Protein AF-A0A6A6LLM8-F1 (afdb_monomer_lite)

Sequence (920 aa):
MDGNWLKEPNTDVILLFFRILAVCQSAVPELNEDTGIFTYEAESPDEGAFLVAAREFGFEFCKRTQSSVIIREKFARPGQLVEREFKILSLLEFTSKRKRMSVIVRDEDGQILLLCKGADSIIFDRLSKKGRMYEETTAKHLNEYGEAGLRTLALAYKKLDESEYNTWNNEFMKAKTSVVADRDGMLERVADMMERELILVGATAVEDKLQKGVPQCIDKLAQAGLKIWVLTGDKMETAINIGYACSLLRQGMKQICITVTNSDATSQDSKQAVKDNILHQITNASHMIKLEKDPLAAFALIIDGKTLTFALEDDMKHQFLALAVECASVICCRVSPKQKALVTRLVKEGTGRTTLAIGDGANDVGMIQEADIGVGISGVEGMQAVMASDFSISQFQFLERLLVVHGHWCYKRIAQMICYFFYKNIAFGLTLFYFEAFAAFSGQSVYDDWYMLLFNVVLTSLPVISLGVFEQDVSSEVCLQFPALYQQGPKNLFFDWYRILGWMGNGLYSSLVIFFLNLVILFDQPFRAEGQTADMSAVGTTIFSCIVCAVNCQIALTMSHFTWIQHVFVWGSIASWFLFLLLYGMVSPIYSGNAYQILVEALGPAPIYWCSIILETVKTKHPQLLYESKLYKILQGGTGIPNVRWFGVEGEYNILVMDLLGPSLEDLFNFCSRKLSLKTVLMLADQMINRVEFVHSKSFLHRDIKPDNFLMGLGRRANQKYRDTSTHQHIPYRLIFLNYKENKNLTGTARYASMNTHLGIEQSRRDDLESLGYVLSIFKRKSSMARTKSGDKKQKYEKISEKKVSTSIEQSQIANPPTRALGPGAGPSSGVPPTGANVDRQPGGEDGRPGWSSTDPSRRRHSGPITSSVNLSKQKGPIANDLPLSKDATLSISNFPPTSGSSRRPAISSSRDAALLGIV

Radius of gyration: 42.56 Å; chains: 1; bounding box: 108×123×104 Å

Secondary structure (DSSP, 8-state):
-TTGGGGSTTHHHHHHHHHHHHHS---EEEEETTTTEEEEE-SSHHHHHHHHHHHHTTEEEEEE-SSEEEEEEEEEETTEEEEEEEEEEEEE---TTT-EEEEEEE-TTS-EEEEEEE-HHHHHTTB-TTTTTTHHHHHHHHHHHHHTT-EEEEEEEEEE-HHHHHHHHHHHHHHHT--STTHHHHHHHHHHHHT-SBEEEEEEEE--PPPTTHHHHHHHHHHTT--EEEE-SS-HHHHHHHHHHTTSS-TTPEEEEE--------STHHHHHHHHHHHHHHHHHHHHHHH---TT--EEEEEEHHHHHHHTSTTTHHHHHHHHHHSSEEEEES--HHHHHHHHHHHHHHH-S--EEEESSGGGHHHHHHSSEEEEE--TT-SHHHHT-SEEESSGGGHHHIIIIIIHHHHHHHHHHHHHHHHHHHHHHHHHHHHHHHTTT----SS-HHHHHHIIIIITHHHHHHHHHT--SS-HHHHHH-GGGGGGTTTT-SS-HHHHHHHHHHHHHHHHHHHHHHHHHHTTS--STT-PPPPHHHHHHHHHHHHHHHHHHHHHTT-SS--HHHHHHHHHHHHHHHHHHHHHHTS-HHHHGGGTTIIIIIITT-HHHHHHHHHHHTTS---HHHHHHHHHHHHTTSTTPPPEEEEEEETTEEEEEE-----BHHHHHHHTTT---HHHHHHHHHHHHHHHHHHHHTT---S---GGG-BPPPGGGTT------S-----------PPP-------S-TTTS-HHHHTTPPP-HHHHHHHHHHHHHHHHS--GGG----SSHHHHHHHHHHHHHHHHHHHTTS--PPP-------------PPP-----------------------------------------PPPP----------------------------------------

InterPro domains:
  IPR000719 Protein kinase domain [PS50011] (584-920)
  IPR001757 P-type ATPase [TIGR01494] (327-440)
  IPR006539 P-type ATPase, subfamily IV [TIGR01652] (3-628)
  IPR008271 Serine/threonine-protein kinase, active site [PS00108] (700-712)
  IPR011009 Protein kinase-like domain superfamily [SSF56112] (619-810)
  IPR023214 HAD superfamily [G3DSA:3.40.50.1000] (200-398)
  IPR023298 P-type ATPase, transmembrane domain superfamily [SSF81665] (16-615)
  IPR023299 P-type ATPase, cytoplasmic domain N [G3DSA:3.40.1110.10] (65-199)
  IPR023299 P-type ATPase, cytoplasmic domain N [SSF81660] (2-165)
  IPR032630 P-type ATPase, C-terminal [PF16212] (386-627)
  IPR036412 HAD-like superfamily [SSF56784] (194-406)

Structure (mmCIF, N/CA/C/O backbone):
data_AF-A0A6A6LLM8-F1
#
_entry.id   AF-A0A6A6LLM8-F1
#
loop_
_atom_site.group_PDB
_atom_site.id
_atom_site.type_symbol
_atom_site.label_atom_id
_atom_site.label_alt_id
_atom_site.label_comp_id
_atom_site.label_asym_id
_atom_site.label_entity_id
_atom_site.label_seq_id
_atom_site.pdbx_PDB_ins_code
_atom_site.Cartn_x
_atom_site.Cartn_y
_atom_site.Cartn_z
_atom_site.occupancy
_atom_site.B_iso_or_equiv
_atom_site.auth_seq_id
_atom_site.auth_comp_id
_atom_site.auth_asym_id
_atom_site.auth_atom_id
_atom_site.pdbx_PDB_model_num
ATOM 1 N N . MET A 1 1 ? -40.153 -13.097 17.680 1.00 52.97 1 MET A N 1
ATOM 2 C CA . MET A 1 1 ? -40.676 -13.762 18.906 1.00 52.97 1 MET A CA 1
ATOM 3 C C . MET A 1 1 ? -42.201 -13.860 18.921 1.00 52.97 1 MET A C 1
ATOM 5 O O . MET A 1 1 ? -42.717 -14.563 19.781 1.00 52.97 1 MET A O 1
ATOM 9 N N . ASP A 1 2 ? -42.919 -13.175 18.025 1.00 63.34 2 ASP A N 1
ATOM 10 C CA . ASP A 1 2 ? -44.362 -13.348 17.785 1.00 63.34 2 ASP A CA 1
ATOM 11 C C . ASP A 1 2 ? -45.225 -13.186 19.050 1.00 63.34 2 ASP A C 1
ATOM 13 O O . ASP A 1 2 ? -46.158 -13.942 19.304 1.00 63.34 2 ASP A O 1
ATOM 17 N N . GLY A 1 3 ? -44.854 -12.220 19.898 1.00 66.12 3 GLY A N 1
ATOM 18 C CA . GLY A 1 3 ? -45.524 -11.949 21.173 1.00 66.12 3 GLY A CA 1
ATOM 19 C C . GLY A 1 3 ? -45.277 -12.976 22.287 1.00 66.12 3 GLY A C 1
ATOM 20 O O . GLY A 1 3 ? -45.822 -12.809 23.372 1.00 66.12 3 GLY A O 1
ATOM 21 N N . ASN A 1 4 ? -44.449 -14.014 22.093 1.00 70.25 4 ASN A N 1
ATOM 22 C CA . ASN A 1 4 ? -44.209 -15.034 23.131 1.00 70.25 4 ASN A CA 1
ATOM 23 C C . ASN A 1 4 ? -43.607 -14.478 24.434 1.00 70.25 4 ASN A C 1
ATOM 25 O O . ASN A 1 4 ? -43.806 -15.085 25.481 1.00 70.25 4 ASN A O 1
ATOM 29 N N . TRP A 1 5 ? -42.956 -13.311 24.397 1.00 77.12 5 TRP A N 1
ATOM 30 C CA . TRP A 1 5 ? -42.447 -12.622 25.588 1.00 77.12 5 TRP A CA 1
ATOM 31 C C . TRP A 1 5 ? -43.549 -12.220 26.590 1.00 77.12 5 TRP A C 1
ATOM 33 O O . TRP A 1 5 ? -43.259 -12.060 27.769 1.00 77.12 5 TRP A O 1
ATOM 43 N N . LEU A 1 6 ? -44.816 -12.138 26.157 1.00 73.00 6 LEU A N 1
ATOM 44 C CA . LEU A 1 6 ? -45.991 -11.929 27.022 1.00 73.00 6 LEU A CA 1
ATOM 45 C C . LEU A 1 6 ? -46.300 -13.120 27.951 1.00 73.00 6 LEU A C 1
ATOM 47 O O . LEU A 1 6 ? -47.190 -13.028 28.792 1.00 73.00 6 LEU A O 1
ATOM 51 N N . LYS A 1 7 ? -45.643 -14.270 27.753 1.00 76.56 7 LYS A N 1
ATOM 52 C CA . LYS A 1 7 ? -45.819 -15.482 28.574 1.00 76.56 7 LYS A CA 1
ATOM 53 C C . LYS A 1 7 ? -44.774 -15.592 29.688 1.00 76.56 7 LYS A C 1
ATOM 55 O O . LYS A 1 7 ? -44.857 -16.511 30.498 1.00 76.56 7 LYS A O 1
ATOM 60 N N . GLU A 1 8 ? -43.800 -14.685 29.717 1.00 81.69 8 GLU A N 1
ATOM 61 C CA . GLU A 1 8 ? -42.712 -14.684 30.693 1.00 81.69 8 GLU A CA 1
ATOM 62 C C . GLU A 1 8 ? -43.155 -14.058 32.029 1.00 81.69 8 GLU A C 1
ATOM 64 O O . GLU A 1 8 ? -43.898 -13.068 32.039 1.00 81.69 8 GLU A O 1
ATOM 69 N N . PRO A 1 9 ? -42.675 -14.570 33.180 1.00 74.50 9 PRO A N 1
ATOM 70 C CA . PRO A 1 9 ? -43.184 -14.187 34.500 1.00 74.50 9 PRO A CA 1
ATOM 71 C C . PRO A 1 9 ? -42.949 -12.712 34.870 1.00 74.50 9 PRO A C 1
ATOM 73 O O . PRO A 1 9 ? -43.661 -12.184 35.717 1.00 74.50 9 PRO A O 1
ATOM 76 N N . ASN A 1 10 ? -41.997 -12.033 34.219 1.00 82.19 10 ASN A N 1
ATOM 77 C CA . ASN A 1 10 ? -41.658 -10.622 34.446 1.00 82.19 10 ASN A CA 1
ATOM 78 C C . ASN A 1 10 ? -42.062 -9.728 33.256 1.00 82.19 10 ASN A C 1
ATOM 80 O O . ASN A 1 10 ? -41.287 -8.872 32.822 1.00 82.19 10 ASN A O 1
ATOM 84 N N . THR A 1 11 ? -43.268 -9.930 32.711 1.00 81.75 11 THR A N 1
ATOM 85 C CA . THR A 1 11 ? -43.762 -9.226 31.509 1.00 81.75 11 THR A CA 1
ATOM 86 C C . THR A 1 11 ? -43.632 -7.694 31.607 1.00 81.75 11 THR A C 1
ATOM 88 O O . THR A 1 11 ? -43.183 -7.073 30.646 1.00 81.75 11 THR A O 1
ATOM 91 N N . ASP A 1 12 ? -43.913 -7.077 32.763 1.00 83.44 12 ASP A N 1
ATOM 92 C CA . ASP A 1 12 ? -43.798 -5.617 32.950 1.00 83.44 12 ASP A CA 1
ATOM 93 C C . ASP A 1 12 ? -42.359 -5.093 32.781 1.00 83.44 12 ASP A C 1
ATOM 95 O O . ASP A 1 12 ? -42.134 -4.018 32.223 1.00 83.44 12 ASP A O 1
ATOM 99 N N . VAL A 1 13 ? -41.365 -5.868 33.231 1.00 86.75 13 VAL A N 1
ATOM 100 C CA . VAL A 1 13 ? -39.936 -5.519 33.121 1.00 86.75 13 VAL A CA 1
ATOM 101 C C . VAL A 1 13 ? -39.471 -5.640 31.669 1.00 86.75 13 VAL A C 1
ATOM 103 O O . VAL A 1 13 ? -38.717 -4.796 31.190 1.00 86.75 13 VAL A O 1
ATOM 106 N N . ILE A 1 14 ? -39.962 -6.649 30.944 1.00 88.19 14 ILE A N 1
ATOM 107 C CA . ILE A 1 14 ? -39.658 -6.873 29.523 1.00 88.19 14 ILE A CA 1
ATOM 108 C C . ILE A 1 14 ? -40.318 -5.797 28.644 1.00 88.19 14 ILE A C 1
ATOM 110 O O . ILE A 1 14 ? -39.693 -5.266 27.726 1.00 88.19 14 ILE A O 1
ATOM 114 N N . LEU A 1 15 ? -41.556 -5.414 28.956 1.00 87.69 15 LEU A N 1
ATOM 115 C CA . LEU A 1 15 ? -42.247 -4.304 28.301 1.00 87.69 15 LEU A CA 1
ATOM 116 C C . LEU A 1 15 ? -41.499 -2.980 28.525 1.00 87.69 15 LEU A C 1
ATOM 118 O O . LEU A 1 15 ? -41.291 -2.219 27.579 1.00 87.69 15 LEU A O 1
ATOM 122 N N . LEU A 1 16 ? -41.012 -2.732 29.746 1.00 89.25 16 LEU A N 1
ATOM 123 C CA . LEU A 1 16 ? -40.174 -1.570 30.044 1.00 89.25 16 LEU A CA 1
ATOM 124 C C . LEU A 1 16 ? -38.821 -1.614 29.309 1.00 89.25 16 LEU A C 1
ATOM 126 O O . LEU A 1 16 ? -38.369 -0.581 28.820 1.00 89.25 16 LEU A O 1
ATOM 130 N N . PHE A 1 17 ? -38.197 -2.788 29.176 1.00 92.81 17 PHE A N 1
ATOM 131 C CA . PHE A 1 17 ? -36.953 -2.980 28.420 1.00 92.81 17 PHE A CA 1
ATOM 132 C C . PHE A 1 17 ? -37.102 -2.536 26.956 1.00 92.81 17 PHE A C 1
ATOM 134 O O . PHE A 1 17 ? -36.322 -1.708 26.481 1.00 92.81 17 PHE A O 1
ATOM 141 N N . PHE A 1 18 ? -38.138 -3.007 26.253 1.00 90.69 18 PHE A N 1
ATOM 142 C CA . PHE A 1 18 ? -38.377 -2.600 24.864 1.00 90.69 18 PHE A CA 1
ATOM 143 C C . PHE A 1 18 ? -38.801 -1.130 24.735 1.00 90.69 18 PHE A C 1
ATOM 145 O O . PHE A 1 18 ? -38.384 -0.463 23.786 1.00 90.69 18 PHE A O 1
ATOM 152 N N . ARG A 1 19 ? -39.538 -0.579 25.711 1.00 90.12 19 ARG A N 1
ATOM 153 C CA . ARG A 1 19 ? -39.813 0.868 25.773 1.00 90.12 19 ARG A CA 1
ATOM 154 C C . ARG A 1 19 ? -38.541 1.698 25.927 1.00 90.12 19 ARG A C 1
ATOM 156 O O . ARG A 1 19 ? -38.414 2.708 25.244 1.00 90.12 19 ARG A O 1
ATOM 163 N N . ILE A 1 20 ? -37.577 1.280 26.753 1.00 92.81 20 ILE A N 1
ATOM 164 C CA . ILE A 1 20 ? -36.279 1.971 26.864 1.00 92.81 20 ILE A CA 1
ATOM 165 C C . ILE A 1 20 ? -35.561 1.975 25.509 1.00 92.81 20 ILE A C 1
ATOM 167 O O . ILE A 1 20 ? -35.080 3.028 25.098 1.00 92.81 20 ILE A O 1
ATOM 171 N N . LEU A 1 21 ? -35.541 0.850 24.786 1.00 91.94 21 LEU A N 1
ATOM 172 C CA . LEU A 1 21 ? -34.917 0.772 23.458 1.00 91.94 21 LEU A CA 1
ATOM 173 C C . LEU A 1 21 ? -35.584 1.686 22.419 1.00 91.94 21 LEU A C 1
ATOM 175 O O . LEU A 1 21 ? -34.885 2.306 21.622 1.00 91.94 21 LEU A O 1
ATOM 179 N N . ALA A 1 22 ? -36.914 1.797 22.443 1.00 91.81 22 ALA A N 1
ATOM 180 C CA . ALA A 1 22 ? -37.661 2.618 21.492 1.00 91.81 22 ALA A CA 1
ATOM 181 C C . ALA A 1 22 ? -37.677 4.124 21.838 1.00 91.81 22 ALA A C 1
ATOM 183 O O . ALA A 1 22 ? -37.660 4.956 20.932 1.00 91.81 22 ALA A O 1
ATOM 184 N N . VAL A 1 23 ? -37.705 4.491 23.127 1.00 91.81 23 VAL A N 1
ATOM 185 C CA . VAL A 1 23 ? -37.816 5.889 23.599 1.00 91.81 23 VAL A CA 1
ATOM 186 C C . VAL A 1 23 ? -36.452 6.552 23.811 1.00 91.81 23 VAL A C 1
ATOM 188 O O . VAL A 1 23 ? -36.274 7.723 23.480 1.00 91.81 23 VAL A O 1
ATOM 191 N N . CYS A 1 24 ? -35.482 5.843 24.397 1.00 92.19 24 CYS A N 1
ATOM 192 C CA . CYS A 1 24 ? -34.223 6.434 24.856 1.00 92.19 24 CYS A CA 1
ATOM 193 C C . CYS A 1 24 ? -33.195 6.522 23.715 1.00 92.19 24 CYS A C 1
ATOM 195 O O . CYS A 1 24 ? -32.230 5.763 23.699 1.00 92.19 24 CYS A O 1
ATOM 197 N N . GLN A 1 25 ? -33.407 7.413 22.744 1.00 89.56 25 GLN A N 1
ATOM 198 C CA . GLN A 1 25 ? -32.555 7.591 21.553 1.00 89.56 25 GLN A CA 1
ATOM 199 C C . GLN A 1 25 ? -32.644 9.019 20.977 1.00 89.56 25 GLN A C 1
ATOM 201 O O . GLN A 1 25 ? -33.529 9.794 21.369 1.00 89.56 25 GLN A O 1
ATOM 206 N N . SER A 1 26 ? -31.739 9.382 20.060 1.00 87.56 26 SER A N 1
ATOM 207 C CA . SER A 1 26 ? -31.754 10.664 19.318 1.00 87.56 26 SER A CA 1
ATOM 208 C C . SER A 1 26 ? -32.239 10.555 17.863 1.00 87.56 26 SER A C 1
ATOM 210 O O . SER A 1 26 ? -32.505 11.580 17.239 1.00 87.56 26 SER A O 1
ATOM 212 N N . ALA A 1 27 ? -32.420 9.337 17.352 1.00 88.44 27 ALA A N 1
ATOM 213 C CA . ALA A 1 27 ? -32.762 9.032 15.965 1.00 88.44 27 ALA A CA 1
ATOM 214 C C . ALA A 1 27 ? -34.077 9.651 15.440 1.00 88.44 27 ALA A C 1
ATOM 216 O O . ALA A 1 27 ? -35.033 9.917 16.183 1.00 88.44 27 ALA A O 1
ATOM 217 N N . VAL A 1 28 ? -34.139 9.798 14.114 1.00 88.81 28 VAL A N 1
ATOM 218 C CA . VAL A 1 28 ? -35.282 10.298 13.340 1.00 88.81 28 VAL A CA 1
ATOM 219 C C . VAL A 1 28 ? -35.878 9.153 12.502 1.00 88.81 28 VAL A C 1
ATOM 221 O O . VAL A 1 28 ? -35.134 8.451 11.816 1.00 88.81 28 VAL A O 1
ATOM 224 N N . PRO A 1 29 ? -37.205 8.924 12.550 1.00 89.94 29 PRO A N 1
ATOM 225 C CA . PRO A 1 29 ? -37.866 7.928 11.719 1.00 89.94 29 PRO A CA 1
ATOM 226 C C . PRO A 1 29 ? -38.269 8.524 10.365 1.00 89.94 29 PRO A C 1
ATOM 228 O O . PRO A 1 29 ? -39.009 9.507 10.307 1.00 89.94 29 PRO A O 1
ATOM 231 N N . GLU A 1 30 ? -37.838 7.886 9.284 1.00 85.88 30 GLU A N 1
ATOM 232 C CA . GLU A 1 30 ? -38.269 8.176 7.917 1.00 85.88 30 GLU A CA 1
ATOM 233 C C . GLU A 1 30 ? -39.222 7.083 7.431 1.00 85.88 30 GLU A C 1
ATOM 235 O O . GLU A 1 30 ? -38.956 5.894 7.603 1.00 85.88 30 GLU A O 1
ATOM 240 N N . LEU A 1 31 ? -40.346 7.463 6.821 1.00 84.31 31 LEU A N 1
ATOM 241 C CA . LEU A 1 31 ? -41.279 6.503 6.234 1.00 84.31 31 LEU A CA 1
ATOM 242 C C . LEU A 1 31 ? -40.898 6.242 4.776 1.00 84.31 31 LEU A C 1
ATOM 244 O O . LEU A 1 31 ? -40.967 7.144 3.945 1.00 84.31 31 LEU A O 1
ATOM 248 N N . ASN A 1 32 ? -40.558 4.998 4.447 1.00 83.25 32 ASN A N 1
ATOM 249 C CA . ASN A 1 32 ? -40.356 4.595 3.062 1.00 83.25 32 ASN A CA 1
ATOM 250 C C . ASN A 1 32 ? -41.725 4.363 2.390 1.00 83.25 32 ASN A C 1
ATOM 252 O O . ASN A 1 32 ? -42.406 3.380 2.691 1.00 83.25 32 ASN A O 1
ATOM 256 N N . GLU A 1 33 ? -42.133 5.270 1.495 1.00 81.06 33 GLU A N 1
ATOM 257 C CA . GLU A 1 33 ? -43.470 5.264 0.870 1.00 81.06 33 GLU A CA 1
ATOM 258 C C . GLU A 1 33 ? -43.758 3.997 0.039 1.00 81.06 33 GLU A C 1
ATOM 260 O O . GLU A 1 33 ? -44.896 3.529 0.027 1.00 81.06 33 GLU A O 1
ATOM 265 N N . ASP A 1 34 ? -42.739 3.395 -0.587 1.00 76.19 34 ASP A N 1
ATOM 266 C CA . ASP A 1 34 ? -42.884 2.189 -1.421 1.00 76.19 34 ASP A CA 1
ATOM 267 C C . ASP A 1 34 ? -43.129 0.907 -0.605 1.00 76.19 34 ASP A C 1
ATOM 269 O O . ASP A 1 34 ? -43.754 -0.040 -1.087 1.00 76.19 34 ASP A O 1
ATOM 273 N N . THR A 1 35 ? -42.604 0.842 0.624 1.00 76.50 35 THR A N 1
ATOM 274 C CA . THR A 1 35 ? -42.642 -0.371 1.466 1.00 76.50 35 THR A CA 1
ATOM 275 C C . THR A 1 35 ? -43.544 -0.245 2.691 1.00 76.50 35 THR A C 1
ATOM 277 O O . THR A 1 35 ? -43.888 -1.261 3.296 1.00 76.50 35 THR A O 1
ATOM 280 N N . GLY A 1 36 ? -43.920 0.977 3.082 1.00 76.88 36 GLY A N 1
ATOM 281 C CA . GLY A 1 36 ? -44.673 1.254 4.309 1.00 76.88 36 GLY A CA 1
ATOM 282 C C . GLY A 1 36 ? -43.892 0.978 5.601 1.00 76.88 36 GLY A C 1
ATOM 283 O O . GLY A 1 36 ? -44.494 0.923 6.673 1.00 76.88 36 GLY A O 1
ATOM 284 N N . ILE A 1 37 ? -42.572 0.778 5.513 1.00 80.38 37 ILE A N 1
ATOM 285 C CA . ILE A 1 37 ? -41.687 0.476 6.644 1.00 80.38 37 ILE A CA 1
ATOM 286 C C . ILE A 1 37 ? -40.918 1.740 7.043 1.00 80.38 37 ILE A C 1
ATOM 288 O O . ILE A 1 37 ? -40.433 2.480 6.188 1.00 80.38 37 ILE A O 1
ATOM 292 N N . PHE A 1 38 ? -40.757 1.964 8.350 1.00 83.38 38 PHE A N 1
ATOM 293 C CA . PHE A 1 38 ? -39.874 3.012 8.857 1.00 83.38 38 PHE A CA 1
ATOM 294 C C . PHE A 1 38 ? -38.397 2.600 8.778 1.00 83.38 38 PHE A C 1
ATOM 296 O O . PHE A 1 38 ? -37.999 1.561 9.323 1.00 83.38 38 PHE A O 1
ATOM 303 N N . THR A 1 39 ? -37.593 3.440 8.130 1.00 84.38 39 THR A N 1
ATOM 304 C CA . THR A 1 39 ? -36.132 3.501 8.258 1.00 84.38 39 THR A CA 1
ATOM 305 C C . THR A 1 39 ? -35.753 4.500 9.354 1.00 84.38 39 THR A C 1
ATOM 307 O O . THR A 1 39 ? -36.535 5.384 9.698 1.00 84.38 39 THR A O 1
ATOM 310 N N . TYR A 1 40 ? -34.572 4.339 9.952 1.00 86.81 40 TYR A N 1
ATOM 311 C CA . TYR A 1 40 ? -34.136 5.145 11.095 1.00 86.81 40 TYR A CA 1
ATOM 312 C C . TYR A 1 40 ? -32.780 5.785 10.801 1.00 86.81 40 TYR A C 1
ATOM 314 O O . TYR A 1 40 ? -31.784 5.071 10.683 1.00 86.81 40 TYR A O 1
ATOM 322 N N . GLU A 1 41 ? -32.739 7.114 10.715 1.00 83.44 41 GLU A N 1
ATOM 323 C CA . GLU A 1 41 ? -31.488 7.872 10.716 1.00 83.44 41 GLU A CA 1
ATOM 324 C C . GLU A 1 41 ? -31.053 8.108 12.165 1.00 83.44 41 GLU A C 1
ATOM 326 O O . GLU A 1 41 ? -31.809 8.664 12.963 1.00 83.44 41 GLU A O 1
ATOM 331 N N . ALA A 1 42 ? -29.849 7.670 12.530 1.00 83.50 42 ALA A N 1
ATOM 332 C CA . ALA A 1 42 ? -29.342 7.737 13.898 1.00 83.50 42 ALA A CA 1
ATOM 333 C C . ALA A 1 42 ? -27.884 8.212 13.931 1.00 83.50 42 ALA A C 1
ATOM 335 O O . ALA A 1 42 ? -27.099 7.887 13.045 1.00 83.50 42 ALA A O 1
ATOM 336 N N . GLU A 1 43 ? -27.504 8.922 14.997 1.00 74.81 43 GLU A N 1
ATOM 337 C CA . GLU A 1 43 ? -26.132 9.420 15.208 1.00 74.81 43 GLU A CA 1
ATOM 338 C C . GLU A 1 43 ? -25.111 8.298 15.480 1.00 74.81 43 GLU A C 1
ATOM 340 O O . GLU A 1 43 ? -23.904 8.525 15.427 1.00 74.81 43 GLU A O 1
ATOM 345 N N . SER A 1 44 ? -25.586 7.090 15.795 1.00 76.44 44 SER A N 1
ATOM 346 C CA . SER A 1 44 ? -24.775 5.894 16.022 1.00 76.44 44 SER A CA 1
ATOM 347 C C . SER A 1 44 ? -25.472 4.657 15.439 1.00 76.44 44 SER A C 1
ATOM 349 O O . SER A 1 44 ? -26.691 4.512 15.616 1.00 76.44 44 SER A O 1
ATOM 351 N N . PRO A 1 45 ? -24.731 3.730 14.797 1.00 77.12 45 PRO A N 1
ATOM 352 C CA . PRO A 1 45 ? -25.293 2.489 14.261 1.00 77.12 45 PRO A CA 1
ATOM 353 C C . PRO A 1 45 ? -25.911 1.607 15.355 1.00 77.12 45 PRO A C 1
ATOM 355 O O . PRO A 1 45 ? -26.907 0.928 15.101 1.00 77.12 45 PRO A O 1
ATOM 358 N N . ASP A 1 46 ? -25.373 1.658 16.580 1.00 84.12 46 ASP A N 1
ATOM 359 C CA . ASP A 1 46 ? -25.887 0.903 17.724 1.00 84.12 46 ASP A CA 1
ATOM 360 C C . ASP A 1 46 ? -27.337 1.334 18.045 1.00 84.12 46 ASP A C 1
ATOM 362 O O . ASP A 1 46 ? -28.191 0.492 18.322 1.00 84.12 46 ASP A O 1
ATOM 366 N N . GLU A 1 47 ? -27.661 2.634 17.942 1.00 86.06 47 GLU A N 1
ATOM 367 C CA . GLU A 1 47 ? -29.032 3.134 18.145 1.00 86.06 47 GLU A CA 1
ATOM 368 C C . GLU A 1 47 ? -29.991 2.688 17.039 1.00 86.06 47 GLU A C 1
ATOM 370 O O . GLU A 1 47 ? -31.114 2.266 17.333 1.00 86.06 47 GLU A O 1
ATOM 375 N N . GLY A 1 48 ? -29.539 2.715 15.782 1.00 87.56 48 GLY A N 1
ATOM 376 C CA . GLY A 1 48 ? -30.302 2.178 14.654 1.00 87.56 48 GLY A CA 1
ATOM 377 C C . GLY A 1 48 ? -30.609 0.687 14.834 1.00 87.56 48 GLY A C 1
ATOM 378 O O . GLY A 1 48 ? -31.748 0.258 14.637 1.00 87.56 48 GLY A O 1
ATOM 379 N N . ALA A 1 49 ? -29.629 -0.098 15.296 1.00 88.75 49 ALA A N 1
ATOM 380 C CA . ALA A 1 49 ? -29.805 -1.516 15.597 1.00 88.75 49 ALA A CA 1
ATOM 381 C C . ALA A 1 49 ? -30.829 -1.758 16.722 1.00 88.75 49 ALA A C 1
ATOM 383 O O . ALA A 1 49 ? -31.672 -2.651 16.595 1.00 88.75 49 ALA A O 1
ATOM 384 N N . PHE A 1 50 ? -30.819 -0.950 17.790 1.00 90.56 50 PHE A N 1
ATOM 385 C CA . PHE A 1 50 ? -31.816 -1.041 18.865 1.00 90.56 50 PHE A CA 1
ATOM 386 C C . PHE A 1 50 ? -33.237 -0.722 18.391 1.00 90.56 50 PHE A C 1
ATOM 388 O O . PHE A 1 50 ? -34.172 -1.415 18.792 1.00 90.56 50 PHE A O 1
ATOM 395 N N . LEU A 1 51 ? -33.408 0.277 17.521 1.00 90.31 51 LEU A N 1
ATOM 396 C CA . LEU A 1 51 ? -34.715 0.640 16.967 1.00 90.31 51 LEU A CA 1
ATOM 397 C C . LEU A 1 51 ? -35.265 -0.417 16.007 1.00 90.31 51 LEU A C 1
ATOM 399 O O . LEU A 1 51 ? -36.439 -0.778 16.101 1.00 90.31 51 LEU A O 1
ATOM 403 N N . VAL A 1 52 ? -34.416 -0.969 15.134 1.00 89.50 52 VAL A N 1
ATOM 404 C CA . VAL A 1 52 ? -34.794 -2.108 14.285 1.00 89.50 52 VAL A CA 1
ATOM 405 C C . VAL A 1 52 ? -35.192 -3.301 15.156 1.00 89.50 52 VAL A C 1
ATOM 407 O O . VAL A 1 52 ? -36.264 -3.861 14.949 1.00 89.50 52 VAL A O 1
ATOM 410 N N . ALA A 1 53 ? -34.402 -3.646 16.179 1.00 89.75 53 ALA A N 1
ATOM 411 C CA . ALA A 1 53 ? -34.752 -4.721 17.104 1.00 89.75 53 ALA A CA 1
ATOM 412 C C . ALA A 1 53 ? -36.101 -4.463 17.800 1.00 89.75 53 ALA A C 1
ATOM 414 O O . ALA A 1 53 ? -36.980 -5.322 17.754 1.00 89.75 53 ALA A O 1
ATOM 415 N N . ALA A 1 54 ? -36.310 -3.279 18.386 1.00 90.12 54 ALA A N 1
ATOM 416 C CA . ALA A 1 54 ? -37.566 -2.913 19.043 1.00 90.12 54 ALA A CA 1
ATOM 417 C C . ALA A 1 54 ? -38.779 -3.075 18.106 1.00 90.12 54 ALA A C 1
ATOM 419 O O . ALA A 1 54 ? -39.784 -3.673 18.503 1.00 90.12 54 ALA A O 1
ATOM 420 N N . ARG A 1 55 ? -38.655 -2.655 16.838 1.00 88.56 55 ARG A N 1
ATOM 421 C CA . ARG A 1 55 ? -39.683 -2.835 15.801 1.00 88.56 55 ARG A CA 1
ATOM 422 C C . ARG A 1 55 ? -40.003 -4.312 15.541 1.00 88.56 55 ARG A C 1
ATOM 424 O O . ARG A 1 55 ? -41.182 -4.667 15.526 1.00 88.56 55 ARG A O 1
ATOM 431 N N . GLU A 1 56 ? -38.996 -5.180 15.407 1.00 87.25 56 GLU A N 1
ATOM 432 C CA . GLU A 1 56 ? -39.194 -6.633 15.223 1.00 87.25 56 GLU A CA 1
ATOM 433 C C . GLU A 1 56 ? -39.828 -7.317 16.457 1.00 87.25 56 GLU A C 1
ATOM 435 O O . GLU A 1 56 ? -40.526 -8.327 16.333 1.00 87.25 56 GLU A O 1
ATOM 440 N N . PHE A 1 57 ? -39.648 -6.754 17.658 1.00 85.75 57 PHE A N 1
ATOM 441 C CA . PHE A 1 57 ? -40.357 -7.177 18.877 1.00 85.75 57 PHE A CA 1
ATOM 442 C C . PHE A 1 57 ? -41.738 -6.517 19.062 1.00 85.75 57 PHE A C 1
ATOM 444 O O . PHE A 1 57 ? -42.451 -6.853 20.010 1.00 85.75 57 PHE A O 1
ATOM 451 N N . GLY A 1 58 ? -42.160 -5.657 18.127 1.00 85.12 58 GLY A N 1
ATOM 452 C CA . GLY A 1 58 ? -43.491 -5.046 18.073 1.00 85.12 58 GLY A CA 1
ATOM 453 C C . GLY A 1 58 ? -43.620 -3.671 18.730 1.00 85.12 58 GLY A C 1
ATOM 454 O O . GLY A 1 58 ? -44.745 -3.258 19.003 1.00 85.12 58 GLY A O 1
ATOM 455 N N . PHE A 1 59 ? -42.507 -2.976 18.969 1.00 88.06 59 PHE A N 1
ATOM 456 C CA . PHE A 1 59 ? -42.440 -1.603 19.478 1.00 88.06 59 PHE A CA 1
ATOM 457 C C . PHE A 1 59 ? -41.892 -0.693 18.371 1.00 88.06 59 PHE A C 1
ATOM 459 O O . PHE A 1 59 ? -40.698 -0.414 18.292 1.00 88.06 59 PHE A O 1
ATOM 466 N N . GLU A 1 60 ? -42.768 -0.282 17.458 1.00 88.69 60 GLU A N 1
ATOM 467 C CA . GLU A 1 60 ? -42.396 0.472 16.258 1.00 88.69 60 GLU A CA 1
ATOM 468 C C . GLU A 1 60 ? -42.339 1.975 16.560 1.00 88.69 60 GLU A C 1
ATOM 470 O O . GLU A 1 60 ? -43.363 2.621 16.789 1.00 88.69 60 GLU A O 1
ATOM 475 N N . PHE A 1 61 ? -41.135 2.547 16.565 1.00 89.44 61 PHE A N 1
ATOM 476 C CA . PHE A 1 61 ? -40.941 3.995 16.648 1.00 89.44 61 PHE A CA 1
ATOM 477 C C . PHE A 1 61 ? -41.422 4.641 15.342 1.00 89.44 61 PHE A C 1
ATOM 479 O O . PHE A 1 61 ? -40.918 4.300 14.272 1.00 89.44 61 PHE A O 1
ATOM 486 N N . CYS A 1 62 ? -42.425 5.520 15.432 1.00 88.25 62 CYS A N 1
ATOM 487 C CA . CYS A 1 62 ? -43.148 6.050 14.269 1.00 88.25 62 CYS A CA 1
ATOM 488 C C . CYS A 1 62 ? -42.874 7.535 14.009 1.00 88.25 62 CYS A C 1
ATOM 490 O O . CYS A 1 62 ? -42.811 7.961 12.859 1.00 88.25 62 CYS A O 1
ATOM 492 N N . LYS A 1 63 ? -42.768 8.356 15.064 1.00 87.88 63 LYS A N 1
ATOM 493 C CA . LYS A 1 63 ? -42.613 9.811 14.918 1.00 87.88 63 LYS A CA 1
ATOM 494 C C . LYS A 1 63 ? -41.877 10.434 16.099 1.00 87.88 63 LYS A C 1
ATOM 496 O O . LYS A 1 63 ? -42.126 10.079 17.250 1.00 87.88 63 LYS A O 1
ATOM 501 N N . ARG A 1 64 ? -41.040 11.428 15.798 1.00 86.81 64 ARG A N 1
ATOM 502 C CA . ARG A 1 64 ? -40.397 12.323 16.767 1.00 86.81 64 ARG A CA 1
ATOM 503 C C . ARG A 1 64 ? -40.864 13.758 16.540 1.00 86.81 64 ARG A C 1
ATOM 505 O O . ARG A 1 64 ? -40.938 14.216 15.403 1.00 86.81 64 ARG A O 1
ATOM 512 N N . THR A 1 65 ? -41.148 14.474 17.617 1.00 86.19 65 THR A N 1
ATOM 513 C CA . THR A 1 65 ? -41.254 15.937 17.648 1.00 86.19 65 THR A CA 1
ATOM 514 C C . THR A 1 65 ? -40.263 16.479 18.685 1.00 86.19 65 THR A C 1
ATOM 516 O O . THR A 1 65 ? -39.595 15.708 19.373 1.00 86.19 65 THR A O 1
ATOM 519 N N . GLN A 1 66 ? -40.146 17.802 18.829 1.00 82.38 66 GLN A N 1
ATOM 520 C CA . GLN A 1 66 ? -39.290 18.391 19.871 1.00 82.38 66 GLN A CA 1
ATOM 521 C C . GLN A 1 66 ? -39.795 18.120 21.303 1.00 82.38 66 GLN A C 1
ATOM 523 O O . GLN A 1 66 ? -39.027 18.268 22.250 1.00 82.38 66 GLN A O 1
ATOM 528 N N . SER A 1 67 ? -41.065 17.736 21.470 1.00 85.81 67 SER A N 1
ATOM 529 C CA . SER A 1 67 ? -41.733 17.581 22.770 1.00 85.81 67 SER A CA 1
ATOM 530 C C . SER A 1 67 ? -42.405 16.220 22.983 1.00 85.81 67 SER A C 1
ATOM 532 O O . SER A 1 67 ? -42.848 15.935 24.095 1.00 85.81 67 SER A O 1
ATOM 534 N N . SER A 1 68 ? -42.475 15.354 21.967 1.00 89.44 68 SER A N 1
ATOM 535 C CA . SER A 1 68 ? -43.048 14.010 22.090 1.00 89.44 68 SER A CA 1
ATOM 536 C C . SER A 1 68 ? -42.471 12.978 21.118 1.00 89.44 68 SER A C 1
ATOM 538 O O . SER A 1 68 ? -41.967 13.297 20.039 1.00 89.44 68 SER A O 1
ATOM 540 N N . VAL A 1 69 ? -42.560 11.714 21.526 1.00 91.00 69 VAL A N 1
ATOM 541 C CA . VAL A 1 69 ? -42.199 10.511 20.772 1.00 91.00 69 VAL A CA 1
ATOM 542 C C . VAL A 1 69 ? -43.426 9.612 20.695 1.00 91.00 69 VAL A C 1
ATOM 544 O O . VAL A 1 69 ? -44.045 9.321 21.717 1.00 91.00 69 VAL A O 1
ATOM 547 N N . ILE A 1 70 ? -43.764 9.168 19.484 1.00 90.62 70 ILE A N 1
ATOM 548 C CA . ILE A 1 70 ? -44.904 8.284 19.228 1.00 90.62 70 ILE A CA 1
ATOM 549 C C . ILE A 1 70 ? -44.386 6.893 18.862 1.00 90.62 70 ILE A C 1
ATOM 551 O O . ILE A 1 70 ? -43.615 6.735 17.907 1.00 90.62 70 ILE A O 1
ATOM 555 N N . ILE A 1 71 ? -44.826 5.892 19.625 1.00 90.31 71 ILE A N 1
ATOM 556 C CA . ILE A 1 71 ? -44.480 4.478 19.442 1.00 90.31 71 ILE A CA 1
ATOM 557 C C . ILE A 1 71 ? -45.763 3.672 19.272 1.00 90.31 71 ILE A C 1
ATOM 559 O O . ILE A 1 71 ? -46.749 3.897 19.969 1.00 90.31 71 ILE A O 1
ATOM 563 N N . ARG A 1 72 ? -45.733 2.705 18.358 1.00 87.38 72 ARG A N 1
ATOM 564 C CA . ARG A 1 72 ? -46.835 1.792 18.072 1.00 87.38 72 ARG A CA 1
ATOM 565 C C . ARG A 1 72 ? -46.529 0.412 18.656 1.00 87.38 72 ARG A C 1
ATOM 567 O O . ARG A 1 72 ? -45.656 -0.303 18.167 1.00 87.38 72 ARG A O 1
ATOM 574 N N . GLU A 1 73 ? -47.254 0.047 19.709 1.00 86.38 73 GLU A N 1
ATOM 575 C CA . GLU A 1 73 ? -47.156 -1.233 20.413 1.00 86.38 73 GLU A CA 1
ATOM 576 C C . GLU A 1 73 ? -48.116 -2.259 19.773 1.00 86.38 73 GLU A C 1
ATOM 578 O O . GLU A 1 73 ? -49.337 -2.142 19.888 1.00 86.38 73 GLU A O 1
ATOM 583 N N . LYS A 1 74 ? -47.583 -3.292 19.103 1.00 69.56 74 LYS A N 1
ATOM 584 C CA . LYS A 1 74 ? -48.363 -4.367 18.441 1.00 69.56 74 LYS A CA 1
ATOM 585 C C . LYS A 1 74 ? -48.912 -5.440 19.394 1.00 69.56 74 LYS A C 1
ATOM 587 O O . LYS A 1 74 ? -49.736 -6.251 18.981 1.00 69.56 74 LYS A O 1
ATOM 592 N N . PHE A 1 75 ? -48.438 -5.473 20.641 1.00 64.62 75 PHE A N 1
ATOM 593 C CA . PHE A 1 75 ? -48.647 -6.591 21.573 1.00 64.62 75 PHE A CA 1
ATOM 594 C C . PHE A 1 75 ? -49.225 -6.190 22.942 1.00 64.62 75 PHE A C 1
ATOM 596 O O . PHE A 1 75 ? -49.332 -7.036 23.823 1.00 64.62 75 PHE A O 1
ATOM 603 N N . ALA A 1 76 ? -49.641 -4.931 23.134 1.00 57.81 76 ALA A N 1
ATOM 604 C CA . ALA A 1 76 ? -50.190 -4.465 24.415 1.00 57.81 76 ALA A CA 1
ATOM 605 C C . ALA A 1 76 ? -51.497 -5.186 24.818 1.00 57.81 76 ALA A C 1
ATOM 607 O O . ALA A 1 76 ? -51.793 -5.325 26.005 1.00 57.81 76 ALA A O 1
ATOM 608 N N . ARG A 1 77 ? -52.284 -5.646 23.832 1.00 57.56 77 ARG A N 1
ATOM 609 C CA . ARG A 1 77 ? -53.451 -6.537 23.978 1.00 57.56 77 ARG A CA 1
ATOM 610 C C . ARG A 1 77 ? -53.542 -7.448 22.742 1.00 57.56 77 ARG A C 1
ATOM 612 O O . ARG A 1 77 ? -53.096 -7.026 21.673 1.00 57.56 77 ARG A O 1
ATOM 619 N N . PRO A 1 78 ? -54.121 -8.663 22.827 1.00 48.88 78 PRO A N 1
ATOM 620 C CA . PRO A 1 78 ? -54.211 -9.560 21.674 1.00 48.88 78 PRO A CA 1
ATOM 621 C C . PRO A 1 78 ? -54.970 -8.921 20.499 1.00 48.88 78 PRO A C 1
ATOM 623 O O . PRO A 1 78 ? -56.172 -8.682 20.587 1.00 48.88 78 PRO A O 1
ATOM 626 N N . GLY A 1 79 ? -54.266 -8.658 19.395 1.00 55.62 79 GLY A N 1
ATOM 627 C CA . GLY A 1 79 ? -54.857 -8.200 18.132 1.00 55.62 79 GLY A CA 1
ATOM 628 C C . GLY A 1 79 ? -55.105 -6.693 17.982 1.00 55.62 79 GLY A C 1
ATOM 629 O O . GLY A 1 79 ? -55.690 -6.304 16.976 1.00 55.62 79 GLY A O 1
ATOM 630 N N . GLN A 1 80 ? -54.665 -5.839 18.916 1.00 62.06 80 GLN A N 1
ATOM 631 C CA . GLN A 1 80 ? -54.842 -4.383 18.805 1.00 62.06 80 GLN A CA 1
ATOM 632 C C . GLN A 1 80 ? -53.497 -3.648 18.809 1.00 62.06 80 GLN A C 1
ATOM 634 O O . GLN A 1 80 ? -52.743 -3.734 19.778 1.00 62.06 80 GLN A O 1
ATOM 639 N N . LEU A 1 81 ? -53.222 -2.889 17.741 1.00 69.81 81 LEU A N 1
ATOM 640 C CA . LEU A 1 81 ? -52.130 -1.916 17.734 1.00 69.81 81 LEU A CA 1
ATOM 641 C C . LEU A 1 81 ? -52.537 -0.713 18.589 1.00 69.81 81 LEU A C 1
ATOM 643 O O . LEU A 1 81 ? -53.601 -0.134 18.369 1.00 69.81 81 LEU A O 1
ATOM 647 N N . VAL A 1 82 ? -51.689 -0.344 19.544 1.00 81.00 82 VAL A N 1
ATOM 648 C CA . VAL A 1 82 ? -51.866 0.843 20.387 1.00 81.00 82 VAL A CA 1
ATOM 649 C C . VAL A 1 82 ? -50.757 1.828 20.045 1.00 81.00 82 VAL A C 1
ATOM 651 O O . VAL A 1 82 ? -49.582 1.518 20.219 1.00 81.00 82 VAL A O 1
ATOM 654 N N . GLU A 1 83 ? -51.115 3.005 19.541 1.00 84.25 83 GLU A N 1
ATOM 655 C CA . GLU A 1 83 ? -50.176 4.125 19.451 1.00 84.25 83 GLU A CA 1
ATOM 656 C C . GLU A 1 83 ? -50.155 4.850 20.794 1.00 84.25 83 GLU A C 1
ATOM 658 O O . GLU A 1 83 ? -51.217 5.162 21.330 1.00 84.25 83 GLU A O 1
ATOM 663 N N . ARG A 1 84 ? -48.954 5.084 21.332 1.00 86.38 84 ARG A N 1
ATOM 664 C CA . ARG A 1 84 ? -48.731 5.819 22.578 1.00 86.38 84 ARG A CA 1
ATOM 665 C C . ARG A 1 84 ? -47.886 7.054 22.352 1.00 86.38 84 ARG A C 1
ATOM 667 O O . ARG A 1 84 ? -46.874 6.982 21.649 1.00 86.38 84 ARG A O 1
ATOM 674 N N . GLU A 1 85 ? -48.260 8.155 22.997 1.00 89.88 85 GLU A N 1
ATOM 675 C CA . GLU A 1 85 ? -47.469 9.388 23.011 1.00 89.88 85 GLU A CA 1
ATOM 676 C C . GLU A 1 85 ? -46.699 9.553 24.333 1.00 89.88 85 GLU A C 1
ATOM 678 O O . GLU A 1 85 ? -47.272 9.860 25.376 1.00 89.88 85 GLU A O 1
ATOM 683 N N . PHE A 1 86 ? -45.370 9.446 24.270 1.00 90.81 86 PHE A N 1
ATOM 684 C CA . PHE A 1 86 ? -44.475 9.807 25.371 1.00 90.81 86 PHE A CA 1
ATOM 685 C C . PHE A 1 86 ? -44.037 11.262 25.221 1.00 90.81 86 PHE A C 1
ATOM 687 O O . PHE A 1 86 ? -43.389 11.621 24.235 1.00 90.81 86 PHE A O 1
ATOM 694 N N . LYS A 1 87 ? -44.335 12.118 26.201 1.00 92.62 87 LYS A N 1
ATOM 695 C CA . LYS A 1 87 ? -43.911 13.528 26.171 1.00 92.62 87 LYS A CA 1
ATOM 696 C C . LYS A 1 87 ? -42.494 13.658 26.712 1.00 92.62 87 LYS A C 1
ATOM 698 O O . LYS A 1 87 ? -42.259 13.344 27.877 1.00 92.62 87 LYS A O 1
ATOM 703 N N . ILE A 1 88 ? -41.555 14.121 25.888 1.00 92.31 88 ILE A N 1
ATOM 704 C CA . ILE A 1 88 ? -40.172 14.376 26.306 1.00 92.31 88 ILE A CA 1
ATOM 705 C C . ILE A 1 88 ? -40.162 15.641 27.163 1.00 92.31 88 ILE A C 1
ATOM 707 O O . ILE A 1 88 ? -40.498 16.726 26.692 1.00 92.31 88 ILE A O 1
ATOM 711 N N . LEU A 1 89 ? -39.753 15.495 28.421 1.00 91.75 89 LEU A N 1
ATOM 712 C CA . LEU A 1 89 ? -39.565 16.609 29.347 1.00 91.75 89 LEU A CA 1
ATOM 713 C C . LEU A 1 89 ? -38.123 17.127 29.313 1.00 91.75 89 LEU A C 1
ATOM 715 O O . LEU A 1 89 ? -37.896 18.331 29.404 1.00 91.75 89 LEU A O 1
ATOM 719 N N . SER A 1 90 ? -37.141 16.230 29.187 1.00 91.00 90 SER A N 1
ATOM 720 C CA . SER A 1 90 ? -35.719 16.577 29.072 1.00 91.00 90 SER A CA 1
ATOM 721 C C . SER A 1 90 ? -34.921 15.453 28.411 1.00 91.00 90 SER A C 1
ATOM 723 O O . SER A 1 90 ? -35.129 14.277 28.707 1.00 91.00 90 SER A O 1
ATOM 725 N N . LEU A 1 91 ? -33.973 15.827 27.550 1.00 90.25 91 LEU A N 1
ATOM 726 C CA . LEU A 1 91 ? -33.002 14.932 26.920 1.00 90.25 91 LEU A CA 1
ATOM 727 C C . LEU A 1 91 ? -31.611 15.221 27.502 1.00 90.25 91 LEU A C 1
ATOM 729 O O . LEU A 1 91 ? -31.146 16.359 27.459 1.00 90.25 91 LEU A O 1
ATOM 733 N N . LEU A 1 92 ? -30.961 14.193 28.045 1.00 91.69 92 LEU A N 1
ATOM 734 C CA . LEU A 1 92 ? -29.573 14.221 28.501 1.00 91.69 92 LEU A CA 1
ATOM 735 C C . LEU A 1 92 ? -28.732 13.437 27.487 1.00 91.69 92 LEU A C 1
ATOM 737 O O . LEU A 1 92 ? -28.590 12.214 27.575 1.00 91.69 92 LEU A O 1
ATOM 741 N N . GLU A 1 93 ? -28.237 14.172 26.493 1.00 88.62 93 GLU A N 1
ATOM 742 C CA . GLU A 1 93 ? -27.488 13.670 25.336 1.00 88.62 93 GLU A CA 1
ATOM 743 C C . GLU A 1 93 ? -26.267 12.827 25.727 1.00 88.62 93 GLU A C 1
ATOM 745 O O . GLU A 1 93 ? -25.675 12.991 26.799 1.00 88.62 93 GLU A O 1
ATOM 750 N N . PHE A 1 94 ? -25.864 11.923 24.833 1.00 86.69 94 PHE A N 1
ATOM 751 C CA . PHE A 1 94 ? -24.645 11.146 25.013 1.00 86.69 94 PHE A CA 1
ATOM 752 C C . PHE A 1 94 ? -23.403 12.039 24.893 1.00 86.69 94 PHE A C 1
ATOM 754 O O . PHE A 1 94 ? -23.273 12.831 23.966 1.00 86.69 94 PHE A O 1
ATOM 761 N N . THR A 1 95 ? -22.426 11.851 25.783 1.00 80.06 95 THR A N 1
ATOM 762 C CA . THR A 1 95 ? -21.078 12.410 25.598 1.00 80.06 95 THR A CA 1
ATOM 763 C C . THR A 1 95 ? -20.010 11.388 25.961 1.00 80.06 95 THR A C 1
ATOM 765 O O . THR A 1 95 ? -20.168 10.597 26.896 1.00 80.06 95 THR A O 1
ATOM 768 N N . SER A 1 96 ? -18.857 11.447 25.292 1.00 72.19 96 SER A N 1
ATOM 769 C CA . SER A 1 96 ? -17.722 10.543 25.545 1.00 72.19 96 SER A CA 1
ATOM 770 C C . SER A 1 96 ? -17.160 10.646 26.972 1.00 72.19 96 SER A C 1
ATOM 772 O O . SER A 1 96 ? -16.517 9.710 27.451 1.00 72.19 96 SER A O 1
ATOM 774 N N . LYS A 1 97 ? -17.416 11.768 27.665 1.00 74.88 97 LYS A N 1
ATOM 775 C CA . LYS A 1 97 ? -17.099 11.959 29.090 1.00 74.88 97 LYS A CA 1
ATOM 776 C C . LYS A 1 97 ? -18.067 11.185 29.991 1.00 74.88 97 LYS A C 1
ATOM 778 O O . LYS A 1 97 ? -17.616 10.525 30.923 1.00 74.88 97 LYS A O 1
ATOM 783 N N . ARG A 1 98 ? -19.376 11.254 29.712 1.00 85.69 98 ARG A N 1
ATOM 784 C CA . ARG A 1 98 ? -20.436 10.708 30.578 1.00 85.69 98 ARG A CA 1
ATOM 785 C C . ARG A 1 98 ? -20.784 9.239 30.295 1.00 85.69 98 ARG A C 1
ATOM 787 O O . ARG A 1 98 ? -21.240 8.549 31.204 1.00 85.69 98 ARG A O 1
ATOM 794 N N . LYS A 1 99 ? -20.545 8.768 29.060 1.00 87.31 99 LYS A N 1
ATOM 795 C CA . LYS A 1 99 ? -20.710 7.376 28.574 1.00 87.31 99 LYS A CA 1
ATOM 796 C C . LYS A 1 99 ? -22.096 6.749 28.817 1.00 87.31 99 LYS A C 1
ATOM 798 O O . LYS A 1 99 ? -22.225 5.533 28.970 1.00 87.31 99 LYS A O 1
ATOM 803 N N . ARG A 1 100 ? -23.124 7.594 28.854 1.00 92.44 100 ARG A N 1
ATOM 804 C CA . ARG A 1 100 ? -24.541 7.252 29.024 1.00 92.44 100 ARG A CA 1
ATOM 805 C C . ARG A 1 100 ? -25.408 8.304 28.332 1.00 92.44 100 ARG A C 1
ATOM 807 O O . ARG A 1 100 ? -24.958 9.437 28.160 1.00 92.44 100 ARG A O 1
ATOM 814 N N . MET A 1 101 ? -26.622 7.926 27.963 1.00 93.06 101 MET A N 1
ATOM 815 C CA . MET A 1 101 ? -27.694 8.810 27.504 1.00 93.06 101 MET A CA 1
ATOM 816 C C . MET A 1 101 ? -28.899 8.579 28.413 1.00 93.06 101 MET A C 1
ATOM 818 O O . MET A 1 101 ? -29.167 7.435 28.793 1.00 93.06 101 MET A O 1
ATOM 822 N N . SER A 1 102 ? -29.638 9.643 28.720 1.00 94.81 102 SER A N 1
ATOM 823 C CA . SER A 1 102 ? -30.883 9.529 29.478 1.00 94.81 102 SER A CA 1
ATOM 824 C C . SER A 1 102 ? -31.987 10.400 28.885 1.00 94.81 102 SER A C 1
ATOM 826 O O . SER A 1 102 ? -31.730 11.500 28.398 1.00 94.81 102 SER A O 1
ATOM 828 N N . VAL A 1 103 ? -33.231 9.934 28.961 1.00 94.19 103 VAL A N 1
ATOM 829 C CA . VAL A 1 103 ? -34.421 10.693 28.554 1.00 94.19 103 VAL A CA 1
ATOM 830 C C . VAL A 1 103 ? -35.413 10.700 29.707 1.00 94.19 103 VAL A C 1
ATOM 832 O O . VAL A 1 103 ? -35.739 9.649 30.256 1.00 94.19 103 VAL A O 1
ATOM 835 N N . ILE A 1 104 ? -35.898 11.885 30.069 1.00 94.81 104 ILE A N 1
ATOM 836 C CA . ILE A 1 104 ? -37.003 12.053 31.011 1.00 94.81 104 ILE A CA 1
ATOM 837 C C . ILE A 1 104 ? -38.278 12.228 30.193 1.00 94.81 104 ILE A C 1
ATOM 839 O O . ILE A 1 104 ? -38.406 13.197 29.437 1.00 94.81 104 ILE A O 1
ATOM 843 N N . VAL A 1 105 ? -39.217 11.298 30.352 1.00 94.00 105 VAL A N 1
ATOM 844 C CA . VAL A 1 105 ? -40.514 11.305 29.669 1.00 94.00 105 VAL A CA 1
ATOM 845 C C . VAL A 1 105 ? -41.674 11.296 30.654 1.00 94.00 105 VAL A C 1
ATOM 847 O O . VAL A 1 105 ? -41.555 10.781 31.764 1.00 94.00 105 VAL A O 1
ATOM 850 N N . ARG A 1 106 ? -42.815 11.834 30.225 1.00 93.38 106 ARG A N 1
ATOM 851 C CA . ARG A 1 106 ? -44.121 11.636 30.859 1.00 93.38 106 ARG A CA 1
ATOM 852 C C . ARG A 1 106 ? -44.944 10.675 29.999 1.00 93.38 106 ARG A C 1
ATOM 854 O O . ARG A 1 106 ? -45.137 10.947 28.813 1.00 93.38 106 ARG A O 1
ATOM 861 N N . ASP A 1 107 ? -45.378 9.569 30.599 1.00 87.12 107 ASP A N 1
ATOM 862 C CA . ASP A 1 107 ? -46.276 8.576 29.985 1.00 87.12 107 ASP A CA 1
ATOM 863 C C . ASP A 1 107 ? -47.728 9.108 29.946 1.00 87.12 107 ASP A C 1
ATOM 865 O O . ASP A 1 107 ? -48.050 10.126 30.569 1.00 87.12 107 ASP A O 1
ATOM 869 N N . GLU A 1 108 ? -48.616 8.414 29.239 1.00 82.19 108 GLU A N 1
ATOM 870 C CA . GLU A 1 108 ? -50.037 8.767 29.085 1.00 82.19 108 GLU A CA 1
ATOM 871 C C . GLU A 1 108 ? -50.780 8.789 30.430 1.00 82.19 108 GLU A C 1
ATOM 873 O O . GLU A 1 108 ? -51.623 9.655 30.664 1.00 82.19 108 GLU A O 1
ATOM 878 N N . ASP A 1 109 ? -50.383 7.906 31.353 1.00 82.06 109 ASP A N 1
ATOM 879 C CA . ASP A 1 109 ? -50.872 7.839 32.738 1.00 82.06 109 ASP A CA 1
ATOM 880 C C . ASP A 1 109 ? -50.347 8.994 33.629 1.00 82.06 109 ASP A C 1
ATOM 882 O O . ASP A 1 109 ? -50.580 9.023 34.838 1.00 82.06 109 ASP A O 1
ATOM 886 N N . GLY A 1 110 ? -49.590 9.944 33.066 1.00 84.06 110 GLY A N 1
ATOM 887 C CA . GLY A 1 110 ? -49.052 11.119 33.761 1.00 84.06 110 GLY A CA 1
ATOM 888 C C . GLY A 1 110 ? -47.784 10.870 34.589 1.00 84.06 110 GLY A C 1
ATOM 889 O O . GLY A 1 110 ? -47.184 11.829 35.076 1.00 84.06 110 GLY A O 1
ATOM 890 N N . GLN A 1 111 ? -47.337 9.618 34.723 1.00 90.44 111 GLN A N 1
ATOM 891 C CA . GLN A 1 111 ? -46.115 9.256 35.448 1.00 90.44 111 GLN A CA 1
ATOM 892 C C . GLN A 1 111 ? -44.852 9.760 34.729 1.00 90.44 111 GLN A C 1
ATOM 894 O O . GLN A 1 111 ? -44.699 9.564 33.522 1.00 90.44 111 GLN A O 1
ATOM 899 N N . ILE A 1 112 ? -43.923 10.363 35.484 1.00 94.06 112 ILE A N 1
ATOM 900 C CA . ILE A 1 112 ? -42.594 10.734 34.985 1.00 94.06 112 ILE A CA 1
ATOM 901 C C . ILE A 1 112 ? -41.622 9.558 35.155 1.00 94.06 112 ILE A C 1
ATOM 903 O O . ILE A 1 112 ? -41.478 8.985 36.239 1.00 94.06 112 ILE A O 1
ATOM 907 N N . LEU A 1 113 ? -40.924 9.226 34.070 1.00 93.94 113 LEU A N 1
ATOM 908 C CA . LEU A 1 113 ? -39.918 8.174 33.990 1.00 93.94 113 LEU A CA 1
ATOM 909 C C . LEU A 1 113 ? -38.602 8.752 33.459 1.00 93.94 113 LEU A C 1
ATOM 911 O O . LEU A 1 113 ? -38.561 9.328 32.374 1.00 93.94 113 LEU A O 1
ATOM 915 N N . LEU A 1 114 ? -37.516 8.547 34.202 1.00 94.88 114 LEU A N 1
ATOM 916 C CA . LEU A 1 114 ? -36.150 8.670 33.701 1.00 94.88 114 LEU A CA 1
ATOM 917 C C . LEU A 1 114 ? -35.741 7.314 33.124 1.00 94.88 114 LEU A C 1
ATOM 919 O O . LEU A 1 114 ? -35.653 6.330 33.861 1.00 94.88 114 LEU A O 1
ATOM 923 N N . LEU A 1 115 ? -35.481 7.264 31.822 1.00 95.44 115 LEU A N 1
ATOM 924 C CA . LEU A 1 115 ? -34.952 6.097 31.118 1.00 95.44 115 LEU A CA 1
ATOM 925 C C . LEU A 1 115 ? -33.469 6.348 30.825 1.00 95.44 115 LEU A C 1
ATOM 927 O O . LEU A 1 115 ? -33.123 7.429 30.354 1.00 95.44 115 LEU A O 1
ATOM 931 N N . CYS A 1 116 ? -32.595 5.384 31.112 1.00 94.88 116 CYS A N 1
ATOM 932 C CA . CYS A 1 116 ? -31.147 5.532 30.973 1.00 94.88 116 CYS A CA 1
ATOM 933 C C . CYS A 1 116 ? -30.521 4.316 30.280 1.00 94.88 116 CYS A C 1
ATOM 935 O O . CYS A 1 116 ? -30.814 3.168 30.627 1.00 94.88 116 CYS A O 1
ATOM 937 N N . LYS A 1 117 ? -29.612 4.570 29.336 1.00 94.31 117 LYS A N 1
ATOM 938 C CA . LYS A 1 117 ? -28.770 3.551 28.696 1.00 94.31 117 LYS A CA 1
ATOM 939 C C . LYS A 1 117 ? -27.305 3.977 28.726 1.00 94.31 117 LYS A C 1
ATOM 941 O O . LYS A 1 117 ? -26.987 5.147 28.508 1.00 94.31 117 LYS A O 1
ATOM 946 N N . GLY A 1 118 ? -26.388 3.048 28.972 1.00 91.94 118 GLY A N 1
ATOM 947 C CA . GLY A 1 118 ? -24.966 3.385 29.022 1.00 91.94 118 GLY A CA 1
ATOM 948 C C . GLY A 1 118 ? -24.045 2.198 29.252 1.00 91.94 118 GLY A C 1
ATOM 949 O O . GLY A 1 118 ? -24.475 1.046 29.269 1.00 91.94 118 GLY A O 1
ATOM 950 N N . ALA A 1 119 ? -22.759 2.498 29.423 1.00 88.31 119 ALA A N 1
ATOM 951 C CA . ALA A 1 119 ? -21.758 1.486 29.736 1.00 88.31 119 ALA A CA 1
ATOM 952 C C . ALA A 1 119 ? -22.060 0.789 31.075 1.00 88.31 119 ALA A C 1
ATOM 954 O O . ALA A 1 119 ? -22.407 1.444 32.060 1.00 88.31 119 ALA A O 1
ATOM 955 N N . ASP A 1 120 ? -21.861 -0.528 31.094 1.00 87.06 120 ASP A N 1
ATOM 956 C CA . ASP A 1 120 ? -21.950 -1.425 32.252 1.00 87.06 120 ASP A CA 1
ATOM 957 C C . ASP A 1 120 ? -21.453 -0.802 33.570 1.00 87.06 120 ASP A C 1
ATOM 959 O O . ASP A 1 120 ? -22.245 -0.597 34.492 1.00 87.06 120 ASP A O 1
ATOM 963 N N . SER A 1 121 ? -20.178 -0.410 33.641 1.00 85.19 121 SER A N 1
ATOM 964 C CA . SER A 1 121 ? -19.584 0.145 34.864 1.00 85.19 121 SER A CA 1
ATOM 965 C C . SER A 1 121 ? -20.246 1.450 35.322 1.00 85.19 121 SER A C 1
ATOM 967 O O . SER A 1 121 ? -20.418 1.685 36.513 1.00 85.19 121 SER A O 1
ATOM 969 N N . ILE A 1 122 ? -20.668 2.293 34.378 1.00 91.12 122 ILE A N 1
ATOM 970 C CA . ILE A 1 122 ? -21.245 3.616 34.647 1.00 91.12 122 ILE A CA 1
ATOM 971 C C . ILE A 1 122 ? -22.669 3.502 35.201 1.00 91.12 122 ILE A C 1
ATOM 973 O O . ILE A 1 122 ? -23.056 4.299 36.062 1.00 91.12 122 ILE A O 1
ATOM 977 N N . ILE A 1 123 ? -23.441 2.527 34.717 1.00 92.19 123 ILE A N 1
ATOM 978 C CA . ILE A 1 123 ? -24.793 2.248 35.208 1.00 92.19 123 ILE A CA 1
ATOM 979 C C . ILE A 1 123 ? -24.731 1.555 36.575 1.00 92.19 123 ILE A C 1
ATOM 981 O O . ILE A 1 123 ? -25.444 1.973 37.486 1.00 92.19 123 ILE A O 1
ATOM 985 N N . PHE A 1 124 ? -23.848 0.566 36.760 1.00 90.62 124 PHE A N 1
ATOM 986 C CA . PHE A 1 124 ? -23.705 -0.170 38.025 1.00 90.62 124 PHE A CA 1
ATOM 987 C C . PHE A 1 124 ? -23.287 0.720 39.208 1.00 90.62 124 PHE A C 1
ATOM 989 O O . PHE A 1 124 ? -23.839 0.575 40.303 1.00 90.62 124 PHE A O 1
ATOM 996 N N . ASP A 1 125 ? -22.430 1.722 38.986 1.00 90.31 125 ASP A N 1
ATOM 997 C CA . ASP A 1 125 ? -22.089 2.744 39.993 1.00 90.31 125 ASP A CA 1
ATOM 998 C C . ASP A 1 125 ? -23.306 3.574 40.463 1.00 90.31 125 ASP A C 1
ATOM 1000 O O . ASP A 1 125 ? -23.295 4.146 41.554 1.00 90.31 125 ASP A O 1
ATOM 1004 N N . ARG A 1 126 ? -24.365 3.659 39.645 1.00 92.00 126 ARG A N 1
ATOM 1005 C CA . ARG A 1 126 ? -25.547 4.518 39.857 1.00 92.00 126 ARG A CA 1
ATOM 1006 C C . ARG A 1 126 ? -26.799 3.766 40.321 1.00 92.00 126 ARG A C 1
ATOM 1008 O O . ARG A 1 126 ? -27.809 4.406 40.625 1.00 92.00 126 ARG A O 1
ATOM 1015 N N . LEU A 1 127 ? -26.743 2.435 40.432 1.00 92.19 127 LEU A N 1
ATOM 1016 C CA . LEU A 1 127 ? -27.865 1.617 40.905 1.00 92.19 127 LEU A CA 1
ATOM 1017 C C . LEU A 1 127 ? -28.152 1.819 42.400 1.00 92.19 127 LEU A C 1
ATOM 1019 O O . LEU A 1 127 ? -27.258 1.687 43.247 1.00 92.19 127 LEU A O 1
ATOM 1023 N N . SER A 1 128 ? -29.427 2.043 42.730 1.00 91.69 128 SER A N 1
ATOM 1024 C CA . SER A 1 128 ? -29.934 2.070 44.109 1.00 91.69 128 SER A CA 1
ATOM 1025 C C . SER A 1 128 ? -29.749 0.720 44.808 1.00 91.69 128 SER A C 1
ATOM 1027 O O . SER A 1 128 ? -29.753 -0.331 44.172 1.00 91.69 128 SER A O 1
ATOM 1029 N N . LYS A 1 129 ? -29.679 0.707 46.147 1.00 82.81 129 LYS A N 1
ATOM 1030 C CA . LYS A 1 129 ? -29.535 -0.545 46.925 1.00 82.81 129 LYS A CA 1
ATOM 1031 C C . LYS A 1 129 ? -30.663 -1.561 46.682 1.00 82.81 129 LYS A C 1
ATOM 1033 O O . LYS A 1 129 ? -30.434 -2.754 46.828 1.00 82.81 129 LYS A O 1
ATOM 1038 N N . LYS A 1 130 ? -31.867 -1.098 46.319 1.00 77.69 130 LYS A N 1
ATOM 1039 C CA . LYS A 1 130 ? -33.021 -1.953 45.976 1.00 77.69 130 LYS A CA 1
ATOM 1040 C C . LYS A 1 130 ? -33.087 -2.302 44.482 1.00 77.69 130 LYS A C 1
ATOM 1042 O O . LYS A 1 130 ? -33.678 -3.313 44.125 1.00 77.69 130 LYS A O 1
ATOM 1047 N N . GLY A 1 131 ? -32.466 -1.498 43.618 1.00 76.88 131 GLY A N 1
ATOM 1048 C CA . GLY A 1 131 ? -32.463 -1.654 42.160 1.00 76.88 131 GLY A CA 1
ATOM 1049 C C . GLY A 1 131 ? -31.437 -2.645 41.601 1.00 76.88 131 GLY A C 1
ATOM 1050 O O . GLY A 1 131 ? -31.266 -2.707 40.386 1.00 76.88 131 GLY A O 1
ATOM 1051 N N . ARG A 1 132 ? -30.755 -3.400 42.472 1.00 84.06 132 ARG A N 1
ATOM 1052 C CA . ARG A 1 132 ? -29.665 -4.344 42.152 1.00 84.06 132 ARG A CA 1
ATOM 1053 C C . ARG A 1 132 ? -30.110 -5.807 42.016 1.00 84.06 132 ARG A C 1
ATOM 1055 O O . ARG A 1 132 ? -29.272 -6.689 41.894 1.00 84.06 132 ARG A O 1
ATOM 1062 N N . MET A 1 133 ? -31.420 -6.074 42.003 1.00 84.00 133 MET A N 1
ATOM 1063 C CA . MET A 1 133 ? -32.000 -7.430 41.973 1.00 84.00 133 MET A CA 1
ATOM 1064 C C . MET A 1 133 ? -31.424 -8.338 40.871 1.00 84.00 133 MET A C 1
ATOM 1066 O O . MET A 1 133 ? -31.235 -9.525 41.104 1.00 84.00 133 MET A O 1
ATOM 1070 N N . TYR A 1 134 ? -31.127 -7.777 39.696 1.00 86.00 134 TYR A N 1
ATOM 1071 C CA . TYR A 1 134 ? -30.583 -8.509 38.546 1.00 86.00 134 TYR A CA 1
ATOM 1072 C C . TYR A 1 134 ? -29.086 -8.250 38.303 1.00 86.00 134 TYR A C 1
ATOM 1074 O O . TYR A 1 134 ? -28.570 -8.653 37.261 1.00 86.00 134 TYR A O 1
ATOM 1082 N N . GLU A 1 135 ? -28.384 -7.554 39.208 1.00 88.69 135 GLU A N 1
ATOM 1083 C CA . GLU A 1 135 ? -27.015 -7.063 38.977 1.00 88.69 135 GLU A CA 1
ATOM 1084 C C . GLU A 1 135 ? -26.023 -8.203 38.717 1.00 88.69 135 GLU A C 1
ATOM 1086 O O . GLU A 1 135 ? -25.381 -8.209 37.673 1.00 88.69 135 GLU A O 1
ATOM 1091 N N . GLU A 1 136 ? -25.945 -9.197 39.606 1.00 88.00 136 GLU A N 1
ATOM 1092 C CA . GLU A 1 136 ? -24.973 -10.298 39.512 1.00 88.00 136 GLU A CA 1
ATOM 1093 C C . GLU A 1 136 ? -25.141 -11.120 38.221 1.00 88.00 136 GLU A C 1
ATOM 1095 O O . GLU A 1 136 ? -24.181 -11.350 37.483 1.00 88.00 136 GLU A O 1
ATOM 1100 N N . THR A 1 137 ? -26.378 -11.503 37.892 1.00 90.44 137 THR A N 1
ATOM 1101 C CA . THR A 1 137 ? -26.682 -12.267 36.672 1.00 90.44 137 THR A CA 1
ATOM 1102 C C . THR A 1 137 ? -26.439 -11.439 35.409 1.00 90.44 137 THR A C 1
ATOM 1104 O O . THR A 1 137 ? -25.885 -11.946 34.435 1.00 90.44 137 THR A O 1
ATOM 1107 N N . THR A 1 138 ? -26.803 -10.153 35.419 1.00 91.81 138 THR A N 1
ATOM 1108 C CA . THR A 1 138 ? -26.588 -9.262 34.267 1.00 91.81 138 THR A CA 1
ATOM 1109 C C . THR A 1 138 ? -25.103 -8.976 34.062 1.00 91.81 138 THR A C 1
ATOM 1111 O O . THR A 1 138 ? -24.646 -8.985 32.925 1.00 91.81 138 THR A O 1
ATOM 1114 N N . ALA A 1 139 ? -24.328 -8.790 35.135 1.00 88.69 139 ALA A N 1
ATOM 1115 C CA . ALA A 1 139 ? -22.877 -8.627 35.073 1.00 88.69 139 ALA A CA 1
ATOM 1116 C C . ALA A 1 139 ? -22.189 -9.867 34.479 1.00 88.69 139 ALA A C 1
ATOM 1118 O O . ALA A 1 139 ? -21.296 -9.728 33.643 1.00 88.69 139 ALA A O 1
ATOM 1119 N N . LYS A 1 140 ? -22.647 -11.077 34.837 1.00 89.25 140 LYS A N 1
ATOM 1120 C CA . LYS A 1 140 ? -22.169 -12.325 34.225 1.00 89.25 140 LYS A CA 1
ATOM 1121 C C . LYS A 1 140 ? -22.449 -12.365 32.720 1.00 89.25 140 LYS A C 1
ATOM 1123 O O . LYS A 1 140 ? -21.514 -12.556 31.949 1.00 89.25 140 LYS A O 1
ATOM 1128 N N . HIS A 1 141 ? -23.689 -12.113 32.294 1.00 90.94 141 HIS A N 1
ATOM 1129 C CA . HIS A 1 141 ? -24.037 -12.093 30.867 1.00 90.94 141 HIS A CA 1
ATOM 1130 C C . HIS A 1 141 ? -23.299 -10.989 30.091 1.00 90.94 141 HIS A C 1
ATOM 1132 O O . HIS A 1 141 ? -22.864 -11.221 28.972 1.00 90.94 141 HIS A O 1
ATOM 1138 N N . LEU A 1 142 ? -23.108 -9.799 30.672 1.00 86.56 142 LEU A N 1
ATOM 1139 C CA . LEU A 1 142 ? -22.329 -8.713 30.061 1.00 86.56 142 LEU A CA 1
ATOM 1140 C C . LEU A 1 142 ? -20.864 -9.110 29.828 1.00 86.56 142 LEU A C 1
ATOM 1142 O O . LEU A 1 142 ? -20.307 -8.777 28.782 1.00 86.56 142 LEU A O 1
ATOM 1146 N N . ASN A 1 143 ? -20.257 -9.845 30.765 1.00 81.81 143 ASN A N 1
ATOM 1147 C CA . ASN A 1 143 ? -18.918 -10.400 30.581 1.00 81.81 143 ASN A CA 1
ATOM 1148 C C . ASN A 1 143 ? -18.908 -11.477 29.486 1.00 81.81 143 ASN A C 1
ATOM 1150 O O . ASN A 1 143 ? -18.091 -11.382 28.579 1.00 81.81 143 ASN A O 1
ATOM 1154 N N . GLU A 1 144 ? -19.850 -12.426 29.498 1.00 82.94 144 GLU A N 1
ATOM 1155 C CA . GLU A 1 144 ? -19.983 -13.462 28.455 1.00 82.94 144 GLU A CA 1
ATOM 1156 C C . GLU A 1 144 ? -20.200 -12.852 27.053 1.00 82.94 144 GLU A C 1
ATOM 1158 O O . GLU A 1 144 ? -19.617 -13.306 26.070 1.00 82.94 144 GLU A O 1
ATOM 1163 N N . TYR A 1 145 ? -20.981 -11.772 26.941 1.00 83.88 145 TYR A N 1
ATOM 1164 C CA . TYR A 1 145 ? -21.168 -11.031 25.690 1.00 83.88 145 TYR A CA 1
ATOM 1165 C C . TYR A 1 145 ? -19.906 -10.265 25.264 1.00 83.88 145 TYR A C 1
ATOM 1167 O O . TYR A 1 145 ? -19.589 -10.231 24.074 1.00 83.88 145 TYR A O 1
ATOM 1175 N N . GLY A 1 146 ? -19.151 -9.698 26.210 1.00 75.62 146 GLY A N 1
ATOM 1176 C CA . GLY A 1 146 ? -17.841 -9.098 25.944 1.00 75.62 146 GLY A CA 1
ATOM 1177 C C . GLY A 1 146 ? -16.808 -10.129 25.467 1.00 75.62 146 GLY A C 1
ATOM 1178 O O . GLY A 1 146 ? -16.103 -9.883 24.487 1.00 75.62 146 GLY A O 1
ATOM 1179 N N . GLU A 1 147 ? -16.784 -11.309 26.093 1.00 70.12 147 GLU A N 1
ATOM 1180 C CA . GLU A 1 147 ? -15.989 -12.480 25.694 1.00 70.12 147 GLU A CA 1
ATOM 1181 C C . GLU A 1 147 ? -16.423 -13.064 24.342 1.00 70.12 147 GLU A C 1
ATOM 1183 O O . GLU A 1 147 ? -15.595 -13.639 23.641 1.00 70.12 147 GLU A O 1
ATOM 1188 N N . ALA A 1 148 ? -17.676 -12.862 23.924 1.00 72.44 148 ALA A N 1
ATOM 1189 C CA . ALA A 1 148 ? -18.153 -13.159 22.571 1.00 72.44 148 ALA A CA 1
ATOM 1190 C C . ALA A 1 148 ? -17.848 -12.042 21.546 1.00 72.44 148 ALA A C 1
ATOM 1192 O O . ALA A 1 148 ? -18.097 -12.216 20.355 1.00 72.44 148 ALA A O 1
ATOM 1193 N N . GLY A 1 149 ? -17.299 -10.899 21.979 1.00 69.88 149 GLY A N 1
ATOM 1194 C CA . GLY A 1 149 ? -16.962 -9.764 21.111 1.00 69.88 149 GLY A CA 1
ATOM 1195 C C . GLY A 1 149 ? -18.137 -8.843 20.761 1.00 69.88 149 GLY A C 1
ATOM 1196 O O . GLY A 1 149 ? -18.025 -8.050 19.831 1.00 69.88 149 GLY A O 1
ATOM 1197 N N . LEU A 1 150 ? -19.248 -8.918 21.495 1.00 82.75 150 LEU A N 1
ATOM 1198 C CA . LEU A 1 150 ? -20.426 -8.077 21.280 1.00 82.75 150 LEU A CA 1
ATOM 1199 C C . LEU A 1 150 ? -20.273 -6.725 22.002 1.00 82.75 150 LEU A C 1
ATOM 1201 O O . LEU A 1 150 ? -19.753 -6.657 23.118 1.00 82.75 150 LEU A O 1
ATOM 1205 N N . ARG A 1 151 ? -20.772 -5.634 21.405 1.00 83.69 151 ARG A N 1
ATOM 1206 C CA . ARG A 1 151 ? -20.892 -4.331 22.080 1.00 83.69 151 ARG A CA 1
ATOM 1207 C C . ARG A 1 151 ? -22.045 -4.367 23.071 1.00 83.69 151 ARG A C 1
ATOM 1209 O O . ARG A 1 151 ? -23.187 -4.604 22.689 1.00 83.69 151 ARG A O 1
ATOM 1216 N N . THR A 1 152 ? -21.754 -4.107 24.341 1.00 87.62 152 THR A N 1
ATOM 1217 C CA . THR A 1 152 ? -22.722 -4.246 25.434 1.00 87.62 152 THR A CA 1
ATOM 1218 C C . THR A 1 152 ? -23.136 -2.911 26.047 1.00 87.62 152 THR A C 1
ATOM 1220 O O . THR A 1 152 ? -22.263 -2.119 26.414 1.00 87.62 152 THR A O 1
ATOM 1223 N N . LEU A 1 153 ? -24.435 -2.707 26.286 1.00 91.31 153 LEU A N 1
ATOM 1224 C CA . LEU A 1 153 ? -24.950 -1.607 27.116 1.00 91.31 153 LEU A CA 1
ATOM 1225 C C . LEU A 1 153 ? -25.871 -2.139 28.218 1.00 91.31 153 LEU A C 1
ATOM 1227 O O . LEU A 1 153 ? -26.613 -3.097 28.015 1.00 91.31 153 LEU A O 1
ATOM 1231 N N . ALA A 1 154 ? -25.854 -1.481 29.374 1.00 93.50 154 ALA A N 1
ATOM 1232 C CA . ALA A 1 154 ? -26.815 -1.701 30.448 1.00 93.50 154 ALA A CA 1
ATOM 1233 C C . ALA A 1 154 ? -27.971 -0.692 30.342 1.00 93.50 154 ALA A C 1
ATOM 1235 O O . ALA A 1 154 ? -27.757 0.484 30.024 1.00 93.50 154 ALA A O 1
ATOM 1236 N N . LEU A 1 155 ? -29.191 -1.157 30.623 1.00 94.81 155 LEU A N 1
ATOM 1237 C CA . LEU A 1 155 ? -30.418 -0.362 30.626 1.00 94.81 155 LEU A CA 1
ATOM 1238 C C . LEU A 1 155 ? -30.971 -0.257 32.047 1.00 94.81 155 LEU A C 1
ATOM 1240 O O . LEU A 1 155 ? -31.153 -1.268 32.733 1.00 94.81 155 LEU A O 1
ATOM 1244 N N . ALA A 1 156 ? -31.285 0.961 32.473 1.00 95.12 156 ALA A N 1
ATOM 1245 C CA . ALA A 1 156 ? -31.832 1.239 33.791 1.00 95.12 156 ALA A CA 1
ATOM 1246 C C . ALA A 1 156 ? -32.904 2.336 33.735 1.00 95.12 156 ALA A C 1
ATOM 1248 O O . ALA A 1 156 ? -32.993 3.097 32.772 1.00 95.12 156 ALA A O 1
ATOM 1249 N N . TYR A 1 157 ? -33.725 2.428 34.779 1.00 94.81 157 TYR A N 1
ATOM 1250 C CA . TYR A 1 157 ? -34.762 3.453 34.892 1.00 94.81 157 TYR A CA 1
ATOM 1251 C C . TYR A 1 157 ? -34.920 3.965 36.324 1.00 94.81 157 TYR A C 1
ATOM 1253 O O . TYR A 1 157 ? -34.477 3.327 37.279 1.00 94.81 157 TYR A O 1
ATOM 1261 N N . LYS A 1 158 ? -35.594 5.103 36.476 1.00 93.81 158 LYS A N 1
ATOM 1262 C CA . LYS A 1 158 ? -36.062 5.636 37.759 1.00 93.81 158 LYS A CA 1
ATOM 1263 C C . LYS A 1 158 ? -37.443 6.263 37.567 1.00 93.81 158 LYS A C 1
ATOM 1265 O O . LYS A 1 158 ? -37.683 6.951 36.576 1.00 93.81 158 LYS A O 1
ATOM 1270 N N . LYS A 1 159 ? -38.359 6.013 38.505 1.00 92.69 159 LYS A N 1
ATOM 1271 C CA . LYS A 1 159 ? -39.635 6.740 38.596 1.00 92.69 159 LYS A CA 1
ATOM 1272 C C . LYS A 1 159 ? -39.384 8.035 39.364 1.00 92.69 159 LYS A C 1
ATOM 1274 O O . LYS A 1 159 ? -38.689 7.986 40.376 1.00 92.69 159 LYS A O 1
ATOM 1279 N N . LEU A 1 160 ? -39.905 9.153 38.867 1.00 92.81 160 LEU A N 1
ATOM 1280 C CA . LEU A 1 160 ? -39.710 10.478 39.460 1.00 92.81 160 LEU A CA 1
ATOM 1281 C C . LEU A 1 160 ? -41.044 11.061 39.915 1.00 92.81 160 LEU A C 1
ATOM 1283 O O . LEU A 1 160 ? -42.051 10.934 39.214 1.00 92.81 160 LEU A O 1
ATOM 1287 N N . ASP A 1 161 ? -41.018 11.758 41.047 1.00 92.81 161 ASP A N 1
ATOM 1288 C CA . ASP A 1 161 ? -42.146 12.571 41.489 1.00 92.81 161 ASP A CA 1
ATOM 1289 C C . ASP A 1 161 ? -42.147 13.934 40.780 1.00 92.81 161 ASP A C 1
ATOM 1291 O O . ASP A 1 161 ? -41.103 14.510 40.460 1.00 92.81 161 ASP A O 1
ATOM 1295 N N . GLU A 1 162 ? -43.339 14.498 40.572 1.00 90.25 162 GLU A N 1
ATOM 1296 C CA . GLU A 1 162 ? -43.527 15.799 39.912 1.00 90.25 162 GLU A CA 1
ATOM 1297 C C . GLU A 1 162 ? -42.758 16.930 40.631 1.00 90.25 162 GLU A C 1
ATOM 1299 O O . GLU A 1 162 ? -42.221 17.836 39.994 1.00 90.25 162 GLU A O 1
ATOM 1304 N N . SER A 1 163 ? -42.651 16.873 41.961 1.00 90.62 163 SER A N 1
ATOM 1305 C CA . SER A 1 163 ? -41.892 17.831 42.779 1.00 90.62 163 SER A CA 1
ATOM 1306 C C . SER A 1 163 ? -40.373 17.666 42.651 1.00 90.62 163 SER A C 1
ATOM 1308 O O . SER A 1 163 ? -39.658 18.672 42.602 1.00 90.62 163 SER A O 1
ATOM 1310 N N . GLU A 1 164 ? -39.878 16.428 42.545 1.00 90.88 164 GLU A N 1
ATOM 1311 C CA . GLU A 1 164 ? -38.462 16.115 42.315 1.00 90.88 164 GLU A CA 1
ATOM 1312 C C . GLU A 1 164 ? -38.036 16.631 40.935 1.00 90.88 164 GLU A C 1
ATOM 1314 O O . GLU A 1 164 ? -37.077 17.401 40.826 1.00 90.88 164 GLU A O 1
ATOM 1319 N N . TYR A 1 165 ? -38.809 16.298 39.893 1.00 91.75 165 TYR A N 1
ATOM 1320 C CA . TYR A 1 165 ? -38.534 16.749 38.531 1.00 91.75 165 TYR A CA 1
ATOM 1321 C C . TYR A 1 165 ? -38.561 18.278 38.410 1.00 91.75 165 TYR A C 1
ATOM 1323 O O . TYR A 1 165 ? -37.631 18.858 37.852 1.00 91.75 165 TYR A O 1
ATOM 1331 N N . ASN A 1 166 ? -39.578 18.957 38.952 1.00 92.50 166 ASN A N 1
ATOM 1332 C CA . ASN A 1 166 ? -39.665 20.417 38.851 1.00 92.50 166 ASN A CA 1
ATOM 1333 C C . ASN A 1 166 ? -38.550 21.129 39.638 1.00 92.50 166 ASN A C 1
ATOM 1335 O O . ASN A 1 166 ? -38.030 22.146 39.176 1.00 92.50 166 ASN A O 1
ATOM 1339 N N . THR A 1 167 ? -38.127 20.592 40.787 1.00 92.50 167 THR A N 1
ATOM 1340 C CA . THR A 1 167 ? -36.959 21.112 41.525 1.00 92.50 167 THR A CA 1
ATOM 1341 C C . THR A 1 167 ? -35.688 20.989 40.688 1.00 92.50 167 THR A C 1
ATOM 1343 O O . THR A 1 167 ? -34.999 21.985 40.466 1.00 92.50 167 THR A O 1
ATOM 1346 N N . TRP A 1 168 ? -35.424 19.796 40.149 1.00 94.06 168 TRP A N 1
ATOM 1347 C CA . TRP A 1 168 ? -34.259 19.539 39.306 1.00 94.06 168 TRP A CA 1
ATOM 1348 C C . TRP A 1 168 ? -34.263 20.371 38.018 1.00 94.06 168 TRP A C 1
ATOM 1350 O O . TRP A 1 168 ? -33.252 20.979 37.679 1.00 94.06 168 TRP A O 1
ATOM 1360 N N . ASN A 1 169 ? -35.399 20.466 37.323 1.00 92.12 169 ASN A N 1
ATOM 1361 C CA . ASN A 1 169 ? -35.521 21.219 36.075 1.00 92.12 169 ASN A CA 1
ATOM 1362 C C . ASN A 1 169 ? -35.232 22.715 36.289 1.00 92.12 169 ASN A C 1
ATOM 1364 O O . ASN A 1 169 ? -34.583 23.349 35.461 1.00 92.12 169 ASN A O 1
ATOM 1368 N N . ASN A 1 170 ? -35.623 23.279 37.438 1.00 91.25 170 ASN A N 1
ATOM 1369 C CA . ASN A 1 170 ? -35.257 24.649 37.802 1.00 91.25 170 ASN A CA 1
ATOM 1370 C C . ASN A 1 170 ? -33.737 24.831 37.979 1.00 91.25 170 ASN A C 1
ATOM 1372 O O . ASN A 1 170 ? -33.202 25.873 37.599 1.00 91.25 170 ASN A O 1
ATOM 1376 N N . GLU A 1 171 ? -33.021 23.852 38.537 1.00 89.50 171 GLU A N 1
ATOM 1377 C CA . GLU A 1 171 ? -31.553 23.889 38.639 1.00 89.50 171 GLU A CA 1
ATOM 1378 C C . GLU A 1 171 ? -30.867 23.644 37.290 1.00 89.50 171 GLU A C 1
ATOM 1380 O O . GLU A 1 171 ? -29.926 24.357 36.936 1.00 89.50 171 GLU A O 1
ATOM 1385 N N . PHE A 1 172 ? -31.378 22.701 36.499 1.00 89.00 172 PHE A N 1
ATOM 1386 C CA . PHE A 1 172 ? -30.873 22.381 35.168 1.00 89.00 172 PHE A CA 1
ATOM 1387 C C . PHE A 1 172 ? -31.031 23.561 34.203 1.00 89.00 172 PHE A C 1
ATOM 1389 O O . PHE A 1 172 ? -30.083 23.919 33.504 1.00 89.00 172 PHE A O 1
ATOM 1396 N N . MET A 1 173 ? -32.179 24.244 34.225 1.00 87.38 173 MET A N 1
ATOM 1397 C CA . MET A 1 173 ? -32.404 25.457 33.436 1.00 87.38 173 MET A CA 1
ATOM 1398 C C . MET A 1 173 ? -31.491 26.603 33.885 1.00 87.38 173 MET A C 1
ATOM 1400 O O . MET A 1 173 ? -30.876 27.230 33.026 1.00 87.38 173 MET A O 1
ATOM 1404 N N . LYS A 1 174 ? -31.299 26.822 35.199 1.00 87.69 174 LYS A N 1
ATOM 1405 C CA . LYS A 1 174 ? -30.314 27.800 35.712 1.00 87.69 174 LYS A CA 1
ATOM 1406 C C . LYS A 1 174 ? -28.903 27.505 35.197 1.00 87.69 174 LYS A C 1
ATOM 1408 O O . LYS A 1 174 ? -28.240 28.416 34.700 1.00 87.69 174 LYS A O 1
ATOM 1413 N N . ALA A 1 175 ? -28.462 26.245 35.265 1.00 85.88 175 ALA A N 1
ATOM 1414 C CA . ALA A 1 175 ? -27.165 25.814 34.743 1.00 85.88 175 ALA A CA 1
ATOM 1415 C C . ALA A 1 175 ? -27.060 26.023 33.220 1.00 85.88 175 ALA A C 1
ATOM 1417 O O . ALA A 1 175 ? -26.051 26.537 32.742 1.00 85.88 175 ALA A O 1
ATOM 1418 N N . LYS A 1 176 ? -28.123 25.717 32.464 1.00 84.00 176 LYS A N 1
ATOM 1419 C CA . LYS A 1 176 ? -28.191 25.896 31.003 1.00 84.00 176 LYS A CA 1
ATOM 1420 C C . LYS A 1 176 ? -28.147 27.368 30.575 1.00 84.00 176 LYS A C 1
ATOM 1422 O O . LYS A 1 176 ? -27.547 27.674 29.548 1.00 84.00 176 LYS A O 1
ATOM 1427 N N . THR A 1 177 ? -28.729 28.274 31.365 1.00 85.00 177 THR A N 1
ATOM 1428 C CA . THR A 1 177 ? -28.684 29.734 31.138 1.00 85.00 177 THR A CA 1
ATOM 1429 C C . THR A 1 177 ? -27.420 30.421 31.670 1.00 85.00 177 THR A C 1
ATOM 1431 O O . THR A 1 177 ? -27.251 31.622 31.468 1.00 85.00 177 THR A O 1
ATOM 1434 N N . SER A 1 178 ? -26.532 29.699 32.360 1.00 81.44 178 SER A N 1
ATOM 1435 C CA . SER A 1 178 ? -25.302 30.268 32.917 1.00 81.44 178 SER A CA 1
ATOM 1436 C C . SER A 1 178 ? -24.278 30.589 31.822 1.00 81.44 178 SER A C 1
ATOM 1438 O O . SER A 1 178 ? -23.962 29.744 30.985 1.00 81.44 178 SER A O 1
ATOM 1440 N N . VAL A 1 179 ? -23.718 31.802 31.861 1.00 74.12 179 VAL A N 1
ATOM 1441 C CA . VAL A 1 179 ? -22.702 32.308 30.908 1.00 74.12 179 VAL A CA 1
ATOM 1442 C C . VAL A 1 179 ? -21.267 32.110 31.448 1.00 74.12 179 VAL A C 1
ATOM 1444 O O . VAL A 1 179 ? -20.293 32.613 30.897 1.00 74.12 179 VAL A O 1
ATOM 1447 N N . VAL A 1 180 ? -21.108 31.383 32.560 1.00 73.56 180 VAL A N 1
ATOM 1448 C CA . VAL A 1 180 ? -19.802 31.123 33.191 1.00 73.56 180 VAL A CA 1
ATOM 1449 C C . VAL A 1 180 ? -19.005 30.088 32.384 1.00 73.56 180 VAL A C 1
ATOM 1451 O O . VAL A 1 180 ? -19.569 29.131 31.860 1.00 73.56 180 VAL A O 1
ATOM 1454 N N . ALA A 1 181 ? -17.676 30.230 32.341 1.00 68.56 181 ALA A N 1
ATOM 1455 C CA . ALA A 1 181 ? -16.774 29.362 31.572 1.00 68.56 181 ALA A CA 1
ATOM 1456 C C . ALA A 1 181 ? -16.837 27.853 31.920 1.00 68.56 181 ALA A C 1
ATOM 1458 O O . ALA A 1 181 ? -16.417 27.034 31.109 1.00 68.56 181 ALA A O 1
ATOM 1459 N N . ASP A 1 182 ? -17.376 27.475 33.087 1.00 76.06 182 ASP A N 1
ATOM 1460 C CA . ASP A 1 182 ? -17.582 26.078 33.525 1.00 76.06 182 ASP A CA 1
ATOM 1461 C C . ASP A 1 182 ? -19.050 25.606 33.381 1.00 76.06 182 ASP A C 1
ATOM 1463 O O . ASP A 1 182 ? -19.536 24.760 34.133 1.00 76.06 182 ASP A O 1
ATOM 1467 N N . ARG A 1 183 ? -19.803 26.164 32.422 1.00 81.12 183 ARG A N 1
ATOM 1468 C CA . ARG A 1 183 ? -21.207 25.785 32.166 1.00 81.12 183 ARG A CA 1
ATOM 1469 C C . ARG A 1 183 ? -21.381 24.273 31.983 1.00 81.12 183 ARG A C 1
ATOM 1471 O O . ARG A 1 183 ? -22.272 23.673 32.581 1.00 81.12 183 ARG A O 1
ATOM 1478 N N . ASP A 1 184 ? -20.517 23.652 31.185 1.00 79.44 184 ASP A N 1
ATOM 1479 C CA . ASP A 1 184 ? -20.628 22.231 30.846 1.00 79.44 184 ASP A CA 1
ATOM 1480 C C . ASP A 1 184 ? -20.305 21.321 32.053 1.00 79.44 184 ASP A C 1
ATOM 1482 O O . ASP A 1 184 ? -20.887 20.244 32.190 1.00 79.44 184 ASP A O 1
ATOM 1486 N N . GLY A 1 185 ? -19.435 21.768 32.971 1.00 83.44 185 GLY A N 1
ATOM 1487 C CA . GLY A 1 185 ? -19.161 21.085 34.239 1.00 83.44 185 GLY A CA 1
ATOM 1488 C C . GLY A 1 185 ? -20.326 21.173 35.229 1.00 83.44 185 GLY A C 1
ATOM 1489 O O . GLY A 1 185 ? -20.648 20.186 35.897 1.00 83.44 185 GLY A O 1
ATOM 1490 N N . MET A 1 186 ? -21.015 22.320 35.285 1.00 84.62 186 MET A N 1
ATOM 1491 C CA . MET A 1 186 ? -22.248 22.471 36.069 1.00 84.62 186 MET A CA 1
ATOM 1492 C C . MET A 1 186 ? -23.380 21.589 35.525 1.00 84.62 186 MET A C 1
ATOM 1494 O O . MET A 1 186 ? -24.045 20.909 36.306 1.00 84.62 186 MET A O 1
ATOM 1498 N N . LEU A 1 187 ? -23.571 21.558 34.200 1.00 86.19 187 LEU A N 1
ATOM 1499 C CA . LEU A 1 187 ? -24.592 20.729 33.549 1.00 86.19 187 LEU A CA 1
ATOM 1500 C C . LEU A 1 187 ? -24.382 19.232 33.817 1.00 86.19 187 LEU A C 1
ATOM 1502 O O . LEU A 1 187 ? -25.335 18.556 34.200 1.00 86.19 187 LEU A O 1
ATOM 1506 N N . GLU A 1 188 ? -23.152 18.717 33.698 1.00 86.81 188 GLU A N 1
ATOM 1507 C CA . GLU A 1 188 ? -22.871 17.305 34.005 1.00 86.81 188 GLU A CA 1
ATOM 1508 C C . GLU A 1 188 ? -23.103 16.978 35.488 1.00 86.81 188 GLU A C 1
ATOM 1510 O O . GLU A 1 188 ? -23.613 15.903 35.794 1.00 86.81 188 GLU A O 1
ATOM 1515 N N . ARG A 1 189 ? -22.797 17.899 36.416 1.00 87.69 189 ARG A N 1
ATOM 1516 C CA . ARG A 1 189 ? -23.065 17.700 37.853 1.00 87.69 189 ARG A CA 1
ATOM 1517 C C . ARG A 1 189 ? -24.563 17.601 38.148 1.00 87.69 189 ARG A C 1
ATOM 1519 O O . ARG A 1 189 ? -24.977 16.697 38.868 1.00 87.69 189 ARG A O 1
ATOM 1526 N N . VAL A 1 190 ? -25.365 18.507 37.586 1.00 90.69 190 VAL A N 1
ATOM 1527 C CA . VAL A 1 190 ? -26.827 18.502 37.761 1.00 90.69 190 VAL A CA 1
ATOM 1528 C C . VAL A 1 190 ? -27.449 17.274 37.085 1.00 90.69 190 VAL A C 1
ATOM 1530 O O . VAL A 1 190 ? -28.368 16.672 37.635 1.00 90.69 190 VAL A O 1
ATOM 1533 N N . ALA A 1 191 ? -26.924 16.835 35.940 1.00 90.38 191 ALA A N 1
ATOM 1534 C CA . ALA A 1 191 ? -27.359 15.598 35.296 1.00 90.38 191 ALA A CA 1
ATOM 1535 C C . ALA A 1 191 ? -27.006 14.341 36.124 1.00 90.38 191 ALA A C 1
ATOM 1537 O O . ALA A 1 191 ? -27.878 13.506 36.353 1.00 90.38 191 ALA A O 1
ATOM 1538 N N . ASP A 1 192 ? -25.781 14.233 36.659 1.00 90.25 192 ASP A N 1
ATOM 1539 C CA . ASP A 1 192 ? -25.367 13.105 37.515 1.00 90.25 192 ASP A CA 1
ATOM 1540 C C . ASP A 1 192 ? -26.188 13.000 38.811 1.00 90.25 192 ASP A C 1
ATOM 1542 O O . ASP A 1 192 ? -26.410 11.896 39.301 1.00 90.25 192 ASP A O 1
ATOM 1546 N N . MET A 1 193 ? -26.682 14.120 39.353 1.00 90.12 193 MET A N 1
ATOM 1547 C CA . MET A 1 193 ? -27.607 14.116 40.497 1.00 90.12 193 MET A CA 1
ATOM 1548 C C . MET A 1 193 ? -28.928 13.399 40.181 1.00 90.12 193 MET A C 1
ATOM 1550 O O . MET A 1 193 ? -29.417 12.634 41.009 1.00 90.12 193 MET A O 1
ATOM 1554 N N . MET A 1 194 ? -29.493 13.621 38.990 1.00 92.50 194 MET A N 1
ATOM 1555 C CA . MET A 1 194 ? -30.744 12.987 38.550 1.00 92.50 194 MET A CA 1
ATOM 1556 C C . MET A 1 194 ? -30.547 11.515 38.171 1.00 92.50 194 MET A C 1
ATOM 1558 O O . MET A 1 194 ? -31.404 10.676 38.438 1.00 92.50 194 MET A O 1
ATOM 1562 N N . GLU A 1 195 ? -29.390 11.186 37.599 1.00 93.31 195 GLU A N 1
ATOM 1563 C CA . GLU A 1 195 ? -29.034 9.848 37.111 1.00 93.31 195 GLU A CA 1
ATOM 1564 C C . GLU A 1 195 ? -28.542 8.893 38.221 1.00 93.31 195 GLU A C 1
ATOM 1566 O O . GLU A 1 195 ? -27.916 7.875 37.928 1.00 93.31 195 GLU A O 1
ATOM 1571 N N . ARG A 1 196 ? -28.822 9.193 39.497 1.00 91.56 196 ARG A N 1
ATOM 1572 C CA . ARG A 1 196 ? -28.538 8.333 40.661 1.00 91.56 196 ARG A CA 1
ATOM 1573 C C . ARG A 1 196 ? -29.784 7.602 41.154 1.00 91.56 196 ARG A C 1
ATOM 1575 O O . ARG A 1 196 ? -30.913 8.028 40.934 1.00 91.56 196 ARG A O 1
ATOM 1582 N N . GLU A 1 197 ? -29.541 6.512 41.878 1.00 92.12 197 GLU A N 1
ATOM 1583 C CA . GLU A 1 197 ? -30.560 5.619 42.444 1.00 92.12 197 GLU A CA 1
ATOM 1584 C C . GLU A 1 197 ? -31.416 4.893 41.392 1.00 92.12 197 GLU A C 1
ATOM 1586 O O . GLU A 1 197 ? -32.584 4.574 41.613 1.00 92.12 197 GLU A O 1
ATOM 1591 N N . LEU A 1 198 ? -30.800 4.560 40.258 1.00 93.56 198 LEU A N 1
ATOM 1592 C CA . LEU A 1 198 ? -31.441 3.826 39.170 1.00 93.56 198 LEU A CA 1
ATOM 1593 C C . LEU A 1 198 ? -31.809 2.381 39.575 1.00 93.56 198 LEU A C 1
ATOM 1595 O O . LEU A 1 198 ? -31.267 1.808 40.528 1.00 93.56 198 LEU A O 1
ATOM 1599 N N . ILE A 1 199 ? -32.726 1.778 38.821 1.00 94.19 199 ILE A N 1
ATOM 1600 C CA . ILE A 1 199 ? -33.136 0.372 38.901 1.00 94.19 199 ILE A CA 1
ATOM 1601 C C . ILE A 1 199 ? -32.725 -0.315 37.598 1.00 94.19 199 ILE A C 1
ATOM 1603 O O . ILE A 1 199 ? -33.090 0.148 36.516 1.00 94.19 199 ILE A O 1
ATOM 1607 N N . LEU A 1 200 ? -31.971 -1.412 37.693 1.00 94.12 200 LEU A N 1
ATOM 1608 C CA . LEU A 1 200 ? -31.509 -2.170 36.531 1.00 94.12 200 LEU A CA 1
ATOM 1609 C C . LEU A 1 200 ? -32.678 -2.921 35.878 1.00 94.12 200 LEU A C 1
ATOM 1611 O O . LEU A 1 200 ? -33.407 -3.639 36.561 1.00 94.12 200 LEU A O 1
ATOM 1615 N N . VAL A 1 201 ? -32.833 -2.777 34.559 1.00 92.88 201 VAL A N 1
ATOM 1616 C CA . VAL A 1 201 ? -33.844 -3.500 33.765 1.00 92.88 201 VAL A CA 1
ATOM 1617 C C . VAL A 1 201 ? -33.218 -4.685 33.035 1.00 92.88 201 VAL A C 1
ATOM 1619 O O . VAL A 1 201 ? -33.800 -5.763 33.001 1.00 92.88 201 VAL A O 1
ATOM 1622 N N . GLY A 1 202 ? -32.025 -4.500 32.465 1.00 92.75 202 GLY A N 1
ATOM 1623 C CA . GLY A 1 202 ? -31.319 -5.552 31.739 1.00 92.75 202 GLY A CA 1
ATOM 1624 C C . GLY A 1 202 ? -30.124 -5.024 30.952 1.00 92.75 202 GLY A C 1
ATOM 1625 O O . GLY A 1 202 ? -29.615 -3.935 31.224 1.00 92.75 202 GLY A O 1
ATOM 1626 N N . ALA A 1 203 ? -29.695 -5.796 29.958 1.00 93.38 203 ALA A N 1
ATOM 1627 C CA . ALA A 1 203 ? -28.578 -5.470 29.080 1.00 93.38 203 ALA A CA 1
ATOM 1628 C C . ALA A 1 203 ? -28.905 -5.760 27.610 1.00 93.38 203 ALA A C 1
ATOM 1630 O O . ALA A 1 203 ? -29.729 -6.622 27.306 1.00 93.38 203 ALA A O 1
ATOM 1631 N N . THR A 1 204 ? -28.215 -5.069 26.708 1.00 92.62 204 THR A N 1
ATOM 1632 C CA . THR A 1 204 ? -28.162 -5.380 25.277 1.00 92.62 204 THR A CA 1
ATOM 1633 C C . THR A 1 204 ? -26.772 -5.846 24.871 1.00 92.62 204 THR A C 1
ATOM 1635 O O . THR A 1 204 ? -25.776 -5.519 25.519 1.00 92.62 204 THR A O 1
ATOM 1638 N N . ALA A 1 205 ? -26.714 -6.586 23.766 1.00 89.81 205 ALA A N 1
ATOM 1639 C CA . ALA A 1 205 ? -25.487 -6.975 23.092 1.00 89.81 205 ALA A CA 1
ATOM 1640 C C . ALA A 1 205 ? -25.689 -6.842 21.574 1.00 89.81 205 ALA A C 1
ATOM 1642 O O . ALA A 1 205 ? -26.646 -7.394 21.032 1.00 89.81 205 ALA A O 1
ATOM 1643 N N . VAL A 1 206 ? -24.819 -6.086 20.904 1.00 86.50 206 VAL A N 1
ATOM 1644 C CA . VAL A 1 206 ? -24.847 -5.841 19.454 1.00 86.50 206 VAL A CA 1
ATOM 1645 C C . VAL A 1 206 ? -23.613 -6.477 18.823 1.00 86.50 206 VAL A C 1
ATOM 1647 O O . VAL A 1 206 ? -22.493 -6.259 19.278 1.00 86.50 206 VAL A O 1
ATOM 1650 N N . GLU A 1 207 ? -23.812 -7.278 17.780 1.00 81.81 207 GLU A N 1
ATOM 1651 C CA . GLU A 1 207 ? -22.721 -7.864 16.998 1.00 81.81 207 GLU A CA 1
ATOM 1652 C C . GLU A 1 207 ? -22.223 -6.845 15.964 1.00 81.81 207 GLU A C 1
ATOM 1654 O O . GLU A 1 207 ? -22.951 -6.521 15.024 1.00 81.81 207 GLU A O 1
ATOM 1659 N N . ASP A 1 208 ? -20.985 -6.366 16.112 1.00 75.56 208 ASP A N 1
ATOM 1660 C CA . ASP A 1 208 ? -20.325 -5.589 15.060 1.00 75.56 208 ASP A CA 1
ATOM 1661 C C . ASP A 1 208 ? -19.744 -6.550 14.010 1.00 75.56 208 ASP A C 1
ATOM 1663 O O . ASP A 1 208 ? -18.767 -7.269 14.246 1.00 75.56 208 ASP A O 1
ATOM 1667 N N . LYS A 1 209 ? -20.409 -6.629 12.854 1.00 78.19 209 LYS A N 1
ATOM 1668 C CA . LYS A 1 209 ? -20.079 -7.598 11.806 1.00 78.19 209 LYS A CA 1
ATOM 1669 C C . LYS A 1 209 ? -18.961 -7.087 10.916 1.00 78.19 209 LYS A C 1
ATOM 1671 O O . LYS A 1 209 ? -19.122 -6.105 10.195 1.00 78.19 209 LYS A O 1
ATOM 1676 N N . LEU A 1 210 ? -17.878 -7.864 10.849 1.00 83.38 210 LEU A N 1
ATOM 1677 C CA . LEU A 1 210 ? -16.808 -7.652 9.876 1.00 83.38 210 LEU A CA 1
ATOM 1678 C C . LEU A 1 210 ? -17.361 -7.508 8.450 1.00 83.38 210 LEU A C 1
ATOM 1680 O O . LEU A 1 210 ? -18.195 -8.298 7.994 1.00 83.38 210 LEU A O 1
ATOM 1684 N N . GLN A 1 211 ? -16.830 -6.528 7.716 1.00 86.00 211 GLN A N 1
ATOM 1685 C CA . GLN A 1 211 ? -17.153 -6.347 6.304 1.00 86.00 211 GLN A CA 1
ATOM 1686 C C . GLN A 1 211 ? -16.801 -7.606 5.489 1.00 86.00 211 GLN A C 1
ATOM 1688 O O . GLN A 1 211 ? -15.858 -8.349 5.787 1.00 86.00 211 GLN A O 1
ATOM 1693 N N . LYS A 1 212 ? -17.550 -7.832 4.404 1.00 87.44 212 LYS A N 1
ATOM 1694 C CA . LYS A 1 212 ? -17.324 -8.958 3.486 1.00 87.44 212 LYS A CA 1
ATOM 1695 C C . LYS A 1 212 ? -15.887 -8.925 2.946 1.00 87.44 212 LYS A C 1
ATOM 1697 O O . LYS A 1 212 ? -15.427 -7.890 2.475 1.00 87.44 212 LYS A O 1
ATOM 1702 N N . GLY A 1 213 ? -15.198 -10.065 3.001 1.00 88.19 213 GLY A N 1
ATOM 1703 C CA . GLY A 1 213 ? -13.844 -10.228 2.457 1.00 88.19 213 GLY A CA 1
ATOM 1704 C C . GLY A 1 213 ? -12.690 -9.790 3.372 1.00 88.19 213 GLY A C 1
ATOM 1705 O O . GLY A 1 213 ? -11.536 -9.980 2.992 1.00 88.19 213 GLY A O 1
ATOM 1706 N N . VAL A 1 214 ? -12.953 -9.237 4.567 1.00 93.62 214 VAL A N 1
ATOM 1707 C CA . VAL A 1 214 ? -11.892 -8.749 5.478 1.00 93.62 214 VAL A CA 1
ATOM 1708 C C . VAL A 1 214 ? -10.856 -9.827 5.845 1.00 93.62 214 VAL A C 1
ATOM 1710 O O . VAL A 1 214 ? -9.669 -9.549 5.661 1.00 93.62 214 VAL A O 1
ATOM 1713 N N . PRO A 1 215 ? -11.225 -11.050 6.288 1.00 90.50 215 PRO A N 1
ATOM 1714 C CA . PRO A 1 215 ? -10.231 -12.060 6.667 1.00 90.50 215 PRO A CA 1
ATOM 1715 C C . PRO A 1 215 ? -9.340 -12.492 5.494 1.00 90.50 215 PRO A C 1
ATOM 1717 O O . PRO A 1 215 ? -8.129 -12.646 5.645 1.00 90.50 215 PRO A O 1
ATOM 1720 N N . GLN A 1 216 ? -9.923 -12.633 4.297 1.00 92.38 216 GLN A N 1
ATOM 1721 C CA . GLN A 1 216 ? -9.191 -12.990 3.078 1.00 92.38 216 GLN A CA 1
ATOM 1722 C C . GLN A 1 216 ? -8.235 -11.869 2.643 1.00 92.38 216 GLN A C 1
ATOM 1724 O O . GLN A 1 216 ? -7.101 -12.144 2.251 1.00 92.38 216 GLN A O 1
ATOM 1729 N N . CYS A 1 217 ? -8.675 -10.611 2.743 1.00 94.69 217 CYS A N 1
ATOM 1730 C CA . CYS A 1 217 ? -7.855 -9.438 2.452 1.00 94.69 217 CYS A CA 1
ATOM 1731 C C . CYS A 1 217 ? -6.654 -9.352 3.409 1.00 94.69 217 CYS A C 1
ATOM 1733 O O . CYS A 1 217 ? -5.520 -9.197 2.958 1.00 94.69 217 CYS A O 1
ATOM 1735 N N . ILE A 1 218 ? -6.875 -9.502 4.721 1.00 93.94 218 ILE A N 1
ATOM 1736 C CA . ILE A 1 218 ? -5.809 -9.468 5.737 1.00 93.94 218 ILE A CA 1
ATOM 1737 C C . ILE A 1 218 ? -4.784 -10.585 5.509 1.00 93.94 218 ILE A C 1
ATOM 1739 O O . ILE A 1 218 ? -3.584 -10.311 5.548 1.00 93.94 218 ILE A O 1
ATOM 1743 N N . ASP A 1 219 ? -5.216 -11.812 5.200 1.00 90.81 219 ASP A N 1
ATOM 1744 C CA . ASP A 1 219 ? -4.282 -12.906 4.907 1.00 90.81 219 ASP A CA 1
ATOM 1745 C C . ASP A 1 219 ? -3.443 -12.634 3.644 1.00 90.81 219 ASP A C 1
ATOM 1747 O O . ASP A 1 219 ? -2.221 -12.775 3.689 1.00 90.81 219 ASP A O 1
ATOM 1751 N N . LYS A 1 220 ? -4.036 -12.140 2.544 1.00 92.12 220 LYS A N 1
ATOM 1752 C CA . LYS A 1 220 ? -3.263 -11.754 1.343 1.00 92.12 220 LYS A CA 1
ATOM 1753 C C . LYS A 1 220 ? -2.267 -10.625 1.617 1.00 92.12 220 LYS A C 1
ATOM 1755 O O . LYS A 1 220 ? -1.139 -10.686 1.129 1.00 92.12 220 LYS A O 1
ATOM 1760 N N . LEU A 1 221 ? -2.648 -9.612 2.398 1.00 94.25 221 LEU A N 1
ATOM 1761 C CA . LEU A 1 221 ? -1.751 -8.513 2.776 1.00 94.25 221 LEU A CA 1
ATOM 1762 C C . LEU A 1 221 ? -0.598 -9.014 3.671 1.00 94.25 221 LEU A C 1
ATOM 1764 O O . LEU A 1 221 ? 0.554 -8.624 3.469 1.00 94.25 221 LEU A O 1
ATOM 1768 N N . ALA A 1 222 ? -0.863 -9.952 4.585 1.00 90.44 222 ALA A N 1
ATOM 1769 C CA . ALA A 1 222 ? 0.177 -10.617 5.370 1.00 90.44 222 ALA A CA 1
ATOM 1770 C C . ALA A 1 222 ? 1.121 -11.465 4.487 1.00 90.44 222 ALA A C 1
ATOM 1772 O O . ALA A 1 222 ? 2.342 -11.391 4.641 1.00 90.44 222 ALA A O 1
ATOM 1773 N N . GLN A 1 223 ? 0.595 -12.209 3.504 1.00 90.12 223 GLN A N 1
ATOM 1774 C CA . GLN A 1 223 ? 1.398 -12.945 2.510 1.00 90.12 223 GLN A CA 1
ATOM 1775 C C . GLN A 1 223 ? 2.251 -12.008 1.627 1.00 90.12 223 GLN A C 1
ATOM 1777 O O . GLN A 1 223 ? 3.400 -12.322 1.293 1.00 90.12 223 GLN A O 1
ATOM 1782 N N . ALA A 1 224 ? 1.737 -10.814 1.313 1.00 91.81 224 ALA A N 1
ATOM 1783 C CA . ALA A 1 224 ? 2.478 -9.726 0.669 1.00 91.81 224 ALA A CA 1
ATOM 1784 C C . ALA A 1 224 ? 3.603 -9.132 1.548 1.00 91.81 224 ALA A C 1
ATOM 1786 O O . ALA A 1 224 ? 4.363 -8.281 1.084 1.00 91.81 224 ALA A O 1
ATOM 1787 N N . GLY A 1 225 ? 3.763 -9.604 2.790 1.00 89.50 225 GLY A N 1
ATOM 1788 C CA . GLY A 1 225 ? 4.816 -9.192 3.718 1.00 89.50 225 GLY A CA 1
ATOM 1789 C C . GLY A 1 225 ? 4.525 -7.885 4.458 1.00 89.50 225 GLY A C 1
ATOM 1790 O O . GLY A 1 225 ? 5.444 -7.307 5.041 1.00 89.50 225 GLY A O 1
ATOM 1791 N N . LEU A 1 226 ? 3.276 -7.409 4.433 1.00 92.06 226 LEU A N 1
ATOM 1792 C CA . LEU A 1 226 ? 2.846 -6.230 5.179 1.00 92.06 226 LEU A CA 1
ATOM 1793 C C . LEU A 1 226 ? 2.586 -6.599 6.645 1.00 92.06 226 LEU A C 1
ATOM 1795 O O . LEU A 1 226 ? 1.960 -7.616 6.940 1.00 92.06 226 LEU A O 1
ATOM 1799 N N . LYS A 1 227 ? 3.051 -5.752 7.570 1.00 91.62 227 LYS A N 1
ATOM 1800 C CA . LYS A 1 227 ? 2.708 -5.856 8.994 1.00 91.62 227 LYS A CA 1
ATOM 1801 C C . LYS A 1 227 ? 1.462 -5.024 9.263 1.00 91.62 227 LYS A C 1
ATOM 1803 O O . LYS A 1 227 ? 1.434 -3.847 8.918 1.00 91.62 227 LYS A O 1
ATOM 1808 N N . ILE A 1 228 ? 0.452 -5.637 9.873 1.00 94.25 228 ILE A N 1
ATOM 1809 C CA . ILE A 1 228 ? -0.861 -5.026 10.103 1.00 94.25 228 ILE A CA 1
ATOM 1810 C C . ILE A 1 228 ? -1.005 -4.736 11.596 1.00 94.25 228 ILE A C 1
ATOM 1812 O O . ILE A 1 228 ? -0.803 -5.617 12.436 1.00 94.25 228 ILE A O 1
ATOM 1816 N N . TRP A 1 229 ? -1.286 -3.475 11.916 1.00 95.44 229 TRP A N 1
ATOM 1817 C CA . TRP A 1 229 ? -1.460 -2.973 13.276 1.00 95.44 229 TRP A CA 1
ATOM 1818 C C . TRP A 1 229 ? -2.894 -2.448 13.402 1.00 95.44 229 TRP A C 1
ATOM 1820 O O . TRP A 1 229 ? -3.335 -1.672 12.558 1.00 95.44 229 TRP A O 1
ATOM 1830 N N . VAL A 1 230 ? -3.625 -2.875 14.431 1.00 95.50 230 VAL A N 1
ATOM 1831 C CA . VAL A 1 230 ? -5.017 -2.467 14.680 1.00 95.50 230 VAL A CA 1
ATOM 1832 C C . VAL A 1 230 ? -5.044 -1.509 15.861 1.00 95.50 230 VAL A C 1
ATOM 1834 O O . VAL A 1 230 ? -4.627 -1.868 16.960 1.00 95.50 230 VAL A O 1
ATOM 1837 N N . LEU A 1 231 ? -5.537 -0.290 15.642 1.00 94.94 231 LEU A N 1
ATOM 1838 C CA . LEU A 1 231 ? -5.672 0.739 16.674 1.00 94.94 231 LEU A CA 1
ATOM 1839 C C . LEU A 1 231 ? -7.170 0.999 16.908 1.00 94.94 231 LEU A C 1
ATOM 1841 O O . LEU A 1 231 ? -7.792 1.740 16.150 1.00 94.94 231 LEU A O 1
ATOM 1845 N N . THR A 1 232 ? -7.761 0.384 17.936 1.00 91.38 232 THR A N 1
ATOM 1846 C CA . THR A 1 232 ? -9.203 0.500 18.237 1.00 91.38 232 THR A CA 1
ATOM 1847 C C . THR A 1 232 ? -9.483 1.252 19.544 1.00 91.38 232 THR A C 1
ATOM 1849 O O . THR A 1 232 ? -8.664 1.275 20.465 1.00 91.38 232 THR A O 1
ATOM 1852 N N . GLY A 1 233 ? -10.665 1.870 19.627 1.00 85.75 233 GLY A N 1
ATOM 1853 C CA . GLY A 1 233 ? -11.239 2.409 20.861 1.00 85.75 233 GLY A CA 1
ATOM 1854 C C . GLY A 1 233 ? -11.917 1.354 21.753 1.00 85.75 233 GLY A C 1
ATOM 1855 O O . GLY A 1 233 ? -12.249 1.666 22.898 1.00 85.75 233 GLY A O 1
ATOM 1856 N N . ASP A 1 234 ? -12.101 0.124 21.264 1.00 83.19 234 ASP A N 1
ATOM 1857 C CA . ASP A 1 234 ? -12.846 -0.941 21.949 1.00 83.19 234 ASP A CA 1
ATOM 1858 C C . ASP A 1 234 ? -12.128 -1.526 23.180 1.00 83.19 234 ASP A C 1
ATOM 1860 O O . ASP A 1 234 ? -10.944 -1.273 23.440 1.00 83.19 234 ASP A O 1
ATOM 1864 N N . LYS A 1 235 ? -12.870 -2.335 23.956 1.00 78.75 235 LYS A N 1
ATOM 1865 C CA . LYS A 1 235 ? -12.327 -3.163 25.045 1.00 78.75 235 LYS A CA 1
ATOM 1866 C C . LYS A 1 235 ? -11.324 -4.200 24.492 1.00 78.75 235 LYS A C 1
ATOM 1868 O O . LYS A 1 235 ? -11.366 -4.556 23.315 1.00 78.75 235 LYS A O 1
ATOM 1873 N N . MET A 1 236 ? -10.409 -4.670 25.342 1.00 82.75 236 MET A N 1
ATOM 1874 C CA . MET A 1 236 ? -9.299 -5.541 24.926 1.00 82.75 236 MET A CA 1
ATOM 1875 C C . MET A 1 236 ? -9.794 -6.901 24.426 1.00 82.75 236 MET A C 1
ATOM 1877 O O . MET A 1 236 ? -9.309 -7.411 23.422 1.00 82.75 236 MET A O 1
ATOM 1881 N N . GLU A 1 237 ? -10.801 -7.443 25.097 1.00 81.06 237 GLU A N 1
ATOM 1882 C CA . GLU A 1 237 ? -11.440 -8.725 24.819 1.00 81.06 237 GLU A CA 1
ATOM 1883 C C . GLU A 1 237 ? -12.086 -8.697 23.422 1.00 81.06 237 GLU A C 1
ATOM 1885 O O . GLU A 1 237 ? -11.781 -9.523 22.562 1.00 81.06 237 GLU A O 1
ATOM 1890 N N . THR A 1 238 ? -12.872 -7.650 23.146 1.00 80.06 238 THR A N 1
ATOM 1891 C CA . THR A 1 238 ? -13.474 -7.373 21.834 1.00 80.06 238 THR A CA 1
ATOM 1892 C C . THR A 1 238 ? -12.417 -7.242 20.734 1.00 80.06 238 THR A C 1
ATOM 1894 O O . THR A 1 238 ? -12.556 -7.848 19.674 1.00 80.06 238 THR A O 1
ATOM 1897 N N . ALA A 1 239 ? -11.328 -6.509 20.987 1.00 86.50 239 ALA A N 1
ATOM 1898 C CA . ALA A 1 239 ? -10.249 -6.319 20.017 1.00 86.50 239 ALA A CA 1
ATOM 1899 C C . ALA A 1 239 ? -9.492 -7.624 19.696 1.00 86.50 239 ALA A C 1
ATOM 1901 O O . ALA A 1 239 ? -9.127 -7.859 18.542 1.00 86.50 239 ALA A O 1
ATOM 1902 N N . ILE A 1 240 ? -9.291 -8.497 20.690 1.00 86.31 240 ILE A N 1
ATOM 1903 C CA . ILE A 1 240 ? -8.708 -9.836 20.508 1.00 86.31 240 ILE A CA 1
ATOM 1904 C C . ILE A 1 240 ? -9.651 -10.724 19.685 1.00 86.31 240 ILE A C 1
ATOM 1906 O O . ILE A 1 240 ? -9.204 -11.375 18.739 1.00 86.31 240 ILE A O 1
ATOM 1910 N N . ASN A 1 241 ? -10.953 -10.706 19.981 1.00 83.62 241 ASN A N 1
ATOM 1911 C CA . ASN A 1 241 ? -11.960 -11.470 19.239 1.00 83.62 241 ASN A CA 1
ATOM 1912 C C . ASN A 1 241 ? -12.068 -11.030 17.777 1.00 83.62 241 ASN A C 1
ATOM 1914 O O . ASN A 1 241 ? -12.029 -11.873 16.881 1.00 83.62 241 ASN A O 1
ATOM 1918 N N . ILE A 1 242 ? -12.102 -9.718 17.522 1.00 86.62 242 ILE A N 1
ATOM 1919 C CA . ILE A 1 242 ? -12.008 -9.145 16.173 1.00 86.62 242 ILE A CA 1
ATOM 1920 C C . ILE A 1 242 ? -10.705 -9.595 15.499 1.00 86.62 242 ILE A C 1
ATOM 1922 O O . ILE A 1 242 ? -10.736 -10.026 14.349 1.00 86.62 242 ILE A O 1
ATOM 1926 N N . GLY A 1 243 ? -9.578 -9.574 16.222 1.00 88.56 243 GLY A N 1
ATOM 1927 C CA . GLY A 1 243 ? -8.278 -10.053 15.748 1.00 88.56 243 GLY A CA 1
ATOM 1928 C C . GLY A 1 243 ? -8.275 -11.523 15.308 1.00 88.56 243 GLY A C 1
ATOM 1929 O O . GLY A 1 243 ? -7.661 -11.856 14.293 1.00 88.56 243 GLY A O 1
ATOM 1930 N N . TYR A 1 244 ? -8.982 -12.402 16.022 1.00 85.69 244 TYR A N 1
ATOM 1931 C CA . TYR A 1 244 ? -9.173 -13.798 15.616 1.00 85.69 244 TYR A CA 1
ATOM 1932 C C . TYR A 1 244 ? -10.149 -13.934 14.440 1.00 85.69 244 TYR A C 1
ATOM 1934 O O . TYR A 1 244 ? -9.835 -14.615 13.463 1.00 85.69 244 TYR A O 1
ATOM 1942 N N . ALA A 1 245 ? -11.297 -13.253 14.484 1.00 85.06 245 ALA A N 1
ATOM 1943 C CA . ALA A 1 245 ? -12.307 -13.292 13.425 1.00 85.06 245 ALA A CA 1
ATOM 1944 C C . ALA A 1 245 ? -11.764 -12.782 12.076 1.00 85.06 245 ALA A C 1
ATOM 1946 O O . ALA A 1 245 ? -12.087 -13.326 11.020 1.00 85.06 245 ALA A O 1
ATOM 1947 N N . CYS A 1 246 ? -10.879 -11.781 12.102 1.00 87.62 246 CYS A N 1
ATOM 1948 C CA . CYS A 1 246 ? -10.231 -11.221 10.919 1.00 87.62 246 CYS A CA 1
ATOM 1949 C C . CYS A 1 246 ? -8.938 -11.959 10.503 1.00 87.62 246 CYS A C 1
ATOM 1951 O O . CYS A 1 246 ? -8.276 -11.545 9.555 1.00 87.62 246 CYS A O 1
ATOM 1953 N N . SER A 1 247 ? -8.589 -13.071 11.170 1.00 84.81 247 SER A N 1
ATOM 1954 C CA . SER A 1 247 ? -7.381 -13.886 10.920 1.00 84.81 247 SER A CA 1
ATOM 1955 C C . SER A 1 247 ? -6.033 -13.160 11.098 1.00 84.81 247 SER A C 1
ATOM 1957 O O . SER A 1 247 ? -4.989 -13.662 10.664 1.00 84.81 247 SER A O 1
ATOM 1959 N N . LEU A 1 248 ? -6.032 -12.010 11.782 1.00 89.44 248 LEU A N 1
ATOM 1960 C CA . LEU A 1 248 ? -4.823 -11.309 12.223 1.00 89.44 248 LEU A CA 1
ATOM 1961 C C . LEU A 1 248 ? -4.114 -12.085 13.345 1.00 89.44 248 LEU A C 1
ATOM 1963 O O . LEU A 1 248 ? -2.890 -12.201 13.341 1.00 89.44 248 LEU A O 1
ATOM 1967 N N . LEU A 1 249 ? -4.892 -12.651 14.272 1.00 88.56 249 LEU A N 1
ATOM 1968 C CA . LEU A 1 249 ? -4.439 -13.595 15.290 1.00 88.56 249 LEU A CA 1
ATOM 1969 C C . LEU A 1 249 ? -4.742 -15.028 14.832 1.00 88.56 249 LEU A C 1
ATOM 1971 O O . LEU A 1 249 ? -5.863 -15.350 14.443 1.00 88.56 249 LEU A O 1
ATOM 1975 N N . ARG A 1 250 ? -3.741 -15.911 14.893 1.00 84.00 250 ARG A N 1
ATOM 1976 C CA . ARG A 1 250 ? -3.850 -17.332 14.509 1.00 84.00 250 ARG A CA 1
ATOM 1977 C C . ARG A 1 250 ? -3.709 -18.228 15.738 1.00 84.00 250 ARG A C 1
ATOM 1979 O O . ARG A 1 250 ? -3.021 -17.867 16.689 1.00 84.00 250 ARG A O 1
ATOM 1986 N N . GLN A 1 251 ? -4.290 -19.429 15.705 1.00 73.38 251 GLN A N 1
ATOM 1987 C CA . GLN A 1 251 ? -4.353 -20.371 16.845 1.00 73.38 251 GLN A CA 1
ATOM 1988 C C . GLN A 1 251 ? -3.001 -20.969 17.318 1.00 73.38 251 GLN A C 1
ATOM 1990 O O . GLN A 1 251 ? -2.988 -21.871 18.147 1.00 73.38 251 GLN A O 1
ATOM 1995 N N . GLY A 1 252 ? -1.863 -20.465 16.831 1.00 73.94 252 GLY A N 1
ATOM 1996 C CA . GLY A 1 252 ? -0.521 -20.776 17.346 1.00 73.94 252 GLY A CA 1
ATOM 1997 C C . GLY A 1 252 ? 0.325 -19.542 17.685 1.00 73.94 252 GLY A C 1
ATOM 1998 O O . GLY A 1 252 ? 1.504 -19.685 17.995 1.00 73.94 252 GLY A O 1
ATOM 1999 N N . MET A 1 253 ? -0.238 -18.330 17.595 1.00 86.69 253 MET A N 1
ATOM 2000 C CA . MET A 1 253 ? 0.492 -17.090 17.875 1.00 86.69 253 MET A CA 1
ATOM 2001 C C . MET A 1 253 ? 0.596 -16.844 19.379 1.00 86.69 253 MET A C 1
ATOM 2003 O O . MET A 1 253 ? -0.404 -16.894 20.095 1.00 86.69 253 MET A O 1
ATOM 2007 N N . LYS A 1 254 ? 1.805 -16.538 19.858 1.00 88.50 254 LYS A N 1
ATOM 2008 C CA . LYS A 1 254 ? 2.040 -16.211 21.269 1.00 88.50 254 LYS A CA 1
ATOM 2009 C C . LYS A 1 254 ? 1.637 -14.759 21.524 1.00 88.50 254 LYS A C 1
ATOM 2011 O O . LYS A 1 254 ? 2.189 -13.844 20.913 1.00 88.50 254 LYS A O 1
ATOM 2016 N N . GLN A 1 255 ? 0.666 -14.556 22.409 1.00 90.38 255 GLN A N 1
ATOM 2017 C CA . GLN A 1 255 ? 0.199 -13.226 22.796 1.00 90.38 255 GLN A CA 1
ATOM 2018 C C . GLN A 1 255 ? 1.108 -12.625 23.876 1.00 90.38 255 GLN A C 1
ATOM 2020 O O . GLN A 1 255 ? 1.464 -13.292 24.846 1.00 90.38 255 GLN A O 1
ATOM 2025 N N . ILE A 1 256 ? 1.467 -11.356 23.705 1.00 91.94 256 ILE A N 1
ATOM 2026 C CA . ILE A 1 256 ? 2.219 -10.536 24.652 1.00 91.94 256 ILE A CA 1
ATOM 2027 C C . ILE A 1 256 ? 1.294 -9.389 25.060 1.00 91.94 256 ILE A C 1
ATOM 2029 O O . ILE A 1 256 ? 1.150 -8.418 24.319 1.00 91.94 256 ILE A O 1
ATOM 2033 N N . CYS A 1 257 ? 0.657 -9.502 26.222 1.00 90.25 257 CYS A N 1
ATOM 2034 C CA . CYS A 1 257 ? -0.208 -8.453 26.762 1.00 90.25 257 CYS A CA 1
ATOM 2035 C C . CYS A 1 257 ? 0.596 -7.536 27.690 1.00 90.25 257 CYS A C 1
ATOM 2037 O O . CYS A 1 257 ? 1.209 -8.022 28.639 1.00 90.25 257 CYS A O 1
ATOM 2039 N N . ILE A 1 258 ? 0.579 -6.224 27.432 1.00 88.31 258 ILE A N 1
ATOM 2040 C CA . ILE A 1 258 ? 1.216 -5.214 28.288 1.00 88.31 258 ILE A CA 1
ATOM 2041 C C . ILE A 1 258 ? 0.137 -4.347 28.940 1.00 88.31 258 ILE A C 1
ATOM 2043 O O . ILE A 1 258 ? -0.499 -3.492 28.311 1.00 88.31 258 ILE A O 1
ATOM 2047 N N . THR A 1 259 ? -0.062 -4.568 30.234 1.00 84.94 259 THR A N 1
ATOM 2048 C CA . THR A 1 259 ? -1.104 -3.921 31.038 1.00 84.94 259 THR A CA 1
ATOM 2049 C C . THR A 1 259 ? -0.526 -3.365 32.327 1.00 84.94 259 THR A C 1
ATOM 2051 O O . THR A 1 259 ? 0.292 -4.013 32.983 1.00 84.94 259 THR A O 1
ATOM 2054 N N . VAL A 1 260 ? -1.010 -2.192 32.735 1.00 80.62 260 VAL A N 1
ATOM 2055 C CA . VAL A 1 260 ? -0.798 -1.692 34.096 1.00 80.62 260 VAL A CA 1
ATOM 2056 C C . VAL A 1 260 ? -1.533 -2.615 35.069 1.00 80.62 260 VAL A C 1
ATOM 2058 O O . VAL A 1 260 ? -2.761 -2.635 35.106 1.00 80.62 260 VAL A O 1
ATOM 2061 N N . THR A 1 261 ? -0.787 -3.383 35.861 1.00 63.91 261 THR A N 1
ATOM 2062 C CA . THR A 1 261 ? -1.335 -4.089 37.024 1.00 63.91 261 THR A CA 1
ATOM 2063 C C . THR A 1 261 ? -1.742 -3.065 38.080 1.00 63.91 261 THR A C 1
ATOM 2065 O O . THR A 1 261 ? -0.907 -2.257 38.487 1.00 63.91 261 THR A O 1
ATOM 2068 N N . ASN A 1 262 ? -2.995 -3.107 38.541 1.00 52.41 262 ASN A N 1
ATOM 2069 C CA . ASN A 1 262 ? -3.471 -2.268 39.643 1.00 52.41 262 ASN A CA 1
ATOM 2070 C C . ASN A 1 262 ? -2.749 -2.642 40.951 1.00 52.41 262 ASN A C 1
ATOM 2072 O O . ASN A 1 262 ? -3.180 -3.541 41.667 1.00 52.41 262 ASN A O 1
ATOM 2076 N N . SER A 1 263 ? -1.662 -1.942 41.265 1.00 44.12 263 SER A N 1
ATOM 2077 C CA . SER A 1 263 ? -1.181 -1.761 42.637 1.00 44.12 263 SER A CA 1
ATOM 2078 C C . SER A 1 263 ? -1.838 -0.505 43.211 1.00 44.12 263 SER A C 1
ATOM 2080 O O . SER A 1 263 ? -1.805 0.535 42.547 1.00 44.12 263 SER A O 1
ATOM 2082 N N . ASP A 1 264 ? -2.426 -0.596 44.405 1.00 41.75 264 ASP A N 1
ATOM 2083 C CA . ASP A 1 264 ? -3.256 0.465 44.991 1.00 41.75 264 ASP A CA 1
ATOM 2084 C C . ASP A 1 264 ? -2.575 1.846 44.994 1.00 41.75 264 ASP A C 1
ATOM 2086 O O . ASP A 1 264 ? -1.446 2.032 45.453 1.00 41.75 264 ASP A O 1
ATOM 2090 N N . ALA A 1 265 ? -3.268 2.831 44.419 1.00 44.06 265 ALA A N 1
ATOM 2091 C CA . ALA A 1 265 ? -2.662 4.080 43.975 1.00 44.06 265 ALA A CA 1
ATOM 2092 C C . ALA A 1 265 ? -2.730 5.197 45.032 1.00 44.06 265 ALA A C 1
ATOM 2094 O O . ALA A 1 265 ? -3.623 6.044 44.989 1.00 44.06 265 ALA A O 1
ATOM 2095 N N . THR A 1 266 ? -1.743 5.258 45.934 1.00 43.31 266 THR A N 1
ATOM 2096 C CA . THR A 1 266 ? -1.588 6.368 46.904 1.00 43.31 266 THR A CA 1
ATOM 2097 C C . THR A 1 266 ? -0.129 6.792 47.162 1.00 43.31 266 THR A C 1
ATOM 2099 O O . THR A 1 266 ? 0.346 6.688 48.288 1.00 43.31 266 THR A O 1
ATOM 2102 N N . SER A 1 267 ? 0.577 7.313 46.146 1.00 45.03 267 SER A N 1
ATOM 2103 C CA . SER A 1 267 ? 1.732 8.245 46.273 1.00 45.03 267 SER A CA 1
ATOM 2104 C C . SER A 1 267 ? 2.308 8.624 44.894 1.00 45.03 267 SER A C 1
ATOM 2106 O O . SER A 1 267 ? 2.025 7.956 43.898 1.00 45.03 267 SER A O 1
ATOM 2108 N N . GLN A 1 268 ? 3.123 9.686 44.795 1.00 49.69 268 GLN A N 1
ATOM 2109 C CA . GLN A 1 268 ? 3.765 10.086 43.524 1.00 49.69 268 GLN A CA 1
ATOM 2110 C C . GLN A 1 268 ? 4.817 9.083 43.014 1.00 49.69 268 GLN A C 1
ATOM 2112 O O . GLN A 1 268 ? 4.997 8.985 41.798 1.00 49.69 268 GLN A O 1
ATOM 2117 N N . ASP A 1 269 ? 5.419 8.278 43.897 1.00 53.84 269 ASP A N 1
ATOM 2118 C CA . ASP A 1 269 ? 6.351 7.195 43.531 1.00 53.84 269 ASP A CA 1
ATOM 2119 C C . ASP A 1 269 ? 5.698 6.117 42.645 1.00 53.84 269 ASP A C 1
ATOM 2121 O O . ASP A 1 269 ? 6.373 5.441 41.866 1.00 53.84 269 ASP A O 1
ATOM 2125 N N . SER A 1 270 ? 4.363 6.001 42.687 1.00 65.38 270 SER A N 1
ATOM 2126 C CA . SER A 1 270 ? 3.602 5.055 41.860 1.00 65.38 270 SER A CA 1
ATOM 2127 C C . SER A 1 270 ? 3.813 5.243 40.353 1.00 65.38 270 SER A C 1
ATOM 2129 O O . SER A 1 270 ? 3.812 4.257 39.620 1.00 65.38 270 SER A O 1
ATOM 2131 N N . LYS A 1 271 ? 4.041 6.471 39.858 1.00 71.38 271 LYS A N 1
ATOM 2132 C CA . LYS A 1 271 ? 4.252 6.698 38.415 1.00 71.38 271 LYS A CA 1
ATOM 2133 C C . LYS A 1 271 ? 5.557 6.084 37.919 1.00 71.38 271 LYS A C 1
ATOM 2135 O O . LYS A 1 271 ? 5.557 5.482 36.848 1.00 71.38 271 LYS A O 1
ATOM 2140 N N . GLN A 1 272 ? 6.639 6.209 38.688 1.00 77.31 272 GLN A N 1
ATOM 2141 C CA . GLN A 1 272 ? 7.919 5.611 38.316 1.00 77.31 272 GLN A CA 1
ATOM 2142 C C . GLN A 1 272 ? 7.850 4.086 38.438 1.00 77.31 272 GLN A C 1
ATOM 2144 O O . GLN A 1 272 ? 8.214 3.394 37.496 1.00 77.31 272 GLN A O 1
ATOM 2149 N N . ALA A 1 273 ? 7.243 3.561 39.508 1.00 76.88 273 ALA A N 1
ATOM 2150 C CA . ALA A 1 273 ? 7.024 2.121 39.661 1.00 76.88 273 ALA A CA 1
ATOM 2151 C C . ALA A 1 273 ? 6.177 1.510 38.520 1.00 76.88 273 ALA A C 1
ATOM 2153 O O . ALA A 1 273 ? 6.461 0.404 38.060 1.00 76.88 273 ALA A O 1
ATOM 2154 N N . VAL A 1 274 ? 5.163 2.230 38.018 1.00 80.75 274 VAL A N 1
ATOM 2155 C CA . VAL A 1 274 ? 4.382 1.811 36.840 1.00 80.75 274 VAL A CA 1
ATOM 2156 C C . VAL A 1 274 ? 5.230 1.838 35.566 1.00 80.75 274 VAL A C 1
ATOM 2158 O O . VAL A 1 274 ? 5.167 0.879 34.797 1.00 80.75 274 VAL A O 1
ATOM 2161 N N . LYS A 1 275 ? 6.054 2.874 35.345 1.00 82.56 275 LYS A N 1
ATOM 2162 C CA . LYS A 1 275 ? 6.996 2.917 34.212 1.00 82.56 275 LYS A CA 1
ATOM 2163 C C . LYS A 1 275 ? 7.995 1.763 34.257 1.00 82.56 275 LYS A C 1
ATOM 2165 O O . LYS A 1 275 ? 8.133 1.053 33.267 1.00 82.56 275 LYS A O 1
ATOM 2170 N N . ASP A 1 276 ? 8.626 1.526 35.403 1.00 84.19 276 ASP A N 1
ATOM 2171 C CA . ASP A 1 276 ? 9.627 0.471 35.578 1.00 84.19 276 ASP A CA 1
ATOM 2172 C C . ASP A 1 276 ? 9.008 -0.928 35.380 1.00 84.19 276 ASP A C 1
ATOM 2174 O O . ASP A 1 276 ? 9.619 -1.801 34.763 1.00 84.19 276 ASP A O 1
ATOM 2178 N N . ASN A 1 277 ? 7.755 -1.133 35.811 1.00 86.69 277 ASN A N 1
ATOM 2179 C CA . ASN A 1 277 ? 6.983 -2.351 35.540 1.00 86.69 277 ASN A CA 1
ATOM 2180 C C . ASN A 1 277 ? 6.700 -2.525 34.033 1.00 86.69 277 ASN A C 1
ATOM 2182 O O . ASN A 1 277 ? 6.986 -3.587 33.478 1.00 86.69 277 ASN A O 1
ATOM 2186 N N . ILE A 1 278 ? 6.224 -1.482 33.340 1.00 86.88 278 ILE A N 1
ATOM 2187 C CA . ILE A 1 278 ? 6.010 -1.508 31.879 1.00 86.88 278 ILE A CA 1
ATOM 2188 C C . ILE A 1 278 ? 7.326 -1.797 31.141 1.00 86.88 278 ILE A C 1
ATOM 2190 O O . ILE A 1 278 ? 7.361 -2.652 30.257 1.00 86.88 278 ILE A O 1
ATOM 2194 N N . LEU A 1 279 ? 8.423 -1.146 31.530 1.00 87.50 279 LEU A N 1
ATOM 2195 C CA . LEU A 1 279 ? 9.750 -1.356 30.957 1.00 87.50 279 LEU A CA 1
ATOM 2196 C C . LEU A 1 279 ? 10.247 -2.792 31.174 1.00 87.50 279 LEU A C 1
ATOM 2198 O O . LEU A 1 279 ? 10.792 -3.410 30.255 1.00 87.50 279 LEU A O 1
ATOM 2202 N N . HIS A 1 280 ? 10.019 -3.357 32.361 1.00 87.44 280 HIS A N 1
ATOM 2203 C CA . HIS A 1 280 ? 10.328 -4.751 32.667 1.00 87.44 280 HIS A CA 1
ATOM 2204 C C . HIS A 1 280 ? 9.473 -5.718 31.829 1.00 87.44 280 HIS A C 1
ATOM 2206 O O . HIS A 1 280 ? 10.016 -6.670 31.268 1.00 87.44 280 HIS A O 1
ATOM 2212 N N . GLN A 1 281 ? 8.173 -5.448 31.641 1.00 88.50 281 GLN A N 1
ATOM 2213 C CA . GLN A 1 281 ? 7.310 -6.214 30.729 1.00 88.50 281 GLN A CA 1
ATOM 2214 C C . GLN A 1 281 ? 7.820 -6.153 29.276 1.00 88.50 281 GLN A C 1
ATOM 2216 O O . GLN A 1 281 ? 7.987 -7.202 28.654 1.00 88.50 281 GLN A O 1
ATOM 2221 N N . ILE A 1 282 ? 8.150 -4.964 28.752 1.00 89.69 282 ILE A N 1
ATOM 2222 C CA . ILE A 1 282 ? 8.704 -4.770 27.394 1.00 89.69 282 ILE A CA 1
ATOM 2223 C C . ILE A 1 282 ? 10.043 -5.505 27.225 1.00 89.69 282 ILE A C 1
ATOM 2225 O O . ILE A 1 282 ? 10.285 -6.153 26.201 1.00 89.69 282 ILE A O 1
ATOM 2229 N N . THR A 1 283 ? 10.918 -5.435 28.230 1.00 90.00 283 THR A N 1
ATOM 2230 C CA . THR A 1 283 ? 12.242 -6.074 28.203 1.00 90.00 283 THR A CA 1
ATOM 2231 C C . THR A 1 283 ? 12.118 -7.596 28.239 1.00 90.00 283 THR A C 1
ATOM 2233 O O . THR A 1 283 ? 12.740 -8.283 27.427 1.00 90.00 283 THR A O 1
ATOM 2236 N N . ASN A 1 284 ? 11.256 -8.131 29.107 1.00 90.25 284 ASN A N 1
ATOM 2237 C CA . ASN A 1 284 ? 10.988 -9.566 29.192 1.00 90.25 284 ASN A CA 1
ATOM 2238 C C . ASN A 1 284 ? 10.321 -10.092 27.917 1.00 90.25 284 ASN A C 1
ATOM 2240 O O . ASN A 1 284 ? 10.738 -11.125 27.401 1.00 90.25 284 ASN A O 1
ATOM 2244 N N . ALA A 1 285 ? 9.362 -9.355 27.352 1.00 88.50 285 ALA A N 1
ATOM 2245 C CA . ALA A 1 285 ? 8.764 -9.651 26.052 1.00 88.50 285 ALA A CA 1
ATOM 2246 C C . ALA A 1 285 ? 9.815 -9.721 24.932 1.00 88.50 285 ALA A C 1
ATOM 2248 O O . ALA A 1 285 ? 9.888 -10.713 24.208 1.00 88.50 285 ALA A O 1
ATOM 2249 N N . SER A 1 286 ? 10.697 -8.722 24.854 1.00 88.38 286 SER A N 1
ATOM 2250 C CA . SER A 1 286 ? 11.802 -8.687 23.886 1.00 88.38 286 SER A CA 1
ATOM 2251 C C . SER A 1 286 ? 12.776 -9.858 24.072 1.00 88.38 286 SER A C 1
ATOM 2253 O O . SER A 1 286 ? 13.322 -10.383 23.102 1.00 88.38 286 SER A O 1
ATOM 2255 N N . HIS A 1 287 ? 13.005 -10.292 25.314 1.00 88.12 287 HIS A N 1
ATOM 2256 C CA . HIS A 1 287 ? 13.846 -11.448 25.614 1.00 88.12 287 HIS A CA 1
ATOM 2257 C C . HIS A 1 287 ? 13.160 -12.776 25.254 1.00 88.12 287 HIS A C 1
ATOM 2259 O O . HIS A 1 287 ? 13.815 -13.660 24.708 1.00 88.12 287 HIS A O 1
ATOM 2265 N N . MET A 1 288 ? 11.845 -12.905 25.473 1.00 86.00 288 MET A N 1
ATOM 2266 C CA . MET A 1 288 ? 11.065 -14.077 25.052 1.00 86.00 288 MET A CA 1
ATOM 2267 C C . MET A 1 288 ? 11.118 -14.282 23.534 1.00 86.00 288 MET A C 1
ATOM 2269 O O . MET A 1 288 ? 11.388 -15.397 23.096 1.00 86.00 288 MET A O 1
ATOM 2273 N N . ILE A 1 289 ? 10.961 -13.216 22.738 1.00 86.69 289 ILE A N 1
ATOM 2274 C CA . ILE A 1 289 ? 11.084 -13.294 21.271 1.00 86.69 289 ILE A CA 1
ATOM 2275 C C . ILE A 1 289 ? 12.495 -13.753 20.863 1.00 86.69 289 ILE A C 1
ATOM 2277 O O . ILE A 1 289 ? 12.643 -14.627 20.015 1.00 86.69 289 ILE A O 1
ATOM 2281 N N . LYS A 1 290 ? 13.547 -13.220 21.501 1.00 85.56 290 LYS A N 1
ATOM 2282 C CA . LYS A 1 290 ? 14.954 -13.540 21.175 1.00 85.56 290 LYS A CA 1
ATOM 2283 C C . LYS A 1 290 ? 15.410 -14.927 21.629 1.00 85.56 290 LYS A C 1
ATOM 2285 O O . LYS A 1 290 ? 16.358 -15.467 21.059 1.00 85.56 290 LYS A O 1
ATOM 2290 N N . LEU A 1 291 ? 14.772 -15.494 22.652 1.00 86.31 291 LEU A N 1
ATOM 2291 C CA . LEU A 1 291 ? 15.005 -16.868 23.104 1.00 86.31 291 LEU A CA 1
ATOM 2292 C C . LEU A 1 291 ? 14.272 -17.912 22.253 1.00 86.31 291 LEU A C 1
ATOM 2294 O O . LEU A 1 291 ? 14.634 -19.092 22.307 1.00 86.31 291 LEU A O 1
ATOM 2298 N N . GLU A 1 292 ? 13.258 -17.503 21.491 1.00 84.75 292 GLU A N 1
ATOM 2299 C CA . GLU A 1 292 ? 12.471 -18.402 20.661 1.00 84.75 292 GLU A CA 1
ATOM 2300 C C . GLU A 1 292 ? 13.324 -18.989 19.529 1.00 84.75 292 GLU A C 1
ATOM 2302 O O . GLU A 1 292 ? 13.927 -18.276 18.726 1.00 84.75 292 GLU A O 1
ATOM 2307 N N . LYS A 1 293 ? 13.406 -20.322 19.477 1.00 75.31 293 LYS A N 1
ATOM 2308 C CA . LYS A 1 293 ? 14.251 -21.036 18.503 1.00 75.31 293 LYS A CA 1
ATOM 2309 C C . LYS A 1 293 ? 13.503 -21.455 17.244 1.00 75.31 293 LYS A C 1
ATOM 2311 O O . LYS A 1 293 ? 14.148 -21.885 16.289 1.00 75.31 293 LYS A O 1
ATOM 2316 N N . ASP A 1 294 ? 12.176 -21.376 17.256 1.00 77.62 294 ASP A N 1
ATOM 2317 C CA . ASP A 1 294 ? 11.343 -21.713 16.109 1.00 77.62 294 ASP A CA 1
ATOM 2318 C C . ASP A 1 294 ? 11.194 -20.491 15.181 1.00 77.62 294 ASP A C 1
ATOM 2320 O O . ASP A 1 294 ? 10.572 -19.504 15.576 1.00 77.62 294 ASP A O 1
ATOM 2324 N N . PRO A 1 295 ? 11.724 -20.526 13.941 1.00 69.50 295 PRO A N 1
ATOM 2325 C CA . PRO A 1 295 ? 11.567 -19.433 12.982 1.00 69.50 295 PRO A CA 1
ATOM 2326 C C . PRO A 1 295 ? 10.125 -19.252 12.472 1.00 69.50 295 PRO A C 1
ATOM 2328 O O . PRO A 1 295 ? 9.871 -18.290 11.749 1.00 69.50 295 PRO A O 1
ATOM 2331 N N . LEU A 1 296 ? 9.196 -20.158 12.802 1.00 71.81 296 LEU A N 1
ATOM 2332 C CA . LEU A 1 296 ? 7.767 -20.045 12.491 1.00 71.81 296 LEU A CA 1
ATOM 2333 C C . LEU A 1 296 ? 6.934 -19.470 13.651 1.00 71.81 296 LEU A C 1
ATOM 2335 O O . LEU A 1 296 ? 5.751 -19.182 13.459 1.00 71.81 296 LEU A O 1
ATOM 2339 N N . ALA A 1 297 ? 7.521 -19.274 14.836 1.00 78.12 297 ALA A N 1
ATOM 2340 C CA . ALA A 1 297 ? 6.814 -18.719 15.984 1.00 78.12 297 ALA A CA 1
ATOM 2341 C C . ALA A 1 297 ? 6.512 -17.224 15.780 1.00 78.12 297 ALA A C 1
ATOM 2343 O O . ALA A 1 297 ? 7.397 -16.369 15.818 1.00 78.12 297 ALA A O 1
ATOM 2344 N N . ALA A 1 298 ? 5.233 -16.907 15.580 1.00 85.81 298 ALA A N 1
ATOM 2345 C CA . ALA A 1 298 ? 4.747 -15.543 15.430 1.00 85.81 298 ALA A CA 1
ATOM 2346 C C . ALA A 1 298 ? 4.178 -15.004 16.754 1.00 85.81 298 ALA A C 1
ATOM 2348 O O . ALA A 1 298 ? 3.402 -15.674 17.439 1.00 85.81 298 ALA A O 1
ATOM 2349 N N . PHE A 1 299 ? 4.545 -13.766 17.086 1.00 92.31 299 PHE A N 1
ATOM 2350 C CA . PHE A 1 299 ? 4.113 -13.067 18.297 1.00 92.31 299 PHE A CA 1
ATOM 2351 C C . PHE A 1 299 ? 3.114 -11.952 17.970 1.00 92.31 299 PHE A C 1
ATOM 2353 O O . PHE A 1 299 ? 3.271 -11.254 16.964 1.00 92.31 299 PHE A O 1
ATOM 2360 N N . ALA A 1 300 ? 2.118 -11.772 18.836 1.00 93.75 300 ALA A N 1
ATOM 2361 C CA . ALA A 1 300 ? 1.159 -10.672 18.792 1.00 93.75 300 ALA A CA 1
ATOM 2362 C C . ALA A 1 300 ? 1.333 -9.776 20.021 1.00 93.75 300 ALA A C 1
ATOM 2364 O O . ALA A 1 300 ? 1.282 -10.276 21.143 1.00 93.75 300 ALA A O 1
ATOM 2365 N N . LEU A 1 301 ? 1.496 -8.469 19.824 1.00 95.25 301 LEU A N 1
ATOM 2366 C CA . LEU A 1 301 ? 1.551 -7.493 20.916 1.00 95.25 301 LEU A CA 1
ATOM 2367 C C . LEU A 1 301 ? 0.162 -6.895 21.159 1.00 95.25 301 LEU A C 1
ATOM 2369 O O . LEU A 1 301 ? -0.463 -6.412 20.218 1.00 95.25 301 LEU A O 1
ATOM 2373 N N . ILE A 1 302 ? -0.298 -6.897 22.407 1.00 94.88 302 ILE A N 1
ATOM 2374 C CA . ILE A 1 302 ? -1.580 -6.325 22.831 1.00 94.88 302 ILE A CA 1
ATOM 2375 C C . ILE A 1 302 ? -1.306 -5.298 23.935 1.00 94.88 302 ILE A C 1
ATOM 2377 O O . ILE A 1 302 ? -0.668 -5.619 24.938 1.00 94.88 302 ILE A O 1
ATOM 2381 N N . ILE A 1 303 ? -1.765 -4.056 23.765 1.00 93.62 303 ILE A N 1
ATOM 2382 C CA . ILE A 1 303 ? -1.515 -2.961 24.719 1.00 93.62 303 ILE A CA 1
ATOM 2383 C C . ILE A 1 303 ? -2.763 -2.090 24.927 1.00 93.62 303 ILE A C 1
ATOM 2385 O O . ILE A 1 303 ? -3.450 -1.729 23.973 1.00 93.62 303 ILE A O 1
ATOM 2389 N N . ASP A 1 304 ? -3.066 -1.747 26.183 1.00 89.75 304 ASP A N 1
ATOM 2390 C CA . ASP A 1 304 ? -4.163 -0.830 26.536 1.00 89.75 304 ASP A CA 1
ATOM 2391 C C . ASP A 1 304 ? -3.753 0.645 26.391 1.00 89.75 304 ASP A C 1
ATOM 2393 O O . ASP A 1 304 ? -2.614 1.019 26.675 1.00 89.75 304 ASP A O 1
ATOM 2397 N N . GLY A 1 305 ? -4.700 1.510 26.020 1.00 86.50 305 GLY A N 1
ATOM 2398 C CA . GLY A 1 305 ? -4.495 2.945 25.814 1.00 86.50 305 GLY A CA 1
ATOM 2399 C C . GLY A 1 305 ? -3.945 3.693 27.037 1.00 86.50 305 GLY A C 1
ATOM 2400 O O . GLY A 1 305 ? -3.239 4.693 26.874 1.00 86.50 305 GLY A O 1
ATOM 2401 N N . LYS A 1 306 ? -4.187 3.207 28.265 1.00 86.62 306 LYS A N 1
ATOM 2402 C CA . LYS A 1 306 ? -3.541 3.762 29.468 1.00 86.62 306 LYS A CA 1
ATOM 2403 C C . LYS A 1 306 ? -2.048 3.440 29.487 1.00 86.62 306 LYS A C 1
ATOM 2405 O O . LYS A 1 306 ? -1.238 4.355 29.606 1.00 86.62 306 LYS A O 1
ATOM 2410 N N . THR A 1 307 ? -1.686 2.169 29.302 1.00 89.12 307 THR A N 1
ATOM 2411 C CA . THR A 1 307 ? -0.293 1.703 29.201 1.00 89.12 307 THR A CA 1
ATOM 2412 C C . THR A 1 307 ? 0.447 2.403 28.059 1.00 89.12 307 THR A C 1
ATOM 2414 O O . THR A 1 307 ? 1.566 2.883 28.237 1.00 89.12 307 THR A O 1
ATOM 2417 N N . LEU A 1 308 ? -0.208 2.517 26.900 1.00 90.75 308 LEU A N 1
ATOM 2418 C CA . LEU A 1 308 ? 0.325 3.141 25.690 1.00 90.75 308 LEU A CA 1
ATOM 2419 C C . LEU A 1 308 ? 0.705 4.611 25.907 1.00 90.75 308 LEU A C 1
ATOM 2421 O O . LEU A 1 308 ? 1.652 5.084 25.292 1.00 90.75 308 LEU A O 1
ATOM 2425 N N . THR A 1 309 ? 0.015 5.330 26.800 1.00 89.31 309 THR A N 1
ATOM 2426 C CA . THR A 1 309 ? 0.371 6.721 27.135 1.00 89.31 309 THR A CA 1
ATOM 2427 C C . THR A 1 309 ? 1.793 6.812 27.682 1.00 89.31 309 THR A C 1
ATOM 2429 O O . THR A 1 309 ? 2.564 7.629 27.194 1.00 89.31 309 THR A O 1
ATOM 2432 N N . PHE A 1 310 ? 2.155 5.935 28.624 1.00 89.12 310 PHE A N 1
ATOM 2433 C CA . PHE A 1 310 ? 3.511 5.873 29.173 1.00 89.12 310 PHE A CA 1
ATOM 2434 C C . PHE A 1 310 ? 4.505 5.313 28.149 1.00 89.12 310 PHE A C 1
ATOM 2436 O O . PHE A 1 310 ? 5.603 5.836 28.007 1.00 89.12 310 PHE A O 1
ATOM 2443 N N . ALA A 1 311 ? 4.120 4.281 27.390 1.00 89.50 311 ALA A N 1
ATOM 2444 C CA . ALA A 1 311 ? 4.991 3.659 26.388 1.00 89.50 311 ALA A CA 1
ATOM 2445 C C . ALA A 1 311 ? 5.345 4.578 25.196 1.00 89.50 311 ALA A C 1
ATOM 2447 O O . ALA A 1 311 ? 6.300 4.290 24.479 1.00 89.50 311 ALA A O 1
ATOM 2448 N N . LEU A 1 312 ? 4.591 5.663 24.980 1.00 90.19 312 LEU A N 1
ATOM 2449 C CA . LEU A 1 312 ? 4.861 6.696 23.971 1.00 90.19 312 LEU A CA 1
ATOM 2450 C C . LEU A 1 312 ? 5.715 7.869 24.495 1.00 90.19 312 LEU A C 1
ATOM 2452 O O . LEU A 1 312 ? 6.048 8.756 23.708 1.00 90.19 312 LEU A O 1
ATOM 2456 N N . GLU A 1 313 ? 6.074 7.900 25.783 1.00 88.81 313 GLU A N 1
ATOM 2457 C CA . GLU A 1 313 ? 6.990 8.909 26.331 1.00 88.81 313 GLU A CA 1
ATOM 2458 C C . GLU A 1 313 ? 8.435 8.697 25.826 1.00 88.81 313 GLU A C 1
ATOM 2460 O O . GLU A 1 313 ? 8.829 7.596 25.426 1.00 88.81 313 GLU A O 1
ATOM 2465 N N . ASP A 1 314 ? 9.234 9.771 25.796 1.00 83.00 314 ASP A N 1
ATOM 2466 C CA . ASP A 1 314 ? 10.555 9.792 25.144 1.00 83.00 314 ASP A CA 1
ATOM 2467 C C . ASP A 1 314 ? 11.575 8.801 25.731 1.00 83.00 314 ASP A C 1
ATOM 2469 O O . ASP A 1 314 ? 12.504 8.394 25.031 1.00 83.00 314 ASP A O 1
ATOM 2473 N N . ASP A 1 315 ? 11.386 8.393 26.986 1.00 85.69 315 ASP A N 1
ATOM 2474 C CA . ASP A 1 315 ? 12.203 7.411 27.698 1.00 85.69 315 ASP A CA 1
ATOM 2475 C C . ASP A 1 315 ? 11.963 5.966 27.228 1.00 85.69 315 ASP A C 1
ATOM 2477 O O . ASP A 1 315 ? 12.919 5.192 27.149 1.00 85.69 315 ASP A O 1
ATOM 2481 N N . MET A 1 316 ? 10.724 5.608 26.869 1.00 86.88 316 MET A N 1
ATOM 2482 C CA . MET A 1 316 ? 10.340 4.230 26.519 1.00 86.88 316 MET A CA 1
ATOM 2483 C C . MET A 1 316 ? 9.955 4.007 25.048 1.00 86.88 316 MET A C 1
ATOM 2485 O O . MET A 1 316 ? 10.025 2.867 24.571 1.00 86.88 316 MET A O 1
ATOM 2489 N N . LYS A 1 317 ? 9.620 5.058 24.284 1.00 91.25 317 LYS A N 1
ATOM 2490 C CA . LYS A 1 317 ? 9.102 4.946 22.901 1.00 91.25 317 LYS A CA 1
ATOM 2491 C C . LYS A 1 317 ? 9.954 4.085 21.964 1.00 91.25 317 LYS A C 1
ATOM 2493 O O . LYS A 1 317 ? 9.419 3.340 21.144 1.00 91.25 317 LYS A O 1
ATOM 2498 N N . HIS A 1 318 ? 11.281 4.138 22.096 1.00 91.12 318 HIS A N 1
ATOM 2499 C CA . HIS A 1 318 ? 12.198 3.367 21.252 1.00 91.12 318 HIS A CA 1
ATOM 2500 C C . HIS A 1 318 ? 12.226 1.874 21.611 1.00 91.12 318 HIS A C 1
ATOM 2502 O O . HIS A 1 318 ? 12.365 1.035 20.722 1.00 91.12 318 HIS A O 1
ATOM 2508 N N . GLN A 1 319 ? 12.061 1.528 22.890 1.00 91.56 319 GLN A N 1
ATOM 2509 C CA . GLN A 1 319 ? 12.007 0.138 23.359 1.00 91.56 319 GLN A CA 1
ATOM 2510 C C . GLN A 1 319 ? 10.657 -0.494 22.999 1.00 91.56 319 GLN A C 1
ATOM 2512 O O . GLN A 1 319 ? 10.618 -1.617 22.495 1.00 91.56 319 GLN A O 1
ATOM 2517 N N . PHE A 1 320 ? 9.564 0.260 23.171 1.00 93.69 320 PHE A N 1
ATOM 2518 C CA . PHE A 1 320 ? 8.234 -0.124 22.699 1.00 93.69 320 PHE A CA 1
ATOM 2519 C C . PHE A 1 320 ? 8.225 -0.371 21.183 1.00 93.69 320 PHE A C 1
ATOM 2521 O O . PHE A 1 320 ? 7.793 -1.436 20.741 1.00 93.69 320 PHE A O 1
ATOM 2528 N N . LEU A 1 321 ? 8.766 0.560 20.385 1.00 94.19 321 LEU A N 1
ATOM 2529 C CA . LEU A 1 321 ? 8.837 0.400 18.932 1.00 94.19 321 LEU A CA 1
ATOM 2530 C C . LEU A 1 321 ? 9.682 -0.816 18.523 1.00 94.19 321 LEU A C 1
ATOM 2532 O O . LEU A 1 321 ? 9.273 -1.554 17.631 1.00 94.19 321 LEU A O 1
ATOM 2536 N N . ALA A 1 322 ? 10.824 -1.060 19.175 1.00 92.19 322 ALA A N 1
ATOM 2537 C CA . ALA A 1 322 ? 11.658 -2.227 18.885 1.00 92.19 322 ALA A CA 1
ATOM 2538 C C . ALA A 1 322 ? 10.892 -3.548 19.094 1.00 92.19 322 ALA A C 1
ATOM 2540 O O . ALA A 1 322 ? 10.887 -4.398 18.204 1.00 92.19 322 ALA A O 1
ATOM 2541 N N . LEU A 1 323 ? 10.179 -3.685 20.218 1.00 93.00 323 LEU A N 1
ATOM 2542 C CA . LEU A 1 323 ? 9.330 -4.846 20.500 1.00 93.00 323 LEU A CA 1
ATOM 2543 C C . LEU A 1 323 ? 8.186 -4.989 19.479 1.00 93.00 323 LEU A C 1
ATOM 2545 O O . LEU A 1 323 ? 7.959 -6.071 18.931 1.00 93.00 323 LEU A O 1
ATOM 2549 N N . ALA A 1 324 ? 7.480 -3.895 19.194 1.00 93.38 324 ALA A N 1
ATOM 2550 C CA . ALA A 1 324 ? 6.344 -3.884 18.276 1.00 93.38 324 ALA A CA 1
ATOM 2551 C C . ALA A 1 324 ? 6.753 -4.209 16.823 1.00 93.38 324 ALA A C 1
ATOM 2553 O O . ALA A 1 324 ? 6.012 -4.873 16.097 1.00 93.38 324 ALA A O 1
ATOM 2554 N N . VAL A 1 325 ? 7.957 -3.804 16.402 1.00 91.19 325 VAL A N 1
ATOM 2555 C CA . VAL A 1 325 ? 8.525 -4.117 15.079 1.00 91.19 325 VAL A CA 1
ATOM 2556 C C . VAL A 1 325 ? 9.042 -5.558 14.987 1.00 91.19 325 VAL A C 1
ATOM 2558 O O . VAL A 1 325 ? 9.048 -6.108 13.882 1.00 91.19 325 VAL A O 1
ATOM 2561 N N . GLU A 1 326 ? 9.422 -6.208 16.092 1.00 89.62 326 GLU A N 1
ATOM 2562 C CA . GLU A 1 326 ? 9.718 -7.651 16.106 1.00 89.62 326 GLU A CA 1
ATOM 2563 C C . GLU A 1 326 ? 8.426 -8.496 15.982 1.00 89.62 326 GLU A C 1
ATOM 2565 O O . GLU A 1 326 ? 8.413 -9.481 15.239 1.00 89.62 326 GLU A O 1
ATOM 2570 N N . CYS A 1 327 ? 7.307 -8.064 16.578 1.00 91.12 327 CYS A N 1
ATOM 2571 C CA . CYS A 1 327 ? 6.009 -8.759 16.518 1.00 91.12 327 CYS A CA 1
ATOM 2572 C C . CYS A 1 327 ? 5.416 -8.866 15.095 1.00 91.12 327 CYS A C 1
ATOM 2574 O O . CYS A 1 327 ? 5.686 -8.047 14.212 1.00 91.12 327 CYS A O 1
ATOM 2576 N N . ALA A 1 328 ? 4.593 -9.890 14.848 1.00 88.44 328 ALA A N 1
ATOM 2577 C CA . ALA A 1 328 ? 3.920 -10.110 13.563 1.00 88.44 328 ALA A CA 1
ATOM 2578 C C . ALA A 1 328 ? 2.672 -9.223 13.404 1.00 88.44 328 ALA A C 1
ATOM 2580 O O . ALA A 1 328 ? 2.451 -8.656 12.334 1.00 88.44 328 ALA A O 1
ATOM 2581 N N . SER A 1 329 ? 1.910 -9.067 14.487 1.00 92.12 329 SER A N 1
ATOM 2582 C CA . SER A 1 329 ? 0.732 -8.204 14.594 1.00 92.12 329 SER A CA 1
ATOM 2583 C C . SER A 1 329 ? 0.784 -7.386 15.885 1.00 92.12 329 SER A C 1
ATOM 2585 O O . SER A 1 329 ? 1.348 -7.829 16.890 1.00 92.12 329 SER A O 1
ATOM 2587 N N . VAL A 1 330 ? 0.168 -6.205 15.872 1.00 95.62 330 VAL A N 1
ATOM 2588 C CA . VAL A 1 330 ? 0.031 -5.338 17.052 1.00 95.62 330 VAL A CA 1
ATOM 2589 C C . VAL A 1 330 ? -1.421 -4.888 17.165 1.00 95.62 330 VAL A C 1
ATOM 2591 O O . VAL A 1 330 ? -2.018 -4.488 16.168 1.00 95.62 330 VAL A O 1
ATOM 2594 N N . ILE A 1 331 ? -1.992 -4.963 18.365 1.00 95.88 331 ILE A N 1
ATOM 2595 C CA . ILE A 1 331 ? -3.352 -4.519 18.674 1.00 95.88 331 ILE A CA 1
ATOM 2596 C C . ILE A 1 331 ? -3.274 -3.540 19.847 1.00 95.88 331 ILE A C 1
ATOM 2598 O O . ILE A 1 331 ? -2.928 -3.907 20.971 1.00 95.88 331 ILE A O 1
ATOM 2602 N N . CYS A 1 332 ? -3.610 -2.283 19.588 1.00 95.06 332 CYS A N 1
ATOM 2603 C CA . CYS A 1 332 ? -3.735 -1.257 20.613 1.00 95.06 332 CYS A CA 1
ATOM 2604 C C . CYS A 1 332 ? -5.227 -1.048 20.905 1.00 95.06 332 CYS A C 1
ATOM 2606 O O . CYS A 1 332 ? -6.001 -0.743 19.996 1.00 95.06 332 CYS A O 1
ATOM 2608 N N . CYS A 1 333 ? -5.621 -1.217 22.166 1.00 92.12 333 CYS A N 1
ATOM 2609 C CA . CYS A 1 333 ? -7.012 -1.182 22.627 1.00 92.12 333 CYS A CA 1
ATOM 2610 C C . CYS A 1 333 ? -7.305 0.129 23.371 1.00 92.12 333 CYS A C 1
ATOM 2612 O O . CYS A 1 333 ? -6.390 0.726 23.939 1.00 92.12 333 CYS A O 1
ATOM 2614 N N . ARG A 1 334 ? -8.569 0.576 23.416 1.00 88.44 334 ARG A N 1
ATOM 2615 C CA . ARG A 1 334 ? -8.995 1.825 24.089 1.00 88.44 334 ARG A CA 1
ATOM 2616 C C . ARG A 1 334 ? -8.161 3.067 23.721 1.00 88.44 334 ARG A C 1
ATOM 2618 O O . ARG A 1 334 ? -7.896 3.926 24.564 1.00 88.44 334 ARG A O 1
ATOM 2625 N N . VAL A 1 335 ? -7.733 3.158 22.463 1.00 91.12 335 VAL A N 1
ATOM 2626 C CA . VAL A 1 335 ? -6.846 4.211 21.947 1.00 91.12 335 VAL A CA 1
ATOM 2627 C C . VAL A 1 335 ? -7.646 5.460 21.572 1.00 91.12 335 VAL A C 1
ATOM 2629 O O . VAL A 1 335 ? -8.614 5.388 20.820 1.00 91.12 335 VAL A O 1
ATOM 2632 N N . SER A 1 336 ? -7.222 6.628 22.056 1.00 90.06 336 SER A N 1
ATOM 2633 C CA . SER A 1 336 ? -7.799 7.918 21.646 1.00 90.06 336 SER A CA 1
ATOM 2634 C C . SER A 1 336 ? -7.309 8.362 20.252 1.00 90.06 336 SER A C 1
ATOM 2636 O O . SER A 1 336 ? -6.189 8.014 19.872 1.00 90.06 336 SER A O 1
ATOM 2638 N N . PRO A 1 337 ? -8.059 9.204 19.509 1.00 89.88 337 PRO A N 1
ATOM 2639 C CA . PRO A 1 337 ? -7.646 9.711 18.189 1.00 89.88 337 PRO A CA 1
ATOM 2640 C C . PRO A 1 337 ? -6.225 10.299 18.164 1.00 89.88 337 PRO A C 1
ATOM 2642 O O . PRO A 1 337 ? -5.420 9.988 17.288 1.00 89.88 337 PRO A O 1
ATOM 2645 N N . LYS A 1 338 ? -5.865 11.074 19.198 1.00 90.31 338 LYS A N 1
ATOM 2646 C CA . LYS A 1 338 ? -4.518 11.644 19.357 1.00 90.31 338 LYS A CA 1
ATOM 2647 C C . LYS A 1 338 ? -3.436 10.566 19.508 1.00 90.31 338 LYS A C 1
ATOM 2649 O O . LYS A 1 338 ? -2.333 10.735 19.002 1.00 90.31 338 LYS A O 1
ATOM 2654 N N . GLN A 1 339 ? -3.725 9.463 20.196 1.00 93.12 339 GLN A N 1
ATOM 2655 C CA . GLN A 1 339 ? -2.778 8.355 20.330 1.00 93.12 339 GLN A CA 1
ATOM 2656 C C . GLN A 1 339 ? -2.642 7.554 19.027 1.00 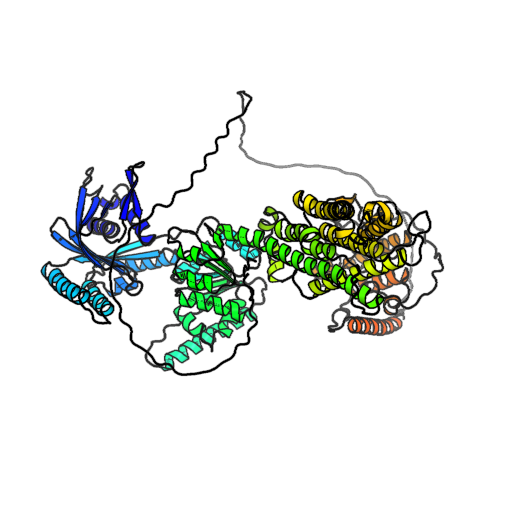93.12 339 GLN A C 1
ATOM 2658 O O . GLN A 1 339 ? -1.530 7.132 18.724 1.00 93.12 339 GLN A O 1
ATOM 2663 N N . LYS A 1 340 ? -3.711 7.396 18.226 1.00 94.81 340 LYS A N 1
ATOM 2664 C CA . LYS A 1 340 ? -3.622 6.760 16.894 1.00 94.81 340 LYS A CA 1
ATOM 2665 C C . LYS A 1 340 ? -2.621 7.497 15.987 1.00 94.81 340 LYS A C 1
ATOM 2667 O O . LYS A 1 340 ? -1.735 6.875 15.398 1.00 94.81 340 LYS A O 1
ATOM 2672 N N . ALA A 1 341 ? -2.716 8.828 15.961 1.00 94.75 341 ALA A N 1
ATOM 2673 C CA . ALA A 1 341 ? -1.773 9.718 15.281 1.00 94.75 341 ALA A CA 1
ATOM 2674 C C . ALA A 1 341 ? -0.327 9.538 15.795 1.00 94.75 341 ALA A C 1
ATOM 2676 O O . ALA A 1 341 ? 0.587 9.271 15.017 1.00 94.75 341 ALA A O 1
ATOM 2677 N N . LEU A 1 342 ? -0.123 9.587 17.119 1.00 94.75 342 LEU A N 1
ATOM 2678 C CA . LEU A 1 342 ? 1.203 9.443 17.741 1.00 94.75 342 LEU A CA 1
ATOM 2679 C C . LEU A 1 342 ? 1.862 8.075 17.486 1.00 94.75 342 LEU A C 1
ATOM 2681 O O . LEU A 1 342 ? 3.066 8.026 17.247 1.00 94.75 342 LEU A O 1
ATOM 2685 N N . VAL A 1 343 ? 1.101 6.972 17.503 1.00 95.25 343 VAL A N 1
ATOM 2686 C CA . VAL A 1 343 ? 1.622 5.634 17.155 1.00 95.25 343 VAL A CA 1
ATOM 2687 C C . VAL A 1 343 ? 2.064 5.591 15.693 1.00 95.25 343 VAL A C 1
ATOM 2689 O O . VAL A 1 343 ? 3.164 5.125 15.402 1.00 95.25 343 VAL A O 1
ATOM 2692 N N . THR A 1 344 ? 1.240 6.114 14.783 1.00 95.19 344 THR A N 1
ATOM 2693 C CA . THR A 1 344 ? 1.541 6.153 13.341 1.00 95.19 344 THR A CA 1
ATOM 2694 C C . THR A 1 344 ? 2.820 6.940 13.074 1.00 95.19 344 THR A C 1
ATOM 2696 O O . THR A 1 344 ? 3.740 6.439 12.425 1.00 95.19 344 THR A O 1
ATOM 2699 N N . ARG A 1 345 ? 2.933 8.124 13.686 1.00 95.06 345 ARG A N 1
ATOM 2700 C CA . ARG A 1 345 ? 4.127 8.964 13.625 1.00 95.06 345 ARG A CA 1
ATOM 2701 C C . ARG A 1 345 ? 5.370 8.275 14.199 1.00 95.06 345 ARG A C 1
ATOM 2703 O O . ARG A 1 345 ? 6.423 8.320 13.567 1.00 95.06 345 ARG A O 1
ATOM 2710 N N . LEU A 1 346 ? 5.260 7.590 15.343 1.00 95.00 346 LEU A N 1
ATOM 2711 C CA . LEU A 1 346 ? 6.373 6.837 15.941 1.00 95.00 346 LEU A CA 1
ATOM 2712 C C . LEU A 1 346 ? 6.879 5.721 15.014 1.00 95.00 346 LEU A C 1
ATOM 2714 O O . LEU A 1 346 ? 8.089 5.527 14.897 1.00 95.00 346 LEU A O 1
ATOM 2718 N N . VAL A 1 347 ? 5.982 5.000 14.334 1.00 94.69 347 VAL A N 1
ATOM 2719 C CA . VAL A 1 347 ? 6.366 3.957 13.367 1.00 94.69 347 VAL A CA 1
ATOM 2720 C C . VAL A 1 347 ? 7.035 4.568 12.135 1.00 94.69 347 VAL A C 1
ATOM 2722 O O . VAL A 1 347 ? 8.082 4.076 11.708 1.00 94.69 347 VAL A O 1
ATOM 2725 N N . LYS A 1 348 ? 6.476 5.655 11.595 1.00 94.31 348 LYS A N 1
ATOM 2726 C CA . LYS A 1 348 ? 7.001 6.389 10.435 1.00 94.31 348 LYS A CA 1
ATOM 2727 C C . LYS A 1 348 ? 8.401 6.951 10.695 1.00 94.31 348 LYS A C 1
ATOM 2729 O O . LYS A 1 348 ? 9.357 6.547 10.034 1.00 94.31 348 LYS A O 1
ATOM 2734 N N . GLU A 1 349 ? 8.549 7.807 11.707 1.00 93.44 349 GLU A N 1
ATOM 2735 C CA . GLU A 1 349 ? 9.834 8.423 12.071 1.00 93.44 349 GLU A CA 1
ATOM 2736 C C . GLU A 1 349 ? 10.850 7.387 12.582 1.00 93.44 349 GLU A C 1
ATOM 2738 O O . GLU A 1 349 ? 12.031 7.457 12.249 1.00 93.44 349 GLU A O 1
ATOM 2743 N N . GLY A 1 350 ? 10.405 6.410 13.380 1.00 91.19 350 GLY A N 1
ATOM 2744 C CA . GLY A 1 350 ? 11.294 5.466 14.056 1.00 91.19 350 GLY A CA 1
ATOM 2745 C C . GLY A 1 350 ? 11.742 4.267 13.215 1.00 91.19 350 GLY A C 1
ATOM 2746 O O . GLY A 1 350 ? 12.781 3.681 13.519 1.00 91.19 350 GLY A O 1
ATOM 2747 N N . THR A 1 351 ? 11.002 3.888 12.164 1.00 90.19 351 THR A N 1
ATOM 2748 C CA . THR A 1 351 ? 11.422 2.813 11.239 1.00 90.19 351 THR A CA 1
ATOM 2749 C C . THR A 1 351 ? 11.927 3.318 9.891 1.00 90.19 351 THR A C 1
ATOM 2751 O O . THR A 1 351 ? 12.625 2.569 9.204 1.00 90.19 351 THR A O 1
ATOM 2754 N N . GLY A 1 352 ? 11.571 4.545 9.489 1.00 88.62 352 GLY A N 1
ATOM 2755 C CA . GLY A 1 352 ? 11.885 5.093 8.165 1.00 88.62 352 GLY A CA 1
ATOM 2756 C C . GLY A 1 352 ? 11.244 4.323 7.002 1.00 88.62 352 GLY A C 1
ATOM 2757 O O . GLY A 1 352 ? 11.726 4.406 5.874 1.00 88.62 352 GLY A O 1
ATOM 2758 N N . ARG A 1 353 ? 10.204 3.521 7.270 1.00 88.25 353 ARG A N 1
ATOM 2759 C CA . ARG A 1 353 ? 9.462 2.744 6.267 1.00 88.25 353 ARG A CA 1
ATOM 2760 C C . ARG A 1 353 ? 8.145 3.430 5.937 1.00 88.25 353 ARG A C 1
ATOM 2762 O O . ARG A 1 353 ? 7.532 4.021 6.816 1.00 88.25 353 ARG A O 1
ATOM 2769 N N . THR A 1 354 ? 7.686 3.256 4.699 1.00 92.06 354 THR A N 1
ATOM 2770 C CA . THR A 1 354 ? 6.373 3.729 4.251 1.00 92.06 354 THR A CA 1
ATOM 2771 C C . THR A 1 354 ? 5.257 3.146 5.116 1.00 92.06 354 THR A C 1
ATOM 2773 O O . THR A 1 354 ? 5.131 1.926 5.250 1.00 92.06 354 THR A O 1
ATOM 2776 N N . THR A 1 355 ? 4.446 4.032 5.678 1.00 95.19 355 THR A N 1
ATOM 2777 C CA . THR A 1 355 ? 3.283 3.736 6.513 1.00 95.19 355 THR A CA 1
ATOM 2778 C C . THR A 1 355 ? 1.988 3.977 5.745 1.00 95.19 355 THR A C 1
ATOM 2780 O O . THR A 1 355 ? 1.881 4.928 4.974 1.00 95.19 355 THR A O 1
ATOM 2783 N N . LEU A 1 356 ? 0.989 3.123 5.972 1.00 96.69 356 LEU A N 1
ATOM 2784 C CA . LEU A 1 356 ? -0.366 3.303 5.457 1.00 96.69 356 LEU A CA 1
ATOM 2785 C C . LEU A 1 356 ? -1.345 3.276 6.626 1.00 96.69 356 LEU A C 1
ATOM 2787 O O . LEU A 1 356 ? -1.287 2.365 7.452 1.00 96.69 356 LEU A O 1
ATOM 2791 N N . ALA A 1 357 ? -2.246 4.252 6.667 1.00 96.88 357 ALA A N 1
ATOM 2792 C CA . ALA A 1 357 ? -3.349 4.311 7.616 1.00 96.88 357 ALA A CA 1
ATOM 2793 C C . ALA A 1 357 ? -4.680 4.177 6.872 1.00 96.88 357 ALA A C 1
ATOM 2795 O O . ALA A 1 357 ? -4.856 4.743 5.794 1.00 96.88 357 ALA A O 1
ATOM 2796 N N . ILE A 1 358 ? -5.616 3.429 7.455 1.00 95.62 358 ILE A N 1
ATOM 2797 C CA . ILE A 1 358 ? -6.966 3.241 6.924 1.00 95.62 358 ILE A CA 1
ATOM 2798 C C . ILE A 1 358 ? -8.003 3.460 8.026 1.00 95.62 358 ILE A C 1
ATOM 2800 O O . ILE A 1 358 ? -7.809 2.987 9.144 1.00 95.62 358 ILE A O 1
ATOM 2804 N N . GLY A 1 359 ? -9.090 4.165 7.709 1.00 92.12 359 GLY A N 1
ATOM 2805 C CA . GLY A 1 359 ? -10.199 4.414 8.632 1.00 92.12 359 GLY A CA 1
ATOM 2806 C C . GLY A 1 359 ? -11.443 4.972 7.937 1.00 92.12 359 GLY A C 1
ATOM 2807 O O . GLY A 1 359 ? -11.384 5.408 6.790 1.00 92.12 359 GLY A O 1
ATOM 2808 N N . ASP A 1 360 ? -12.570 4.934 8.636 1.00 88.62 360 ASP A N 1
ATOM 2809 C CA . ASP A 1 360 ? -13.905 5.386 8.214 1.00 88.62 360 ASP A CA 1
ATOM 2810 C C . ASP A 1 360 ? -14.349 6.665 8.945 1.00 88.62 360 ASP A C 1
ATOM 2812 O O . ASP A 1 360 ? -14.883 7.588 8.329 1.00 88.62 360 ASP A O 1
ATOM 2816 N N . GLY A 1 361 ? -14.106 6.742 10.254 1.00 83.62 361 GLY A N 1
ATOM 2817 C CA . GLY A 1 361 ? -14.618 7.808 11.111 1.00 83.62 361 GLY A CA 1
ATOM 2818 C C . GLY A 1 361 ? -13.711 9.032 11.291 1.00 83.62 361 GLY A C 1
ATOM 2819 O O . GLY A 1 361 ? -12.498 9.019 11.069 1.00 83.62 361 GLY A O 1
ATOM 2820 N N . ALA A 1 362 ? -14.302 10.099 11.838 1.00 82.31 362 ALA A N 1
ATOM 2821 C CA . ALA A 1 362 ? -13.605 11.318 12.276 1.00 82.31 362 ALA A CA 1
ATOM 2822 C C . ALA A 1 362 ? -12.427 11.044 13.239 1.00 82.31 362 ALA A C 1
ATOM 2824 O O . ALA A 1 362 ? -11.426 11.761 13.245 1.00 82.31 362 ALA A O 1
ATOM 2825 N N . ASN A 1 363 ? -12.536 9.972 14.032 1.00 85.31 363 ASN A N 1
ATOM 2826 C CA . ASN A 1 363 ? -11.524 9.517 14.989 1.00 85.31 363 ASN A CA 1
ATOM 2827 C C . ASN A 1 363 ? -10.200 9.084 14.336 1.00 85.31 363 ASN A C 1
ATOM 2829 O O . ASN A 1 363 ? -9.178 9.019 15.021 1.00 85.31 363 ASN A O 1
ATOM 2833 N N . ASP A 1 364 ? -10.217 8.796 13.035 1.00 91.25 364 ASP A N 1
ATOM 2834 C CA . ASP A 1 364 ? -9.082 8.269 12.282 1.00 91.25 364 ASP A CA 1
ATOM 2835 C C . ASP A 1 364 ? -8.444 9.310 11.356 1.00 91.25 364 ASP A C 1
ATOM 2837 O O . ASP A 1 364 ? -7.334 9.095 10.880 1.00 91.25 364 ASP A O 1
ATOM 2841 N N . VAL A 1 365 ? -9.051 10.492 11.189 1.00 91.62 365 VAL A N 1
ATOM 2842 C CA . VAL A 1 365 ? -8.507 11.603 10.378 1.00 91.62 365 VAL A CA 1
ATOM 2843 C C . VAL A 1 365 ? -7.066 11.951 10.775 1.00 91.62 365 VAL A C 1
ATOM 2845 O O . VAL A 1 365 ? -6.191 12.031 9.917 1.00 91.62 365 VAL A O 1
ATOM 2848 N N . GLY A 1 366 ? -6.785 12.077 12.076 1.00 92.44 366 GLY A N 1
ATOM 2849 C CA . GLY A 1 366 ? -5.428 12.359 12.566 1.00 92.44 366 GLY A CA 1
ATOM 2850 C C . GLY A 1 366 ? -4.437 11.200 12.387 1.00 92.44 366 GLY A C 1
ATOM 2851 O O . GLY A 1 366 ? -3.234 11.423 12.377 1.00 92.44 366 GLY A O 1
ATOM 2852 N N . MET A 1 367 ? -4.918 9.964 12.235 1.00 95.88 367 MET A N 1
ATOM 2853 C CA . MET A 1 367 ? -4.086 8.799 11.907 1.00 95.88 367 MET A CA 1
ATOM 2854 C C . MET A 1 367 ? -3.768 8.766 10.406 1.00 95.88 367 MET A C 1
ATOM 2856 O O . MET A 1 367 ? -2.622 8.556 10.017 1.00 95.88 367 MET A O 1
ATOM 2860 N N . ILE A 1 368 ? -4.786 9.025 9.579 1.00 95.50 368 ILE A N 1
ATOM 2861 C CA . ILE A 1 368 ? -4.725 9.094 8.114 1.00 95.50 368 ILE A CA 1
ATOM 2862 C C . ILE A 1 368 ? -3.746 10.187 7.661 1.00 95.50 368 ILE A C 1
ATOM 2864 O O . ILE A 1 368 ? -2.903 9.919 6.812 1.00 95.50 368 ILE A O 1
ATOM 2868 N N . GLN A 1 369 ? -3.795 11.376 8.273 1.00 94.94 369 GLN A N 1
ATOM 2869 C CA . GLN A 1 369 ? -2.940 12.519 7.913 1.00 94.94 369 GLN A CA 1
ATOM 2870 C C . GLN A 1 369 ? -1.466 12.392 8.343 1.00 94.94 369 GLN A C 1
ATOM 2872 O O . GLN A 1 369 ? -0.608 13.050 7.759 1.00 94.94 369 GLN A O 1
ATOM 2877 N N . GLU A 1 370 ? -1.147 11.580 9.358 1.00 95.38 370 GLU A N 1
ATOM 2878 C CA . GLU A 1 370 ? 0.241 11.368 9.810 1.00 95.38 370 GLU A CA 1
ATOM 2879 C C . GLU A 1 370 ? 0.969 10.281 8.996 1.00 95.38 370 GLU A C 1
ATOM 2881 O O . GLU A 1 370 ? 2.201 10.292 8.906 1.00 95.38 370 GLU A O 1
ATOM 2886 N N . ALA A 1 371 ? 0.234 9.345 8.385 1.00 96.56 371 ALA A N 1
ATOM 2887 C CA . ALA A 1 371 ? 0.795 8.282 7.548 1.00 96.56 371 ALA A CA 1
ATOM 2888 C C . ALA A 1 371 ? 1.460 8.818 6.263 1.00 96.56 371 ALA A C 1
ATOM 2890 O O . ALA A 1 371 ? 1.428 10.009 5.960 1.00 96.56 371 ALA A O 1
ATOM 2891 N N . ASP A 1 372 ? 2.132 7.946 5.508 1.00 95.94 372 ASP A N 1
ATOM 2892 C CA . ASP A 1 372 ? 2.647 8.284 4.168 1.00 95.94 372 ASP A CA 1
ATOM 2893 C C . ASP A 1 372 ? 1.610 8.053 3.065 1.00 95.94 372 ASP A C 1
ATOM 2895 O O . ASP A 1 372 ? 1.750 8.598 1.973 1.00 95.94 372 ASP A O 1
ATOM 2899 N N . ILE A 1 373 ? 0.604 7.218 3.347 1.00 96.81 373 ILE A N 1
ATOM 2900 C CA . ILE A 1 373 ? -0.555 6.958 2.495 1.00 96.81 373 ILE A CA 1
ATOM 2901 C C . ILE A 1 373 ? -1.795 6.866 3.392 1.00 96.81 373 ILE A C 1
ATOM 2903 O O . ILE A 1 373 ? -1.891 5.974 4.241 1.00 96.81 373 ILE A O 1
ATOM 2907 N N . GLY A 1 374 ? -2.750 7.765 3.193 1.00 96.62 374 GLY A N 1
ATOM 2908 C CA . GLY A 1 374 ? -4.043 7.774 3.865 1.00 96.62 374 GLY A CA 1
ATOM 2909 C C . GLY A 1 374 ? -5.146 7.139 3.014 1.00 96.62 374 GLY A C 1
ATOM 2910 O O . GLY A 1 374 ? -5.357 7.536 1.869 1.00 96.62 374 GLY A O 1
ATOM 2911 N N . VAL A 1 375 ? -5.893 6.183 3.574 1.00 96.75 375 VAL A N 1
ATOM 2912 C CA . VAL A 1 375 ? -7.032 5.527 2.908 1.00 96.75 375 VAL A CA 1
ATOM 2913 C C . VAL A 1 375 ? -8.322 5.739 3.704 1.00 96.75 375 VAL A C 1
ATOM 2915 O O . VAL A 1 375 ? -8.448 5.278 4.836 1.00 96.75 375 VAL A O 1
ATOM 2918 N N . GLY A 1 376 ? -9.303 6.414 3.109 1.00 94.69 376 GLY A N 1
ATOM 2919 C CA . GLY A 1 376 ? -10.618 6.645 3.702 1.00 94.69 376 GLY A CA 1
ATOM 2920 C C . GLY A 1 376 ? -11.639 5.611 3.230 1.00 94.69 376 GLY A C 1
ATOM 2921 O O . GLY A 1 376 ? -11.828 5.427 2.024 1.00 94.69 376 GLY A O 1
ATOM 2922 N N . ILE A 1 377 ? -12.338 4.962 4.159 1.00 91.69 377 ILE A N 1
ATOM 2923 C CA . ILE A 1 377 ? -13.481 4.102 3.835 1.00 91.69 377 ILE A CA 1
ATOM 2924 C C . ILE A 1 377 ? -14.742 4.973 3.732 1.00 91.69 377 ILE A C 1
ATOM 2926 O O . ILE A 1 377 ? -15.107 5.671 4.673 1.00 91.69 377 ILE A O 1
ATOM 2930 N N . SER A 1 378 ? -15.425 4.928 2.586 1.00 82.19 378 SER A N 1
ATOM 2931 C CA . SER A 1 378 ? -16.720 5.589 2.375 1.00 82.19 378 SER A CA 1
ATOM 2932 C C . SER A 1 378 ? -17.848 4.754 2.983 1.00 82.19 378 SER A C 1
ATOM 2934 O O . SER A 1 378 ? -18.414 3.876 2.334 1.00 82.19 378 SER A O 1
ATOM 2936 N N . GLY A 1 379 ? -18.140 5.026 4.257 1.00 69.25 379 GLY A N 1
ATOM 2937 C CA . GLY A 1 379 ? -19.234 4.428 5.023 1.00 69.25 379 GLY A CA 1
ATOM 2938 C C . GLY A 1 379 ? -20.403 5.387 5.280 1.00 69.25 379 GLY A C 1
ATOM 2939 O O . GLY A 1 379 ? -20.419 6.525 4.814 1.00 69.25 379 GLY A O 1
ATOM 2940 N N . VAL A 1 380 ? -21.383 4.910 6.052 1.00 59.22 380 VAL A N 1
ATOM 2941 C CA . VAL A 1 380 ? -22.582 5.678 6.451 1.00 59.22 380 VAL A CA 1
ATOM 2942 C C . VAL A 1 380 ? -22.273 6.671 7.586 1.00 59.22 380 VAL A C 1
ATOM 2944 O O . VAL A 1 380 ? -22.947 7.683 7.721 1.00 59.22 380 VAL A O 1
ATOM 2947 N N . GLU A 1 381 ? -21.207 6.436 8.357 1.00 59.72 381 GLU A N 1
ATOM 2948 C CA . GLU A 1 381 ? -20.833 7.215 9.555 1.00 59.72 381 GLU A CA 1
ATOM 2949 C C . GLU A 1 381 ? -20.178 8.585 9.262 1.00 59.72 381 GLU A C 1
ATOM 2951 O O . GLU A 1 381 ? -19.745 9.290 10.175 1.00 59.72 381 GLU A O 1
ATOM 2956 N N . GLY A 1 382 ? -20.122 8.991 7.989 1.00 63.03 382 GLY A N 1
ATOM 2957 C CA . GLY A 1 382 ? -19.723 10.332 7.558 1.00 63.03 382 GLY A CA 1
ATOM 2958 C C . GLY A 1 382 ? -18.530 10.368 6.598 1.00 63.03 382 GLY A C 1
ATOM 2959 O O . GLY A 1 382 ? -17.725 9.449 6.504 1.00 63.03 382 GLY A O 1
ATOM 2960 N N . MET A 1 383 ? -18.391 11.480 5.870 1.00 78.25 383 MET A N 1
ATOM 2961 C CA . MET A 1 383 ? -17.373 11.637 4.817 1.00 78.25 383 MET A CA 1
ATOM 2962 C C . MET A 1 383 ? -16.017 12.177 5.313 1.00 78.25 383 MET A C 1
ATOM 2964 O O . MET A 1 383 ? -15.127 12.426 4.503 1.00 78.25 383 MET A O 1
ATOM 2968 N N . GLN A 1 384 ? -15.827 12.388 6.621 1.00 83.88 384 GLN A N 1
ATOM 2969 C CA . GLN A 1 384 ? -14.662 13.126 7.136 1.00 83.88 384 GLN A CA 1
ATOM 2970 C C . GLN A 1 384 ? -13.324 12.407 6.898 1.00 83.88 384 GLN A C 1
ATOM 2972 O O . GLN A 1 384 ? -12.376 13.049 6.447 1.00 83.88 384 GLN A O 1
ATOM 2977 N N . ALA A 1 385 ? -13.244 11.089 7.126 1.00 86.88 385 ALA A N 1
ATOM 2978 C CA . ALA A 1 385 ? -12.036 10.317 6.818 1.00 86.88 385 ALA A CA 1
ATOM 2979 C C . ALA A 1 385 ? -11.733 10.313 5.312 1.00 86.88 385 ALA A C 1
ATOM 2981 O O . ALA A 1 385 ? -10.586 10.481 4.909 1.00 86.88 385 ALA A O 1
ATOM 2982 N N . VAL A 1 386 ? -12.774 10.195 4.480 1.00 89.19 386 VAL A N 1
ATOM 2983 C CA . VAL A 1 386 ? -12.673 10.233 3.014 1.00 89.19 386 VAL A CA 1
ATOM 2984 C C . VAL A 1 386 ? -12.102 11.564 2.524 1.00 89.19 386 VAL A C 1
ATOM 2986 O O . VAL A 1 386 ? -11.145 11.563 1.753 1.00 89.19 386 VAL A O 1
ATOM 2989 N N . MET A 1 387 ? -12.627 12.693 3.008 1.00 88.50 387 MET A N 1
ATOM 2990 C CA . MET A 1 387 ? -12.156 14.034 2.629 1.00 88.50 387 MET A CA 1
ATOM 2991 C C . MET A 1 387 ? -10.724 14.343 3.095 1.00 88.50 387 MET A C 1
ATOM 2993 O O . MET A 1 387 ? -10.103 15.259 2.562 1.00 88.50 387 MET A O 1
ATOM 2997 N N . ALA A 1 388 ? -10.206 13.601 4.076 1.00 89.00 388 ALA A N 1
ATOM 2998 C CA . ALA A 1 388 ? -8.856 13.751 4.614 1.00 89.00 388 ALA A CA 1
ATOM 2999 C C . ALA A 1 388 ? -7.854 12.693 4.104 1.00 89.00 388 ALA A C 1
ATOM 3001 O O . ALA A 1 388 ? -6.729 12.651 4.600 1.00 89.00 388 ALA A O 1
ATOM 3002 N N . SER A 1 389 ? -8.256 11.836 3.158 1.00 94.56 389 SER A N 1
ATOM 3003 C CA . SER A 1 389 ? -7.465 10.699 2.658 1.00 94.56 389 SER A CA 1
ATOM 3004 C C . SER A 1 389 ? -6.958 10.892 1.225 1.00 94.56 389 SER A C 1
ATOM 3006 O O . SER A 1 389 ? -7.601 11.571 0.426 1.00 94.56 389 SER A O 1
ATOM 3008 N N . ASP A 1 390 ? -5.842 10.242 0.879 1.00 95.94 390 ASP A N 1
ATOM 3009 C CA . ASP A 1 390 ? -5.303 10.220 -0.490 1.00 95.94 390 ASP A CA 1
ATOM 3010 C C . ASP A 1 390 ? -6.143 9.330 -1.419 1.00 95.94 390 ASP A C 1
ATOM 3012 O O . ASP A 1 390 ? -6.314 9.623 -2.603 1.00 95.94 390 ASP A O 1
ATOM 3016 N N . PHE A 1 391 ? -6.674 8.226 -0.879 1.00 96.06 391 PHE A N 1
ATOM 3017 C CA . PHE A 1 391 ? -7.512 7.272 -1.603 1.00 96.06 391 PHE A CA 1
ATOM 3018 C C . PHE A 1 391 ? -8.809 6.995 -0.850 1.00 96.06 391 PHE A C 1
ATOM 3020 O O . PHE A 1 391 ? -8.783 6.577 0.305 1.00 96.06 391 PHE A O 1
ATOM 3027 N N . SER A 1 392 ? -9.944 7.100 -1.544 1.00 94.25 392 SER A N 1
ATOM 3028 C CA . SER A 1 392 ? -11.223 6.607 -1.033 1.00 94.25 392 SER A CA 1
ATOM 3029 C C . SER A 1 392 ? -11.558 5.229 -1.600 1.00 94.25 392 SER A C 1
ATOM 3031 O O . SER A 1 392 ? -11.492 5.016 -2.812 1.00 94.25 392 SER A O 1
ATOM 3033 N N . ILE A 1 393 ? -11.959 4.300 -0.731 1.00 93.94 393 ILE A N 1
ATOM 3034 C CA . ILE A 1 393 ? -12.535 2.998 -1.101 1.00 93.94 393 ILE A CA 1
ATOM 3035 C C . ILE A 1 393 ? -13.860 2.798 -0.361 1.00 93.94 393 ILE A C 1
ATOM 3037 O O . ILE A 1 393 ? -14.057 3.369 0.702 1.00 93.94 393 ILE A O 1
ATOM 3041 N N . SER A 1 394 ? -14.785 1.994 -0.883 1.00 90.31 394 SER A N 1
ATOM 3042 C CA . SER A 1 394 ? -16.086 1.764 -0.224 1.00 90.31 394 SER A CA 1
ATOM 3043 C C . SER A 1 394 ? -16.087 0.621 0.790 1.00 90.31 394 SER A C 1
ATOM 3045 O O . SER A 1 394 ? -16.947 0.568 1.661 1.00 90.31 394 SER A O 1
ATOM 3047 N N . GLN A 1 395 ? -15.144 -0.317 0.680 1.00 91.19 395 GLN A N 1
ATOM 3048 C CA . GLN A 1 395 ? -15.042 -1.487 1.555 1.00 91.19 395 GLN A CA 1
ATOM 3049 C C . GLN A 1 395 ? -13.583 -1.905 1.713 1.00 91.19 395 GLN A C 1
ATOM 3051 O O . GLN A 1 395 ? -12.810 -1.844 0.752 1.00 91.19 395 GLN A O 1
ATOM 3056 N N . PHE A 1 396 ? -13.232 -2.413 2.894 1.00 92.44 396 PHE A N 1
ATOM 3057 C CA . PHE A 1 396 ? -11.869 -2.823 3.237 1.00 92.44 396 PHE A CA 1
ATOM 3058 C C . PHE A 1 396 ? -11.283 -3.848 2.251 1.00 92.44 396 PHE A C 1
ATOM 3060 O O . PHE A 1 396 ? -10.106 -3.765 1.911 1.00 92.44 396 PHE A O 1
ATOM 3067 N N . GLN A 1 397 ? -12.097 -4.771 1.720 1.00 93.31 397 GLN A N 1
ATOM 3068 C CA . GLN A 1 397 ? -11.631 -5.788 0.765 1.00 93.31 397 GLN A CA 1
ATOM 3069 C C . GLN A 1 397 ? -10.975 -5.211 -0.502 1.00 93.31 397 GLN A C 1
ATOM 3071 O O . GLN A 1 397 ? -10.126 -5.869 -1.094 1.00 93.31 397 GLN A O 1
ATOM 3076 N N . PHE A 1 398 ? -11.297 -3.979 -0.916 1.00 95.12 398 PHE A N 1
ATOM 3077 C CA . PHE A 1 398 ? -10.667 -3.369 -2.093 1.00 95.12 398 PHE A CA 1
ATOM 3078 C C . PHE A 1 398 ? -9.216 -2.928 -1.851 1.00 95.12 398 PHE A C 1
ATOM 3080 O O . PHE A 1 398 ? -8.472 -2.735 -2.817 1.00 95.12 398 PHE A O 1
ATOM 3087 N N . LEU A 1 399 ? -8.778 -2.858 -0.587 1.00 95.38 399 LEU A N 1
ATOM 3088 C CA . LEU A 1 399 ? -7.388 -2.593 -0.220 1.00 95.38 399 LEU A CA 1
ATOM 3089 C C . LEU A 1 399 ? -6.435 -3.668 -0.773 1.00 95.38 399 LEU A C 1
ATOM 3091 O O . LEU A 1 399 ? -5.318 -3.333 -1.170 1.00 95.38 399 LEU A O 1
ATOM 3095 N N . GLU A 1 400 ? -6.879 -4.931 -0.895 1.00 94.62 400 GLU A N 1
ATOM 3096 C CA . GLU A 1 400 ? -6.064 -5.994 -1.505 1.00 94.62 400 GLU A CA 1
ATOM 3097 C C . GLU A 1 400 ? -5.682 -5.640 -2.948 1.00 94.62 400 GLU A C 1
ATOM 3099 O O . GLU A 1 400 ? -4.528 -5.791 -3.342 1.00 94.62 400 GLU A O 1
ATOM 3104 N N . ARG A 1 401 ? -6.631 -5.116 -3.734 1.00 95.50 401 ARG A N 1
ATOM 3105 C CA . ARG A 1 401 ? -6.415 -4.792 -5.148 1.00 95.50 401 ARG A CA 1
ATOM 3106 C C . ARG A 1 401 ? -5.658 -3.478 -5.296 1.00 95.50 401 ARG A C 1
ATOM 3108 O O . ARG A 1 401 ? -4.755 -3.396 -6.128 1.00 95.50 401 ARG A O 1
ATOM 3115 N N . LEU A 1 402 ? -5.980 -2.481 -4.469 1.00 96.06 402 LEU A N 1
ATOM 3116 C CA . LEU A 1 402 ? -5.278 -1.198 -4.436 1.00 96.06 402 LEU A CA 1
ATOM 3117 C C . LEU A 1 402 ? -3.776 -1.390 -4.173 1.00 96.06 402 LEU A C 1
ATOM 3119 O O . LEU A 1 402 ? -2.952 -0.851 -4.907 1.00 96.06 402 LEU A O 1
ATOM 3123 N N . LEU A 1 403 ? -3.405 -2.211 -3.188 1.00 94.94 403 LEU A N 1
ATOM 3124 C CA . LEU A 1 403 ? -1.999 -2.440 -2.856 1.00 94.94 403 LEU A CA 1
ATOM 3125 C C . LEU A 1 403 ? -1.351 -3.496 -3.756 1.00 94.94 403 LEU A C 1
ATOM 3127 O O . LEU A 1 403 ? -0.415 -3.183 -4.491 1.00 94.94 403 LEU A O 1
ATOM 3131 N N . VAL A 1 404 ? -1.849 -4.736 -3.746 1.00 95.19 404 VAL A N 1
ATOM 3132 C CA . VAL A 1 404 ? -1.154 -5.874 -4.375 1.00 95.19 404 VAL A CA 1
ATOM 3133 C C . VAL A 1 404 ? -1.104 -5.753 -5.902 1.00 95.19 404 VAL A C 1
ATOM 3135 O O . VAL A 1 404 ? -0.132 -6.196 -6.508 1.00 95.19 404 VAL A O 1
ATOM 3138 N N . VAL A 1 405 ? -2.105 -5.123 -6.533 1.00 95.12 405 VAL A N 1
ATOM 3139 C CA . VAL A 1 405 ? -2.121 -4.897 -7.988 1.00 95.12 405 VAL A CA 1
ATOM 3140 C C . VAL A 1 405 ? -1.601 -3.503 -8.332 1.00 95.12 405 VAL A C 1
ATOM 3142 O O . VAL A 1 405 ? -0.553 -3.378 -8.965 1.00 95.12 405 VAL A O 1
ATOM 3145 N N . HIS A 1 406 ? -2.312 -2.445 -7.923 1.00 95.31 406 HIS A N 1
ATOM 3146 C CA . HIS A 1 406 ? -1.981 -1.091 -8.375 1.00 95.31 406 HIS A CA 1
ATOM 3147 C C . HIS A 1 406 ? -0.682 -0.572 -7.744 1.00 95.31 406 HIS A C 1
ATOM 3149 O O . HIS A 1 406 ? 0.136 -0.001 -8.461 1.00 95.31 406 HIS A O 1
ATOM 3155 N N . GLY A 1 407 ? -0.427 -0.835 -6.459 1.00 94.00 407 GLY A N 1
ATOM 3156 C CA . GLY A 1 407 ? 0.841 -0.495 -5.805 1.00 94.00 407 GLY A CA 1
ATOM 3157 C C . GLY A 1 407 ? 2.057 -1.186 -6.439 1.00 94.00 407 GLY A C 1
ATOM 3158 O O . GLY A 1 407 ? 3.053 -0.519 -6.725 1.00 94.00 407 GLY A O 1
ATOM 3159 N N . HIS A 1 408 ? 1.961 -2.491 -6.735 1.00 92.25 408 HIS A N 1
ATOM 3160 C CA . HIS A 1 408 ? 3.015 -3.246 -7.440 1.00 92.25 408 HIS A CA 1
ATOM 3161 C C . HIS A 1 408 ? 3.318 -2.647 -8.821 1.00 92.25 408 HIS A C 1
ATOM 3163 O O . HIS A 1 408 ? 4.467 -2.298 -9.111 1.00 92.25 408 HIS A O 1
ATOM 3169 N N . TRP A 1 409 ? 2.285 -2.460 -9.650 1.00 93.88 409 TRP A N 1
ATOM 3170 C CA . TRP A 1 409 ? 2.440 -1.881 -10.985 1.00 93.88 409 TRP A CA 1
ATOM 3171 C C . TRP A 1 409 ? 2.987 -0.451 -10.942 1.00 93.88 409 TRP A C 1
ATOM 3173 O O . TRP A 1 409 ? 3.936 -0.148 -11.661 1.00 93.88 409 TRP A O 1
ATOM 3183 N N . CYS A 1 410 ? 2.436 0.431 -10.102 1.00 94.06 410 CYS A N 1
ATOM 3184 C CA . CYS A 1 410 ? 2.865 1.829 -10.020 1.00 94.06 410 CYS A CA 1
ATOM 3185 C C . CYS A 1 410 ? 4.322 1.965 -9.560 1.00 94.06 410 CYS A C 1
ATOM 3187 O O . CYS A 1 410 ? 5.069 2.730 -10.171 1.00 94.06 410 CYS A O 1
ATOM 3189 N N . TYR A 1 411 ? 4.763 1.191 -8.559 1.00 93.19 411 TYR A N 1
ATOM 3190 C CA . TYR A 1 411 ? 6.170 1.188 -8.138 1.00 93.19 411 TYR A CA 1
ATOM 3191 C C . TYR A 1 411 ? 7.102 0.813 -9.299 1.00 93.19 411 TYR A C 1
ATOM 3193 O O . TYR A 1 411 ? 8.072 1.520 -9.577 1.00 93.19 411 TYR A O 1
ATOM 3201 N N . LYS A 1 412 ? 6.785 -0.273 -10.014 1.00 90.44 412 LYS A N 1
ATOM 3202 C CA . LYS A 1 412 ? 7.615 -0.777 -11.111 1.00 90.44 412 LYS A CA 1
ATOM 3203 C C . LYS A 1 412 ? 7.631 0.167 -12.321 1.00 90.44 412 LYS A C 1
ATOM 3205 O O . LYS A 1 412 ? 8.718 0.509 -12.792 1.00 90.44 412 LYS A O 1
ATOM 3210 N N . ARG A 1 413 ? 6.461 0.669 -12.736 1.00 93.38 413 ARG A N 1
ATOM 3211 C CA . ARG A 1 413 ? 6.288 1.698 -13.780 1.00 93.38 413 ARG A CA 1
ATOM 3212 C C . ARG A 1 413 ? 7.146 2.926 -13.513 1.00 93.38 413 ARG A C 1
ATOM 3214 O O . ARG A 1 413 ? 7.962 3.299 -14.350 1.00 93.38 413 ARG A O 1
ATOM 3221 N N . ILE A 1 414 ? 6.995 3.533 -12.334 1.00 93.75 414 ILE A N 1
ATOM 3222 C CA . ILE A 1 414 ? 7.702 4.767 -11.970 1.00 93.75 414 ILE A CA 1
ATOM 3223 C C . ILE A 1 414 ? 9.213 4.510 -11.883 1.00 93.75 414 ILE A C 1
ATOM 3225 O O . ILE A 1 414 ? 9.995 5.296 -12.421 1.00 93.75 414 ILE A O 1
ATOM 3229 N N . ALA A 1 415 ? 9.642 3.387 -11.296 1.00 92.69 415 ALA A N 1
ATOM 3230 C CA . ALA A 1 415 ? 11.057 3.028 -11.214 1.00 92.69 415 ALA A CA 1
ATOM 3231 C C . ALA A 1 415 ? 11.706 2.849 -12.601 1.00 92.69 415 ALA A C 1
ATOM 3233 O O . ALA A 1 415 ? 12.784 3.399 -12.846 1.00 92.69 415 ALA A O 1
ATOM 3234 N N . GLN A 1 416 ? 11.054 2.123 -13.519 1.00 91.44 416 GLN A N 1
ATOM 3235 C CA . GLN A 1 416 ? 11.528 1.942 -14.898 1.00 91.44 416 GLN A CA 1
ATOM 3236 C C . GLN A 1 416 ? 11.518 3.265 -15.675 1.00 91.44 416 GLN A C 1
ATOM 3238 O O . GLN A 1 416 ? 12.515 3.596 -16.317 1.00 91.44 416 GLN A O 1
ATOM 3243 N N . MET A 1 417 ? 10.439 4.047 -15.565 1.00 93.69 417 MET A N 1
ATOM 3244 C CA . MET A 1 417 ? 10.289 5.350 -16.215 1.00 93.69 417 MET A CA 1
ATOM 3245 C C . MET A 1 417 ? 11.407 6.321 -15.811 1.00 93.69 417 MET A C 1
ATOM 3247 O O . MET A 1 417 ? 12.043 6.902 -16.687 1.00 93.69 417 MET A O 1
ATOM 3251 N N . ILE A 1 418 ? 11.703 6.464 -14.512 1.00 93.62 418 ILE A N 1
ATOM 3252 C CA . ILE A 1 418 ? 12.775 7.351 -14.024 1.00 93.62 418 ILE A CA 1
ATOM 3253 C C . ILE A 1 418 ? 14.152 6.857 -14.489 1.00 93.62 418 ILE A C 1
ATOM 3255 O O . ILE A 1 418 ? 14.951 7.645 -14.995 1.00 93.62 418 ILE A O 1
ATOM 3259 N N . CYS A 1 419 ? 14.433 5.555 -14.366 1.00 91.75 419 CYS A N 1
ATOM 3260 C CA . CYS A 1 419 ? 15.701 4.976 -14.815 1.00 91.75 419 CYS A CA 1
ATOM 3261 C C . CYS A 1 419 ? 15.951 5.216 -16.313 1.00 91.75 419 CYS A C 1
ATOM 3263 O O . CYS A 1 419 ? 17.035 5.644 -16.714 1.00 91.75 419 CYS A O 1
ATOM 3265 N N . TYR A 1 420 ? 14.927 4.993 -17.137 1.00 92.94 420 TYR A N 1
ATOM 3266 C CA . TYR A 1 420 ? 14.988 5.249 -18.569 1.00 92.94 420 TYR A CA 1
ATOM 3267 C C . TYR A 1 420 ? 15.068 6.757 -18.892 1.00 92.94 420 TYR A C 1
ATOM 3269 O O . TYR A 1 420 ? 15.765 7.162 -19.824 1.00 92.94 420 TYR A O 1
ATOM 3277 N N . PHE A 1 421 ? 14.421 7.620 -18.102 1.00 93.12 421 PHE A N 1
ATOM 3278 C CA . PHE A 1 421 ? 14.521 9.072 -18.259 1.00 93.12 421 PHE A CA 1
ATOM 3279 C C . PHE A 1 421 ? 15.951 9.583 -18.016 1.00 93.12 421 PHE A C 1
ATOM 3281 O O . PHE A 1 421 ? 16.421 10.443 -18.762 1.00 93.12 421 PHE A O 1
ATOM 3288 N N . PHE A 1 422 ? 16.685 9.025 -17.047 1.00 93.44 422 PHE A N 1
ATOM 3289 C CA . PHE A 1 422 ? 18.121 9.299 -16.912 1.00 93.44 422 PHE A CA 1
ATOM 3290 C C . PHE A 1 422 ? 18.909 8.807 -18.129 1.00 93.44 422 PHE A C 1
ATOM 3292 O O . PHE A 1 422 ? 19.690 9.574 -18.691 1.00 93.44 422 PHE A O 1
ATOM 3299 N N . TYR A 1 423 ? 18.666 7.570 -18.575 1.00 94.12 423 TYR A N 1
ATOM 3300 C CA . TYR A 1 423 ? 19.315 6.998 -19.758 1.00 94.12 423 TYR A CA 1
ATOM 3301 C C . TYR A 1 423 ? 19.181 7.900 -20.996 1.00 94.12 423 TYR A C 1
ATOM 3303 O O . TYR A 1 423 ? 20.198 8.280 -21.574 1.00 94.12 423 TYR A O 1
ATOM 3311 N N . LYS A 1 424 ? 17.955 8.298 -21.373 1.00 93.31 424 LYS A N 1
ATOM 3312 C CA . LYS A 1 424 ? 17.716 9.054 -22.615 1.00 93.31 424 LYS A CA 1
ATOM 3313 C C . LYS A 1 424 ? 18.341 10.452 -22.595 1.00 93.31 424 LYS A C 1
ATOM 3315 O O . LYS A 1 424 ? 18.876 10.898 -23.604 1.00 93.31 424 LYS A O 1
ATOM 3320 N N . ASN A 1 425 ? 18.283 11.143 -21.452 1.00 93.31 425 ASN A N 1
ATOM 3321 C CA . ASN A 1 425 ? 18.809 12.505 -21.334 1.00 93.31 425 ASN A CA 1
ATOM 3322 C C . ASN A 1 425 ? 20.341 12.516 -21.294 1.00 93.31 425 ASN A C 1
ATOM 3324 O O . ASN A 1 425 ? 20.950 13.416 -21.863 1.00 93.31 425 ASN A O 1
ATOM 3328 N N . ILE A 1 426 ? 20.963 11.503 -20.682 1.00 95.12 426 ILE A N 1
ATOM 3329 C CA . ILE A 1 426 ? 22.420 11.328 -20.700 1.00 95.12 426 ILE A CA 1
ATOM 3330 C C . ILE A 1 426 ? 22.892 10.926 -22.099 1.00 95.12 426 ILE A C 1
ATOM 3332 O O . ILE A 1 426 ? 23.840 11.522 -22.603 1.00 95.12 426 ILE A O 1
ATOM 3336 N N . ALA A 1 427 ? 22.199 9.985 -22.751 1.00 92.31 427 ALA A N 1
ATOM 3337 C CA . ALA A 1 427 ? 22.505 9.567 -24.117 1.00 92.31 427 ALA A CA 1
ATOM 3338 C C . ALA A 1 427 ? 22.453 10.745 -25.108 1.00 92.31 427 ALA A C 1
ATOM 3340 O O . ALA A 1 427 ? 23.328 10.867 -25.956 1.00 92.31 427 ALA A O 1
ATOM 3341 N N . PHE A 1 428 ? 21.473 11.644 -24.971 1.00 93.94 428 PHE A N 1
ATOM 3342 C CA . PHE A 1 428 ? 21.398 12.869 -25.768 1.00 93.94 428 PHE A CA 1
ATOM 3343 C C . PHE A 1 428 ? 22.463 13.901 -25.362 1.00 93.94 428 PHE A C 1
ATOM 3345 O O . PHE A 1 428 ? 23.325 14.249 -26.169 1.00 93.94 428 PHE A O 1
ATOM 3352 N N . GLY A 1 429 ? 22.455 14.359 -24.106 1.00 93.38 429 GLY A N 1
ATOM 3353 C CA . GLY A 1 429 ? 23.280 15.484 -23.650 1.00 93.38 429 GLY A CA 1
ATOM 3354 C C . GLY A 1 429 ? 24.790 15.249 -23.751 1.00 93.38 429 GLY A C 1
ATOM 3355 O O . GLY A 1 429 ? 25.540 16.190 -24.006 1.00 93.38 429 GLY A O 1
ATOM 3356 N N . LEU A 1 430 ? 25.256 14.003 -23.624 1.00 94.75 430 LEU A N 1
ATOM 3357 C CA . LEU A 1 430 ? 26.678 13.698 -23.789 1.00 94.75 430 LEU A CA 1
ATOM 3358 C C . LEU A 1 430 ? 27.159 13.801 -25.242 1.00 94.75 430 LEU A C 1
ATOM 3360 O O . LEU A 1 430 ? 28.327 14.109 -25.448 1.00 94.75 430 LEU A O 1
ATOM 3364 N N . THR A 1 431 ? 26.296 13.615 -26.248 1.00 93.19 431 THR A N 1
ATOM 3365 C CA . THR A 1 431 ? 26.714 13.811 -27.652 1.00 93.19 431 THR A CA 1
ATOM 3366 C C . THR A 1 431 ? 27.011 15.275 -27.975 1.00 93.19 431 THR A C 1
ATOM 3368 O O . THR A 1 431 ? 27.987 15.542 -28.671 1.00 93.19 431 THR A O 1
ATOM 3371 N N . LEU A 1 432 ? 26.257 16.218 -27.393 1.00 92.12 432 LEU A N 1
ATOM 3372 C CA . LEU A 1 432 ? 26.585 17.649 -27.431 1.00 92.12 432 LEU A CA 1
ATOM 3373 C C . LEU A 1 432 ? 27.940 17.914 -26.762 1.00 92.12 432 LEU A C 1
ATOM 3375 O O . LEU A 1 432 ? 28.801 18.559 -27.349 1.00 92.12 432 LEU A O 1
ATOM 3379 N N . PHE A 1 433 ? 28.173 17.351 -25.572 1.00 93.19 433 PHE A N 1
ATOM 3380 C CA . PHE A 1 433 ? 29.444 17.509 -24.856 1.00 93.19 433 PHE A CA 1
ATOM 3381 C C . PHE A 1 433 ? 30.656 16.955 -25.632 1.00 93.19 433 PHE A C 1
ATOM 3383 O O . PHE A 1 433 ? 31.727 17.563 -25.620 1.00 93.19 433 PHE A O 1
ATOM 3390 N N . TYR A 1 434 ? 30.510 15.823 -26.329 1.00 93.69 434 TYR A N 1
ATOM 3391 C CA . TYR A 1 434 ? 31.580 15.284 -27.176 1.00 93.69 434 TYR A CA 1
ATOM 3392 C C . TYR A 1 434 ? 31.813 16.118 -28.432 1.00 93.69 434 TYR A C 1
ATOM 3394 O O . TYR A 1 434 ? 32.964 16.262 -28.846 1.00 93.69 434 TYR A O 1
ATOM 3402 N N . PHE A 1 435 ? 30.758 16.694 -29.013 1.00 91.81 435 PHE A N 1
ATOM 3403 C CA . PHE A 1 435 ? 30.919 17.618 -30.127 1.00 91.81 435 PHE A CA 1
ATOM 3404 C C . PHE A 1 435 ? 31.626 18.903 -29.702 1.00 91.81 435 PHE A C 1
ATOM 3406 O O . PHE A 1 435 ? 32.556 19.312 -30.383 1.00 91.81 435 PHE A O 1
ATOM 3413 N N . GLU A 1 436 ? 31.273 19.488 -28.556 1.00 92.44 436 GLU A N 1
ATOM 3414 C CA . GLU A 1 436 ? 31.994 20.640 -28.003 1.00 92.44 436 GLU A CA 1
ATOM 3415 C C . GLU A 1 436 ? 33.484 20.330 -27.825 1.00 92.44 436 GLU A C 1
ATOM 3417 O O . GLU A 1 436 ? 34.332 21.094 -28.276 1.00 92.44 436 GLU A O 1
ATOM 3422 N N . ALA A 1 437 ? 33.830 19.165 -27.268 1.00 91.75 437 ALA A N 1
ATOM 3423 C CA . ALA A 1 437 ? 35.227 18.742 -27.155 1.00 91.75 437 ALA A CA 1
ATOM 3424 C C . ALA A 1 437 ? 35.925 18.582 -28.525 1.00 91.75 437 ALA A C 1
ATOM 3426 O O . ALA A 1 437 ? 37.102 18.918 -28.655 1.00 91.75 437 ALA A O 1
ATOM 3427 N N . PHE A 1 438 ? 35.210 18.104 -29.550 1.00 89.19 438 PHE A N 1
ATOM 3428 C CA . PHE A 1 438 ? 35.706 18.011 -30.930 1.00 89.19 438 PHE A CA 1
ATOM 3429 C C . PHE A 1 438 ? 35.862 19.393 -31.594 1.00 89.19 438 PHE A C 1
ATOM 3431 O O . PHE A 1 438 ? 36.830 19.628 -32.313 1.00 89.19 438 PHE A O 1
ATOM 3438 N N . ALA A 1 439 ? 34.970 20.334 -31.284 1.00 90.12 439 ALA A N 1
ATOM 3439 C CA . ALA A 1 439 ? 34.972 21.726 -31.733 1.00 90.12 439 ALA A CA 1
ATOM 3440 C C . ALA A 1 439 ? 35.842 22.653 -30.852 1.00 90.12 439 ALA A C 1
ATOM 3442 O O . ALA A 1 439 ? 35.632 23.869 -30.839 1.00 90.12 439 ALA A O 1
ATOM 3443 N N . ALA A 1 440 ? 36.799 22.087 -30.102 1.00 93.25 440 ALA A N 1
ATOM 3444 C CA . ALA A 1 440 ? 37.721 22.786 -29.198 1.00 93.25 440 ALA A CA 1
ATOM 3445 C C . ALA A 1 440 ? 37.044 23.699 -28.145 1.00 93.25 440 ALA A C 1
ATOM 3447 O O . ALA A 1 440 ? 37.614 24.708 -27.735 1.00 93.25 440 ALA A O 1
ATOM 3448 N N . PHE A 1 441 ? 35.847 23.316 -27.689 1.00 92.19 441 PHE A N 1
ATOM 3449 C CA . PHE A 1 441 ? 34.978 24.036 -26.747 1.00 92.19 441 PHE A CA 1
ATOM 3450 C C . PHE A 1 441 ? 34.602 25.454 -27.210 1.00 92.19 441 PHE A C 1
ATOM 3452 O O . PHE A 1 441 ? 34.587 26.400 -26.422 1.00 92.19 441 PHE A O 1
ATOM 3459 N N . SER A 1 442 ? 34.308 25.601 -28.504 1.00 92.19 442 SER A N 1
ATOM 3460 C CA . SER A 1 442 ? 33.909 26.874 -29.118 1.00 92.19 442 SER A CA 1
ATOM 3461 C C . SER A 1 442 ? 32.475 27.325 -28.803 1.00 92.19 442 SER A C 1
ATOM 3463 O O . SER A 1 442 ? 32.154 28.481 -29.074 1.00 92.19 442 SER A O 1
ATOM 3465 N N . GLY A 1 443 ? 31.618 26.469 -28.231 1.00 85.19 443 GLY A N 1
ATOM 3466 C CA . GLY A 1 443 ? 30.193 26.763 -28.031 1.00 85.19 443 GLY A CA 1
ATOM 3467 C C . GLY A 1 443 ? 29.332 26.515 -29.277 1.00 85.19 443 GLY A C 1
ATOM 3468 O O . GLY A 1 443 ? 28.230 27.058 -29.383 1.00 85.19 443 GLY A O 1
ATOM 3469 N N . GLN A 1 444 ? 29.848 25.763 -30.253 1.00 88.56 444 GLN A N 1
ATOM 3470 C CA . GLN A 1 444 ? 29.162 25.462 -31.506 1.00 88.56 444 GLN A CA 1
ATOM 3471 C C . GLN A 1 444 ? 28.248 24.241 -31.334 1.00 88.56 444 GLN A C 1
ATOM 3473 O O . GLN A 1 444 ? 28.722 23.113 -31.215 1.00 88.56 444 GLN A O 1
ATOM 3478 N N . SER A 1 445 ? 26.928 24.439 -31.419 1.00 87.62 445 SER A N 1
ATOM 3479 C CA . SER A 1 445 ? 25.983 23.315 -31.451 1.00 87.62 445 SER A CA 1
ATOM 3480 C C . SER A 1 445 ? 26.106 22.512 -32.752 1.00 87.62 445 SER A C 1
ATOM 3482 O O . SER A 1 445 ? 26.217 23.080 -33.843 1.00 87.62 445 SER A O 1
ATOM 3484 N N . VAL A 1 446 ? 26.021 21.185 -32.621 1.00 90.06 446 VAL A N 1
ATOM 3485 C CA . VAL A 1 446 ? 25.887 20.223 -33.731 1.00 90.06 446 VAL A CA 1
ATOM 3486 C C . VAL A 1 446 ? 24.430 19.974 -34.131 1.00 90.06 446 VAL A C 1
ATOM 3488 O O . VAL A 1 446 ? 24.166 19.462 -35.216 1.00 90.06 446 VAL A O 1
ATOM 3491 N N . TYR A 1 447 ? 23.476 20.319 -33.264 1.00 91.38 447 TYR A N 1
ATOM 3492 C CA . TYR A 1 447 ? 22.045 20.156 -33.519 1.00 91.38 447 TYR A CA 1
ATOM 3493 C C . TYR A 1 447 ? 21.375 21.508 -33.740 1.00 91.38 447 TYR A C 1
ATOM 3495 O O . TYR A 1 447 ? 21.697 22.485 -33.063 1.00 91.38 447 TYR A O 1
ATOM 3503 N N . ASP A 1 448 ? 20.405 21.523 -34.650 1.00 89.50 448 ASP A N 1
ATOM 3504 C CA . ASP A 1 448 ? 19.476 22.633 -34.828 1.00 89.50 448 ASP A CA 1
ATOM 3505 C C . ASP A 1 448 ? 18.627 22.846 -33.557 1.00 89.50 448 ASP A C 1
ATOM 3507 O O . ASP A 1 448 ? 18.258 21.885 -32.866 1.00 89.50 448 ASP A O 1
ATOM 3511 N N . ASP A 1 449 ? 18.305 24.102 -33.246 1.00 88.56 449 ASP A N 1
ATOM 3512 C CA . ASP A 1 449 ? 17.549 24.478 -32.047 1.00 88.56 449 ASP A CA 1
ATOM 3513 C C . ASP A 1 449 ? 16.168 23.804 -31.982 1.00 88.56 449 ASP A C 1
ATOM 3515 O O . ASP A 1 449 ? 15.730 23.370 -30.908 1.00 88.56 449 ASP A O 1
ATOM 3519 N N . TRP A 1 450 ? 15.498 23.622 -33.127 1.00 89.56 450 TRP A N 1
ATOM 3520 C CA . TRP A 1 450 ? 14.226 22.904 -33.191 1.00 89.56 450 TRP A CA 1
ATOM 3521 C C . TRP A 1 450 ? 14.389 21.419 -32.886 1.00 89.56 450 TRP A C 1
ATOM 3523 O O . TRP A 1 450 ? 13.504 20.833 -32.260 1.00 89.56 450 TRP A O 1
ATOM 3533 N N . TYR A 1 451 ? 15.511 20.799 -33.262 1.00 90.19 451 TYR A N 1
ATOM 3534 C CA . TYR A 1 451 ? 15.767 19.388 -32.954 1.00 90.19 451 TYR A CA 1
ATOM 3535 C C . TYR A 1 451 ? 15.910 19.207 -31.437 1.00 90.19 451 TYR A C 1
ATOM 3537 O O . TYR A 1 451 ? 15.278 18.328 -30.842 1.00 90.19 451 TYR A O 1
ATOM 3545 N N . MET A 1 452 ? 16.683 20.088 -30.791 1.00 89.50 452 MET A N 1
ATOM 3546 C CA . MET A 1 452 ? 16.886 20.077 -29.339 1.00 89.50 452 MET A CA 1
ATOM 3547 C C . MET A 1 452 ? 15.571 20.287 -28.571 1.00 89.50 452 MET A C 1
ATOM 3549 O O . MET A 1 452 ? 15.303 19.571 -27.601 1.00 89.50 452 MET A O 1
ATOM 3553 N N . LEU A 1 453 ? 14.717 21.205 -29.039 1.00 90.56 453 LEU A N 1
ATOM 3554 C CA . LEU A 1 453 ? 13.374 21.432 -28.495 1.00 90.56 453 LEU A CA 1
ATOM 3555 C C . LEU A 1 453 ? 12.479 20.185 -28.642 1.00 90.56 453 LEU A C 1
ATOM 3557 O O . LEU A 1 453 ? 11.850 19.732 -27.680 1.00 90.56 453 LEU A O 1
ATOM 3561 N N . LEU A 1 454 ? 12.423 19.610 -29.847 1.00 90.12 454 LEU A N 1
ATOM 3562 C CA . LEU A 1 454 ? 11.493 18.535 -30.195 1.00 90.12 454 LEU A CA 1
ATOM 3563 C C . LEU A 1 454 ? 11.848 17.201 -29.512 1.00 90.12 454 LEU A C 1
ATOM 3565 O O . LEU A 1 454 ? 10.943 16.426 -29.180 1.00 90.12 454 LEU A O 1
ATOM 3569 N N . PHE A 1 455 ? 13.139 16.954 -29.241 1.00 91.06 455 PHE A N 1
ATOM 3570 C CA . PHE A 1 455 ? 13.641 15.719 -28.624 1.00 91.06 455 PHE A CA 1
ATOM 3571 C C . PHE A 1 455 ? 12.896 15.350 -27.336 1.00 91.06 455 PHE A C 1
ATOM 3573 O O . PHE A 1 455 ? 12.391 14.232 -27.190 1.00 91.06 455 PHE A O 1
ATOM 3580 N N . ASN A 1 456 ? 12.814 16.296 -26.397 1.00 85.62 456 ASN A N 1
ATOM 3581 C CA . ASN A 1 456 ? 12.220 16.068 -25.082 1.00 85.62 456 ASN A CA 1
ATOM 3582 C C . ASN A 1 456 ? 10.698 16.242 -25.060 1.00 85.62 456 ASN A C 1
ATOM 3584 O O . ASN A 1 456 ? 10.048 15.603 -24.235 1.00 85.62 456 ASN A O 1
ATOM 3588 N N . VAL A 1 457 ? 10.133 17.068 -25.946 1.00 85.94 457 VAL A N 1
ATOM 3589 C CA . VAL A 1 457 ? 8.701 17.412 -25.927 1.00 85.94 457 VAL A CA 1
ATOM 3590 C C . VAL A 1 457 ? 7.849 16.431 -26.735 1.00 85.94 457 VAL A C 1
ATOM 3592 O O . VAL A 1 457 ? 6.756 16.090 -26.286 1.00 85.94 457 VAL A O 1
ATOM 3595 N N . VAL A 1 458 ? 8.332 15.939 -27.884 1.00 85.25 458 VAL A N 1
ATOM 3596 C CA . VAL A 1 458 ? 7.530 15.128 -28.828 1.00 85.25 458 VAL A CA 1
ATOM 3597 C C . VAL A 1 458 ? 8.180 13.781 -29.158 1.00 85.25 458 VAL A C 1
ATOM 3599 O O . VAL A 1 458 ? 7.508 12.750 -29.123 1.00 85.25 458 VAL A O 1
ATOM 3602 N N . LEU A 1 459 ? 9.485 13.748 -29.452 1.00 90.62 459 LEU A N 1
ATOM 3603 C CA . LEU A 1 459 ? 10.130 12.540 -30.003 1.00 90.62 459 LEU A CA 1
ATOM 3604 C C . LEU A 1 459 ? 10.417 11.446 -28.966 1.00 90.62 459 LEU A C 1
ATOM 3606 O O . LEU A 1 459 ? 10.663 10.302 -29.339 1.00 90.62 459 LEU A O 1
ATOM 3610 N N . THR A 1 460 ? 10.426 11.784 -27.672 1.00 91.56 460 THR A N 1
ATOM 3611 C CA . THR A 1 460 ? 10.743 10.825 -26.596 1.00 91.56 460 THR A CA 1
ATOM 3612 C C . THR A 1 460 ? 9.833 10.918 -25.366 1.00 91.56 460 THR A C 1
ATOM 3614 O O . THR A 1 460 ? 10.002 10.136 -24.433 1.00 91.56 460 THR A O 1
ATOM 3617 N N . SER A 1 461 ? 8.862 11.836 -25.331 1.00 91.25 461 SER A N 1
ATOM 3618 C CA . SER A 1 461 ? 7.939 12.016 -24.197 1.00 91.25 461 SER A CA 1
ATOM 3619 C C . SER A 1 461 ? 6.833 10.957 -24.166 1.00 91.25 461 SER A C 1
ATOM 3621 O O . SER A 1 461 ? 6.687 10.250 -23.169 1.00 91.25 461 SER A O 1
ATOM 3623 N N . LEU A 1 462 ? 6.084 10.805 -25.263 1.00 91.69 462 LEU A N 1
ATOM 3624 C CA . LEU A 1 462 ? 4.954 9.876 -25.368 1.00 91.69 462 LEU A CA 1
ATOM 3625 C C . LEU A 1 462 ? 5.363 8.413 -25.111 1.00 91.69 462 LEU A C 1
ATOM 3627 O O . LEU A 1 462 ? 4.674 7.753 -24.331 1.00 91.69 462 LEU A O 1
ATOM 3631 N N . PRO A 1 463 ? 6.502 7.905 -25.628 1.00 91.81 463 PRO A N 1
ATOM 3632 C CA . PRO A 1 463 ? 6.995 6.575 -25.274 1.00 91.81 463 PRO A CA 1
ATOM 3633 C C . PRO A 1 463 ? 7.268 6.423 -23.769 1.00 91.81 463 PRO A C 1
ATOM 3635 O O . PRO A 1 463 ? 6.847 5.432 -23.171 1.00 91.81 463 PRO A O 1
ATOM 3638 N N . VAL A 1 464 ? 7.890 7.417 -23.123 1.00 92.75 464 VAL A N 1
ATOM 3639 C CA . VAL A 1 464 ? 8.179 7.400 -21.673 1.00 92.75 464 VAL A CA 1
ATOM 3640 C C . VAL A 1 464 ? 6.904 7.402 -20.838 1.00 92.75 464 VAL A C 1
ATOM 3642 O O . VAL A 1 464 ? 6.784 6.609 -19.906 1.00 92.75 464 VAL A O 1
ATOM 3645 N N . ILE A 1 465 ? 5.931 8.241 -21.197 1.00 91.44 465 ILE A N 1
ATOM 3646 C CA . ILE A 1 465 ? 4.611 8.269 -20.555 1.00 91.44 465 ILE A CA 1
ATOM 3647 C C . ILE A 1 465 ? 3.912 6.915 -20.740 1.00 91.44 465 ILE A C 1
ATOM 3649 O O . ILE A 1 465 ? 3.319 6.394 -19.799 1.00 91.44 465 ILE A O 1
ATOM 3653 N N . SER A 1 466 ? 4.035 6.297 -21.918 1.00 91.88 466 SER A N 1
ATOM 3654 C CA . SER A 1 466 ? 3.422 4.996 -22.191 1.00 91.88 466 SER A CA 1
ATOM 3655 C C . SER A 1 466 ? 3.985 3.871 -21.312 1.00 91.88 466 SER A C 1
ATOM 3657 O O . SER A 1 466 ? 3.210 3.070 -20.790 1.00 91.88 466 SER A O 1
ATOM 3659 N N . LEU A 1 467 ? 5.300 3.877 -21.055 1.00 91.38 467 LEU A N 1
ATOM 3660 C CA . LEU A 1 467 ? 5.959 2.990 -20.090 1.00 91.38 467 LEU A CA 1
ATOM 3661 C C . LEU A 1 467 ? 5.515 3.298 -18.647 1.00 91.38 467 LEU A C 1
ATOM 3663 O O . LEU A 1 467 ? 5.275 2.386 -17.864 1.00 91.38 467 LEU A O 1
ATOM 3667 N N . GLY A 1 468 ? 5.358 4.576 -18.293 1.00 91.00 468 GLY A N 1
ATOM 3668 C CA . GLY A 1 468 ? 4.900 4.996 -16.964 1.00 91.00 468 GLY A CA 1
ATOM 3669 C C . GLY A 1 468 ? 3.432 4.667 -16.647 1.00 91.00 468 GLY A C 1
ATOM 3670 O O . GLY A 1 468 ? 3.072 4.599 -15.473 1.00 91.00 468 GLY A O 1
ATOM 3671 N N . VAL A 1 469 ? 2.584 4.453 -17.661 1.00 91.38 469 VAL A N 1
ATOM 3672 C CA . VAL A 1 469 ? 1.124 4.290 -17.493 1.00 91.38 469 VAL A CA 1
ATOM 3673 C C . VAL A 1 469 ? 0.620 2.892 -17.861 1.00 91.38 469 VAL A C 1
ATOM 3675 O O . VAL A 1 469 ? -0.143 2.307 -17.091 1.00 91.38 469 VAL A O 1
ATOM 3678 N N . PHE A 1 470 ? 1.012 2.348 -19.018 1.00 90.88 470 PHE A N 1
ATOM 3679 C CA . PHE A 1 470 ? 0.396 1.138 -19.588 1.00 90.88 470 PHE A CA 1
ATOM 3680 C C . PHE A 1 470 ? 1.170 -0.155 -19.319 1.00 90.88 470 PHE A C 1
ATOM 3682 O O . PHE A 1 470 ? 0.585 -1.234 -19.424 1.00 90.88 470 PHE A O 1
ATOM 3689 N N . GLU A 1 471 ? 2.445 -0.054 -18.937 1.00 89.06 471 GLU A N 1
ATOM 3690 C CA . GLU A 1 471 ? 3.320 -1.199 -18.669 1.00 89.06 471 GLU A CA 1
ATOM 3691 C C . GLU A 1 471 ? 2.726 -2.135 -17.606 1.00 89.06 471 GLU A C 1
ATOM 3693 O O . GLU A 1 471 ? 2.258 -1.699 -16.549 1.00 89.06 471 GLU A O 1
ATOM 3698 N N . GLN A 1 472 ? 2.736 -3.435 -17.879 1.00 89.00 472 GLN A N 1
ATOM 3699 C CA . GLN A 1 472 ? 2.282 -4.479 -16.962 1.00 89.00 472 GLN A CA 1
ATOM 3700 C C . GLN A 1 472 ? 3.251 -5.646 -17.078 1.00 89.00 472 GLN A C 1
ATOM 3702 O O . GLN A 1 472 ? 3.443 -6.186 -18.159 1.00 89.00 472 GLN A O 1
ATOM 3707 N N . ASP A 1 473 ? 3.865 -6.037 -15.968 1.00 85.00 473 ASP A N 1
ATOM 3708 C CA . ASP A 1 473 ? 4.778 -7.178 -15.931 1.00 85.00 473 ASP A CA 1
ATOM 3709 C C . ASP A 1 473 ? 4.061 -8.505 -15.670 1.00 85.00 473 ASP A C 1
ATOM 3711 O O . ASP A 1 473 ? 4.512 -9.561 -16.104 1.00 85.00 473 ASP A O 1
ATOM 3715 N N . VAL A 1 474 ? 2.942 -8.440 -14.951 1.00 88.94 474 VAL A N 1
ATOM 3716 C CA . VAL A 1 474 ? 2.023 -9.543 -14.672 1.00 88.94 474 VAL A CA 1
ATOM 3717 C C . VAL A 1 474 ? 0.586 -9.015 -14.641 1.00 88.94 474 VAL A C 1
ATOM 3719 O O . VAL A 1 474 ? 0.333 -7.899 -14.188 1.00 88.94 474 VAL A O 1
ATOM 3722 N N . SER A 1 475 ? -0.363 -9.827 -15.108 1.00 91.56 475 SER A N 1
ATOM 3723 C CA . SER A 1 475 ? -1.808 -9.547 -15.071 1.00 91.56 475 SER A CA 1
ATOM 3724 C C . SER A 1 475 ? -2.347 -9.425 -13.639 1.00 91.56 475 SER A C 1
ATOM 3726 O O . SER A 1 475 ? -1.838 -10.090 -12.730 1.00 91.56 475 SER A O 1
ATOM 3728 N N . SER A 1 476 ? -3.435 -8.671 -13.440 1.00 93.00 476 SER A N 1
ATOM 3729 C CA . SER A 1 476 ? -4.029 -8.420 -12.116 1.00 93.00 476 SER A CA 1
ATOM 3730 C C . SER A 1 476 ? -4.409 -9.689 -11.351 1.00 93.00 476 SER A C 1
ATOM 3732 O O . SER A 1 476 ? -4.300 -9.739 -10.127 1.00 93.00 476 SER A O 1
ATOM 3734 N N . GLU A 1 477 ? -4.810 -10.733 -12.066 1.00 93.06 477 GLU A N 1
ATOM 3735 C CA . GLU A 1 477 ? -5.252 -12.010 -11.512 1.00 93.06 477 GLU A CA 1
ATOM 3736 C C . GLU A 1 477 ? -4.066 -12.761 -10.895 1.00 93.06 477 GLU A C 1
ATOM 3738 O O . GLU A 1 477 ? -4.182 -13.318 -9.807 1.00 93.06 477 GLU A O 1
ATOM 3743 N N . VAL A 1 478 ? -2.901 -12.706 -11.548 1.00 90.88 478 VAL A N 1
ATOM 3744 C CA . VAL A 1 478 ? -1.647 -13.312 -11.072 1.00 90.88 478 VAL A CA 1
ATOM 3745 C C . VAL A 1 478 ? -1.108 -12.560 -9.854 1.00 90.88 478 VAL A C 1
ATOM 3747 O O . VAL A 1 478 ? -0.690 -13.204 -8.894 1.00 90.88 478 VAL A O 1
ATOM 3750 N N . CYS A 1 479 ? -1.190 -11.224 -9.826 1.00 91.19 479 CYS A N 1
ATOM 3751 C CA . CYS A 1 479 ? -0.858 -10.438 -8.630 1.00 91.19 479 CYS A CA 1
ATOM 3752 C C . CYS A 1 479 ? -1.698 -10.863 -7.413 1.00 91.19 479 CYS A C 1
ATOM 3754 O O . CYS A 1 479 ? -1.157 -11.067 -6.328 1.00 91.19 479 CYS A O 1
ATOM 3756 N N . LEU A 1 480 ? -3.012 -11.043 -7.594 1.00 91.06 480 LEU A N 1
ATOM 3757 C CA . LEU A 1 480 ? -3.927 -11.454 -6.521 1.00 91.06 480 LEU A CA 1
ATOM 3758 C C . LEU A 1 480 ? -3.777 -12.932 -6.116 1.00 91.06 480 LEU A C 1
ATOM 3760 O O . LEU A 1 480 ? -4.048 -13.267 -4.963 1.00 91.06 480 LEU A O 1
ATOM 3764 N N . GLN A 1 481 ? -3.342 -13.805 -7.032 1.00 92.06 481 GLN A N 1
ATOM 3765 C CA . GLN A 1 481 ? -3.011 -15.209 -6.742 1.00 92.06 481 GLN A CA 1
ATOM 3766 C C . GLN A 1 481 ? -1.666 -15.368 -6.020 1.00 92.06 481 GLN A C 1
ATOM 3768 O O . GLN A 1 481 ? -1.521 -16.277 -5.205 1.00 92.06 481 GLN A O 1
ATOM 3773 N N . PHE A 1 482 ? -0.697 -14.484 -6.282 1.00 92.56 482 PHE A N 1
ATOM 3774 C CA . PHE A 1 482 ? 0.642 -14.529 -5.689 1.00 92.56 482 PHE A CA 1
ATOM 3775 C C . PHE A 1 482 ? 1.023 -13.199 -5.004 1.00 92.56 482 PHE A C 1
ATOM 3777 O O . PHE A 1 482 ? 1.961 -12.527 -5.451 1.00 92.56 482 PHE A O 1
ATOM 3784 N N . PRO A 1 483 ? 0.386 -12.829 -3.867 1.00 92.88 483 PRO A N 1
ATOM 3785 C CA . PRO A 1 483 ? 0.641 -11.553 -3.188 1.00 92.88 483 PRO A CA 1
ATOM 3786 C C . PRO A 1 483 ? 2.105 -11.322 -2.790 1.00 92.88 483 PRO A C 1
ATOM 3788 O O . PRO A 1 483 ? 2.548 -10.181 -2.673 1.00 92.88 483 PRO A O 1
ATOM 3791 N N . ALA A 1 484 ? 2.892 -12.393 -2.638 1.00 90.88 484 ALA A N 1
ATOM 3792 C CA . ALA A 1 484 ? 4.320 -12.325 -2.329 1.00 90.88 484 ALA A CA 1
ATOM 3793 C C . ALA A 1 484 ? 5.149 -11.529 -3.365 1.00 90.88 484 ALA A C 1
ATOM 3795 O O . ALA A 1 484 ? 6.238 -11.058 -3.030 1.00 90.88 484 ALA A O 1
ATOM 3796 N N . LEU A 1 485 ? 4.643 -11.334 -4.594 1.00 90.00 485 LEU A N 1
ATOM 3797 C CA . LEU A 1 485 ? 5.250 -10.453 -5.603 1.00 90.00 485 LEU A CA 1
ATOM 3798 C C . LEU A 1 485 ? 5.390 -9.006 -5.103 1.00 90.00 485 LEU A C 1
ATOM 3800 O O . LEU A 1 485 ? 6.417 -8.374 -5.351 1.00 90.00 485 LEU A O 1
ATOM 3804 N N . TYR A 1 486 ? 4.433 -8.523 -4.305 1.00 93.88 486 TYR A N 1
ATOM 3805 C CA . TYR A 1 486 ? 4.447 -7.171 -3.742 1.00 93.88 486 TYR A CA 1
ATOM 3806 C C . TYR A 1 486 ? 5.689 -6.892 -2.877 1.00 93.88 486 TYR A C 1
ATOM 3808 O O . TYR A 1 486 ? 6.162 -5.758 -2.814 1.00 93.88 486 TYR A O 1
ATOM 3816 N N . GLN A 1 487 ? 6.303 -7.925 -2.277 1.00 91.62 487 GLN A N 1
ATOM 3817 C CA . GLN A 1 487 ? 7.520 -7.788 -1.462 1.00 91.62 487 GLN A CA 1
ATOM 3818 C C . GLN A 1 487 ? 8.715 -7.181 -2.223 1.00 91.62 487 GLN A C 1
ATOM 3820 O O . GLN A 1 487 ? 9.692 -6.776 -1.591 1.00 91.62 487 GLN A O 1
ATOM 3825 N N . GLN A 1 488 ? 8.672 -7.125 -3.559 1.00 88.69 488 GLN A N 1
ATOM 3826 C CA . GLN A 1 488 ? 9.692 -6.474 -4.384 1.00 88.69 488 GLN A CA 1
ATOM 3827 C C . GLN A 1 488 ? 9.751 -4.950 -4.148 1.00 88.69 488 GLN A C 1
ATOM 3829 O O . GLN A 1 488 ? 10.843 -4.378 -4.202 1.00 88.69 488 GLN A O 1
ATOM 3834 N N . GLY A 1 489 ? 8.613 -4.321 -3.823 1.00 88.31 489 GLY A N 1
ATOM 3835 C CA . GLY A 1 489 ? 8.498 -2.893 -3.501 1.00 88.31 489 GLY A CA 1
ATOM 3836 C C . GLY A 1 489 ? 9.164 -2.516 -2.172 1.00 88.31 489 GLY A C 1
ATOM 3837 O O . GLY A 1 489 ? 10.143 -1.774 -2.189 1.00 88.31 489 GLY A O 1
ATOM 3838 N N . PRO A 1 490 ? 8.737 -3.074 -1.020 1.00 86.44 490 PRO A N 1
ATOM 3839 C CA . PRO A 1 490 ? 9.342 -2.793 0.288 1.00 86.44 490 PRO A CA 1
ATOM 3840 C C . PRO A 1 490 ? 10.826 -3.180 0.417 1.00 86.44 490 PRO A C 1
ATOM 3842 O O . PRO A 1 490 ? 11.525 -2.657 1.280 1.00 86.44 490 PRO A O 1
ATOM 3845 N N . LYS A 1 491 ? 11.328 -4.087 -0.434 1.00 86.56 491 LYS A N 1
ATOM 3846 C CA . LYS A 1 491 ? 12.763 -4.430 -0.548 1.00 86.56 491 LYS A CA 1
ATOM 3847 C C . LYS A 1 491 ? 13.539 -3.494 -1.491 1.00 86.56 491 LYS A C 1
ATOM 3849 O O . LYS A 1 491 ? 14.721 -3.725 -1.729 1.00 86.56 491 LYS A O 1
ATOM 3854 N N . ASN A 1 492 ? 12.866 -2.483 -2.041 1.00 85.75 492 ASN A N 1
ATOM 3855 C CA . ASN A 1 492 ? 13.335 -1.514 -3.027 1.00 85.75 492 ASN A CA 1
ATOM 3856 C C . ASN A 1 492 ? 14.118 -2.128 -4.207 1.00 85.75 492 ASN A C 1
ATOM 3858 O O . ASN A 1 492 ? 15.179 -1.644 -4.600 1.00 85.75 492 ASN A O 1
ATOM 3862 N N . LEU A 1 493 ? 13.616 -3.232 -4.774 1.00 85.31 493 LEU A N 1
ATOM 3863 C CA . LEU A 1 493 ? 14.397 -4.025 -5.728 1.00 85.31 493 LEU A CA 1
ATOM 3864 C C . LEU A 1 493 ? 14.591 -3.377 -7.101 1.00 85.31 493 LEU A C 1
ATOM 3866 O O . LEU A 1 493 ? 15.498 -3.820 -7.806 1.00 85.31 493 LEU A O 1
ATOM 3870 N N . PHE A 1 494 ? 13.780 -2.392 -7.504 1.00 84.19 494 PHE A N 1
ATOM 3871 C CA . PHE A 1 494 ? 13.860 -1.757 -8.830 1.00 84.19 494 PHE A CA 1
ATOM 3872 C C . PHE A 1 494 ? 14.404 -0.323 -8.807 1.00 84.19 494 PHE A C 1
ATOM 3874 O O . PHE A 1 494 ? 14.997 0.091 -9.802 1.00 84.19 494 PHE A O 1
ATOM 3881 N N . PHE A 1 495 ? 14.271 0.406 -7.695 1.00 87.44 495 PHE A N 1
ATOM 3882 C CA . PHE A 1 495 ? 14.674 1.813 -7.578 1.00 87.44 495 PHE A CA 1
ATOM 3883 C C . PHE A 1 495 ? 15.863 2.006 -6.622 1.00 87.44 495 PHE A C 1
ATOM 3885 O O . PHE A 1 495 ? 15.791 2.692 -5.604 1.00 87.44 495 PHE A O 1
ATOM 3892 N N . ASP A 1 496 ? 16.974 1.358 -6.963 1.00 90.19 496 ASP A N 1
ATOM 3893 C CA . ASP A 1 496 ? 18.226 1.374 -6.202 1.00 90.19 496 ASP A CA 1
ATOM 3894 C C . ASP A 1 496 ? 19.333 2.132 -6.957 1.00 90.19 496 ASP A C 1
ATOM 3896 O O . ASP A 1 496 ? 19.391 2.121 -8.192 1.00 90.19 496 ASP A O 1
ATOM 3900 N N . TRP A 1 497 ? 20.246 2.766 -6.220 1.00 89.94 497 TRP A N 1
ATOM 3901 C CA . TRP A 1 497 ? 21.286 3.643 -6.762 1.00 89.94 497 TRP A CA 1
ATOM 3902 C C . TRP A 1 497 ? 22.220 2.910 -7.732 1.00 89.94 497 TRP A C 1
ATOM 3904 O O . TRP A 1 497 ? 22.601 3.461 -8.763 1.00 89.94 497 TRP A O 1
ATOM 3914 N N . TYR A 1 498 ? 22.515 1.631 -7.473 1.00 90.44 498 TYR A N 1
ATOM 3915 C CA . TYR A 1 498 ? 23.290 0.790 -8.392 1.00 90.44 498 TYR A CA 1
ATOM 3916 C C . TYR A 1 498 ? 22.595 0.581 -9.745 1.00 90.44 498 TYR A C 1
ATOM 3918 O O . TYR A 1 498 ? 23.268 0.487 -10.772 1.00 90.44 498 TYR A O 1
ATOM 3926 N N . ARG A 1 499 ? 21.255 0.530 -9.777 1.00 88.19 499 ARG A N 1
ATOM 3927 C CA . ARG A 1 499 ? 20.492 0.422 -11.030 1.00 88.19 499 ARG A CA 1
ATOM 3928 C C . ARG A 1 499 ? 20.431 1.751 -11.759 1.00 88.19 499 ARG A C 1
ATOM 3930 O O . ARG A 1 499 ? 20.651 1.760 -12.964 1.00 88.19 499 ARG A O 1
ATOM 3937 N N . ILE A 1 500 ? 20.188 2.847 -11.039 1.00 90.56 500 ILE A N 1
ATOM 3938 C CA . ILE A 1 500 ? 20.185 4.202 -11.607 1.00 90.56 500 ILE A CA 1
ATOM 3939 C C . ILE A 1 500 ? 21.544 4.477 -12.265 1.00 90.56 500 ILE A C 1
ATOM 3941 O O . ILE A 1 500 ? 21.593 4.754 -13.461 1.00 90.56 500 ILE A O 1
ATOM 3945 N N . LEU A 1 501 ? 22.653 4.260 -11.548 1.00 92.00 501 LEU A N 1
ATOM 3946 C CA . LEU A 1 501 ? 24.009 4.371 -12.100 1.00 92.00 501 LEU A CA 1
ATOM 3947 C C . LEU A 1 501 ? 24.260 3.405 -13.271 1.00 92.00 501 LEU A C 1
ATOM 3949 O O . LEU A 1 501 ? 24.944 3.772 -14.223 1.00 92.00 501 LEU A O 1
ATOM 3953 N N . GLY A 1 502 ? 23.686 2.199 -13.248 1.00 91.12 502 GLY A N 1
ATOM 3954 C CA . GLY A 1 502 ? 23.736 1.261 -14.374 1.00 91.12 502 GLY A CA 1
ATOM 3955 C C . GLY A 1 502 ? 23.043 1.789 -15.637 1.00 91.12 502 GLY A C 1
ATOM 3956 O O . GLY A 1 502 ? 23.589 1.664 -16.732 1.00 91.12 502 GLY A O 1
ATOM 3957 N N . TRP A 1 503 ? 21.880 2.431 -15.500 1.00 91.69 503 TRP A N 1
ATOM 3958 C CA . TRP A 1 503 ? 21.173 3.084 -16.608 1.00 91.69 503 TRP A CA 1
ATOM 3959 C C . TRP A 1 503 ? 21.883 4.351 -17.096 1.00 91.69 503 TRP A C 1
ATOM 3961 O O . TRP A 1 503 ? 21.985 4.556 -18.305 1.00 91.69 503 TRP A O 1
ATOM 3971 N N . MET A 1 504 ? 22.449 5.153 -16.189 1.00 92.06 504 MET A N 1
ATOM 3972 C CA . MET A 1 504 ? 23.311 6.290 -16.541 1.00 92.06 504 MET A CA 1
ATOM 3973 C C . MET A 1 504 ? 24.557 5.827 -17.313 1.00 92.06 504 MET A C 1
ATOM 3975 O O . MET A 1 504 ? 24.898 6.405 -18.341 1.00 92.06 504 MET A O 1
ATOM 3979 N N . GLY A 1 505 ? 25.195 4.738 -16.870 1.00 91.31 505 GLY A N 1
ATOM 3980 C CA . GLY A 1 505 ? 26.331 4.108 -17.546 1.00 91.31 505 GLY A CA 1
ATOM 3981 C C . GLY A 1 505 ? 25.970 3.508 -18.909 1.00 91.31 505 GLY A C 1
ATOM 3982 O O . GLY A 1 505 ? 26.762 3.600 -19.843 1.00 91.31 505 GLY A O 1
ATOM 3983 N N . ASN A 1 506 ? 24.759 2.960 -19.062 1.00 89.19 506 ASN A N 1
ATOM 3984 C CA . ASN A 1 506 ? 24.236 2.553 -20.368 1.00 89.19 506 ASN A CA 1
ATOM 3985 C C . ASN A 1 506 ? 24.023 3.768 -21.287 1.00 89.19 506 ASN A C 1
ATOM 3987 O O . ASN A 1 506 ? 24.321 3.681 -22.471 1.00 89.19 506 ASN A O 1
ATOM 3991 N N . GLY A 1 507 ? 23.569 4.904 -20.744 1.00 91.88 507 GLY A N 1
ATOM 3992 C CA . GLY A 1 507 ? 23.405 6.161 -21.484 1.00 91.88 507 GLY A CA 1
ATOM 3993 C C . GLY A 1 507 ? 24.741 6.698 -21.989 1.00 91.88 507 GLY A C 1
ATOM 3994 O O . GLY A 1 507 ? 24.867 6.983 -23.174 1.00 91.88 507 GLY A O 1
ATOM 3995 N N . LEU A 1 508 ? 25.749 6.723 -21.110 1.00 93.44 508 LEU A N 1
ATOM 3996 C CA . LEU A 1 508 ? 27.146 7.044 -21.423 1.00 93.44 508 LEU A CA 1
ATOM 3997 C C . LEU A 1 508 ? 27.728 6.124 -22.510 1.00 93.44 508 LEU A C 1
ATOM 3999 O O . LEU A 1 508 ? 28.355 6.596 -23.457 1.00 93.44 508 LEU A O 1
ATOM 4003 N N . TYR A 1 509 ? 27.517 4.809 -22.394 1.00 90.75 509 TYR A N 1
ATOM 4004 C CA . TYR A 1 509 ? 27.963 3.855 -23.409 1.00 90.75 509 TYR A CA 1
ATOM 4005 C C . TYR A 1 509 ? 27.270 4.093 -24.753 1.00 90.75 509 TYR A C 1
ATOM 4007 O O . TYR A 1 509 ? 27.950 4.141 -25.777 1.00 90.75 509 TYR A O 1
ATOM 4015 N N . SER A 1 510 ? 25.946 4.290 -24.750 1.00 89.62 510 SER A N 1
ATOM 4016 C CA . SER A 1 510 ? 25.196 4.649 -25.951 1.00 89.62 510 SER A CA 1
ATOM 4017 C C . SER A 1 510 ? 25.773 5.917 -26.574 1.00 89.62 510 SER A C 1
ATOM 4019 O O . SER A 1 510 ? 26.294 5.822 -27.676 1.00 89.62 510 SER A O 1
ATOM 4021 N N . SER A 1 511 ? 25.800 7.060 -25.877 1.00 93.06 511 SER A N 1
ATOM 4022 C CA . SER A 1 511 ? 26.287 8.334 -26.436 1.00 93.06 511 SER A CA 1
ATOM 4023 C C . SER A 1 511 ? 27.689 8.249 -27.038 1.00 93.06 511 SER A C 1
ATOM 4025 O O . SER A 1 511 ? 27.931 8.841 -28.087 1.00 93.06 511 SER A O 1
ATOM 4027 N N . LEU A 1 512 ? 28.606 7.502 -26.406 1.00 91.38 512 LEU A N 1
ATOM 4028 C CA . LEU A 1 512 ? 29.948 7.266 -26.947 1.00 91.38 512 LEU A CA 1
ATOM 4029 C C . LEU A 1 512 ? 29.885 6.503 -28.275 1.00 91.38 512 LEU A C 1
ATOM 4031 O O . LEU A 1 512 ? 30.525 6.908 -29.242 1.00 91.38 512 LEU A O 1
ATOM 4035 N N . VAL A 1 513 ? 29.111 5.415 -28.333 1.00 87.69 513 VAL A N 1
ATOM 4036 C CA . VAL A 1 513 ? 28.942 4.634 -29.564 1.00 87.69 513 VAL A CA 1
ATOM 4037 C C . VAL A 1 513 ? 28.284 5.478 -30.651 1.00 87.69 513 VAL A C 1
ATOM 4039 O O . VAL A 1 513 ? 28.845 5.530 -31.738 1.00 87.69 513 VAL A O 1
ATOM 4042 N N . ILE A 1 514 ? 27.172 6.167 -30.371 1.00 89.25 514 ILE A N 1
ATOM 4043 C CA . ILE A 1 514 ? 26.466 6.981 -31.376 1.00 89.25 514 ILE A CA 1
ATOM 4044 C C . ILE A 1 514 ? 27.400 8.058 -31.939 1.00 89.25 514 ILE A C 1
ATOM 4046 O O . ILE A 1 514 ? 27.592 8.141 -33.151 1.00 89.25 514 ILE A O 1
ATOM 4050 N N . PHE A 1 515 ? 28.032 8.855 -31.073 1.00 91.06 515 PHE A N 1
ATOM 4051 C CA . PHE A 1 515 ? 28.870 9.969 -31.512 1.00 91.06 515 PHE A CA 1
ATOM 4052 C C . PHE A 1 515 ? 30.095 9.499 -32.309 1.00 91.06 515 PHE A C 1
ATOM 4054 O O . PHE A 1 515 ? 30.268 9.886 -33.464 1.00 91.06 515 PHE A O 1
ATOM 4061 N N . PHE A 1 516 ? 30.928 8.625 -31.730 1.00 89.62 516 PHE A N 1
ATOM 4062 C CA . PHE A 1 516 ? 32.180 8.224 -32.375 1.00 89.62 516 PHE A CA 1
ATOM 4063 C C . PHE A 1 516 ? 31.967 7.316 -33.592 1.00 89.62 516 PHE A C 1
ATOM 4065 O O . PHE A 1 516 ? 32.759 7.388 -34.528 1.00 89.62 516 PHE A O 1
ATOM 4072 N N . LEU A 1 517 ? 30.912 6.490 -33.627 1.00 85.81 517 LEU A N 1
ATOM 4073 C CA . LEU A 1 517 ? 30.619 5.657 -34.798 1.00 85.81 517 LEU A CA 1
ATOM 4074 C C . LEU A 1 517 ? 30.185 6.512 -35.990 1.00 85.81 517 LEU A C 1
ATOM 4076 O O . LEU A 1 517 ? 30.733 6.342 -37.074 1.00 85.81 517 LEU A O 1
ATOM 4080 N N . ASN A 1 518 ? 29.244 7.440 -35.796 1.00 86.38 518 ASN A N 1
ATOM 4081 C CA . ASN A 1 518 ? 28.788 8.315 -36.878 1.00 86.38 518 ASN A CA 1
ATOM 4082 C C . ASN A 1 518 ? 29.902 9.276 -37.325 1.00 86.38 518 ASN A C 1
ATOM 4084 O O . ASN A 1 518 ? 30.039 9.510 -38.522 1.00 86.38 518 ASN A O 1
ATOM 4088 N N . LEU A 1 519 ? 30.762 9.744 -36.409 1.00 86.25 519 LEU A N 1
ATOM 4089 C CA . LEU A 1 519 ? 31.956 10.511 -36.775 1.00 86.25 519 LEU A CA 1
ATOM 4090 C C . LEU A 1 519 ? 32.905 9.676 -37.650 1.00 86.25 519 LEU A C 1
ATOM 4092 O O . LEU A 1 519 ? 33.237 10.109 -38.743 1.00 86.25 519 LEU A O 1
ATOM 4096 N N . VAL A 1 520 ? 33.275 8.452 -37.256 1.00 85.19 520 VAL A N 1
ATOM 4097 C CA . VAL A 1 520 ? 34.153 7.581 -38.073 1.00 85.19 520 VAL A CA 1
ATOM 4098 C C . VAL A 1 520 ? 33.534 7.197 -39.427 1.00 85.19 520 VAL A C 1
ATOM 4100 O O . VAL A 1 520 ? 34.265 7.012 -40.393 1.00 85.19 520 VAL A O 1
ATOM 4103 N N . ILE A 1 521 ? 32.207 7.068 -39.514 1.00 82.62 521 ILE A N 1
ATOM 4104 C CA . ILE A 1 521 ? 31.500 6.733 -40.763 1.00 82.62 521 ILE A CA 1
ATOM 4105 C C . ILE A 1 521 ? 31.459 7.918 -41.743 1.00 82.62 521 ILE A C 1
ATOM 4107 O O . ILE A 1 521 ? 31.536 7.703 -42.951 1.00 82.62 521 ILE A O 1
ATOM 4111 N N . LEU A 1 522 ? 31.302 9.148 -41.242 1.00 80.88 522 LEU A N 1
ATOM 4112 C CA . LEU A 1 522 ? 31.053 10.340 -42.067 1.00 80.88 522 LEU A CA 1
ATOM 4113 C C . LEU A 1 522 ? 32.292 11.227 -42.273 1.00 80.88 522 LEU A C 1
ATOM 4115 O O . LEU A 1 522 ? 32.300 12.059 -43.180 1.00 80.88 522 LEU A O 1
ATOM 4119 N N . PHE A 1 523 ? 33.329 11.078 -41.446 1.00 76.81 523 PHE A N 1
ATOM 4120 C CA . PHE A 1 523 ? 34.535 11.900 -41.512 1.00 76.81 523 PHE A CA 1
ATOM 4121 C C . PHE A 1 523 ? 35.437 11.479 -42.680 1.00 76.81 523 PHE A C 1
ATOM 4123 O O . PHE A 1 523 ? 35.883 10.337 -42.757 1.00 76.81 523 PHE A O 1
ATOM 4130 N N . ASP A 1 524 ? 35.721 12.434 -43.568 1.00 68.38 524 ASP A N 1
ATOM 4131 C CA . ASP A 1 524 ? 36.639 12.300 -44.710 1.00 68.38 524 ASP A CA 1
ATOM 4132 C C . ASP A 1 524 ? 36.296 11.149 -45.684 1.00 68.38 524 ASP A C 1
ATOM 4134 O O . ASP A 1 524 ? 37.172 10.502 -46.258 1.00 68.38 524 ASP A O 1
ATOM 4138 N N . GLN A 1 525 ? 35.000 10.862 -45.869 1.00 72.19 525 GLN A N 1
ATOM 4139 C CA . GLN A 1 525 ? 34.489 9.884 -46.840 1.00 72.19 525 GLN A CA 1
ATOM 4140 C C . GLN A 1 525 ? 33.545 10.542 -47.864 1.00 72.19 525 GLN A C 1
ATOM 4142 O O . GLN A 1 525 ? 32.803 11.464 -47.510 1.00 72.19 525 GLN A O 1
ATOM 4147 N N . PRO A 1 526 ? 33.514 10.065 -49.128 1.00 72.12 526 PRO A N 1
ATOM 4148 C CA . PRO A 1 526 ? 32.537 10.516 -50.115 1.00 72.12 526 PRO A CA 1
ATOM 4149 C C . PRO A 1 526 ? 31.134 10.058 -49.693 1.00 72.12 526 PRO A C 1
ATOM 4151 O O . PRO A 1 526 ? 30.802 8.874 -49.738 1.00 72.12 526 PRO A O 1
ATOM 4154 N N . PHE A 1 527 ? 30.311 11.010 -49.260 1.00 72.81 527 PHE A N 1
ATOM 4155 C CA . PHE A 1 527 ? 28.985 10.766 -48.690 1.00 72.81 527 PHE A CA 1
ATOM 4156 C C . PHE A 1 527 ? 27.917 10.529 -49.772 1.00 72.81 527 PHE A C 1
ATOM 4158 O O . PHE A 1 527 ? 26.995 9.734 -49.581 1.00 72.81 527 PHE A O 1
ATOM 4165 N N . ARG A 1 528 ? 28.064 11.180 -50.935 1.00 71.88 528 ARG A N 1
ATOM 4166 C CA . ARG A 1 528 ? 27.207 11.008 -52.123 1.00 71.88 528 ARG A CA 1
ATOM 4167 C C . ARG A 1 528 ? 27.970 10.366 -53.287 1.00 71.88 528 ARG A C 1
ATOM 4169 O O . ARG A 1 528 ? 29.193 10.448 -53.366 1.00 71.88 528 ARG A O 1
ATOM 4176 N N . ALA A 1 529 ? 27.229 9.812 -54.251 1.00 66.25 529 ALA A N 1
ATOM 4177 C CA . ALA A 1 529 ? 27.774 9.207 -55.475 1.00 66.25 529 ALA A CA 1
ATOM 4178 C C . ALA A 1 529 ? 28.631 10.166 -56.335 1.00 66.25 529 ALA A C 1
ATOM 4180 O O . ALA A 1 529 ? 29.485 9.711 -57.088 1.00 66.25 529 ALA A O 1
ATOM 4181 N N . GLU A 1 530 ? 28.436 11.481 -56.195 1.00 70.06 530 GLU A N 1
ATOM 4182 C CA . GLU A 1 530 ? 29.220 12.530 -56.867 1.00 70.06 530 GLU A CA 1
ATOM 4183 C C . GLU A 1 530 ? 30.520 12.910 -56.122 1.00 70.06 530 GLU A C 1
ATOM 4185 O O . GLU A 1 530 ? 31.210 13.844 -56.518 1.00 70.06 530 GLU A O 1
ATOM 4190 N N . GLY A 1 531 ? 30.862 12.223 -55.025 1.00 73.31 531 GLY A N 1
ATOM 4191 C CA . GLY A 1 531 ? 32.085 12.473 -54.250 1.00 73.31 531 GLY A CA 1
ATOM 4192 C C . GLY A 1 531 ? 32.001 13.617 -53.231 1.00 73.31 531 GLY A C 1
ATOM 4193 O O . GLY A 1 531 ? 32.987 13.904 -52.559 1.00 73.31 531 GLY A O 1
ATOM 4194 N N . GLN A 1 532 ? 30.838 14.255 -53.083 1.00 78.88 532 GLN A N 1
ATOM 4195 C CA . GLN A 1 532 ? 30.596 15.292 -52.072 1.00 78.88 532 GLN A CA 1
ATOM 4196 C C . GLN A 1 532 ? 30.688 14.705 -50.651 1.00 78.88 532 GLN A C 1
ATOM 4198 O O . GLN A 1 532 ? 30.160 13.619 -50.391 1.00 78.88 532 GLN A O 1
ATOM 4203 N N . THR A 1 533 ? 31.347 15.419 -49.737 1.00 81.31 533 THR A N 1
ATOM 4204 C CA . THR A 1 533 ? 31.489 15.064 -48.314 1.00 81.31 533 THR A CA 1
ATOM 4205 C C . THR A 1 533 ? 30.300 15.566 -47.484 1.00 81.31 533 THR A C 1
ATOM 4207 O O . THR A 1 533 ? 29.546 16.435 -47.922 1.00 81.31 533 THR A O 1
ATOM 4210 N N . ALA A 1 534 ? 30.103 15.001 -46.289 1.00 81.69 534 ALA A N 1
ATOM 4211 C CA . ALA A 1 534 ? 29.054 15.443 -45.370 1.00 81.69 534 ALA A CA 1
ATOM 4212 C C . ALA A 1 534 ? 29.446 16.759 -44.673 1.00 81.69 534 ALA A C 1
ATOM 4214 O O . ALA A 1 534 ? 30.551 16.881 -44.144 1.00 81.69 534 ALA A O 1
ATOM 4215 N N . ASP A 1 535 ? 28.531 17.729 -44.642 1.00 84.00 535 ASP A N 1
ATOM 4216 C CA . ASP A 1 535 ? 28.694 18.965 -43.879 1.00 84.00 535 ASP A CA 1
ATOM 4217 C C . ASP A 1 535 ? 28.288 18.773 -42.401 1.00 84.00 535 ASP A C 1
ATOM 4219 O O . ASP A 1 535 ? 27.753 17.732 -42.006 1.00 84.00 535 ASP A O 1
ATOM 4223 N N . MET A 1 536 ? 28.510 19.794 -41.567 1.00 86.19 536 MET A N 1
ATOM 4224 C CA . MET A 1 536 ? 28.143 19.744 -40.144 1.00 86.19 536 MET A CA 1
ATOM 4225 C C . MET A 1 536 ? 26.644 19.466 -39.941 1.00 86.19 536 MET A C 1
ATOM 4227 O O . MET A 1 536 ? 26.280 18.719 -39.032 1.00 86.19 536 MET A O 1
ATOM 4231 N N . SER A 1 537 ? 25.782 20.013 -40.802 1.00 87.44 537 SER A N 1
ATOM 4232 C CA . SER A 1 537 ? 24.324 19.865 -40.718 1.00 87.44 537 SER A CA 1
ATOM 4233 C C . SER A 1 537 ? 23.897 18.428 -41.027 1.00 87.44 537 SER A C 1
ATOM 4235 O O . SER A 1 537 ? 23.075 17.858 -40.302 1.00 87.44 537 SER A O 1
ATOM 4237 N N . ALA A 1 538 ? 24.488 17.800 -42.052 1.00 87.94 538 ALA A N 1
ATOM 4238 C CA . ALA A 1 538 ? 24.270 16.392 -42.376 1.00 87.94 538 ALA A CA 1
ATOM 4239 C C . ALA A 1 538 ? 24.784 15.461 -41.267 1.00 87.94 538 ALA A C 1
ATOM 4241 O O . ALA A 1 538 ? 24.068 14.538 -40.865 1.00 87.94 538 ALA A O 1
ATOM 4242 N N . VAL A 1 539 ? 25.978 15.719 -40.720 1.00 88.25 539 VAL A N 1
ATOM 4243 C CA . VAL A 1 539 ? 26.535 14.946 -39.595 1.00 88.25 539 VAL A CA 1
ATOM 4244 C C . VAL A 1 539 ? 25.633 15.055 -38.364 1.00 88.25 539 VAL A C 1
ATOM 4246 O O . VAL A 1 539 ? 25.219 14.031 -37.819 1.00 88.25 539 VAL A O 1
ATOM 4249 N N . GLY A 1 540 ? 25.251 16.268 -37.961 1.00 90.50 540 GLY A N 1
ATOM 4250 C CA . GLY A 1 540 ? 24.389 16.495 -36.801 1.00 90.50 540 GLY A CA 1
ATOM 4251 C C . GLY A 1 540 ? 22.994 15.897 -36.945 1.00 90.50 540 GLY A C 1
ATOM 4252 O O . GLY A 1 540 ? 22.515 15.217 -36.038 1.00 90.50 540 GLY A O 1
ATOM 4253 N N . THR A 1 541 ? 22.371 16.049 -38.115 1.00 91.75 541 THR A N 1
ATOM 4254 C CA . THR A 1 541 ? 21.064 15.436 -38.405 1.00 91.75 541 THR A CA 1
ATOM 4255 C C . THR A 1 541 ? 21.149 13.905 -38.423 1.00 91.75 541 THR A C 1
ATOM 4257 O O . THR A 1 541 ? 20.210 13.232 -37.987 1.00 91.75 541 THR A O 1
ATOM 4260 N N . THR A 1 542 ? 22.280 13.332 -38.854 1.00 90.50 542 THR A N 1
ATOM 4261 C CA . THR A 1 542 ? 22.522 11.881 -38.798 1.00 90.50 542 THR A CA 1
ATOM 4262 C C . THR A 1 542 ? 22.666 11.390 -37.363 1.00 90.50 542 THR A C 1
ATOM 4264 O O . THR A 1 542 ? 21.908 10.513 -36.955 1.00 90.50 542 THR A O 1
ATOM 4267 N N . ILE A 1 543 ? 23.553 11.999 -36.566 1.00 91.81 543 ILE A N 1
ATOM 4268 C CA . ILE A 1 543 ? 23.740 11.643 -35.150 1.00 91.81 543 ILE A CA 1
ATOM 4269 C C . ILE A 1 543 ? 22.406 11.759 -34.398 1.00 91.81 543 ILE A C 1
ATOM 4271 O O . ILE A 1 543 ? 22.023 10.832 -33.690 1.00 91.81 543 ILE A O 1
ATOM 4275 N N . PHE A 1 544 ? 21.645 12.839 -34.601 1.00 93.31 544 PHE A N 1
ATOM 4276 C CA . PHE A 1 544 ? 20.344 13.015 -33.954 1.00 93.31 544 PHE A CA 1
ATOM 4277 C C . PHE A 1 544 ? 19.321 11.948 -34.382 1.00 93.31 544 PHE A C 1
ATOM 4279 O O . PHE A 1 544 ? 18.624 11.391 -33.530 1.00 93.31 544 PHE A O 1
ATOM 4286 N N . SER A 1 545 ? 19.262 11.602 -35.676 1.00 92.56 545 SER A N 1
ATOM 4287 C CA . SER A 1 545 ? 18.402 10.518 -36.183 1.00 92.56 545 SER A CA 1
ATOM 4288 C C . SER A 1 545 ? 18.733 9.178 -35.520 1.00 92.56 545 SER A C 1
ATOM 4290 O O . SER A 1 545 ? 17.826 8.450 -35.108 1.00 92.56 545 SER A O 1
ATOM 4292 N N . CYS A 1 546 ? 20.025 8.887 -35.356 1.00 90.94 546 CYS A N 1
ATOM 4293 C CA . CYS A 1 546 ? 20.520 7.715 -34.646 1.00 90.94 546 CYS A CA 1
ATOM 4294 C C . CYS A 1 546 ? 20.103 7.729 -33.162 1.00 90.94 546 CYS A C 1
ATOM 4296 O O . CYS A 1 546 ? 19.505 6.755 -32.710 1.00 90.94 546 CYS A O 1
ATOM 4298 N N . ILE A 1 547 ? 20.260 8.848 -32.433 1.00 92.62 547 ILE A N 1
ATOM 4299 C CA . ILE A 1 547 ? 19.787 8.978 -31.034 1.00 92.62 547 ILE A CA 1
ATOM 4300 C C . ILE A 1 547 ? 18.282 8.712 -30.930 1.00 92.62 547 ILE A C 1
ATOM 4302 O O . ILE A 1 547 ? 17.868 7.913 -30.091 1.00 92.62 547 ILE A O 1
ATOM 4306 N N . VAL A 1 548 ? 17.452 9.349 -31.764 1.00 93.06 548 VAL A N 1
ATOM 4307 C CA . VAL A 1 548 ? 15.986 9.183 -31.720 1.00 93.06 548 VAL A CA 1
ATOM 4308 C C . VAL A 1 548 ? 15.585 7.729 -31.970 1.00 93.06 548 VAL A C 1
ATOM 4310 O O . VAL A 1 548 ? 14.725 7.205 -31.258 1.00 93.06 548 VAL A O 1
ATOM 4313 N N . CYS A 1 549 ? 16.222 7.057 -32.932 1.00 91.19 549 CYS A N 1
ATOM 4314 C CA . CYS A 1 549 ? 15.963 5.646 -33.213 1.00 91.19 549 CYS A CA 1
ATOM 4315 C C . CYS A 1 549 ? 16.469 4.738 -32.081 1.00 91.19 549 CYS A C 1
ATOM 4317 O O . CYS A 1 549 ? 15.718 3.898 -31.596 1.00 91.19 549 CYS A O 1
ATOM 4319 N N . ALA A 1 550 ? 17.705 4.920 -31.610 1.00 90.06 550 ALA A N 1
ATOM 4320 C CA . ALA A 1 550 ? 18.312 4.102 -30.561 1.00 90.06 550 ALA A CA 1
ATOM 4321 C C . ALA A 1 550 ? 17.549 4.202 -29.232 1.00 90.06 550 ALA A C 1
ATOM 4323 O O . ALA A 1 550 ? 17.258 3.182 -28.608 1.00 90.06 550 ALA A O 1
ATOM 4324 N N . VAL A 1 551 ? 17.165 5.416 -28.827 1.00 92.25 551 VAL A N 1
ATOM 4325 C CA . VAL A 1 551 ? 16.385 5.683 -27.611 1.00 92.25 551 VAL A CA 1
ATOM 4326 C C . VAL A 1 551 ? 15.002 5.022 -27.713 1.00 92.25 551 VAL A C 1
ATOM 4328 O O . VAL A 1 551 ? 14.642 4.225 -26.846 1.00 92.25 551 VAL A O 1
ATOM 4331 N N . ASN A 1 552 ? 14.262 5.229 -28.808 1.00 92.12 552 ASN A N 1
ATOM 4332 C CA . ASN A 1 552 ? 12.938 4.617 -28.985 1.00 92.12 552 ASN A CA 1
ATOM 4333 C C . ASN A 1 552 ? 12.975 3.086 -29.185 1.00 92.12 552 ASN A C 1
ATOM 4335 O O . ASN A 1 552 ? 12.090 2.383 -28.700 1.00 92.12 552 ASN A O 1
ATOM 4339 N N . CYS A 1 553 ? 14.020 2.524 -29.792 1.00 90.00 553 CYS A N 1
ATOM 4340 C CA . CYS A 1 553 ? 14.222 1.073 -29.800 1.00 90.00 553 CYS A CA 1
ATOM 4341 C C . CYS A 1 553 ? 14.572 0.543 -28.398 1.00 90.00 553 CYS A C 1
ATOM 4343 O O . CYS A 1 553 ? 14.067 -0.500 -27.987 1.00 90.00 553 CYS A O 1
ATOM 4345 N N . GLN A 1 554 ? 15.383 1.267 -27.619 1.00 88.50 554 GLN A N 1
ATOM 4346 C CA . GLN A 1 554 ? 15.746 0.867 -26.258 1.00 88.50 554 GLN A CA 1
ATOM 4347 C C . GLN A 1 554 ? 14.537 0.853 -25.312 1.00 88.50 554 GLN A C 1
ATOM 4349 O O . GLN A 1 554 ? 14.487 -0.022 -24.445 1.00 88.50 554 GLN A O 1
ATOM 4354 N N . ILE A 1 555 ? 13.555 1.756 -25.457 1.00 89.12 555 ILE A N 1
ATOM 4355 C CA . ILE A 1 555 ? 12.328 1.681 -24.642 1.00 89.12 555 ILE A CA 1
ATOM 4356 C C . ILE A 1 555 ? 11.433 0.514 -25.054 1.00 89.12 555 ILE A C 1
ATOM 4358 O O . ILE A 1 555 ? 10.931 -0.171 -24.169 1.00 89.12 555 ILE A O 1
ATOM 4362 N N . ALA A 1 556 ? 11.307 0.227 -26.356 1.00 90.00 556 ALA A N 1
ATOM 4363 C CA . ALA A 1 556 ? 10.580 -0.948 -26.840 1.00 90.00 556 ALA A CA 1
ATOM 4364 C C . ALA A 1 556 ? 11.168 -2.243 -26.257 1.00 90.00 556 ALA A C 1
ATOM 4366 O O . ALA A 1 556 ? 10.441 -3.062 -25.719 1.00 90.00 556 ALA A O 1
ATOM 4367 N N . LEU A 1 557 ? 12.501 -2.369 -26.242 1.00 86.12 557 LEU A N 1
ATOM 4368 C CA . LEU A 1 557 ? 13.222 -3.491 -25.619 1.00 86.12 557 LEU A CA 1
ATOM 4369 C C . LEU A 1 557 ? 13.157 -3.524 -24.074 1.00 86.12 557 LEU A C 1
ATOM 4371 O O . LEU A 1 557 ? 13.744 -4.418 -23.462 1.00 86.12 557 LEU A O 1
ATOM 4375 N N . THR A 1 558 ? 12.536 -2.528 -23.435 1.00 84.38 558 THR A N 1
ATOM 4376 C CA . THR A 1 558 ? 12.408 -2.411 -21.967 1.00 84.38 558 THR A CA 1
ATOM 4377 C C . THR A 1 558 ? 10.970 -2.621 -21.481 1.00 84.38 558 THR A C 1
ATOM 4379 O O . THR A 1 558 ? 10.772 -2.854 -20.286 1.00 84.38 558 THR A O 1
ATOM 4382 N N . MET A 1 559 ? 9.984 -2.538 -22.378 1.00 85.25 559 MET A N 1
ATOM 4383 C CA . MET A 1 559 ? 8.601 -2.927 -22.099 1.00 85.25 559 MET A CA 1
ATOM 4384 C C . MET A 1 559 ? 8.510 -4.453 -21.915 1.00 85.25 559 MET A C 1
ATOM 4386 O O . MET A 1 559 ? 9.369 -5.195 -22.392 1.00 85.25 559 MET A O 1
ATOM 4390 N N . SER A 1 560 ? 7.506 -4.892 -21.153 1.00 83.62 560 SER A N 1
ATOM 4391 C CA . SER A 1 560 ? 7.176 -6.313 -20.907 1.00 83.62 560 SER A CA 1
ATOM 4392 C C . SER A 1 560 ? 5.798 -6.699 -21.464 1.00 83.62 560 SER A C 1
ATOM 4394 O O . SER A 1 560 ? 5.388 -7.860 -21.400 1.00 83.62 560 SER A O 1
ATOM 4396 N N . HIS A 1 561 ? 5.032 -5.701 -21.913 1.00 83.75 561 HIS A N 1
ATOM 4397 C CA . HIS A 1 561 ? 3.683 -5.850 -22.441 1.00 83.75 561 HIS A CA 1
ATOM 4398 C C . HIS A 1 561 ? 3.417 -4.747 -23.473 1.00 83.75 561 HIS A C 1
ATOM 4400 O O . HIS A 1 561 ? 2.939 -3.657 -23.144 1.00 83.75 561 HIS A O 1
ATOM 4406 N N . PHE A 1 562 ? 3.756 -5.024 -24.734 1.00 86.88 562 PHE A N 1
ATOM 4407 C CA . PHE A 1 562 ? 3.693 -4.053 -25.828 1.00 86.88 562 PHE A CA 1
ATOM 4408 C C . PHE A 1 562 ? 2.262 -3.904 -26.385 1.00 86.88 562 PHE A C 1
ATOM 4410 O O . PHE A 1 562 ? 1.828 -4.631 -27.278 1.00 86.88 562 PHE A O 1
ATOM 4417 N N . THR A 1 563 ? 1.484 -2.956 -25.850 1.00 89.75 563 THR A N 1
ATOM 4418 C CA . THR A 1 563 ? 0.130 -2.658 -26.362 1.00 89.75 563 THR A CA 1
ATOM 4419 C C . THR A 1 563 ? 0.155 -1.916 -27.698 1.00 89.75 563 THR A C 1
ATOM 4421 O O . THR A 1 563 ? 1.122 -1.235 -28.037 1.00 89.75 563 THR A O 1
ATOM 4424 N N . TRP A 1 564 ? -0.969 -1.937 -28.426 1.00 92.50 564 TRP A N 1
ATOM 4425 C CA . TRP A 1 564 ? -1.140 -1.135 -29.644 1.00 92.50 564 TRP A CA 1
ATOM 4426 C C . TRP A 1 564 ? -0.904 0.372 -29.410 1.00 92.50 564 TRP A C 1
ATOM 4428 O O . TRP A 1 564 ? -0.375 1.045 -30.290 1.00 92.50 564 TRP A O 1
ATOM 4438 N N . ILE A 1 565 ? -1.230 0.893 -28.219 1.00 92.25 565 ILE A N 1
ATOM 4439 C CA . ILE A 1 565 ? -0.988 2.295 -27.838 1.00 92.25 565 ILE A CA 1
ATOM 4440 C C . ILE A 1 565 ? 0.518 2.561 -27.736 1.00 92.25 565 ILE A C 1
ATOM 4442 O O . ILE A 1 565 ? 1.017 3.528 -28.308 1.00 92.25 565 ILE A O 1
ATOM 4446 N N . GLN A 1 566 ? 1.257 1.682 -27.052 1.00 92.19 566 GLN A N 1
ATOM 4447 C CA . GLN A 1 566 ? 2.718 1.768 -26.968 1.00 92.19 566 GLN A CA 1
ATOM 4448 C C . GLN A 1 566 ? 3.366 1.619 -28.353 1.00 92.19 566 GLN A C 1
ATOM 4450 O O . GLN A 1 566 ? 4.286 2.372 -28.657 1.00 92.19 566 GLN A O 1
ATOM 4455 N N . HIS A 1 567 ? 2.867 0.733 -29.226 1.00 91.88 567 HIS A N 1
ATOM 4456 C CA . HIS A 1 567 ? 3.317 0.653 -30.622 1.00 91.88 567 HIS A CA 1
ATOM 4457 C C . HIS A 1 567 ? 3.122 1.990 -31.355 1.00 91.88 567 HIS A C 1
ATOM 4459 O O . HIS A 1 567 ? 4.062 2.487 -31.973 1.00 91.88 567 HIS A O 1
ATOM 4465 N N . VAL A 1 568 ? 1.930 2.592 -31.270 1.00 94.25 568 VAL A N 1
ATOM 4466 C CA . VAL A 1 568 ? 1.640 3.892 -31.896 1.00 94.25 568 VAL A CA 1
ATOM 4467 C C . VAL A 1 568 ? 2.553 4.988 -31.347 1.00 94.25 568 VAL A C 1
ATOM 4469 O O . VAL A 1 568 ? 3.053 5.787 -32.130 1.00 94.25 568 VAL A O 1
ATOM 4472 N N . PHE A 1 569 ? 2.833 5.021 -30.043 1.00 94.81 569 PHE A N 1
ATOM 4473 C CA . PHE A 1 569 ? 3.724 6.035 -29.477 1.00 94.81 569 PHE A CA 1
ATOM 4474 C C . PHE A 1 569 ? 5.202 5.804 -29.816 1.00 94.81 569 PHE A C 1
ATOM 4476 O O . PHE A 1 569 ? 5.858 6.744 -30.243 1.00 94.81 569 PHE A O 1
ATOM 4483 N N . VAL A 1 570 ? 5.733 4.583 -29.707 1.00 93.25 570 VAL A N 1
ATOM 4484 C CA . VAL A 1 570 ? 7.141 4.283 -30.037 1.00 93.25 570 VAL A CA 1
ATOM 4485 C C . VAL A 1 570 ? 7.418 4.482 -31.529 1.00 93.25 570 VAL A C 1
ATOM 4487 O O . VAL A 1 570 ? 8.284 5.273 -31.907 1.00 93.25 570 VAL A O 1
ATOM 4490 N N . TRP A 1 571 ? 6.675 3.787 -32.393 1.00 94.06 571 TRP A N 1
ATOM 4491 C CA . TRP A 1 571 ? 6.914 3.825 -33.838 1.00 94.06 571 TRP A CA 1
ATOM 4492 C C . TRP A 1 571 ? 6.422 5.137 -34.454 1.00 94.06 571 TRP A C 1
ATOM 4494 O O . TRP A 1 571 ? 7.049 5.646 -35.379 1.00 94.06 571 TRP A O 1
ATOM 4504 N N . GLY A 1 572 ? 5.364 5.735 -33.897 1.00 94.12 572 GLY A N 1
ATOM 4505 C CA . GLY A 1 572 ? 4.904 7.072 -34.269 1.00 94.12 572 GLY A CA 1
ATOM 4506 C C . GLY A 1 572 ? 5.881 8.179 -33.879 1.00 94.12 572 GLY A C 1
ATOM 4507 O O . GLY A 1 572 ? 6.029 9.117 -34.652 1.00 94.12 572 GLY A O 1
ATOM 4508 N N . SER A 1 573 ? 6.607 8.072 -32.758 1.00 94.69 573 SER A N 1
ATOM 4509 C CA . SER A 1 573 ? 7.693 9.011 -32.425 1.00 94.69 573 SER A CA 1
ATOM 4510 C C . SER A 1 573 ? 8.879 8.912 -33.393 1.00 94.69 573 SER A C 1
ATOM 4512 O O . SER A 1 573 ? 9.463 9.933 -33.745 1.00 94.69 573 SER A O 1
ATOM 4514 N N . ILE A 1 574 ? 9.220 7.710 -33.874 1.00 93.12 574 ILE A N 1
ATOM 4515 C CA . ILE A 1 574 ? 10.244 7.547 -34.922 1.00 93.12 574 ILE A CA 1
ATOM 4516 C C . ILE A 1 574 ? 9.732 8.104 -36.261 1.00 93.12 574 ILE A C 1
ATOM 4518 O O . ILE A 1 574 ? 10.425 8.880 -36.914 1.00 93.12 574 ILE A O 1
ATOM 4522 N N . ALA A 1 575 ? 8.502 7.770 -36.663 1.00 94.25 575 ALA A N 1
ATOM 4523 C CA . ALA A 1 575 ? 7.909 8.271 -37.903 1.00 94.25 575 ALA A CA 1
ATOM 4524 C C . ALA A 1 575 ? 7.722 9.800 -37.897 1.00 94.25 575 ALA A C 1
ATOM 4526 O O . ALA A 1 575 ? 7.933 10.446 -38.923 1.00 94.25 575 ALA A O 1
ATOM 4527 N N . SER A 1 576 ? 7.373 10.395 -36.749 1.00 93.38 576 SER A N 1
ATOM 4528 C CA . SER A 1 576 ? 7.206 11.845 -36.613 1.00 93.38 576 SER A CA 1
ATOM 4529 C C . SER A 1 576 ? 8.523 12.605 -36.735 1.00 93.38 576 SER A C 1
ATOM 4531 O O . SER A 1 576 ? 8.505 13.722 -37.241 1.00 93.38 576 SER A O 1
ATOM 4533 N N . TRP A 1 577 ? 9.662 11.999 -36.376 1.00 94.25 577 TRP A N 1
ATOM 4534 C CA . TRP A 1 577 ? 10.981 12.578 -36.640 1.00 94.25 577 TRP A CA 1
ATOM 4535 C C . TRP A 1 577 ? 11.264 12.708 -38.142 1.00 94.25 577 TRP A C 1
ATOM 4537 O O . TRP A 1 577 ? 11.582 13.797 -38.615 1.00 94.25 577 TRP A O 1
ATOM 4547 N N . PHE A 1 578 ? 11.082 11.634 -38.917 1.00 92.94 578 PHE A N 1
ATOM 4548 C CA . PHE A 1 578 ? 11.290 11.682 -40.370 1.00 92.94 578 PHE A CA 1
ATOM 4549 C C . PHE A 1 578 ? 10.263 12.575 -41.081 1.00 92.94 578 PHE A C 1
ATOM 4551 O O . PHE A 1 578 ? 10.618 13.291 -42.016 1.00 92.94 578 PHE A O 1
ATOM 4558 N N . LEU A 1 579 ? 9.009 12.592 -40.613 1.00 93.38 579 LEU A N 1
ATOM 4559 C CA . LEU A 1 579 ? 7.989 13.517 -41.108 1.00 93.38 579 LEU A CA 1
ATOM 4560 C C . LEU A 1 579 ? 8.351 14.977 -40.797 1.00 93.38 579 LEU A C 1
ATOM 4562 O O . LEU A 1 579 ? 8.197 15.834 -41.662 1.00 93.38 579 LEU A O 1
ATOM 4566 N N . PHE A 1 580 ? 8.861 15.261 -39.595 1.00 92.81 580 PHE A N 1
ATOM 4567 C CA . PHE A 1 580 ? 9.340 16.591 -39.223 1.00 92.81 580 PHE A CA 1
ATOM 4568 C C . PHE A 1 580 ? 10.522 17.022 -40.095 1.00 92.81 580 PHE A C 1
ATOM 4570 O O . PHE A 1 580 ? 10.473 18.113 -40.649 1.00 92.81 580 PHE A O 1
ATOM 4577 N N . LEU A 1 581 ? 11.531 16.166 -40.296 1.00 91.50 581 LEU 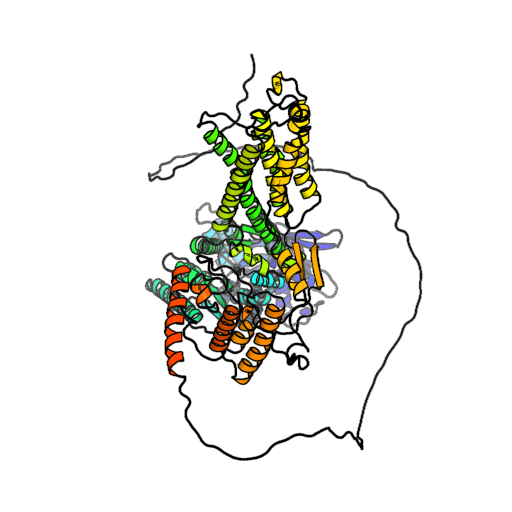A N 1
ATOM 4578 C CA . LEU A 1 581 ? 12.657 16.454 -41.193 1.00 91.50 581 LEU A CA 1
ATOM 4579 C C . LEU A 1 581 ? 12.207 16.753 -42.631 1.00 91.50 581 LEU A C 1
ATOM 4581 O O . LEU A 1 581 ? 12.731 17.673 -43.257 1.00 91.50 581 LEU A O 1
ATOM 4585 N N . LEU A 1 582 ? 11.228 16.005 -43.148 1.00 91.94 582 LEU A N 1
ATOM 4586 C CA . LEU A 1 582 ? 10.664 16.242 -44.477 1.00 91.94 582 LEU A CA 1
ATOM 4587 C C . LEU A 1 582 ? 9.935 17.590 -44.545 1.00 91.94 582 LEU A C 1
ATOM 4589 O O . LEU A 1 582 ? 10.197 18.382 -45.444 1.00 91.94 582 LEU A O 1
ATOM 4593 N N . LEU A 1 583 ? 9.044 17.870 -43.589 1.00 91.25 583 LEU A N 1
ATOM 4594 C CA . LEU A 1 583 ? 8.251 19.100 -43.573 1.00 91.25 583 LEU A CA 1
ATOM 4595 C C . LEU A 1 583 ? 9.109 20.343 -43.308 1.00 91.25 583 LEU A C 1
ATOM 4597 O O . LEU A 1 583 ? 8.943 21.343 -43.998 1.00 91.25 583 LEU A O 1
ATOM 4601 N N . TYR A 1 584 ? 10.044 20.278 -42.356 1.00 90.62 584 TYR A N 1
ATOM 4602 C CA . TYR A 1 584 ? 10.965 21.369 -42.029 1.00 90.62 584 TYR A CA 1
ATOM 4603 C C . TYR A 1 584 ? 11.918 21.662 -43.195 1.00 90.62 584 TYR A C 1
ATOM 4605 O O . TYR A 1 584 ? 12.095 22.822 -43.564 1.00 90.62 584 TYR A O 1
ATOM 4613 N N . GLY A 1 585 ? 12.428 20.619 -43.861 1.00 88.31 585 GLY A N 1
ATOM 4614 C CA . GLY A 1 585 ? 13.242 20.754 -45.070 1.00 88.31 585 GLY A CA 1
ATOM 4615 C C . GLY A 1 585 ? 12.490 21.289 -46.298 1.00 88.31 585 GLY A C 1
ATOM 4616 O O . GLY A 1 585 ? 13.138 21.731 -47.242 1.00 88.31 585 GLY A O 1
ATOM 4617 N N . MET A 1 586 ? 11.151 21.282 -46.303 1.00 88.38 586 MET A N 1
ATOM 4618 C CA . MET A 1 586 ? 10.323 21.909 -47.347 1.00 88.38 586 MET A CA 1
ATOM 4619 C C . MET A 1 586 ? 10.008 23.392 -47.084 1.00 88.38 586 MET A C 1
ATOM 4621 O O . MET A 1 586 ? 9.478 24.063 -47.972 1.00 88.38 586 MET A O 1
ATOM 4625 N N . VAL A 1 587 ? 10.290 23.920 -45.887 1.00 89.31 587 VAL A N 1
ATOM 4626 C CA . VAL A 1 587 ? 10.086 25.345 -45.580 1.00 89.31 587 VAL A CA 1
ATOM 4627 C C . VAL A 1 587 ? 11.120 26.189 -46.339 1.00 89.31 587 VAL A C 1
ATOM 4629 O O . VAL A 1 587 ? 12.196 25.712 -46.677 1.00 89.31 587 VAL A O 1
ATOM 4632 N N . SER A 1 588 ? 10.803 27.455 -46.631 1.00 85.88 588 SER A N 1
ATOM 4633 C CA . SER A 1 588 ? 11.748 28.391 -47.259 1.00 85.88 588 SER A CA 1
ATOM 4634 C C . SER A 1 588 ? 13.095 28.450 -46.504 1.00 85.88 588 SER A C 1
ATOM 4636 O O . SER A 1 588 ? 13.066 28.535 -45.269 1.00 85.88 588 SER A O 1
ATOM 4638 N N . PRO A 1 589 ? 14.251 28.524 -47.208 1.00 82.69 589 PRO A N 1
ATOM 4639 C CA . PRO A 1 589 ? 15.590 28.605 -46.604 1.00 82.69 589 PRO A CA 1
ATOM 4640 C C . PRO A 1 589 ? 15.761 29.700 -45.542 1.00 82.69 589 PRO A C 1
ATOM 4642 O O . PRO A 1 589 ? 16.605 29.580 -44.661 1.00 82.69 589 PRO A O 1
ATOM 4645 N N . ILE A 1 590 ? 14.939 30.753 -45.597 1.00 80.56 590 ILE A N 1
ATOM 4646 C CA . ILE A 1 590 ? 14.909 31.851 -44.616 1.00 80.56 590 ILE A CA 1
ATOM 4647 C C . ILE A 1 590 ? 14.567 31.347 -43.198 1.00 80.56 590 ILE A C 1
ATOM 4649 O O . ILE A 1 590 ? 15.032 31.925 -42.221 1.00 80.56 590 ILE A O 1
ATOM 4653 N N . TYR A 1 591 ? 13.773 30.277 -43.080 1.00 79.69 591 TYR A N 1
ATOM 4654 C CA . TYR A 1 591 ? 13.338 29.705 -41.799 1.00 79.69 591 TYR A CA 1
ATOM 4655 C C . TYR A 1 591 ? 13.990 28.354 -41.476 1.00 79.69 591 TYR A C 1
ATOM 4657 O O . TYR A 1 591 ? 14.158 28.031 -40.301 1.00 79.69 591 TYR A O 1
ATOM 4665 N N . SER A 1 592 ? 14.325 27.552 -42.492 1.00 78.25 592 SER A N 1
ATOM 4666 C CA . SER A 1 592 ? 14.974 26.246 -42.304 1.00 78.25 592 SER A CA 1
ATOM 4667 C C . SER A 1 592 ? 16.502 26.327 -42.240 1.00 78.25 592 SER A C 1
ATOM 4669 O O . SER A 1 592 ? 17.142 25.345 -41.875 1.00 78.25 592 SER A O 1
ATOM 4671 N N . GLY A 1 593 ? 17.107 27.448 -42.653 1.00 83.81 593 GLY A N 1
ATOM 4672 C CA . GLY A 1 593 ? 18.560 27.607 -42.715 1.00 83.81 593 GLY A CA 1
ATOM 4673 C C . GLY A 1 593 ? 19.236 26.436 -43.436 1.00 83.81 593 GLY A C 1
ATOM 4674 O O . GLY A 1 593 ? 18.813 26.025 -44.520 1.00 83.81 593 GLY A O 1
ATOM 4675 N N . ASN A 1 594 ? 20.244 25.850 -42.788 1.00 79.94 594 ASN A N 1
ATOM 4676 C CA . ASN A 1 594 ? 21.008 24.716 -43.316 1.00 79.94 594 ASN A CA 1
ATOM 4677 C C . ASN A 1 594 ? 20.233 23.380 -43.333 1.00 79.94 594 ASN A C 1
ATOM 4679 O O . ASN A 1 594 ? 20.729 22.402 -43.887 1.00 79.94 594 ASN A O 1
ATOM 4683 N N . ALA A 1 595 ? 19.028 23.308 -42.756 1.00 80.69 595 ALA A N 1
ATOM 4684 C CA . ALA A 1 595 ? 18.162 22.130 -42.846 1.00 80.69 595 ALA A CA 1
ATOM 4685 C C . ALA A 1 595 ? 17.311 22.098 -44.135 1.00 80.69 595 ALA A C 1
ATOM 4687 O O . ALA A 1 595 ? 16.566 21.138 -44.353 1.00 80.69 595 ALA A O 1
ATOM 4688 N N . TYR A 1 596 ? 17.409 23.116 -45.004 1.00 85.88 596 TYR A N 1
ATOM 4689 C CA . TYR A 1 596 ? 16.687 23.151 -46.281 1.00 85.88 596 TYR A CA 1
ATOM 4690 C C . TYR A 1 596 ? 16.977 21.904 -47.131 1.00 85.88 596 TYR A C 1
ATOM 4692 O O . TYR A 1 596 ? 18.129 21.585 -47.409 1.00 85.88 596 TYR A O 1
ATOM 4700 N N . GLN A 1 597 ? 15.917 21.181 -47.502 1.00 85.19 597 GLN A N 1
ATOM 4701 C CA . GLN A 1 597 ? 15.917 19.907 -48.237 1.00 85.19 597 GLN A CA 1
ATOM 4702 C C . GLN A 1 597 ? 16.906 18.824 -47.755 1.00 85.19 597 GLN A C 1
ATOM 4704 O O . GLN A 1 597 ? 17.142 17.843 -48.464 1.00 85.19 597 GLN A O 1
ATOM 4709 N N . ILE A 1 598 ? 17.416 18.916 -46.521 1.00 86.31 598 ILE A N 1
ATOM 4710 C CA . ILE A 1 598 ? 18.498 18.054 -46.021 1.00 86.31 598 ILE A CA 1
ATOM 4711 C C . ILE A 1 598 ? 18.163 16.555 -46.089 1.00 86.31 598 ILE A C 1
ATOM 4713 O O . ILE A 1 598 ? 19.007 15.738 -46.456 1.00 86.31 598 ILE A O 1
ATOM 4717 N N . LEU A 1 599 ? 16.910 16.175 -45.819 1.00 87.56 599 LEU A N 1
ATOM 4718 C CA . LEU A 1 599 ? 16.470 14.783 -45.926 1.00 87.56 599 LEU A CA 1
ATOM 4719 C C . LEU A 1 599 ? 16.332 14.312 -47.383 1.00 87.56 599 LEU A C 1
ATOM 4721 O O . LEU A 1 599 ? 16.635 13.159 -47.669 1.00 87.56 599 LEU A O 1
ATOM 4725 N N . VAL A 1 600 ? 15.871 15.172 -48.294 1.00 86.75 600 VAL A N 1
ATOM 4726 C CA . VAL A 1 600 ? 15.540 14.791 -49.679 1.00 86.75 600 VAL A CA 1
ATOM 4727 C C . VAL A 1 600 ? 16.779 14.793 -50.572 1.00 86.75 600 VAL A C 1
ATOM 4729 O O . VAL A 1 600 ? 16.972 13.856 -51.341 1.00 86.75 600 VAL A O 1
ATOM 4732 N N . GLU A 1 601 ? 17.637 15.805 -50.447 1.00 83.50 601 GLU A N 1
ATOM 4733 C CA . GLU A 1 601 ? 18.836 15.941 -51.274 1.00 83.50 601 GLU A CA 1
ATOM 4734 C C . GLU A 1 601 ? 20.071 15.293 -50.635 1.00 83.50 601 GLU A C 1
ATOM 4736 O O . GLU A 1 601 ? 20.881 14.685 -51.333 1.00 83.50 601 GLU A O 1
ATOM 4741 N N . ALA A 1 602 ? 20.293 15.448 -49.322 1.00 81.62 602 ALA A N 1
ATOM 4742 C CA . ALA A 1 602 ? 21.529 14.991 -48.673 1.00 81.62 602 ALA A CA 1
ATOM 4743 C C . ALA A 1 602 ? 21.430 13.577 -48.101 1.00 81.62 602 ALA A C 1
ATOM 4745 O O . ALA A 1 602 ? 22.173 12.699 -48.534 1.00 81.62 602 ALA A O 1
ATOM 4746 N N . LEU A 1 603 ? 20.539 13.357 -47.138 1.00 85.62 603 LEU A N 1
ATOM 4747 C CA . LEU A 1 603 ? 20.561 12.152 -46.305 1.00 85.62 603 LEU A CA 1
ATOM 4748 C C . LEU A 1 603 ? 19.835 10.967 -46.953 1.00 85.62 603 LEU A C 1
ATOM 4750 O O . LEU A 1 603 ? 20.369 9.863 -47.005 1.00 85.62 603 LEU A O 1
ATOM 4754 N N . GLY A 1 604 ? 18.633 11.191 -47.486 1.00 85.12 604 GLY A N 1
ATOM 4755 C CA . GLY A 1 604 ? 17.769 10.153 -48.051 1.00 85.12 604 GLY A CA 1
ATOM 4756 C C . GLY A 1 604 ? 18.389 9.361 -49.211 1.00 85.12 604 GLY A C 1
ATOM 4757 O O . GLY A 1 604 ? 18.290 8.132 -49.186 1.00 85.12 604 GLY A O 1
ATOM 4758 N N . PRO A 1 605 ? 19.056 10.002 -50.193 1.00 85.62 605 PRO A N 1
ATOM 4759 C CA . PRO A 1 605 ? 19.724 9.299 -51.291 1.00 85.62 605 PRO A CA 1
ATOM 4760 C C . PRO A 1 605 ? 21.004 8.557 -50.881 1.00 85.62 605 PRO A C 1
ATOM 4762 O O . PRO A 1 605 ? 21.472 7.706 -51.635 1.00 85.62 605 PRO A O 1
ATOM 4765 N N . ALA A 1 606 ? 21.594 8.878 -49.725 1.00 85.25 606 ALA A N 1
ATOM 4766 C CA . ALA A 1 606 ? 22.876 8.338 -49.287 1.00 85.25 606 ALA A CA 1
ATOM 4767 C C . ALA A 1 606 ? 22.684 7.002 -48.535 1.00 85.25 606 ALA A C 1
ATOM 4769 O O . ALA A 1 606 ? 22.174 6.994 -47.412 1.00 85.25 606 ALA A O 1
ATOM 4770 N N . PRO A 1 607 ? 23.134 5.843 -49.066 1.00 85.25 607 PRO A N 1
ATOM 4771 C CA . PRO A 1 607 ? 22.939 4.558 -48.385 1.00 85.25 607 PRO A CA 1
ATOM 4772 C C . PRO A 1 607 ? 23.640 4.499 -47.022 1.00 85.25 607 PRO A C 1
ATOM 4774 O O . PRO A 1 607 ? 23.182 3.810 -46.115 1.00 85.25 607 PRO A O 1
ATOM 4777 N N . ILE A 1 608 ? 24.735 5.250 -46.866 1.00 84.00 608 ILE A N 1
ATOM 4778 C CA . ILE A 1 608 ? 25.535 5.314 -45.641 1.00 84.00 608 ILE A CA 1
ATOM 4779 C C . ILE A 1 608 ? 24.757 5.906 -44.448 1.00 84.00 608 ILE A C 1
ATOM 4781 O O . ILE A 1 608 ? 24.970 5.458 -43.323 1.00 84.00 608 ILE A O 1
ATOM 4785 N N . TYR A 1 609 ? 23.799 6.812 -44.693 1.00 86.44 609 TYR A N 1
ATOM 4786 C CA . TYR A 1 609 ? 22.892 7.372 -43.679 1.00 86.44 609 TYR A CA 1
ATOM 4787 C C . TYR A 1 609 ? 21.925 6.312 -43.129 1.00 86.44 609 TYR A C 1
ATOM 4789 O O . TYR A 1 609 ? 21.822 6.106 -41.921 1.00 86.44 609 TYR A O 1
ATOM 4797 N N . TRP A 1 610 ? 21.261 5.560 -44.010 1.00 86.62 610 TRP A N 1
ATOM 4798 C CA . TRP A 1 610 ? 20.381 4.467 -43.584 1.00 86.62 610 TRP A CA 1
ATOM 4799 C C . TRP A 1 610 ? 21.169 3.326 -42.931 1.00 86.62 610 TRP A C 1
ATOM 4801 O O . TRP A 1 610 ? 20.728 2.745 -41.938 1.00 86.62 610 TRP A O 1
ATOM 4811 N N . CYS A 1 611 ? 22.367 3.035 -43.443 1.00 81.69 611 CYS A N 1
ATOM 4812 C CA . CYS A 1 611 ? 23.268 2.059 -42.847 1.00 81.69 611 CYS A CA 1
ATOM 4813 C C . CYS A 1 611 ? 23.738 2.464 -41.446 1.00 81.69 611 CYS A C 1
ATOM 4815 O O . CYS A 1 611 ? 23.822 1.574 -40.607 1.00 81.69 611 CYS A O 1
ATOM 4817 N N . SER A 1 612 ? 24.018 3.740 -41.145 1.00 78.31 612 SER A N 1
ATOM 4818 C CA . SER A 1 612 ? 24.433 4.126 -39.787 1.00 78.31 612 SER A CA 1
ATOM 4819 C C . SER A 1 612 ? 23.305 3.906 -38.770 1.00 78.31 612 SER A C 1
ATOM 4821 O O . SER A 1 612 ? 23.530 3.239 -37.759 1.00 78.31 612 SER A O 1
ATOM 4823 N N . ILE A 1 613 ? 22.071 4.305 -39.101 1.00 79.25 613 ILE A N 1
ATOM 4824 C CA . ILE A 1 613 ? 20.868 4.076 -38.277 1.00 79.25 613 ILE A CA 1
ATOM 4825 C C . ILE A 1 613 ? 20.628 2.569 -38.021 1.00 79.25 613 ILE A C 1
ATOM 4827 O O . ILE A 1 613 ? 20.308 2.148 -36.901 1.00 79.25 613 ILE A O 1
ATOM 4831 N N . ILE A 1 614 ? 20.809 1.720 -39.041 1.00 71.75 614 ILE A N 1
ATOM 4832 C CA . ILE A 1 614 ? 20.596 0.264 -38.933 1.00 71.75 614 ILE A CA 1
ATOM 4833 C C . ILE A 1 614 ? 21.761 -0.437 -38.205 1.00 71.75 614 ILE A C 1
ATOM 4835 O O . ILE A 1 614 ? 21.536 -1.295 -37.352 1.00 71.75 614 ILE A O 1
ATOM 4839 N N . LEU A 1 615 ? 23.017 -0.083 -38.492 1.00 57.91 615 LEU A N 1
ATOM 4840 C CA . LEU A 1 615 ? 24.199 -0.690 -37.857 1.00 57.91 615 LEU A CA 1
ATOM 4841 C C . LEU A 1 615 ? 24.254 -0.424 -36.348 1.00 57.91 615 LEU A C 1
ATOM 4843 O O . LEU A 1 615 ? 24.800 -1.234 -35.592 1.00 57.91 615 LEU A O 1
ATOM 4847 N N . GLU A 1 616 ? 23.705 0.706 -35.915 1.00 52.47 616 GLU A N 1
ATOM 4848 C CA . GLU A 1 616 ? 23.672 1.114 -34.518 1.00 52.47 616 GLU A CA 1
ATOM 4849 C C . GLU A 1 616 ? 22.575 0.384 -33.725 1.00 52.47 616 GLU A C 1
ATOM 4851 O O . GLU A 1 616 ? 22.854 -0.184 -32.666 1.00 52.47 616 GLU A O 1
ATOM 4856 N N . THR A 1 617 ? 21.358 0.282 -34.278 1.00 50.09 617 THR A N 1
ATOM 4857 C CA . THR A 1 617 ? 20.236 -0.451 -33.652 1.00 50.09 617 THR A CA 1
ATOM 4858 C C . THR A 1 617 ? 20.537 -1.947 -33.450 1.00 50.09 617 THR A C 1
ATOM 4860 O O . THR A 1 617 ? 20.129 -2.534 -32.443 1.00 50.09 617 THR A O 1
ATOM 4863 N N . VAL A 1 618 ? 21.334 -2.556 -34.338 1.00 40.69 618 VAL A N 1
ATOM 4864 C CA . VAL A 1 618 ? 21.724 -3.982 -34.289 1.00 40.69 618 VAL A CA 1
ATOM 4865 C C . VAL A 1 618 ? 22.736 -4.322 -33.173 1.00 40.69 618 VAL A C 1
ATOM 4867 O O . VAL A 1 618 ? 22.887 -5.492 -32.818 1.00 40.69 618 VAL A O 1
ATOM 4870 N N . LYS A 1 619 ? 23.409 -3.345 -32.541 1.00 41.31 619 LYS A N 1
ATOM 4871 C CA . LYS A 1 619 ? 24.398 -3.606 -31.465 1.00 41.31 619 LYS A CA 1
ATOM 4872 C C . LYS A 1 619 ? 23.798 -3.842 -30.065 1.00 41.31 619 LYS A C 1
ATOM 4874 O O . LYS A 1 619 ? 24.518 -3.834 -29.064 1.00 41.31 619 LYS A O 1
ATOM 4879 N N . THR A 1 620 ? 22.505 -4.142 -29.964 1.00 38.62 620 THR A N 1
ATOM 4880 C CA . THR A 1 620 ? 21.838 -4.479 -28.696 1.00 38.62 620 THR A CA 1
ATOM 4881 C C . THR A 1 620 ? 21.993 -5.966 -28.313 1.00 38.62 620 THR A C 1
ATOM 4883 O O . THR A 1 620 ? 21.144 -6.800 -28.589 1.00 38.62 620 THR A O 1
ATOM 4886 N N . LYS A 1 621 ? 23.084 -6.264 -27.583 1.00 48.34 621 LYS A N 1
ATOM 4887 C CA . LYS A 1 621 ? 23.368 -7.475 -26.761 1.00 48.34 621 LYS A CA 1
ATOM 4888 C C . LYS A 1 621 ? 23.310 -8.867 -27.428 1.00 48.34 621 LYS A C 1
ATOM 4890 O O . LYS A 1 621 ? 22.283 -9.359 -27.873 1.00 48.34 621 LYS A O 1
ATOM 4895 N N . HIS A 1 622 ? 24.418 -9.606 -27.300 1.00 42.41 622 HIS A N 1
ATOM 4896 C CA . HIS A 1 622 ? 24.489 -11.038 -27.612 1.00 42.41 622 HIS A CA 1
ATOM 4897 C C . HIS A 1 622 ? 23.442 -11.869 -26.831 1.00 42.41 622 HIS A C 1
ATOM 4899 O O . HIS A 1 622 ? 23.496 -11.893 -25.597 1.00 42.41 622 HIS A O 1
ATOM 4905 N N . PRO A 1 623 ? 22.551 -12.630 -27.499 1.00 53.62 623 PRO A N 1
ATOM 4906 C CA . PRO A 1 623 ? 21.630 -13.533 -26.819 1.00 53.62 623 PRO A CA 1
ATOM 4907 C C . PRO A 1 623 ? 22.370 -14.799 -26.367 1.00 53.62 623 PRO A C 1
ATOM 4909 O O . PRO A 1 623 ? 22.572 -15.737 -27.141 1.00 53.62 623 PRO A O 1
ATOM 4912 N N . GLN A 1 624 ? 22.759 -14.842 -25.091 1.00 57.78 624 GLN A N 1
ATOM 4913 C CA . GLN A 1 624 ? 23.402 -16.007 -24.467 1.00 57.78 624 GLN A CA 1
ATOM 4914 C C . GLN A 1 624 ? 22.583 -17.298 -24.684 1.00 57.78 624 GLN A C 1
ATOM 4916 O O . GLN A 1 624 ? 23.136 -18.331 -25.067 1.00 57.78 624 GLN A O 1
ATOM 4921 N N . LEU A 1 625 ? 21.252 -17.201 -24.580 1.00 63.34 625 LEU A N 1
ATOM 4922 C CA . LEU A 1 625 ? 20.320 -18.319 -24.757 1.00 63.34 625 LEU A CA 1
ATOM 4923 C C . LEU A 1 625 ? 20.337 -18.935 -26.174 1.00 63.34 625 LEU A C 1
ATOM 4925 O O . LEU A 1 625 ? 20.059 -20.121 -26.334 1.00 63.34 625 LEU A O 1
ATOM 4929 N N . LEU A 1 626 ? 20.702 -18.168 -27.212 1.00 69.94 626 LEU A N 1
ATOM 4930 C CA . LEU A 1 626 ? 20.847 -18.688 -28.581 1.00 69.94 626 LEU A CA 1
ATOM 4931 C C . LEU A 1 626 ? 22.068 -19.610 -28.709 1.00 69.94 626 LEU A C 1
ATOM 4933 O O . LEU A 1 626 ? 22.032 -20.596 -29.446 1.00 69.94 626 LEU A O 1
ATOM 4937 N N . TYR A 1 627 ? 23.160 -19.291 -28.012 1.00 70.94 627 TYR A N 1
ATOM 4938 C CA . TYR A 1 627 ? 24.343 -20.149 -27.972 1.00 70.94 627 TYR A CA 1
ATOM 4939 C C . TYR A 1 627 ? 24.097 -21.385 -27.106 1.00 70.94 627 TYR A C 1
ATOM 4941 O O . TYR A 1 627 ? 24.454 -22.489 -27.515 1.00 70.94 627 TYR A O 1
ATOM 4949 N N . GLU A 1 628 ? 23.419 -21.226 -25.967 1.00 73.69 628 GLU A N 1
ATOM 4950 C CA . GLU A 1 628 ? 23.015 -22.344 -25.110 1.00 73.69 628 GLU A CA 1
ATOM 4951 C C . GLU A 1 628 ? 22.073 -23.310 -25.846 1.00 73.69 628 GLU A C 1
ATOM 4953 O O . GLU A 1 628 ? 22.314 -24.516 -25.837 1.00 73.69 628 GLU A O 1
ATOM 4958 N N . SER A 1 629 ? 21.066 -22.814 -26.577 1.00 80.75 629 SER A N 1
ATOM 4959 C CA . SER A 1 629 ? 20.149 -23.673 -27.342 1.00 80.75 629 SER A CA 1
ATOM 4960 C C . SER A 1 629 ? 20.852 -24.453 -28.459 1.00 80.75 629 SER A C 1
ATOM 4962 O O . SER A 1 629 ? 20.545 -25.628 -28.679 1.00 80.75 629 SER A O 1
ATOM 4964 N N . LYS A 1 630 ? 21.837 -23.844 -29.135 1.00 80.56 630 LYS A N 1
ATOM 4965 C CA . LYS A 1 630 ? 22.697 -24.525 -30.118 1.00 80.56 630 LYS A CA 1
ATOM 4966 C C . LYS A 1 630 ? 23.575 -25.589 -29.456 1.00 80.56 630 LYS A C 1
ATOM 4968 O O . LYS A 1 630 ? 23.651 -26.702 -29.972 1.00 80.56 630 LYS A O 1
ATOM 4973 N N . LEU A 1 631 ? 24.190 -25.284 -28.312 1.00 81.06 631 LEU A N 1
ATOM 4974 C CA . LEU A 1 631 ? 25.020 -26.230 -27.564 1.00 81.06 631 LEU A CA 1
ATOM 4975 C C . LEU A 1 631 ? 24.204 -27.441 -27.092 1.00 81.06 631 LEU A C 1
ATOM 4977 O O . LEU A 1 631 ? 24.591 -28.577 -27.359 1.00 81.06 631 LEU A O 1
ATOM 4981 N N . TYR A 1 632 ? 23.043 -27.218 -26.471 1.00 81.75 632 TYR A N 1
ATOM 4982 C CA . TYR A 1 632 ? 22.163 -28.307 -26.046 1.00 81.75 632 TYR A CA 1
ATOM 4983 C C . TYR A 1 632 ? 21.680 -29.164 -27.222 1.00 81.75 632 TYR A C 1
ATOM 4985 O O . TYR A 1 632 ? 21.662 -30.382 -27.086 1.00 81.75 632 TYR A O 1
ATOM 4993 N N . LYS A 1 633 ? 21.375 -28.578 -28.392 1.00 82.38 633 LYS A N 1
ATOM 4994 C CA . LYS A 1 633 ? 21.045 -29.346 -29.611 1.00 82.38 633 LYS A CA 1
ATOM 4995 C C . LYS A 1 633 ? 22.201 -30.234 -30.096 1.00 82.38 633 LYS A C 1
ATOM 4997 O O . LYS A 1 633 ? 21.947 -31.328 -30.584 1.00 82.38 633 LYS A O 1
ATOM 5002 N N . ILE A 1 634 ? 23.459 -29.812 -29.936 1.00 83.00 634 ILE A N 1
ATOM 5003 C CA . ILE A 1 634 ? 24.646 -30.623 -30.288 1.00 83.00 634 ILE A CA 1
ATOM 5004 C C . ILE A 1 634 ? 24.890 -31.752 -29.266 1.00 83.00 634 ILE A C 1
ATOM 5006 O O . ILE A 1 634 ? 25.367 -32.832 -29.626 1.00 83.00 634 ILE A O 1
ATOM 5010 N N . LEU A 1 635 ? 24.555 -31.517 -27.994 1.00 78.62 635 LEU A N 1
ATOM 5011 C CA . LEU A 1 635 ? 24.658 -32.498 -26.905 1.00 78.62 635 LEU A CA 1
ATOM 5012 C C . LEU A 1 635 ? 23.415 -33.411 -26.780 1.00 78.62 635 LEU A C 1
ATOM 5014 O O . LEU A 1 635 ? 23.428 -34.366 -26.000 1.00 78.62 635 LEU A O 1
ATOM 5018 N N . GLN A 1 636 ? 22.349 -33.141 -27.539 1.00 80.69 636 GLN A N 1
ATOM 5019 C CA . GLN A 1 636 ? 21.080 -33.869 -27.489 1.00 80.69 636 GLN A CA 1
ATOM 5020 C C . GLN A 1 636 ? 21.240 -35.336 -27.922 1.00 80.69 636 GLN A C 1
ATOM 5022 O O . GLN A 1 636 ? 22.093 -35.682 -28.739 1.00 80.69 636 GLN A O 1
ATOM 5027 N N . GLY A 1 637 ? 20.440 -36.224 -27.324 1.00 70.94 637 GLY A N 1
ATOM 5028 C CA . GLY A 1 637 ? 20.624 -37.678 -27.433 1.00 70.94 637 GLY A CA 1
ATOM 5029 C C . GLY A 1 637 ? 21.736 -38.234 -26.532 1.00 70.94 637 GLY A C 1
ATOM 5030 O O . GLY A 1 637 ? 21.869 -39.448 -26.411 1.00 70.94 637 GLY A O 1
ATOM 5031 N N . GLY A 1 638 ? 22.502 -37.369 -25.859 1.00 69.50 638 GLY A N 1
ATOM 5032 C CA . GLY A 1 638 ? 23.451 -37.762 -24.827 1.00 69.50 638 GLY A CA 1
ATOM 5033 C C . GLY A 1 638 ? 22.786 -38.310 -23.574 1.00 69.50 638 GLY A C 1
ATOM 5034 O O . GLY A 1 638 ? 21.791 -37.770 -23.085 1.00 69.50 638 GLY A O 1
ATOM 5035 N N . THR A 1 639 ? 23.372 -39.364 -23.013 1.00 65.81 639 THR A N 1
ATOM 5036 C CA . THR A 1 639 ? 22.904 -39.990 -21.778 1.00 65.81 639 THR A CA 1
ATOM 5037 C C . THR A 1 639 ? 22.830 -38.949 -20.659 1.00 65.81 639 THR A C 1
ATOM 5039 O O . THR A 1 639 ? 23.854 -38.439 -20.217 1.00 65.81 639 THR A O 1
ATOM 5042 N N . GLY A 1 640 ? 21.615 -38.631 -20.202 1.00 67.94 640 GLY A N 1
ATOM 5043 C CA . GLY A 1 640 ? 21.346 -37.652 -19.141 1.00 67.94 640 GLY A CA 1
ATOM 5044 C C . GLY A 1 640 ? 21.695 -36.193 -19.458 1.00 67.94 640 GLY A C 1
ATOM 5045 O O . GLY A 1 640 ? 21.900 -35.424 -18.522 1.00 67.94 640 GLY A O 1
ATOM 5046 N N . ILE A 1 641 ? 21.735 -35.811 -20.736 1.00 81.56 641 ILE A N 1
ATOM 5047 C CA . ILE A 1 641 ? 21.599 -34.411 -21.163 1.00 81.56 641 ILE A CA 1
ATOM 5048 C C . ILE A 1 641 ? 20.095 -34.107 -21.343 1.00 81.56 641 ILE A C 1
ATOM 5050 O O . ILE A 1 641 ? 19.389 -34.935 -21.926 1.00 81.56 641 ILE A O 1
ATOM 5054 N N . PRO A 1 642 ? 19.567 -32.963 -20.863 1.00 81.38 642 PRO A N 1
ATOM 5055 C CA . PRO A 1 642 ? 18.178 -32.571 -21.115 1.00 81.38 642 PRO A CA 1
ATOM 5056 C C . PRO A 1 642 ? 17.892 -32.410 -22.613 1.00 81.38 642 PRO A C 1
ATOM 5058 O O . PRO A 1 642 ? 18.696 -31.826 -23.341 1.00 81.38 642 PRO A O 1
ATOM 5061 N N . ASN A 1 643 ? 16.722 -32.848 -23.082 1.00 81.38 643 ASN A N 1
ATOM 5062 C CA . ASN A 1 643 ? 16.308 -32.546 -24.451 1.00 81.38 643 ASN A CA 1
ATOM 5063 C C . ASN A 1 643 ? 15.775 -31.119 -24.540 1.00 81.38 643 ASN A C 1
ATOM 5065 O O . ASN A 1 643 ? 14.864 -30.757 -23.795 1.00 81.38 643 ASN A O 1
ATOM 5069 N N . VAL A 1 644 ? 16.263 -30.349 -25.512 1.00 85.06 644 VAL A N 1
ATOM 5070 C CA . VAL A 1 644 ? 15.579 -29.132 -25.957 1.00 85.06 644 VAL A CA 1
ATOM 5071 C C . VAL A 1 644 ? 14.392 -29.550 -26.818 1.00 85.06 644 VAL A C 1
ATOM 5073 O O . VAL A 1 644 ? 14.535 -30.302 -27.784 1.00 85.06 644 VAL A O 1
ATOM 5076 N N . ARG A 1 645 ? 13.208 -29.081 -26.429 1.00 82.06 645 ARG A N 1
ATOM 5077 C CA . ARG A 1 645 ? 11.931 -29.286 -27.122 1.00 82.06 645 ARG A CA 1
ATOM 5078 C C . ARG A 1 645 ? 11.675 -28.169 -28.118 1.00 82.06 645 ARG A C 1
ATOM 5080 O O . ARG A 1 645 ? 11.284 -28.435 -29.248 1.00 82.06 645 ARG A O 1
ATOM 5087 N N . TRP A 1 646 ? 11.935 -26.934 -27.702 1.00 85.38 646 TRP A N 1
ATOM 5088 C CA . TRP A 1 646 ? 11.755 -25.748 -28.524 1.00 85.38 646 TRP A CA 1
ATOM 5089 C C . TRP A 1 646 ? 12.732 -24.650 -28.105 1.00 85.38 646 TRP A C 1
ATOM 5091 O O . TRP A 1 646 ? 13.135 -24.561 -26.947 1.00 85.38 646 TRP A O 1
ATOM 5101 N N . PHE A 1 647 ? 13.118 -23.821 -29.065 1.00 83.88 647 PHE A N 1
ATOM 5102 C CA . PHE A 1 647 ? 13.808 -22.563 -28.821 1.00 83.88 647 PHE A CA 1
ATOM 5103 C C . PHE A 1 647 ? 13.287 -21.556 -29.835 1.00 83.88 647 PHE A C 1
ATOM 5105 O O . PHE A 1 647 ? 13.261 -21.863 -31.031 1.00 83.88 647 PHE A O 1
ATOM 5112 N N . GLY A 1 648 ? 12.937 -20.370 -29.361 1.00 78.56 648 GLY A N 1
ATOM 5113 C CA . GLY A 1 648 ? 12.453 -19.283 -30.191 1.00 78.56 648 GLY A CA 1
ATOM 5114 C C . GLY A 1 648 ? 12.213 -18.023 -29.374 1.00 78.56 648 GLY A C 1
ATOM 5115 O O . GLY A 1 648 ? 12.616 -17.926 -28.212 1.00 78.56 648 GLY A O 1
ATOM 5116 N N . VAL A 1 649 ? 11.564 -17.059 -30.013 1.00 73.31 649 VAL A N 1
ATOM 5117 C CA . VAL A 1 649 ? 11.106 -15.821 -29.388 1.00 73.31 649 VAL A CA 1
ATOM 5118 C C . VAL A 1 649 ? 9.585 -15.882 -29.350 1.00 73.31 649 VAL A C 1
ATOM 5120 O O . VAL A 1 649 ? 8.961 -16.137 -30.380 1.00 73.31 649 VAL A O 1
ATOM 5123 N N . GLU A 1 650 ? 9.004 -15.692 -28.171 1.00 64.00 650 GLU A N 1
ATOM 5124 C CA . GLU A 1 650 ? 7.557 -15.620 -27.966 1.00 64.00 650 GLU A CA 1
ATOM 5125 C C . GLU A 1 650 ? 7.282 -14.394 -27.089 1.00 64.00 650 GLU A C 1
ATOM 5127 O O . GLU A 1 650 ? 7.784 -14.292 -25.966 1.00 64.00 650 GLU A O 1
ATOM 5132 N N . GLY A 1 651 ? 6.578 -13.407 -27.650 1.00 64.19 651 GLY A N 1
ATOM 5133 C CA . GLY A 1 651 ? 6.566 -12.051 -27.097 1.00 64.19 651 GLY A CA 1
ATOM 5134 C C . GLY A 1 651 ? 7.975 -11.444 -27.071 1.00 64.19 651 GLY A C 1
ATOM 5135 O O . GLY A 1 651 ? 8.710 -11.520 -28.054 1.00 64.19 651 GLY A O 1
ATOM 5136 N N . GLU A 1 652 ? 8.357 -10.864 -25.936 1.00 46.69 652 GLU A N 1
ATOM 5137 C CA . GLU A 1 652 ? 9.658 -10.203 -25.727 1.00 46.69 652 GLU A CA 1
ATOM 5138 C C . GLU A 1 652 ? 10.722 -11.136 -25.110 1.00 46.69 652 GLU A C 1
ATOM 5140 O O . GLU A 1 652 ? 11.875 -10.745 -24.910 1.00 46.69 652 GLU A O 1
ATOM 5145 N N . TYR A 1 653 ? 10.373 -12.398 -24.835 1.00 52.22 653 TYR A N 1
ATOM 5146 C CA . TYR A 1 653 ? 11.280 -13.361 -24.219 1.00 52.22 653 TYR A CA 1
ATOM 5147 C C . TYR A 1 653 ? 11.945 -14.268 -25.257 1.00 52.22 653 TYR A C 1
ATOM 5149 O O . TYR A 1 653 ? 11.297 -14.904 -26.087 1.00 52.22 653 TYR A O 1
ATOM 5157 N N . ASN A 1 654 ? 13.268 -14.409 -25.141 1.00 68.50 654 ASN A N 1
ATOM 5158 C CA . ASN A 1 654 ? 13.960 -15.571 -25.689 1.00 68.50 654 ASN A CA 1
ATOM 5159 C C . ASN A 1 654 ? 13.610 -16.762 -24.788 1.00 68.50 654 ASN A C 1
ATOM 5161 O O . ASN A 1 654 ? 13.966 -16.754 -23.609 1.00 68.50 654 ASN A O 1
ATOM 5165 N N . ILE A 1 655 ? 12.927 -17.773 -25.324 1.00 78.38 655 ILE A N 1
ATOM 5166 C CA . ILE A 1 655 ? 12.472 -18.938 -24.559 1.00 78.38 655 ILE A CA 1
ATOM 5167 C C . ILE A 1 655 ? 13.238 -20.183 -25.008 1.00 78.38 655 ILE A C 1
ATOM 5169 O O . ILE A 1 655 ? 13.380 -20.468 -26.199 1.00 78.38 655 ILE A O 1
ATOM 5173 N N . LEU A 1 656 ? 13.703 -20.957 -24.027 1.00 79.81 656 LEU A N 1
ATOM 5174 C CA . LEU A 1 656 ? 14.261 -22.292 -24.209 1.00 79.81 656 LEU A CA 1
ATOM 5175 C C . LEU A 1 656 ? 13.379 -23.297 -23.464 1.00 79.81 656 LEU A C 1
ATOM 5177 O O . LEU A 1 656 ? 13.439 -23.398 -22.241 1.00 79.81 656 LEU A O 1
ATOM 5181 N N . VAL A 1 657 ? 12.567 -24.055 -24.199 1.00 85.06 657 VAL A N 1
ATOM 5182 C CA . VAL A 1 657 ? 11.769 -25.147 -23.632 1.00 85.06 657 VAL A CA 1
ATOM 5183 C C . VAL A 1 657 ? 12.614 -26.413 -23.658 1.00 85.06 657 VAL A C 1
ATOM 5185 O O . VAL A 1 657 ? 12.995 -26.901 -24.725 1.00 85.06 657 VAL A O 1
ATOM 5188 N N . MET A 1 658 ? 12.891 -26.967 -22.483 1.00 84.50 658 MET A N 1
ATOM 5189 C CA . MET A 1 658 ? 13.695 -28.175 -22.288 1.00 84.50 658 MET A CA 1
ATOM 5190 C C . MET A 1 658 ? 13.048 -29.110 -21.259 1.00 84.50 658 MET A C 1
ATOM 5192 O O . MET A 1 658 ? 12.132 -28.710 -20.541 1.00 84.50 658 MET A O 1
ATOM 5196 N N . ASP A 1 659 ? 13.491 -30.367 -21.207 1.00 83.38 659 ASP A N 1
ATOM 5197 C CA . ASP A 1 659 ? 12.994 -31.344 -20.229 1.00 83.38 659 ASP A CA 1
ATOM 5198 C C . ASP A 1 659 ? 13.182 -30.835 -18.782 1.00 83.38 659 ASP A C 1
ATOM 5200 O O . ASP A 1 659 ? 14.302 -30.547 -18.358 1.00 83.38 659 ASP A O 1
ATOM 5204 N N . LEU A 1 660 ? 12.090 -30.774 -18.008 1.00 79.31 660 LEU A N 1
ATOM 5205 C CA . LEU A 1 660 ? 12.121 -30.390 -16.594 1.00 79.31 660 LEU A CA 1
ATOM 5206 C C . LEU A 1 660 ? 12.840 -31.459 -15.754 1.00 79.31 660 LEU A C 1
ATOM 5208 O O . LEU A 1 660 ? 12.521 -32.650 -15.833 1.00 79.31 660 LEU A O 1
ATOM 5212 N N . LEU A 1 661 ? 13.781 -31.020 -14.917 1.00 81.31 661 LEU A N 1
ATOM 5213 C CA . LEU A 1 661 ? 14.522 -31.858 -13.974 1.00 81.31 661 LEU A CA 1
ATOM 5214 C C . LEU A 1 661 ? 14.155 -31.525 -12.518 1.00 81.31 661 LEU A C 1
ATOM 5216 O O . LEU A 1 661 ? 13.527 -30.510 -12.229 1.00 81.31 661 LEU A O 1
ATOM 5220 N N . GLY A 1 662 ? 14.504 -32.437 -11.612 1.00 79.12 662 GLY A N 1
ATOM 5221 C CA . GLY A 1 662 ? 14.324 -32.311 -10.168 1.00 79.12 662 GLY A CA 1
ATOM 5222 C C . GLY A 1 662 ? 15.467 -31.550 -9.477 1.00 79.12 662 GLY A C 1
ATOM 5223 O O . GLY A 1 662 ? 16.250 -30.881 -10.150 1.00 79.12 662 GLY A O 1
ATOM 5224 N N . PRO A 1 663 ? 15.584 -31.651 -8.138 1.00 79.75 663 PRO A N 1
ATOM 5225 C CA . PRO A 1 663 ? 16.548 -30.875 -7.350 1.00 79.75 663 PRO A CA 1
ATOM 5226 C C . PRO A 1 663 ? 18.007 -31.138 -7.752 1.00 79.75 663 PRO A C 1
ATOM 5228 O O . PRO A 1 663 ? 18.341 -32.217 -8.257 1.00 79.75 663 PRO A O 1
ATOM 5231 N N . SER A 1 664 ? 18.881 -30.161 -7.492 1.00 86.06 664 SER A N 1
ATOM 5232 C CA . SER A 1 664 ? 20.318 -30.286 -7.754 1.00 86.06 664 SER A CA 1
ATOM 5233 C C . SER A 1 664 ? 21.022 -31.184 -6.735 1.00 86.06 664 SER A C 1
ATOM 5235 O O . SER A 1 664 ? 20.486 -31.502 -5.665 1.00 86.06 664 SER A O 1
ATOM 5237 N N . LEU A 1 665 ? 22.266 -31.573 -7.026 1.00 83.94 665 LEU A N 1
ATOM 5238 C CA . LEU A 1 665 ? 23.085 -32.285 -6.047 1.00 83.94 665 LEU A CA 1
ATOM 5239 C C . LEU A 1 665 ? 23.475 -31.399 -4.850 1.00 83.94 665 LEU A C 1
ATOM 5241 O O . LEU A 1 665 ? 23.700 -31.956 -3.778 1.00 83.94 665 LEU A O 1
ATOM 5245 N N . GLU A 1 666 ? 23.518 -30.062 -4.967 1.00 84.19 666 GLU A N 1
ATOM 5246 C CA . GLU A 1 666 ? 23.706 -29.184 -3.792 1.00 84.19 666 GLU A CA 1
ATOM 5247 C C . GLU A 1 666 ? 22.441 -29.177 -2.915 1.00 84.19 666 GLU A C 1
ATOM 5249 O O . GLU A 1 666 ? 22.552 -29.267 -1.691 1.00 84.19 666 GLU A O 1
ATOM 5254 N N . ASP A 1 667 ? 21.246 -29.152 -3.518 1.00 82.88 667 ASP A N 1
ATOM 5255 C CA . ASP A 1 667 ? 19.966 -29.207 -2.794 1.00 82.88 667 ASP A CA 1
ATOM 5256 C C . ASP A 1 667 ? 19.815 -30.530 -2.041 1.00 82.88 667 ASP A C 1
ATOM 5258 O O . ASP A 1 667 ? 19.542 -30.535 -0.840 1.00 82.88 667 ASP A O 1
ATOM 5262 N N . LEU A 1 668 ? 20.082 -31.658 -2.713 1.00 82.06 668 LEU A N 1
ATOM 5263 C CA . LEU A 1 668 ? 20.123 -32.971 -2.066 1.00 82.06 668 LEU A CA 1
ATOM 5264 C C . LEU A 1 668 ? 21.193 -33.037 -0.972 1.00 82.06 668 LEU A C 1
ATOM 5266 O O . LEU A 1 668 ? 20.952 -33.606 0.093 1.00 82.06 668 LEU A O 1
ATOM 5270 N N . PHE A 1 669 ? 22.372 -32.451 -1.197 1.00 83.06 669 PHE A N 1
ATOM 5271 C CA . PHE A 1 669 ? 23.428 -32.435 -0.190 1.00 83.06 669 PHE A CA 1
ATOM 5272 C C . PHE A 1 669 ? 23.013 -31.635 1.049 1.00 83.06 669 PHE A C 1
ATOM 5274 O O . PHE A 1 669 ? 23.263 -32.078 2.170 1.00 83.06 669 PHE A O 1
ATOM 5281 N N . ASN A 1 670 ? 22.330 -30.503 0.871 1.00 82.81 670 ASN A N 1
ATOM 5282 C CA . ASN A 1 670 ? 21.779 -29.701 1.963 1.00 82.81 670 ASN A CA 1
ATOM 5283 C C . ASN A 1 670 ? 20.633 -30.417 2.690 1.00 82.81 670 ASN A C 1
ATOM 5285 O O . ASN A 1 670 ? 20.658 -30.476 3.920 1.00 82.81 670 ASN A O 1
ATOM 5289 N N . PHE A 1 671 ? 19.700 -31.035 1.958 1.00 82.88 671 PHE A N 1
ATOM 5290 C CA . PHE A 1 671 ? 18.620 -31.853 2.520 1.00 82.88 671 PHE A CA 1
ATOM 5291 C C . PHE A 1 671 ? 19.171 -33.000 3.385 1.00 82.88 671 PHE A C 1
ATOM 5293 O O . PHE A 1 671 ? 18.743 -33.202 4.520 1.00 82.88 671 PHE A O 1
ATOM 5300 N N . CYS A 1 672 ? 20.228 -33.678 2.926 1.00 79.56 672 CYS A N 1
ATOM 5301 C CA . CYS A 1 672 ? 20.956 -34.689 3.699 1.00 79.56 672 CYS A CA 1
ATOM 5302 C C . CYS A 1 672 ? 21.902 -34.104 4.776 1.00 79.56 672 CYS A C 1
ATOM 5304 O O . CYS A 1 672 ? 22.870 -34.757 5.173 1.00 79.56 672 CYS A O 1
ATOM 5306 N N . SER A 1 673 ? 21.669 -32.876 5.259 1.00 77.75 673 SER A N 1
ATOM 5307 C CA . SER A 1 673 ? 22.465 -32.215 6.313 1.00 77.75 673 SER A CA 1
ATOM 5308 C C . SER A 1 673 ? 23.976 -32.191 6.025 1.00 77.75 673 SER A C 1
ATOM 5310 O O . SER A 1 673 ? 24.810 -32.311 6.929 1.00 77.75 673 SER A O 1
ATOM 5312 N N . ARG A 1 674 ? 24.331 -32.067 4.740 1.00 79.69 674 ARG A N 1
ATOM 5313 C CA . ARG A 1 674 ? 25.693 -32.102 4.183 1.00 79.69 674 ARG A CA 1
ATOM 5314 C C . ARG A 1 674 ? 26.476 -33.375 4.532 1.00 79.69 674 ARG A C 1
ATOM 5316 O O . ARG A 1 674 ? 27.680 -33.328 4.791 1.00 79.69 674 ARG A O 1
ATOM 5323 N N . LYS A 1 675 ? 25.792 -34.527 4.542 1.00 76.44 675 LYS A N 1
ATOM 5324 C CA . LYS A 1 675 ? 26.373 -35.865 4.745 1.00 76.44 675 LYS A CA 1
ATOM 5325 C C . LYS A 1 675 ? 25.800 -36.863 3.735 1.00 76.44 675 LYS A C 1
ATOM 5327 O O . LYS A 1 675 ? 24.609 -37.144 3.757 1.00 76.44 675 LYS A O 1
ATOM 5332 N N . LEU A 1 676 ? 26.655 -37.468 2.909 1.00 82.56 676 LEU A N 1
ATOM 5333 C CA . LEU A 1 676 ? 26.271 -38.566 2.013 1.00 82.56 676 LEU A CA 1
ATOM 5334 C C . LEU A 1 676 ? 27.005 -39.859 2.384 1.00 82.56 676 LEU A C 1
ATOM 5336 O O . LEU A 1 676 ? 28.163 -39.845 2.812 1.00 82.56 676 LEU A O 1
ATOM 5340 N N . SER A 1 677 ? 26.328 -40.999 2.222 1.00 84.44 677 SER A N 1
ATOM 5341 C CA . SER A 1 677 ? 26.943 -42.313 2.449 1.00 84.44 677 SER A CA 1
ATOM 5342 C C . SER A 1 677 ? 28.031 -42.588 1.402 1.00 84.44 677 SER A C 1
ATOM 5344 O O . SER A 1 677 ? 27.949 -42.088 0.281 1.00 84.44 677 SER A O 1
ATOM 5346 N N . LEU A 1 678 ? 29.029 -43.429 1.717 1.00 82.00 678 LEU A N 1
ATOM 5347 C CA . LEU A 1 678 ? 30.057 -43.801 0.729 1.00 82.00 678 LEU A CA 1
ATOM 5348 C C . LEU A 1 678 ? 29.433 -44.404 -0.541 1.00 82.00 678 LEU A C 1
ATOM 5350 O O . LEU A 1 678 ? 29.830 -44.050 -1.644 1.00 82.00 678 LEU A O 1
ATOM 5354 N N . LYS A 1 679 ? 28.413 -45.255 -0.375 1.00 82.81 679 LYS A N 1
ATOM 5355 C CA . LYS A 1 679 ? 27.655 -45.868 -1.473 1.00 82.81 679 LYS A CA 1
ATOM 5356 C C . LYS A 1 679 ? 26.989 -44.810 -2.359 1.00 82.81 679 LYS A C 1
ATOM 5358 O O . LYS A 1 679 ? 27.073 -44.905 -3.578 1.00 82.81 679 LYS A O 1
ATOM 5363 N N . THR A 1 680 ? 26.383 -43.786 -1.755 1.00 83.06 680 THR A N 1
ATOM 5364 C CA . THR A 1 680 ? 25.763 -42.665 -2.479 1.00 83.06 680 THR A CA 1
ATOM 5365 C C . THR A 1 680 ? 26.809 -41.843 -3.230 1.00 83.06 680 THR A C 1
ATOM 5367 O O . THR A 1 680 ? 26.625 -41.579 -4.411 1.00 83.06 680 THR A O 1
ATOM 5370 N N . VAL A 1 681 ? 27.932 -41.492 -2.588 1.00 86.06 681 VAL A N 1
ATOM 5371 C CA . VAL A 1 681 ? 29.009 -40.715 -3.230 1.00 86.06 681 VAL A CA 1
ATOM 5372 C C . VAL A 1 681 ? 29.622 -41.472 -4.410 1.00 86.06 681 VAL A C 1
ATOM 5374 O O . VAL A 1 681 ? 29.826 -40.872 -5.457 1.00 86.06 681 VAL A O 1
ATOM 5377 N N . LEU A 1 682 ? 29.855 -42.784 -4.289 1.00 82.06 682 LEU A N 1
ATOM 5378 C CA . LEU A 1 682 ? 30.364 -43.606 -5.394 1.00 82.06 682 LEU A CA 1
ATOM 5379 C C . LEU A 1 682 ? 29.349 -43.739 -6.543 1.00 82.06 682 LEU A C 1
ATOM 5381 O O . LEU A 1 682 ? 29.734 -43.664 -7.704 1.00 82.06 682 LEU A O 1
ATOM 5385 N N . MET A 1 683 ? 28.052 -43.873 -6.239 1.00 81.88 683 MET A N 1
ATOM 5386 C CA . MET A 1 683 ? 26.993 -43.884 -7.259 1.00 81.88 683 MET A CA 1
ATOM 5387 C C . MET A 1 683 ? 26.815 -42.533 -7.966 1.00 81.88 683 MET A C 1
ATOM 5389 O O . MET A 1 683 ? 26.410 -42.509 -9.127 1.00 81.88 683 MET A O 1
ATOM 5393 N N . LEU A 1 684 ? 27.086 -41.415 -7.286 1.00 85.25 684 LEU A N 1
ATOM 5394 C CA . LEU A 1 684 ? 27.121 -40.092 -7.910 1.00 85.25 684 LEU A CA 1
ATOM 5395 C C . LEU A 1 684 ? 28.392 -39.912 -8.745 1.00 85.25 684 LEU A C 1
ATOM 5397 O O . LEU A 1 684 ? 28.292 -39.447 -9.873 1.00 85.25 684 LEU A O 1
ATOM 5401 N N . ALA A 1 685 ? 29.556 -40.340 -8.245 1.00 85.44 685 ALA A N 1
ATOM 5402 C CA . ALA A 1 685 ? 30.825 -40.286 -8.972 1.00 85.44 685 ALA A CA 1
ATOM 5403 C C . ALA A 1 685 ? 30.743 -41.001 -10.327 1.00 85.44 685 ALA A C 1
ATOM 5405 O O . ALA A 1 685 ? 31.025 -40.384 -11.349 1.00 85.44 685 ALA A O 1
ATOM 5406 N N . ASP A 1 686 ? 30.286 -42.257 -10.333 1.00 81.88 686 ASP A N 1
ATOM 5407 C CA . ASP A 1 686 ? 30.062 -43.054 -11.544 1.00 81.88 686 ASP A 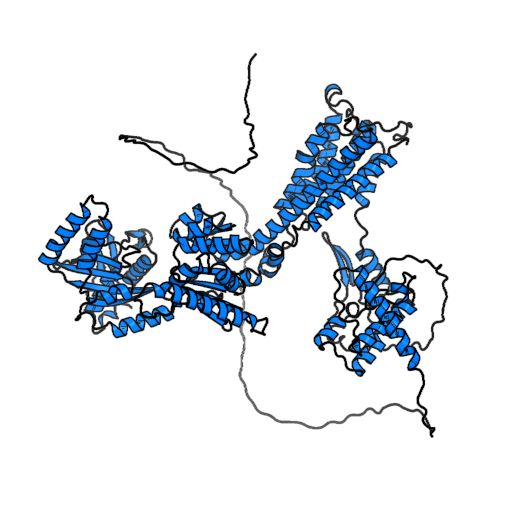CA 1
ATOM 5408 C C . ASP A 1 686 ? 29.191 -42.293 -12.559 1.00 81.88 686 ASP A C 1
ATOM 5410 O O . ASP A 1 686 ? 29.597 -42.049 -13.694 1.00 81.88 686 ASP A O 1
ATOM 5414 N N . GLN A 1 687 ? 28.026 -41.796 -12.134 1.00 82.38 687 GLN A N 1
ATOM 5415 C CA . GLN A 1 687 ? 27.133 -41.050 -13.022 1.00 82.38 687 GLN A CA 1
ATOM 5416 C C . GLN A 1 687 ? 27.740 -39.732 -13.521 1.00 82.38 687 GLN A C 1
ATOM 5418 O O . GLN A 1 687 ? 27.630 -39.438 -14.707 1.00 82.38 687 GLN A O 1
ATOM 5423 N N . MET A 1 688 ? 28.393 -38.946 -12.660 1.00 85.56 688 MET A N 1
ATOM 5424 C CA . MET A 1 688 ? 28.990 -37.661 -13.041 1.00 85.56 688 MET A CA 1
ATOM 5425 C C . MET A 1 688 ? 30.153 -37.839 -14.026 1.00 85.56 688 MET A C 1
ATOM 5427 O O . MET A 1 688 ? 30.224 -37.090 -14.999 1.00 85.56 688 MET A O 1
ATOM 5431 N N . ILE A 1 689 ? 31.012 -38.849 -13.832 1.00 85.94 689 ILE A N 1
ATOM 5432 C CA . ILE A 1 689 ? 32.108 -39.182 -14.760 1.00 85.94 689 ILE A CA 1
ATOM 5433 C C . ILE A 1 689 ? 31.540 -39.490 -16.151 1.00 85.94 689 ILE A C 1
ATOM 5435 O O . ILE A 1 689 ? 31.937 -38.843 -17.118 1.00 85.94 689 ILE A O 1
ATOM 5439 N N . ASN A 1 690 ? 30.536 -40.371 -16.241 1.00 81.69 690 ASN A N 1
ATOM 5440 C CA . ASN A 1 690 ? 29.880 -40.724 -17.507 1.00 81.69 690 ASN A CA 1
ATOM 5441 C C . ASN A 1 690 ? 29.243 -39.506 -18.228 1.00 81.69 690 ASN A C 1
ATOM 5443 O O . ASN A 1 690 ? 29.127 -39.498 -19.453 1.00 81.69 690 ASN A O 1
ATOM 5447 N N . ARG A 1 691 ? 28.812 -38.455 -17.505 1.00 83.38 691 ARG A N 1
ATOM 5448 C CA . ARG A 1 691 ? 28.309 -37.203 -18.120 1.00 83.38 691 ARG A CA 1
ATOM 5449 C C . ARG A 1 691 ? 29.438 -36.324 -18.651 1.00 83.38 691 ARG A C 1
ATOM 5451 O O . ARG A 1 691 ? 29.330 -35.812 -19.763 1.00 83.38 691 ARG A O 1
ATOM 5458 N N . VAL A 1 692 ? 30.509 -36.155 -17.874 1.00 84.12 692 VAL A N 1
ATOM 5459 C CA . VAL A 1 692 ? 31.683 -35.361 -18.275 1.00 84.12 692 VAL A CA 1
ATOM 5460 C C . VAL A 1 692 ? 32.365 -35.994 -19.489 1.00 84.12 692 VAL A C 1
ATOM 5462 O O . VAL A 1 692 ? 32.657 -35.293 -20.455 1.00 84.12 692 VAL A O 1
ATOM 5465 N N . GLU A 1 693 ? 32.514 -37.320 -19.497 1.00 83.25 693 GLU A N 1
ATOM 5466 C CA . GLU A 1 693 ? 33.025 -38.082 -20.640 1.00 83.25 693 GLU A CA 1
ATOM 5467 C C . GLU A 1 693 ? 32.187 -37.856 -21.906 1.00 83.25 693 GLU A C 1
ATOM 5469 O O . GLU A 1 693 ? 32.746 -37.574 -22.967 1.00 83.25 693 GLU A O 1
ATOM 5474 N N . PHE A 1 694 ? 30.851 -37.884 -21.807 1.00 82.81 694 PHE A N 1
ATOM 5475 C CA . PHE A 1 694 ? 29.990 -37.593 -22.954 1.00 82.81 694 PHE A CA 1
ATOM 5476 C C . PHE A 1 694 ? 30.197 -36.166 -23.495 1.00 82.81 694 PHE A C 1
ATOM 5478 O O . PHE A 1 694 ? 30.365 -35.993 -24.705 1.00 82.81 694 PHE A O 1
ATOM 5485 N N . VAL A 1 695 ? 30.247 -35.146 -22.630 1.00 82.12 695 VAL A N 1
ATOM 5486 C CA . VAL A 1 695 ? 30.506 -33.750 -23.044 1.00 82.12 695 VAL A CA 1
ATOM 5487 C C . VAL A 1 695 ? 31.878 -33.623 -23.720 1.00 82.12 695 VAL A C 1
ATOM 5489 O O . VAL A 1 695 ? 31.997 -33.004 -24.782 1.00 82.12 695 VAL A O 1
ATOM 5492 N N . HIS A 1 696 ? 32.900 -34.285 -23.171 1.00 82.31 696 HIS A N 1
ATOM 5493 C CA . HIS A 1 696 ? 34.242 -34.348 -23.756 1.00 82.31 696 HIS A CA 1
ATOM 5494 C C . HIS A 1 696 ? 34.264 -35.094 -25.098 1.00 82.31 696 HIS A C 1
ATOM 5496 O O . HIS A 1 696 ? 34.995 -34.689 -26.004 1.00 82.31 696 HIS A O 1
ATOM 5502 N N . SER A 1 697 ? 33.452 -36.141 -25.281 1.00 79.44 697 SER A N 1
ATOM 5503 C CA . SER A 1 697 ? 33.332 -36.872 -26.556 1.00 79.44 697 SER A CA 1
ATOM 5504 C C . SER A 1 697 ? 32.818 -35.988 -27.703 1.00 79.44 697 SER A C 1
ATOM 5506 O O . SER A 1 697 ? 33.178 -36.197 -28.859 1.00 79.44 697 SER A O 1
ATOM 5508 N N . LYS A 1 698 ? 32.041 -34.946 -27.376 1.00 79.12 698 LYS A N 1
ATOM 5509 C CA . LYS A 1 698 ? 31.538 -33.926 -28.312 1.00 79.12 698 LYS A CA 1
ATOM 5510 C C . LYS A 1 698 ? 32.492 -32.735 -28.494 1.00 79.12 698 LYS A C 1
ATOM 5512 O O . LYS A 1 698 ? 32.109 -31.738 -29.094 1.00 79.12 698 LYS A O 1
ATOM 5517 N N . SER A 1 699 ? 33.731 -32.842 -28.007 1.00 77.62 699 SER A N 1
ATOM 5518 C CA . SER A 1 699 ? 34.779 -31.806 -28.063 1.00 77.62 699 SER A CA 1
ATOM 5519 C C . SER A 1 699 ? 34.490 -30.524 -27.269 1.00 77.62 699 SER A C 1
ATOM 5521 O O . SER A 1 699 ? 35.149 -29.510 -27.491 1.00 77.62 699 SER A O 1
ATOM 5523 N N . PHE A 1 700 ? 33.575 -30.572 -26.297 1.00 79.19 700 PHE A N 1
ATOM 5524 C CA . PHE A 1 700 ? 33.334 -29.471 -25.362 1.00 79.19 700 PHE A CA 1
ATOM 5525 C C . PHE A 1 700 ? 34.035 -29.703 -24.017 1.00 79.19 700 PHE A C 1
ATOM 5527 O O . PHE A 1 700 ? 34.364 -30.831 -23.652 1.00 79.19 700 PHE A O 1
ATOM 5534 N N . LEU A 1 701 ? 34.258 -28.615 -23.279 1.00 78.56 701 LEU A N 1
ATOM 5535 C CA . LEU A 1 701 ? 34.703 -28.606 -21.882 1.00 78.56 701 LEU A CA 1
ATOM 5536 C C . LEU A 1 701 ? 33.604 -27.963 -21.038 1.00 78.56 701 LEU A C 1
ATOM 5538 O O . LEU A 1 701 ? 32.988 -26.998 -21.493 1.00 78.56 701 LEU A O 1
ATOM 5542 N N . HIS A 1 702 ? 33.369 -28.465 -19.828 1.00 82.62 702 HIS A N 1
ATOM 5543 C CA . HIS A 1 702 ? 32.286 -27.975 -18.974 1.00 82.62 702 HIS A CA 1
ATOM 5544 C C . HIS A 1 702 ? 32.670 -26.686 -18.228 1.00 82.62 702 HIS A C 1
ATOM 5546 O O . HIS A 1 702 ? 31.847 -25.782 -18.095 1.00 82.62 702 HIS A O 1
ATOM 5552 N N . ARG A 1 703 ? 33.917 -26.576 -17.750 1.00 79.44 703 ARG A N 1
ATOM 5553 C CA . ARG A 1 703 ? 34.555 -25.390 -17.129 1.00 79.44 703 ARG A CA 1
ATOM 5554 C C . ARG A 1 703 ? 33.940 -24.851 -15.825 1.00 79.44 703 ARG A C 1
ATOM 5556 O O . ARG A 1 703 ? 34.572 -24.057 -15.137 1.00 79.44 703 ARG A O 1
ATOM 5563 N N . ASP A 1 704 ? 32.741 -25.290 -15.444 1.00 82.62 704 ASP A N 1
ATOM 5564 C CA . ASP A 1 704 ? 32.106 -24.998 -14.145 1.00 82.62 704 ASP A CA 1
ATOM 5565 C C . ASP A 1 704 ? 31.485 -26.262 -13.514 1.00 82.62 704 ASP A C 1
ATOM 5567 O O . ASP A 1 704 ? 30.278 -26.354 -13.297 1.00 82.62 704 ASP A O 1
ATOM 5571 N N . ILE A 1 705 ? 32.292 -27.298 -13.267 1.00 83.44 705 ILE A N 1
ATOM 5572 C CA . ILE A 1 705 ? 31.827 -28.511 -12.572 1.00 83.44 705 ILE A CA 1
ATOM 5573 C C . ILE A 1 705 ? 31.559 -28.189 -11.093 1.00 83.44 705 ILE A C 1
ATOM 5575 O O . ILE A 1 705 ? 32.481 -27.906 -10.327 1.00 83.44 705 ILE A O 1
ATOM 5579 N N . LYS A 1 706 ? 30.286 -28.248 -10.686 1.00 85.00 706 LYS A N 1
ATOM 5580 C CA . LYS A 1 706 ? 29.813 -28.018 -9.309 1.00 85.00 706 LYS A CA 1
ATOM 5581 C C . LYS A 1 706 ? 28.500 -28.767 -9.037 1.00 85.00 706 LYS A C 1
ATOM 5583 O O . LYS A 1 706 ? 27.791 -29.052 -10.000 1.00 85.00 706 LYS A O 1
ATOM 5588 N N . PRO A 1 707 ? 28.135 -29.055 -7.772 1.00 83.06 707 PRO A N 1
ATOM 5589 C CA . PRO A 1 707 ? 26.916 -29.797 -7.430 1.00 83.06 707 PRO A CA 1
ATOM 5590 C C . PRO A 1 707 ? 25.623 -29.175 -7.973 1.00 83.06 707 PRO A C 1
ATOM 5592 O O . PRO A 1 707 ? 24.721 -29.901 -8.375 1.00 83.06 707 PRO A O 1
ATOM 5595 N N . ASP A 1 708 ? 25.557 -27.845 -8.033 1.00 81.06 708 ASP A N 1
ATOM 5596 C CA . ASP A 1 708 ? 24.402 -27.077 -8.511 1.00 81.06 708 ASP A CA 1
ATOM 5597 C C . ASP A 1 708 ? 24.090 -27.341 -10.001 1.00 81.06 708 ASP A C 1
ATOM 5599 O O . ASP A 1 708 ? 22.938 -27.276 -10.416 1.00 81.06 708 ASP A O 1
ATOM 5603 N N . ASN A 1 709 ? 25.110 -27.678 -10.805 1.00 84.06 709 ASN A N 1
ATOM 5604 C CA . ASN A 1 709 ? 24.982 -27.922 -12.250 1.00 84.06 709 ASN A CA 1
ATOM 5605 C C . ASN A 1 709 ? 24.608 -29.384 -12.588 1.00 84.06 709 ASN A C 1
ATOM 5607 O O . ASN A 1 709 ? 24.478 -29.730 -13.760 1.00 84.06 709 ASN A O 1
ATOM 5611 N N . PHE A 1 710 ? 24.426 -30.251 -11.584 1.00 84.69 710 PHE A N 1
ATOM 5612 C CA . PHE A 1 710 ? 23.948 -31.625 -11.761 1.00 84.69 710 PHE A CA 1
ATOM 5613 C C . PHE A 1 710 ? 22.574 -31.772 -11.103 1.00 84.69 710 PHE A C 1
ATOM 5615 O O . PHE A 1 710 ? 22.429 -31.563 -9.901 1.00 84.69 710 PHE A O 1
ATOM 5622 N N . LEU A 1 711 ? 21.571 -32.148 -11.896 1.00 80.12 711 LEU A N 1
ATOM 5623 C CA . LEU A 1 711 ? 20.159 -32.198 -11.508 1.00 80.12 711 LEU A CA 1
ATOM 5624 C C . LEU A 1 711 ? 19.626 -33.637 -11.557 1.00 80.12 711 LEU A C 1
ATOM 5626 O O . LEU A 1 711 ? 20.033 -34.437 -12.403 1.00 80.12 711 LEU A O 1
ATOM 5630 N N . MET A 1 712 ? 18.697 -33.969 -10.662 1.00 81.19 712 MET A N 1
ATOM 5631 C CA . MET A 1 712 ? 18.060 -35.291 -10.621 1.00 81.19 712 MET A CA 1
ATOM 5632 C C . MET A 1 712 ? 16.960 -35.451 -11.680 1.00 81.19 712 MET A C 1
ATOM 5634 O O . MET A 1 712 ? 16.310 -34.490 -12.078 1.00 81.19 712 MET A O 1
ATOM 5638 N N . GLY A 1 713 ? 16.676 -36.685 -12.104 1.00 71.00 713 GLY A N 1
ATOM 5639 C CA . GLY A 1 713 ? 15.498 -36.975 -12.933 1.00 71.00 713 GLY A CA 1
ATOM 5640 C C . GLY A 1 713 ? 14.183 -36.893 -12.142 1.00 71.00 713 GLY A C 1
ATOM 5641 O O . GLY A 1 713 ? 14.156 -37.179 -10.9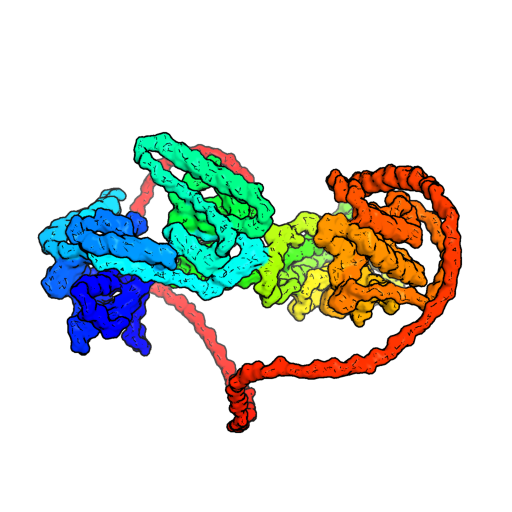48 1.00 71.00 713 GLY A O 1
ATOM 5642 N N . LEU A 1 714 ? 13.072 -36.560 -12.808 1.00 67.38 714 LEU A N 1
ATOM 5643 C CA . LEU A 1 714 ? 11.735 -36.565 -12.195 1.00 67.38 714 LEU A CA 1
ATOM 5644 C C . LEU A 1 714 ? 11.062 -37.952 -12.219 1.00 67.38 714 LEU A C 1
ATOM 5646 O O . LEU A 1 714 ? 11.216 -38.736 -13.161 1.00 67.38 714 LEU A O 1
ATOM 5650 N N . GLY A 1 715 ? 10.256 -38.238 -11.191 1.00 61.16 715 GLY A N 1
ATOM 5651 C CA . GLY A 1 715 ? 9.377 -39.412 -11.120 1.00 61.16 715 GLY A CA 1
ATOM 5652 C C . GLY A 1 715 ? 10.110 -40.746 -11.311 1.00 61.16 715 GLY A C 1
ATOM 5653 O O . GLY A 1 715 ? 11.147 -40.995 -10.701 1.00 61.16 715 GLY A O 1
ATOM 5654 N N . ARG A 1 716 ? 9.605 -41.607 -12.210 1.00 51.28 716 ARG A N 1
ATOM 5655 C CA . ARG A 1 716 ? 10.225 -42.913 -12.534 1.00 51.28 716 ARG A CA 1
ATOM 5656 C C . ARG A 1 716 ? 11.657 -42.806 -13.097 1.00 51.28 716 ARG A C 1
ATOM 5658 O O . ARG A 1 716 ? 12.341 -43.823 -13.171 1.00 51.28 716 ARG A O 1
ATOM 5665 N N . ARG A 1 717 ? 12.130 -41.606 -13.468 1.00 52.97 717 ARG A N 1
ATOM 5666 C CA . ARG A 1 717 ? 13.510 -41.356 -13.926 1.00 52.97 717 ARG A CA 1
ATOM 5667 C C . ARG A 1 717 ? 14.480 -40.966 -12.801 1.00 52.97 717 ARG A C 1
ATOM 5669 O O . ARG A 1 717 ? 15.681 -40.941 -13.044 1.00 52.97 717 ARG A O 1
ATOM 5676 N N . ALA A 1 718 ? 13.999 -40.724 -11.577 1.00 50.47 718 ALA A N 1
ATOM 5677 C CA . ALA A 1 718 ? 14.827 -40.287 -10.444 1.00 50.47 718 ALA A CA 1
ATOM 5678 C C . ALA A 1 718 ? 15.915 -41.295 -10.021 1.00 50.47 718 ALA A C 1
ATOM 5680 O O . ALA A 1 718 ? 16.952 -40.894 -9.504 1.00 50.47 718 ALA A O 1
ATOM 5681 N N . ASN A 1 719 ? 15.694 -42.592 -10.266 1.00 44.84 719 ASN A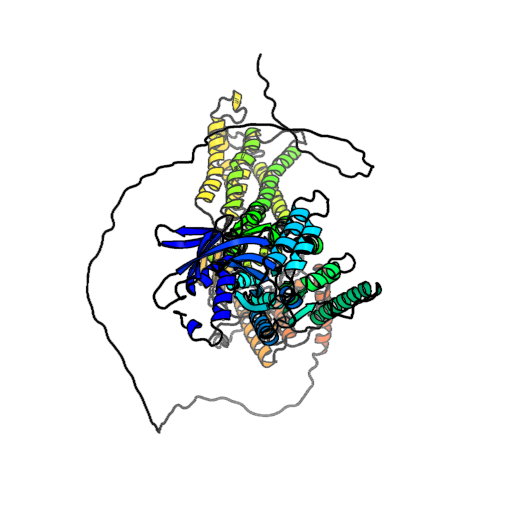 N 1
ATOM 5682 C CA . ASN A 1 719 ? 16.598 -43.689 -9.888 1.00 44.84 719 ASN A CA 1
ATOM 5683 C C . ASN A 1 719 ? 17.143 -44.481 -11.094 1.00 44.84 719 ASN A C 1
ATOM 5685 O O . ASN A 1 719 ? 17.593 -45.619 -10.937 1.00 44.84 719 ASN A O 1
ATOM 5689 N N . GLN A 1 720 ? 17.098 -43.929 -12.312 1.00 41.53 720 GLN A N 1
ATOM 5690 C CA . GLN A 1 720 ? 17.625 -44.635 -13.483 1.00 41.53 720 GLN A CA 1
ATOM 5691 C C . GLN A 1 720 ? 19.159 -44.639 -13.487 1.00 41.53 720 GLN A C 1
ATOM 5693 O O . GLN A 1 720 ? 19.805 -43.655 -13.838 1.00 41.53 720 GLN A O 1
ATOM 5698 N N . LYS A 1 721 ? 19.745 -45.796 -13.157 1.00 35.59 721 LYS A N 1
ATOM 5699 C CA . LYS A 1 721 ? 21.143 -46.103 -13.475 1.00 35.59 721 LYS A CA 1
ATOM 5700 C C . LYS A 1 721 ? 21.292 -46.262 -14.986 1.00 35.59 721 LYS A C 1
ATOM 5702 O O . LYS A 1 721 ? 21.025 -47.330 -15.530 1.00 35.59 721 LYS A O 1
ATOM 5707 N N . TYR A 1 722 ? 21.737 -45.206 -15.651 1.00 38.81 722 TYR A N 1
ATOM 5708 C CA . TYR A 1 722 ? 22.138 -45.273 -17.051 1.00 38.81 722 TYR A CA 1
ATOM 5709 C C . TYR A 1 722 ? 23.554 -45.842 -17.149 1.00 38.81 722 TYR A C 1
ATOM 5711 O O . TYR A 1 722 ? 24.522 -45.101 -17.000 1.00 38.81 722 TYR A O 1
ATOM 5719 N N . ARG A 1 723 ? 23.664 -47.150 -17.396 1.00 31.73 723 ARG A N 1
ATOM 5720 C CA . ARG A 1 723 ? 24.926 -47.813 -17.734 1.00 31.73 723 ARG A CA 1
ATOM 5721 C C . ARG A 1 723 ? 24.898 -48.174 -19.213 1.00 31.73 723 ARG A C 1
ATOM 5723 O O . ARG A 1 723 ? 24.131 -49.051 -19.600 1.00 31.73 723 ARG A O 1
ATOM 5730 N N . ASP A 1 724 ? 25.736 -47.527 -20.017 1.00 35.22 724 ASP A N 1
ATOM 5731 C CA . ASP A 1 724 ? 26.091 -48.109 -21.309 1.00 35.22 724 ASP A CA 1
ATOM 5732 C C . ASP A 1 724 ? 27.016 -49.308 -21.049 1.00 35.22 724 ASP A C 1
ATOM 5734 O O . ASP A 1 724 ? 27.860 -49.287 -20.150 1.00 35.22 724 ASP A O 1
ATOM 5738 N N . THR A 1 725 ? 26.792 -50.393 -21.780 1.00 37.03 725 THR A N 1
ATOM 5739 C CA . THR A 1 725 ? 27.563 -51.641 -21.661 1.00 37.03 725 THR A CA 1
ATOM 5740 C C . THR A 1 725 ? 28.105 -52.108 -23.014 1.00 37.03 725 THR A C 1
ATOM 5742 O O . THR A 1 725 ? 28.616 -53.219 -23.109 1.00 37.03 725 THR A O 1
ATOM 5745 N N . SER A 1 726 ? 27.982 -51.282 -24.061 1.00 35.25 726 SER A N 1
ATOM 5746 C CA . SER A 1 726 ? 28.187 -51.689 -25.455 1.00 35.25 726 SER A CA 1
ATOM 5747 C C . SER A 1 726 ? 29.526 -51.260 -26.068 1.00 35.25 726 SER A C 1
ATOM 5749 O O . SER A 1 726 ? 29.995 -51.910 -27.000 1.00 35.25 726 SER A O 1
ATOM 5751 N N . THR A 1 727 ? 30.193 -50.229 -25.536 1.00 45.16 727 THR A N 1
ATOM 5752 C CA . THR A 1 727 ? 31.429 -49.674 -26.122 1.00 45.16 727 THR A CA 1
ATOM 5753 C C . THR A 1 727 ? 32.638 -49.786 -25.188 1.00 45.16 727 THR A C 1
ATOM 5755 O O . THR A 1 727 ? 33.108 -48.796 -24.629 1.00 45.16 727 THR A O 1
ATOM 5758 N N . HIS A 1 728 ? 33.206 -50.989 -25.051 1.00 39.91 728 HIS A N 1
ATOM 5759 C CA . HIS A 1 728 ? 34.534 -51.182 -24.446 1.00 39.91 728 HIS A CA 1
ATOM 5760 C C . HIS A 1 728 ? 35.658 -50.689 -25.386 1.00 39.91 728 HIS A C 1
ATOM 5762 O O . HIS A 1 728 ? 36.451 -51.476 -25.898 1.00 39.91 728 HIS A O 1
ATOM 5768 N N . GLN A 1 729 ? 35.731 -49.376 -25.628 1.00 31.27 729 GLN A N 1
ATOM 5769 C CA . GLN A 1 729 ? 36.807 -48.747 -26.398 1.00 31.27 729 GLN A CA 1
ATOM 5770 C C . GLN A 1 729 ? 37.381 -47.527 -25.675 1.00 31.27 729 GLN A C 1
ATOM 5772 O O . GLN A 1 729 ? 36.687 -46.554 -25.398 1.00 31.27 729 GLN A O 1
ATOM 5777 N N . HIS A 1 730 ? 38.686 -47.575 -25.416 1.00 31.38 730 HIS A N 1
ATOM 5778 C CA . HIS A 1 730 ? 39.461 -46.456 -24.896 1.00 31.38 730 HIS A CA 1
ATOM 5779 C C . HIS A 1 730 ? 39.774 -45.474 -26.038 1.00 31.38 730 HIS A C 1
ATOM 5781 O O . HIS A 1 730 ? 40.593 -45.771 -26.910 1.00 31.38 730 HIS A O 1
ATOM 5787 N N . ILE A 1 731 ? 39.130 -44.304 -26.048 1.00 34.09 731 ILE A N 1
ATOM 5788 C CA . ILE A 1 731 ? 39.332 -43.293 -27.098 1.00 34.09 731 ILE A CA 1
ATOM 5789 C C . ILE A 1 731 ? 40.703 -42.609 -26.899 1.00 34.09 731 ILE A C 1
ATOM 5791 O O . ILE A 1 731 ? 40.990 -42.128 -25.801 1.00 34.09 731 ILE A O 1
ATOM 5795 N N . PRO A 1 732 ? 41.579 -42.558 -27.923 1.00 29.47 732 PRO A N 1
ATOM 5796 C CA . PRO A 1 732 ? 42.961 -42.119 -27.758 1.00 29.47 732 PRO A CA 1
ATOM 5797 C C . PRO A 1 732 ? 43.116 -40.605 -27.555 1.00 29.47 732 PRO A C 1
ATOM 5799 O O . PRO A 1 732 ? 42.308 -39.785 -27.997 1.00 29.47 732 PRO A O 1
ATOM 5802 N N . TYR A 1 733 ? 44.238 -40.247 -26.931 1.00 31.14 733 TYR A N 1
ATOM 5803 C CA . TYR A 1 733 ? 44.648 -38.886 -26.592 1.00 31.14 733 TYR A CA 1
ATOM 5804 C C . TYR A 1 733 ? 45.007 -38.071 -27.853 1.00 31.14 733 TYR A C 1
ATOM 5806 O O . TYR A 1 733 ? 46.175 -37.924 -28.210 1.00 31.14 733 TYR A O 1
ATOM 5814 N N . ARG A 1 734 ? 44.008 -37.530 -28.563 1.00 27.42 734 ARG A N 1
ATOM 5815 C CA . ARG A 1 734 ? 44.259 -36.584 -29.664 1.00 27.42 734 ARG A CA 1
ATOM 5816 C C . ARG A 1 734 ? 44.625 -35.211 -29.100 1.00 27.42 734 ARG A C 1
ATOM 5818 O O . ARG A 1 734 ? 43.749 -34.409 -28.782 1.00 27.42 734 ARG A O 1
ATOM 5825 N N . LEU A 1 735 ? 45.931 -34.936 -29.019 1.00 36.09 735 LEU A N 1
ATOM 5826 C CA . LEU A 1 735 ? 46.426 -33.564 -28.939 1.00 36.09 735 LEU A CA 1
ATOM 5827 C C . LEU A 1 735 ? 45.920 -32.789 -30.161 1.00 36.09 735 LEU A C 1
ATOM 5829 O O . LEU A 1 735 ? 46.324 -33.059 -31.290 1.00 36.09 735 LEU A O 1
ATOM 5833 N N . ILE A 1 736 ? 45.077 -31.792 -29.916 1.00 28.42 736 ILE A N 1
ATOM 5834 C CA . ILE A 1 736 ? 44.968 -30.630 -30.792 1.00 28.42 736 ILE A CA 1
ATOM 5835 C C . ILE A 1 736 ? 45.744 -29.531 -30.076 1.00 28.42 736 ILE A C 1
ATOM 5837 O O . ILE A 1 736 ? 45.406 -29.170 -28.949 1.00 28.42 736 ILE A O 1
ATOM 5841 N N . PHE A 1 737 ? 46.816 -29.053 -30.709 1.00 32.47 737 PHE A N 1
ATOM 5842 C CA . PHE A 1 737 ? 47.646 -27.971 -30.189 1.00 32.47 737 PHE A CA 1
ATOM 5843 C C . PHE A 1 737 ? 46.805 -26.696 -30.047 1.00 32.47 737 PHE A C 1
ATOM 5845 O O . PHE A 1 737 ? 46.543 -25.994 -31.022 1.00 32.47 737 PHE A O 1
ATOM 5852 N N . LEU A 1 738 ? 46.388 -26.392 -28.819 1.00 30.22 738 LEU A N 1
ATOM 5853 C CA . LEU A 1 738 ? 45.928 -25.064 -28.434 1.00 30.22 738 LEU A CA 1
ATOM 5854 C C . LEU A 1 738 ? 47.118 -24.331 -27.821 1.00 30.22 738 LEU A C 1
ATOM 5856 O O . LEU A 1 738 ? 47.664 -24.763 -26.807 1.00 30.22 738 LEU A O 1
ATOM 5860 N N . ASN A 1 739 ? 47.541 -23.252 -28.480 1.00 31.08 739 ASN A N 1
ATOM 5861 C CA . ASN A 1 739 ? 48.693 -22.465 -28.054 1.00 31.08 739 ASN A CA 1
ATOM 5862 C C . ASN A 1 739 ? 48.480 -21.919 -26.640 1.00 31.08 739 ASN A C 1
ATOM 5864 O O . ASN A 1 739 ? 47.484 -21.248 -26.369 1.00 31.08 739 ASN A O 1
ATOM 5868 N N . TYR A 1 740 ? 49.457 -22.190 -25.776 1.00 33.59 740 TYR A N 1
ATOM 5869 C CA . TYR A 1 740 ? 49.527 -21.722 -24.397 1.00 33.59 740 TYR A CA 1
ATOM 5870 C C . TYR A 1 740 ? 49.321 -20.198 -24.327 1.00 33.59 740 TYR A C 1
ATOM 5872 O O . TYR A 1 740 ? 50.044 -19.435 -24.970 1.00 33.59 740 TYR A O 1
ATOM 5880 N N . LYS A 1 741 ? 48.307 -19.757 -23.573 1.00 35.38 741 LYS A N 1
ATOM 5881 C CA . LYS A 1 741 ? 47.995 -18.342 -23.320 1.00 35.38 741 LYS A CA 1
ATOM 5882 C C . LYS A 1 741 ? 47.735 -18.132 -21.834 1.00 35.38 741 LYS A C 1
ATOM 5884 O O . LYS A 1 741 ? 46.761 -18.662 -21.300 1.00 35.38 741 LYS A O 1
ATOM 5889 N N . GLU A 1 742 ? 48.586 -17.336 -21.203 1.00 33.69 742 GLU A N 1
ATOM 5890 C CA . GLU A 1 742 ? 48.417 -16.868 -19.824 1.00 33.69 742 GLU A CA 1
ATOM 5891 C C . GLU A 1 742 ? 47.481 -15.644 -19.765 1.00 33.69 742 GLU A C 1
ATOM 5893 O O . GLU A 1 742 ? 47.125 -15.064 -20.795 1.00 33.69 742 GLU A O 1
ATOM 5898 N N . ASN A 1 743 ? 47.084 -15.247 -18.550 1.00 38.38 743 ASN A N 1
ATOM 5899 C CA . ASN A 1 743 ? 46.216 -14.097 -18.253 1.00 38.38 743 ASN A CA 1
ATOM 5900 C C . ASN A 1 743 ? 44.758 -14.194 -18.758 1.00 38.38 743 ASN A C 1
ATOM 5902 O O . ASN A 1 743 ? 44.219 -13.242 -19.326 1.00 38.38 743 ASN A O 1
ATOM 5906 N N . LYS A 1 744 ? 44.064 -15.312 -18.486 1.00 47.56 744 LYS A N 1
ATOM 5907 C CA . LYS A 1 744 ? 42.587 -15.373 -18.563 1.00 47.56 744 LYS A CA 1
ATOM 5908 C C . LYS A 1 744 ? 41.940 -15.171 -17.187 1.00 47.56 744 LYS A C 1
ATOM 5910 O O . LYS A 1 744 ? 42.383 -15.736 -16.192 1.00 47.56 744 LYS A O 1
ATOM 5915 N N . ASN A 1 745 ? 40.847 -14.403 -17.144 1.00 48.09 745 ASN A N 1
ATOM 5916 C CA . ASN A 1 745 ? 40.033 -14.232 -15.935 1.00 48.09 745 ASN A CA 1
ATOM 5917 C C . ASN A 1 745 ? 39.456 -15.577 -15.455 1.00 48.09 745 ASN A C 1
ATOM 5919 O O . ASN A 1 745 ? 39.036 -16.404 -16.271 1.00 48.09 745 ASN A O 1
ATOM 5923 N N . LEU A 1 746 ? 39.382 -15.763 -14.131 1.00 53.19 746 LEU A N 1
ATOM 5924 C CA . LEU A 1 746 ? 38.866 -16.985 -13.504 1.00 53.19 746 LEU A CA 1
ATOM 5925 C C . LEU A 1 746 ? 37.440 -17.294 -13.990 1.00 53.19 746 LEU A C 1
ATOM 5927 O O . LEU A 1 746 ? 36.496 -16.548 -13.726 1.00 53.19 746 LEU A O 1
ATOM 5931 N N . THR A 1 747 ? 37.296 -18.416 -14.691 1.00 51.22 747 THR A N 1
ATOM 5932 C CA . THR A 1 747 ? 36.034 -18.905 -15.255 1.00 51.22 747 THR A CA 1
ATOM 5933 C C . THR A 1 747 ? 35.560 -20.117 -14.461 1.00 51.22 747 THR A C 1
ATOM 5935 O O . THR A 1 747 ? 36.269 -21.113 -14.369 1.00 51.22 747 THR A O 1
ATOM 5938 N N . GLY A 1 748 ? 34.366 -20.023 -13.871 1.00 60.16 748 GLY A N 1
ATOM 5939 C CA . GLY A 1 748 ? 33.785 -21.069 -13.024 1.00 60.16 748 GLY A CA 1
ATOM 5940 C C . GLY A 1 748 ? 33.886 -20.797 -11.517 1.00 60.16 748 GLY A C 1
ATOM 5941 O O . GLY A 1 748 ? 34.418 -19.790 -11.045 1.00 60.16 748 GLY A O 1
ATOM 5942 N N . THR A 1 749 ? 33.312 -21.701 -10.730 1.00 71.75 749 THR A N 1
ATOM 5943 C CA . THR A 1 749 ? 33.121 -21.528 -9.287 1.00 71.75 749 THR A CA 1
ATOM 5944 C C . THR A 1 749 ? 34.407 -21.843 -8.518 1.00 71.75 749 THR A C 1
ATOM 5946 O O . THR A 1 749 ? 34.726 -23.006 -8.287 1.00 71.75 749 THR A O 1
ATOM 5949 N N . ALA A 1 750 ? 35.115 -20.811 -8.043 1.00 68.50 750 ALA A N 1
ATOM 5950 C CA . ALA A 1 750 ? 36.439 -20.890 -7.395 1.00 68.50 750 ALA A CA 1
ATOM 5951 C C . ALA A 1 750 ? 36.636 -22.021 -6.353 1.00 68.50 750 ALA A C 1
ATOM 5953 O O . ALA A 1 750 ? 37.725 -22.588 -6.247 1.00 68.50 750 ALA A O 1
ATOM 5954 N N . ARG A 1 751 ? 35.590 -22.380 -5.589 1.00 72.19 751 ARG A N 1
ATOM 5955 C CA . ARG A 1 751 ? 35.615 -23.517 -4.645 1.00 72.19 751 ARG A CA 1
ATOM 5956 C C . ARG A 1 751 ? 35.961 -24.832 -5.356 1.00 72.19 751 ARG A C 1
ATOM 5958 O O . ARG A 1 751 ? 36.799 -25.583 -4.864 1.00 72.19 751 ARG A O 1
ATOM 5965 N N . TYR A 1 752 ? 35.340 -25.084 -6.504 1.00 78.88 752 TYR A N 1
ATOM 5966 C CA . TYR A 1 752 ? 35.448 -26.330 -7.258 1.00 78.88 752 TYR A CA 1
ATOM 5967 C C . TYR A 1 752 ? 36.480 -26.245 -8.395 1.00 78.88 752 TYR A C 1
ATOM 5969 O O . TYR A 1 752 ? 37.141 -27.239 -8.639 1.00 78.88 752 TYR A O 1
ATOM 5977 N N . ALA A 1 753 ? 36.720 -25.065 -8.983 1.00 79.94 753 ALA A N 1
ATOM 5978 C CA . ALA A 1 753 ? 37.665 -24.844 -10.092 1.00 79.94 753 ALA A CA 1
ATOM 5979 C C . ALA A 1 753 ? 39.091 -25.402 -9.864 1.00 79.94 753 ALA A C 1
ATOM 5981 O O . ALA A 1 753 ? 39.612 -25.310 -8.749 1.00 79.94 753 ALA A O 1
ATOM 5982 N N . SER A 1 754 ? 39.741 -25.921 -10.912 1.00 80.88 754 SER A N 1
ATOM 5983 C CA . SER A 1 754 ? 41.098 -26.499 -10.850 1.00 80.88 754 SER A CA 1
ATOM 5984 C C . SER A 1 754 ? 42.183 -25.497 -10.429 1.00 80.88 754 SER A C 1
ATOM 5986 O O . SER A 1 754 ? 42.006 -24.282 -10.542 1.00 80.88 754 SER A O 1
ATOM 5988 N N . MET A 1 755 ? 43.344 -25.995 -9.998 1.00 75.44 755 MET A N 1
ATOM 5989 C CA . MET A 1 755 ? 44.520 -25.168 -9.712 1.00 75.44 755 MET A CA 1
ATOM 5990 C C . MET A 1 755 ? 44.974 -24.351 -10.926 1.00 75.44 755 MET A C 1
ATOM 5992 O O . MET A 1 755 ? 45.270 -23.169 -10.775 1.00 75.44 755 MET A O 1
ATOM 5996 N N . ASN A 1 756 ? 44.942 -24.922 -12.134 1.00 75.06 756 ASN A N 1
ATOM 5997 C CA . ASN A 1 756 ? 45.256 -24.186 -13.365 1.00 75.06 756 ASN A CA 1
ATOM 5998 C C . ASN A 1 756 ? 44.297 -23.003 -13.575 1.00 75.06 756 ASN A C 1
ATOM 6000 O O . ASN A 1 756 ? 44.724 -21.918 -13.963 1.00 75.06 756 ASN A O 1
ATOM 6004 N N . THR A 1 757 ? 43.012 -23.184 -13.246 1.00 74.88 757 THR A N 1
ATOM 6005 C CA . THR A 1 757 ? 42.006 -22.114 -13.326 1.00 74.88 757 THR A CA 1
ATOM 6006 C C . THR A 1 757 ? 42.315 -20.976 -12.348 1.00 74.88 757 THR A C 1
ATOM 6008 O O . THR A 1 757 ? 42.156 -19.810 -12.703 1.00 74.88 757 THR A O 1
ATOM 6011 N N . HIS A 1 758 ? 42.803 -21.289 -11.138 1.00 72.00 758 HIS A N 1
ATOM 6012 C CA . HIS A 1 758 ? 43.282 -20.289 -10.165 1.00 72.00 758 HIS A CA 1
ATOM 6013 C C . HIS A 1 758 ? 44.555 -19.563 -10.620 1.00 72.00 758 HIS A C 1
ATOM 6015 O O . HIS A 1 758 ? 44.754 -18.410 -10.248 1.00 72.00 758 HIS A O 1
ATOM 6021 N N . LEU A 1 759 ? 45.381 -20.208 -11.445 1.00 70.69 759 LEU A N 1
ATOM 6022 C CA . LEU A 1 759 ? 46.600 -19.644 -12.036 1.00 70.69 759 LEU A CA 1
ATOM 6023 C C . LEU A 1 759 ? 46.355 -18.914 -13.375 1.00 70.69 759 LEU A C 1
ATOM 6025 O O . LEU A 1 759 ? 47.303 -18.449 -13.999 1.00 70.69 759 LEU A O 1
ATOM 6029 N N . GLY A 1 760 ? 45.102 -18.806 -13.839 1.00 64.81 760 GLY A N 1
ATOM 6030 C CA . GLY A 1 760 ? 44.758 -18.130 -15.100 1.00 64.81 760 GLY A CA 1
ATOM 6031 C C . GLY A 1 760 ? 45.177 -18.882 -16.373 1.00 64.81 760 GLY A C 1
ATOM 6032 O O . GLY A 1 760 ? 45.188 -18.289 -17.454 1.00 64.81 760 GLY A O 1
ATOM 6033 N N . ILE A 1 761 ? 45.510 -20.171 -16.246 1.00 69.19 761 ILE A N 1
ATOM 6034 C CA . ILE A 1 761 ? 45.908 -21.076 -17.333 1.00 69.19 761 ILE A CA 1
ATOM 6035 C C . ILE A 1 761 ? 44.653 -21.573 -18.080 1.00 69.19 761 ILE A C 1
ATOM 6037 O O . ILE A 1 761 ? 43.584 -21.761 -17.495 1.00 69.19 761 ILE A O 1
ATOM 6041 N N . GLU A 1 762 ? 44.768 -21.794 -19.393 1.00 68.50 762 GLU A N 1
ATOM 6042 C CA . GLU A 1 762 ? 43.678 -22.310 -20.232 1.00 68.50 762 GLU A CA 1
ATOM 6043 C C . GLU A 1 762 ? 43.203 -23.703 -19.778 1.00 68.50 762 GLU A C 1
ATOM 6045 O O . GLU A 1 762 ? 43.957 -24.674 -19.788 1.00 68.50 762 GLU A O 1
ATOM 6050 N N . GLN A 1 763 ? 41.917 -23.799 -19.427 1.00 70.31 763 GLN A N 1
ATOM 6051 C CA . GLN A 1 763 ? 41.294 -25.042 -18.972 1.00 70.31 763 GLN A CA 1
ATOM 6052 C C . GLN A 1 763 ? 41.242 -26.121 -20.064 1.00 70.31 763 GLN A C 1
ATOM 6054 O O . GLN A 1 763 ? 40.856 -25.862 -21.208 1.00 70.31 763 GLN A O 1
ATOM 6059 N N . SER A 1 764 ? 41.530 -27.352 -19.649 1.00 77.19 764 SER A N 1
ATOM 6060 C CA . SER A 1 764 ? 41.561 -28.588 -20.432 1.00 77.19 764 SER A CA 1
ATOM 6061 C C . SER A 1 764 ? 40.594 -29.646 -19.865 1.00 77.19 764 SER A C 1
ATOM 6063 O O . SER A 1 764 ? 39.942 -29.434 -18.844 1.00 77.19 764 SER A O 1
ATOM 6065 N N . ARG A 1 765 ? 40.532 -30.842 -20.474 1.00 78.19 765 ARG A N 1
ATOM 6066 C CA . ARG A 1 765 ? 39.728 -31.970 -19.947 1.00 78.19 765 ARG A CA 1
ATOM 6067 C C . ARG A 1 765 ? 40.150 -32.407 -18.539 1.00 78.19 765 ARG A C 1
ATOM 6069 O O . ARG A 1 765 ? 39.315 -32.875 -17.769 1.00 78.19 765 ARG A O 1
ATOM 6076 N N . ARG A 1 766 ? 41.432 -32.235 -18.191 1.00 78.94 766 ARG A N 1
ATOM 6077 C CA . ARG A 1 766 ? 41.965 -32.521 -16.850 1.00 78.94 766 ARG A CA 1
ATOM 6078 C C . ARG A 1 766 ? 41.300 -31.646 -15.787 1.00 78.94 766 ARG A C 1
ATOM 6080 O O . ARG A 1 766 ? 41.056 -32.122 -14.686 1.00 78.94 766 ARG A O 1
ATOM 6087 N N . ASP A 1 767 ? 40.991 -30.398 -16.118 1.00 80.75 767 ASP A N 1
ATOM 6088 C CA . ASP A 1 767 ? 40.484 -29.400 -15.176 1.00 80.75 767 ASP A CA 1
ATOM 6089 C C . ASP A 1 767 ? 39.030 -29.663 -14.762 1.00 80.75 767 ASP A C 1
ATOM 6091 O O . ASP A 1 767 ? 38.683 -29.495 -13.590 1.00 80.75 767 ASP A O 1
ATOM 6095 N N . ASP A 1 768 ? 38.209 -30.176 -15.686 1.00 80.75 768 ASP A N 1
ATOM 6096 C CA . ASP A 1 768 ? 36.866 -30.687 -15.379 1.00 80.75 768 ASP A CA 1
ATOM 6097 C C . ASP A 1 768 ? 36.932 -31.890 -14.415 1.00 80.75 768 ASP A C 1
ATOM 6099 O O . ASP A 1 768 ? 36.155 -31.967 -13.461 1.00 80.75 768 ASP A O 1
ATOM 6103 N N . LEU A 1 769 ? 37.887 -32.809 -14.619 1.00 82.38 769 LEU A N 1
ATOM 6104 C CA . LEU A 1 769 ? 38.081 -33.986 -13.758 1.00 82.38 769 LEU A CA 1
ATOM 6105 C C . LEU A 1 769 ? 38.666 -33.626 -12.381 1.00 82.38 769 LEU A C 1
ATOM 6107 O O . LEU A 1 769 ? 38.255 -34.192 -11.369 1.00 82.38 769 LEU A O 1
ATOM 6111 N N . GLU A 1 770 ? 39.580 -32.657 -12.315 1.00 81.25 770 GLU A N 1
ATOM 6112 C CA . GLU A 1 770 ? 40.112 -32.125 -11.056 1.00 81.25 770 GLU A CA 1
ATOM 6113 C C . GLU A 1 770 ? 39.004 -31.434 -10.244 1.00 81.25 770 GLU A C 1
ATOM 6115 O O . GLU A 1 770 ? 38.845 -31.685 -9.045 1.00 81.25 770 GLU A O 1
ATOM 6120 N N . SER A 1 771 ? 38.160 -30.647 -10.920 1.00 84.00 771 SER A N 1
ATOM 6121 C CA . SER A 1 771 ? 36.983 -30.016 -10.315 1.00 84.00 771 SER A CA 1
ATOM 6122 C C . SER A 1 771 ? 35.972 -31.049 -9.806 1.00 84.00 771 SER A C 1
ATOM 6124 O O . SER A 1 771 ? 35.457 -30.918 -8.691 1.00 84.00 771 SER A O 1
ATOM 6126 N N . LEU A 1 772 ? 35.749 -32.133 -10.558 1.00 85.31 772 LEU A N 1
ATOM 6127 C CA . LEU A 1 772 ? 34.929 -33.265 -10.121 1.00 85.31 772 LEU A CA 1
ATOM 6128 C C . LEU A 1 772 ? 35.513 -33.952 -8.873 1.00 85.31 772 LEU A C 1
ATOM 6130 O O . LEU A 1 772 ? 34.777 -34.257 -7.932 1.00 85.31 772 LEU A O 1
ATOM 6134 N N . GLY A 1 773 ? 36.837 -34.123 -8.810 1.00 81.81 773 GLY A N 1
ATOM 6135 C CA . GLY A 1 773 ? 37.541 -34.627 -7.628 1.00 81.81 773 GLY A CA 1
ATOM 6136 C C . GLY A 1 773 ? 37.312 -33.762 -6.382 1.00 81.81 773 GLY A C 1
ATOM 6137 O O . GLY A 1 773 ? 37.017 -34.291 -5.304 1.00 81.81 773 GLY A O 1
ATOM 6138 N N . TYR A 1 774 ? 37.354 -32.432 -6.521 1.00 82.56 774 TYR A N 1
ATOM 6139 C CA . TYR A 1 774 ? 37.024 -31.514 -5.424 1.00 82.56 774 TYR A CA 1
ATOM 6140 C C . TYR A 1 774 ? 35.560 -31.637 -4.968 1.00 82.56 774 TYR A C 1
ATOM 6142 O O . TYR A 1 774 ? 35.305 -31.632 -3.761 1.00 82.56 774 TYR A O 1
ATOM 6150 N N . VAL A 1 775 ? 34.606 -31.808 -5.891 1.00 83.81 775 VAL A N 1
ATOM 6151 C CA . VAL A 1 775 ? 33.188 -32.043 -5.558 1.00 83.81 775 VAL A CA 1
ATOM 6152 C C . VAL A 1 775 ? 33.007 -33.331 -4.745 1.00 83.81 775 VAL A C 1
ATOM 6154 O O . VAL A 1 775 ? 32.419 -33.302 -3.662 1.00 83.81 775 VAL A O 1
ATOM 6157 N N . LEU A 1 776 ? 33.571 -34.450 -5.206 1.00 84.50 776 LEU A N 1
ATOM 6158 C CA . LEU A 1 776 ? 33.464 -35.743 -4.519 1.00 84.50 776 LEU A CA 1
ATOM 6159 C C . LEU A 1 776 ? 34.146 -35.731 -3.141 1.00 84.50 776 LEU A C 1
ATOM 6161 O O . LEU A 1 776 ? 33.622 -36.297 -2.177 1.00 84.50 776 LEU A O 1
ATOM 6165 N N . SER A 1 777 ? 35.273 -35.025 -3.014 1.00 79.94 777 SER A N 1
ATOM 6166 C CA . SER A 1 777 ? 35.950 -34.792 -1.732 1.00 79.94 777 SER A CA 1
ATOM 6167 C C . SER A 1 777 ? 35.062 -34.020 -0.744 1.00 79.94 777 SER A C 1
ATOM 6169 O O . SER A 1 777 ? 34.968 -34.397 0.427 1.00 79.94 777 SER A O 1
ATOM 6171 N N . ILE A 1 778 ? 34.336 -32.998 -1.215 1.00 79.31 778 ILE A N 1
ATOM 6172 C CA . ILE A 1 778 ? 33.399 -32.198 -0.406 1.00 79.31 778 ILE A CA 1
ATOM 6173 C C . ILE A 1 778 ? 32.160 -33.003 0.011 1.00 79.31 778 ILE A C 1
ATOM 6175 O O . ILE A 1 778 ? 31.707 -32.860 1.146 1.00 79.31 778 ILE A O 1
ATOM 6179 N N . PHE A 1 779 ? 31.643 -33.893 -0.841 1.00 81.75 779 PHE A N 1
ATOM 6180 C CA . PHE A 1 779 ? 30.564 -34.810 -0.453 1.00 81.75 779 PHE A CA 1
ATOM 6181 C C . PHE A 1 779 ? 31.000 -35.856 0.586 1.00 81.75 779 PHE A C 1
ATOM 6183 O O . PHE A 1 779 ? 30.164 -36.345 1.352 1.00 81.75 779 PHE A O 1
ATOM 6190 N N . LYS A 1 780 ? 32.293 -36.216 0.625 1.00 72.00 780 LYS A N 1
ATOM 6191 C CA . LYS A 1 780 ? 32.813 -37.300 1.473 1.00 72.00 780 LYS A CA 1
ATOM 6192 C C . LYS A 1 780 ? 33.460 -36.846 2.789 1.00 72.00 780 LYS A C 1
ATOM 6194 O O . LYS A 1 780 ? 33.419 -37.604 3.762 1.00 72.00 780 LYS A O 1
ATOM 6199 N N . ARG A 1 781 ? 34.066 -35.656 2.847 1.00 64.19 781 ARG A N 1
ATOM 6200 C CA . ARG A 1 781 ? 34.765 -35.110 4.028 1.00 64.19 781 ARG A CA 1
ATOM 6201 C C . ARG A 1 781 ? 34.149 -33.779 4.468 1.00 64.19 781 ARG A C 1
ATOM 6203 O O . ARG A 1 781 ? 33.782 -32.954 3.639 1.00 64.19 781 ARG A O 1
ATOM 6210 N N . LYS A 1 782 ? 34.168 -33.497 5.781 1.00 51.62 782 LYS A N 1
ATOM 6211 C CA . LYS A 1 782 ? 33.979 -32.137 6.335 1.00 51.62 782 LYS A CA 1
ATOM 6212 C C . LYS A 1 782 ? 35.182 -31.236 5.980 1.00 51.62 782 LYS A C 1
ATOM 6214 O O . LYS A 1 782 ? 35.916 -30.804 6.865 1.00 51.62 782 LYS A O 1
ATOM 6219 N N . SER A 1 783 ? 35.434 -30.987 4.693 1.00 49.44 783 SER A N 1
ATOM 6220 C CA . SER A 1 783 ? 36.558 -30.151 4.258 1.00 49.44 783 SER A CA 1
ATOM 6221 C C . SER A 1 783 ? 36.405 -28.721 4.788 1.00 49.44 783 SER A C 1
ATOM 6223 O O . SER A 1 783 ? 35.368 -28.076 4.610 1.00 49.44 783 SER A O 1
ATOM 6225 N N . SER A 1 784 ? 37.459 -28.192 5.416 1.00 47.03 784 SER A N 1
ATOM 6226 C CA . SER A 1 784 ? 37.450 -26.859 6.035 1.00 47.03 784 SER A CA 1
ATOM 6227 C C . SER A 1 784 ? 37.480 -25.702 5.018 1.00 47.03 784 SER A C 1
ATOM 6229 O O . SER A 1 784 ? 37.554 -24.534 5.403 1.00 47.03 784 SER A O 1
ATOM 6231 N N . MET A 1 785 ? 37.381 -25.993 3.716 1.00 50.72 785 MET A N 1
ATOM 6232 C CA . MET A 1 785 ? 37.164 -25.011 2.639 1.00 50.72 785 MET A CA 1
ATOM 6233 C C . MET A 1 785 ? 35.768 -24.364 2.673 1.00 50.72 785 MET A C 1
ATOM 6235 O O . MET A 1 785 ? 35.522 -23.384 1.975 1.00 50.72 785 MET A O 1
ATOM 6239 N N . ALA A 1 786 ? 34.832 -24.893 3.468 1.00 47.38 786 ALA A N 1
ATOM 6240 C CA . ALA A 1 786 ? 33.443 -24.436 3.476 1.00 47.38 786 ALA A CA 1
ATOM 6241 C C . ALA A 1 786 ? 33.207 -23.046 4.113 1.00 47.38 786 ALA A C 1
ATOM 6243 O O . ALA A 1 786 ? 32.148 -22.462 3.883 1.00 47.38 786 ALA A O 1
ATOM 6244 N N . ARG A 1 787 ? 34.137 -22.510 4.926 1.00 46.69 787 ARG A N 1
ATOM 6245 C CA . ARG A 1 787 ? 33.920 -21.278 5.718 1.00 46.69 787 ARG A CA 1
ATOM 6246 C C . ARG A 1 787 ? 35.137 -20.341 5.747 1.00 46.69 787 ARG A C 1
ATOM 6248 O O . ARG A 1 787 ? 35.805 -20.225 6.768 1.00 46.69 787 ARG A O 1
ATOM 6255 N N . THR A 1 788 ? 35.348 -19.590 4.669 1.00 44.75 788 THR A N 1
ATOM 6256 C CA . THR A 1 788 ? 36.134 -18.341 4.690 1.00 44.75 788 THR A CA 1
ATOM 6257 C C . THR A 1 788 ? 35.186 -17.158 4.485 1.00 44.75 788 THR A C 1
ATOM 6259 O O . THR A 1 788 ? 34.628 -16.981 3.400 1.00 44.75 788 THR A O 1
ATOM 6262 N N . LYS A 1 789 ? 34.971 -16.362 5.543 1.00 42.03 789 LYS A N 1
ATOM 6263 C CA . LYS A 1 789 ? 34.352 -15.032 5.445 1.00 42.03 789 LYS A CA 1
ATOM 6264 C C . LYS A 1 789 ? 35.466 -14.019 5.160 1.00 42.03 789 LYS A C 1
ATOM 6266 O O . LYS A 1 789 ? 36.401 -13.913 5.946 1.00 42.03 789 LYS A O 1
ATOM 6271 N N . SER A 1 790 ? 35.358 -13.286 4.060 1.00 42.72 790 SER A N 1
ATOM 6272 C CA . SER A 1 790 ? 36.198 -12.130 3.726 1.00 42.72 790 SER A CA 1
ATOM 6273 C C . SER A 1 790 ? 35.346 -11.132 2.944 1.00 42.72 790 SER A C 1
ATOM 6275 O O . SER A 1 790 ? 34.491 -11.552 2.163 1.00 42.72 790 SER A O 1
ATOM 6277 N N . GLY A 1 791 ? 35.540 -9.834 3.195 1.00 48.16 791 GLY A N 1
ATOM 6278 C CA . GLY A 1 791 ? 34.725 -8.770 2.594 1.00 48.16 791 GLY A CA 1
ATOM 6279 C C . GLY A 1 791 ? 34.976 -8.564 1.098 1.00 48.16 791 GLY A C 1
ATOM 6280 O O . GLY A 1 791 ? 34.080 -8.126 0.388 1.00 48.16 791 GLY A O 1
ATOM 6281 N N . ASP A 1 792 ? 36.162 -8.938 0.615 1.00 48.84 792 ASP A N 1
ATOM 6282 C CA . ASP A 1 792 ? 36.558 -8.796 -0.785 1.00 48.84 792 ASP A CA 1
ATOM 6283 C C . ASP A 1 792 ? 36.581 -10.153 -1.520 1.00 48.84 792 ASP A C 1
ATOM 6285 O O . ASP A 1 792 ? 36.997 -11.185 -0.972 1.00 48.84 792 ASP A O 1
ATOM 6289 N N . LYS A 1 793 ? 36.126 -10.149 -2.781 1.00 53.50 793 LYS A N 1
ATOM 6290 C CA . LYS A 1 793 ? 36.080 -11.317 -3.672 1.00 53.50 793 LYS A CA 1
ATOM 6291 C C . LYS A 1 793 ? 37.483 -11.803 -4.030 1.00 53.50 793 LYS A C 1
ATOM 6293 O O . LYS A 1 793 ? 37.693 -13.013 -4.039 1.00 53.50 793 LYS A O 1
ATOM 6298 N N . LYS A 1 794 ? 38.437 -10.894 -4.276 1.00 57.81 794 LYS A N 1
ATOM 6299 C CA . LYS A 1 794 ? 39.808 -11.260 -4.679 1.00 57.81 794 LYS A CA 1
ATOM 6300 C C . LYS A 1 794 ? 40.534 -12.012 -3.557 1.00 57.81 794 LYS A C 1
ATOM 6302 O O . LYS A 1 794 ? 40.910 -13.168 -3.739 1.00 57.81 794 LYS A O 1
ATOM 6307 N N . GLN A 1 795 ? 40.545 -11.431 -2.356 1.00 60.03 795 GLN A N 1
ATOM 6308 C CA . GLN A 1 795 ? 41.090 -12.057 -1.141 1.00 60.03 795 GLN A CA 1
ATOM 6309 C C . GLN A 1 795 ? 40.432 -13.405 -0.802 1.00 60.03 795 GLN A C 1
ATOM 6311 O O . GLN A 1 795 ? 41.060 -14.291 -0.219 1.00 60.03 795 GLN A O 1
ATOM 6316 N N . LYS A 1 796 ? 39.145 -13.582 -1.139 1.00 63.88 796 LYS A N 1
ATOM 6317 C CA . LYS A 1 796 ? 38.446 -14.861 -0.953 1.00 63.88 796 LYS A CA 1
ATOM 6318 C C . LYS A 1 796 ? 38.997 -15.947 -1.875 1.00 63.88 796 LYS A C 1
ATOM 6320 O O . LYS A 1 796 ? 39.084 -17.098 -1.454 1.00 63.88 796 LYS A O 1
ATOM 6325 N N . TYR A 1 797 ? 39.326 -15.599 -3.118 1.00 66.00 797 TYR A N 1
ATOM 6326 C CA . TYR A 1 797 ? 39.870 -16.533 -4.102 1.00 66.00 797 TYR A CA 1
ATOM 6327 C C . TYR A 1 797 ? 41.331 -16.876 -3.804 1.00 66.00 797 TYR A C 1
ATOM 6329 O O . TYR A 1 797 ? 41.659 -18.058 -3.789 1.00 66.00 797 TYR A O 1
ATOM 6337 N N . GLU A 1 798 ? 42.151 -15.891 -3.429 1.00 65.62 798 GLU A N 1
ATOM 6338 C CA . GLU A 1 798 ? 43.532 -16.098 -2.961 1.00 65.62 798 GLU A CA 1
ATOM 6339 C C . GLU A 1 798 ? 43.570 -17.086 -1.779 1.00 65.62 798 GLU A C 1
ATOM 6341 O O . GLU A 1 798 ? 44.181 -18.148 -1.887 1.00 65.62 798 GLU A O 1
ATOM 6346 N N . LYS A 1 799 ? 42.765 -16.860 -0.728 1.00 66.56 799 LYS A N 1
ATOM 6347 C CA . LYS A 1 799 ? 42.649 -17.782 0.425 1.00 66.56 799 LYS A CA 1
ATOM 6348 C C . LYS A 1 799 ? 42.095 -19.171 0.087 1.00 66.56 799 LYS A C 1
ATOM 6350 O O . LYS A 1 799 ? 42.285 -20.114 0.856 1.00 66.56 799 LYS A O 1
ATOM 6355 N N . ILE A 1 800 ? 41.354 -19.322 -1.014 1.00 67.88 800 ILE A N 1
ATOM 6356 C CA . ILE A 1 800 ? 40.906 -20.638 -1.503 1.00 67.88 800 ILE A CA 1
ATOM 6357 C C . ILE A 1 800 ? 42.044 -21.333 -2.262 1.00 67.88 800 ILE A C 1
ATOM 6359 O O . ILE A 1 800 ? 42.225 -22.534 -2.072 1.00 67.88 800 ILE A O 1
ATOM 6363 N N . SER A 1 801 ? 42.816 -20.591 -3.060 1.00 67.25 801 SER A N 1
ATOM 6364 C CA . SER A 1 801 ? 43.988 -21.084 -3.792 1.00 67.25 801 SER A CA 1
ATOM 6365 C C . SER A 1 801 ? 45.093 -21.552 -2.837 1.00 67.25 801 SER A C 1
ATOM 6367 O O . SER A 1 801 ? 45.467 -22.724 -2.865 1.00 67.25 801 SER A O 1
ATOM 6369 N N . GLU A 1 802 ? 45.510 -20.711 -1.882 1.00 67.94 802 GLU A N 1
ATOM 6370 C CA . GLU A 1 802 ? 46.486 -21.050 -0.826 1.00 67.94 802 GLU A CA 1
ATOM 6371 C C . GLU A 1 802 ? 46.118 -22.351 -0.094 1.00 67.94 802 GLU A C 1
ATOM 6373 O O . GLU A 1 802 ? 46.953 -23.227 0.144 1.00 67.94 802 GLU A O 1
ATOM 6378 N N . LYS A 1 803 ? 44.827 -22.513 0.218 1.00 66.44 803 LYS A N 1
ATOM 6379 C CA . LYS A 1 803 ? 44.301 -23.682 0.926 1.00 66.44 803 LYS A CA 1
ATOM 6380 C C . LYS A 1 803 ? 44.216 -24.940 0.054 1.00 66.44 803 LYS A C 1
ATOM 6382 O O . LYS A 1 803 ? 44.233 -26.049 0.591 1.00 66.44 803 LYS A O 1
ATOM 6387 N N . LYS A 1 804 ? 44.140 -24.803 -1.275 1.00 69.81 804 LYS A N 1
ATOM 6388 C CA . LYS A 1 804 ? 44.291 -25.928 -2.214 1.00 69.81 804 LYS A CA 1
ATOM 6389 C C . LYS A 1 804 ? 45.747 -26.370 -2.313 1.00 69.81 804 LYS A C 1
ATOM 6391 O O . LYS A 1 804 ? 45.997 -27.571 -2.232 1.00 69.81 804 LYS A O 1
ATOM 6396 N N . VAL A 1 805 ? 46.683 -25.422 -2.400 1.00 63.91 805 VAL A N 1
ATOM 6397 C CA . VAL A 1 805 ? 48.130 -25.700 -2.427 1.00 63.91 805 VAL A CA 1
ATOM 6398 C C . VAL A 1 805 ? 48.554 -26.492 -1.186 1.00 63.91 805 VAL A C 1
ATOM 6400 O O . VAL A 1 805 ? 49.157 -27.553 -1.329 1.00 63.91 805 VAL A O 1
ATOM 6403 N N . SER A 1 806 ? 48.164 -26.062 0.019 1.00 59.34 806 SER A N 1
ATOM 6404 C CA . SER A 1 806 ? 48.521 -26.780 1.254 1.00 59.34 806 SER A CA 1
ATOM 6405 C C . SER A 1 806 ? 47.886 -28.174 1.365 1.00 59.34 806 SER A C 1
ATOM 6407 O O . SER A 1 806 ? 48.559 -29.122 1.760 1.00 59.34 806 SER A O 1
ATOM 6409 N N . THR A 1 807 ? 46.627 -28.341 0.941 1.00 58.41 807 THR A N 1
ATOM 6410 C CA . THR A 1 807 ? 45.936 -29.650 0.972 1.00 58.41 807 THR A CA 1
ATOM 6411 C C . THR A 1 807 ? 46.522 -30.657 -0.034 1.00 58.41 807 THR A C 1
ATOM 6413 O O . THR A 1 807 ? 46.410 -31.867 0.168 1.00 58.41 807 THR A O 1
ATOM 6416 N N . SER A 1 808 ? 47.139 -30.179 -1.122 1.00 48.78 808 SER A N 1
ATOM 6417 C CA . SER A 1 808 ? 47.780 -31.024 -2.142 1.00 48.78 808 SER A CA 1
ATOM 6418 C C . SER A 1 808 ? 48.991 -31.788 -1.587 1.00 48.78 808 SER A C 1
ATOM 6420 O O . SER A 1 808 ? 49.161 -32.976 -1.858 1.00 48.78 808 SER A O 1
ATOM 6422 N N . ILE A 1 809 ? 49.793 -31.125 -0.746 1.00 36.94 809 ILE A N 1
ATOM 6423 C CA . ILE A 1 809 ? 51.082 -31.637 -0.252 1.00 36.94 809 ILE A CA 1
ATOM 6424 C C . ILE A 1 809 ? 50.893 -32.798 0.743 1.00 36.94 809 ILE A C 1
ATOM 6426 O O . ILE A 1 809 ? 51.625 -33.789 0.682 1.00 36.94 809 ILE A O 1
ATOM 6430 N N . GLU A 1 810 ? 49.872 -32.738 1.605 1.00 40.91 810 GLU A N 1
ATOM 6431 C CA . GLU A 1 810 ? 49.563 -33.822 2.555 1.00 40.91 810 GLU A CA 1
ATOM 6432 C C . GLU A 1 810 ? 49.134 -35.125 1.855 1.00 40.91 810 GLU A C 1
ATOM 6434 O O . GLU A 1 810 ? 49.409 -36.217 2.349 1.00 40.91 810 GLU A O 1
ATOM 6439 N N . GLN A 1 811 ? 48.472 -35.049 0.693 1.00 41.25 811 GLN A N 1
ATOM 6440 C CA . GLN A 1 811 ? 47.970 -36.249 0.007 1.00 41.25 811 GLN A CA 1
ATOM 6441 C C . GLN A 1 811 ? 49.063 -36.996 -0.764 1.00 41.25 811 GLN A C 1
ATOM 6443 O O . GLN A 1 811 ? 48.998 -38.223 -0.854 1.00 41.25 811 GLN A O 1
ATOM 6448 N N . SER A 1 812 ? 50.110 -36.304 -1.228 1.00 29.20 812 SER A N 1
ATOM 6449 C CA . SER A 1 812 ? 51.292 -36.944 -1.826 1.00 29.20 812 SER A CA 1
ATOM 6450 C C . SER A 1 812 ? 52.077 -37.847 -0.862 1.00 29.20 812 SER A C 1
ATOM 6452 O O . SER A 1 812 ? 52.809 -38.715 -1.325 1.00 29.20 812 SER A O 1
ATOM 6454 N N . GLN A 1 813 ? 51.909 -37.704 0.459 1.00 34.19 813 GLN A N 1
ATOM 6455 C CA . GLN A 1 813 ? 52.611 -38.529 1.457 1.00 34.19 813 GLN A CA 1
ATOM 6456 C C . GLN A 1 813 ? 51.860 -39.811 1.868 1.00 34.19 813 GLN A C 1
ATOM 6458 O O . GLN A 1 813 ? 52.413 -40.637 2.590 1.00 34.19 813 GLN A O 1
ATOM 6463 N N . ILE A 1 814 ? 50.621 -40.018 1.404 1.00 36.31 814 ILE A N 1
ATOM 6464 C CA . ILE A 1 814 ? 49.785 -41.178 1.789 1.00 36.31 814 ILE A CA 1
ATOM 6465 C C . ILE A 1 814 ? 49.929 -42.350 0.788 1.00 36.31 814 ILE A C 1
ATOM 6467 O O . ILE A 1 814 ? 49.435 -43.451 1.021 1.00 36.31 814 ILE A O 1
ATOM 6471 N N . ALA A 1 815 ? 50.664 -42.159 -0.312 1.00 31.03 815 ALA A N 1
ATOM 6472 C CA . ALA A 1 815 ? 50.891 -43.163 -1.353 1.00 31.03 815 ALA A CA 1
ATOM 6473 C C . ALA A 1 815 ? 52.011 -44.179 -1.018 1.00 31.03 815 ALA A C 1
ATOM 6475 O O . ALA A 1 815 ? 52.892 -44.419 -1.836 1.00 31.03 815 ALA A O 1
ATOM 6476 N N . ASN A 1 816 ? 51.949 -44.813 0.158 1.00 29.08 816 ASN A N 1
ATOM 6477 C CA . ASN A 1 816 ? 52.711 -46.029 0.470 1.00 29.08 816 ASN A CA 1
ATOM 6478 C C . ASN A 1 816 ? 51.728 -47.149 0.870 1.00 29.08 816 ASN A C 1
ATOM 6480 O O . ASN A 1 816 ? 51.067 -47.029 1.905 1.00 29.08 816 ASN A O 1
ATOM 6484 N N . PRO A 1 817 ? 51.580 -48.225 0.071 1.00 31.66 817 PRO A N 1
ATOM 6485 C CA . PRO A 1 817 ? 50.607 -49.275 0.351 1.00 31.66 817 PRO A CA 1
ATOM 6486 C C . PRO A 1 817 ? 51.105 -50.224 1.458 1.00 31.66 817 PRO A C 1
ATOM 6488 O O . PRO A 1 817 ? 52.241 -50.693 1.386 1.00 31.66 817 PRO A O 1
ATOM 6491 N N . PRO A 1 818 ? 50.274 -50.582 2.456 1.00 31.73 818 PRO A N 1
ATOM 6492 C CA . PRO A 1 818 ? 50.621 -51.627 3.410 1.00 31.73 818 PRO A CA 1
ATOM 6493 C C . PRO A 1 818 ? 50.464 -53.019 2.777 1.00 31.73 818 PRO A C 1
ATOM 6495 O O . PRO A 1 818 ? 49.407 -53.389 2.266 1.00 31.73 818 PRO A O 1
ATOM 6498 N N . THR A 1 819 ? 51.537 -53.801 2.834 1.00 34.62 819 THR A N 1
ATOM 6499 C CA . THR A 1 819 ? 51.684 -55.138 2.247 1.00 34.62 819 THR A CA 1
ATOM 6500 C C . THR A 1 819 ? 50.818 -56.194 2.948 1.00 34.62 819 THR A C 1
ATOM 6502 O O . THR A 1 819 ? 50.918 -56.337 4.168 1.00 34.62 819 THR A O 1
ATOM 6505 N N . ARG A 1 820 ? 50.070 -57.040 2.209 1.00 28.81 820 ARG A N 1
ATOM 6506 C CA . ARG A 1 820 ? 49.680 -58.373 2.727 1.00 28.81 820 ARG A CA 1
ATOM 6507 C C . ARG A 1 820 ? 49.315 -59.437 1.669 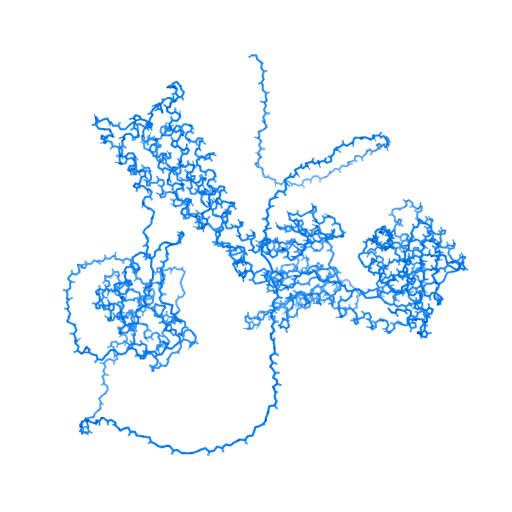1.00 28.81 820 ARG A C 1
ATOM 6509 O O . ARG A 1 820 ? 48.316 -59.308 0.980 1.00 28.81 820 ARG A O 1
ATOM 6516 N N . ALA A 1 821 ? 50.131 -60.498 1.658 1.00 29.06 821 ALA A N 1
ATOM 6517 C CA . ALA A 1 821 ? 49.869 -61.922 1.363 1.00 29.06 821 ALA A CA 1
ATOM 6518 C C . ALA A 1 821 ? 49.056 -62.379 0.117 1.00 29.06 821 ALA A C 1
ATOM 6520 O O . ALA A 1 821 ? 47.852 -62.169 0.019 1.00 29.06 821 ALA A O 1
ATOM 6521 N N . LEU A 1 822 ? 49.709 -63.195 -0.731 1.00 29.52 822 LEU A N 1
ATOM 6522 C CA . LEU A 1 822 ? 49.075 -64.287 -1.504 1.00 29.52 822 LEU A CA 1
ATOM 6523 C C . LEU A 1 822 ? 48.617 -65.405 -0.535 1.00 29.52 822 LEU A C 1
ATOM 6525 O O . LEU A 1 822 ? 49.195 -65.513 0.544 1.00 29.52 822 LEU A O 1
ATOM 6529 N N . GLY A 1 823 ? 47.664 -66.307 -0.806 1.00 27.16 823 GLY A N 1
ATOM 6530 C CA . GLY A 1 823 ? 46.786 -66.643 -1.952 1.00 27.16 823 GLY A CA 1
ATOM 6531 C C . GLY A 1 823 ? 45.788 -67.725 -1.446 1.00 27.16 823 GLY A C 1
ATOM 6532 O O . GLY A 1 823 ? 45.526 -67.712 -0.243 1.00 27.16 823 GLY A O 1
ATOM 6533 N N . PRO A 1 824 ? 45.298 -68.720 -2.226 1.00 39.34 824 PRO A N 1
ATOM 6534 C CA . PRO A 1 824 ? 45.259 -68.890 -3.688 1.00 39.34 824 PRO A CA 1
ATOM 6535 C C . PRO A 1 824 ? 43.844 -69.254 -4.249 1.00 39.34 824 PRO A C 1
ATOM 6537 O O . PRO A 1 824 ? 42.954 -69.636 -3.499 1.00 39.34 824 PRO A O 1
ATOM 6540 N N . GLY A 1 825 ? 43.679 -69.288 -5.584 1.00 30.36 825 GLY A N 1
ATOM 6541 C CA . GLY A 1 825 ? 42.838 -70.320 -6.239 1.00 30.36 825 GLY A CA 1
ATOM 6542 C C . GLY A 1 825 ? 41.539 -69.938 -6.990 1.00 30.36 825 GLY A C 1
ATOM 6543 O O . GLY A 1 825 ? 40.526 -69.639 -6.377 1.00 30.36 825 GLY A O 1
ATOM 6544 N N . ALA A 1 826 ? 41.574 -70.176 -8.313 1.00 28.66 826 ALA A N 1
ATOM 6545 C CA . ALA A 1 826 ? 40.478 -70.587 -9.223 1.00 28.66 826 ALA A CA 1
ATOM 6546 C C . ALA A 1 826 ? 39.372 -69.597 -9.691 1.00 28.66 826 ALA A C 1
ATOM 6548 O O . ALA A 1 826 ? 38.819 -68.804 -8.939 1.00 28.66 826 ALA A O 1
ATOM 6549 N N . GLY A 1 827 ? 39.040 -69.704 -10.992 1.00 26.53 827 GLY A N 1
ATOM 6550 C CA . GLY A 1 827 ? 37.929 -69.031 -11.694 1.00 26.53 827 GLY A CA 1
ATOM 6551 C C . GLY A 1 827 ? 36.806 -70.012 -12.108 1.00 26.53 827 GLY A C 1
ATOM 6552 O O . GLY A 1 827 ? 36.406 -70.829 -11.289 1.00 26.53 827 GLY A O 1
ATOM 6553 N N . PRO A 1 828 ? 36.321 -69.996 -13.369 1.00 39.62 828 PRO A N 1
ATOM 6554 C CA . PRO A 1 828 ? 35.407 -68.949 -13.850 1.00 39.62 828 PRO A CA 1
ATOM 6555 C C . PRO A 1 828 ? 34.131 -69.456 -14.583 1.00 39.62 828 PRO A C 1
ATOM 6557 O O . PRO A 1 828 ? 34.120 -70.526 -15.182 1.00 39.62 828 PRO A O 1
ATOM 6560 N N . SER A 1 829 ? 33.144 -68.553 -14.725 1.00 26.33 829 SER A N 1
ATOM 6561 C CA . SER A 1 829 ? 32.090 -68.512 -15.776 1.00 26.33 829 SER A CA 1
ATOM 6562 C C . SER A 1 829 ? 30.864 -69.459 -15.712 1.00 26.33 829 SER A C 1
ATOM 6564 O O . SER A 1 829 ? 30.852 -70.454 -14.998 1.00 26.33 829 SER A O 1
ATOM 6566 N N . SER A 1 830 ? 29.852 -69.121 -16.539 1.00 26.31 830 SER A N 1
ATOM 6567 C CA . SER A 1 830 ? 28.536 -69.773 -16.772 1.00 26.31 830 SER A CA 1
ATOM 6568 C C . SER A 1 830 ? 27.501 -69.700 -15.622 1.00 26.31 830 SER A C 1
ATOM 6570 O O . SER A 1 830 ? 27.868 -69.706 -14.456 1.00 26.31 830 SER A O 1
ATOM 6572 N N . GLY A 1 831 ? 26.184 -69.582 -15.861 1.00 25.50 831 GLY A N 1
ATOM 6573 C CA . GLY A 1 831 ? 25.463 -69.234 -17.097 1.00 25.50 831 GLY A CA 1
ATOM 6574 C C . GLY A 1 831 ? 23.942 -69.495 -17.017 1.00 25.50 831 GLY A C 1
ATOM 6575 O O . GLY A 1 831 ? 23.562 -70.608 -16.691 1.00 25.50 831 GLY A O 1
ATOM 6576 N N . VAL A 1 832 ? 23.115 -68.504 -17.411 1.00 28.73 832 VAL A N 1
ATOM 6577 C CA . VAL A 1 832 ? 21.692 -68.613 -17.867 1.00 28.73 832 VAL A CA 1
ATOM 6578 C C . VAL A 1 832 ? 20.630 -69.099 -16.824 1.00 28.73 832 VAL A C 1
ATOM 6580 O O . VAL A 1 832 ? 20.941 -69.910 -15.960 1.00 28.73 832 VAL A O 1
ATOM 6583 N N . PRO A 1 833 ? 19.371 -68.584 -16.829 1.00 39.97 833 PRO A N 1
ATOM 6584 C CA . PRO A 1 833 ? 18.367 -68.876 -15.790 1.00 39.97 833 PRO A CA 1
ATOM 6585 C C . PRO A 1 833 ? 17.310 -69.924 -16.209 1.00 39.97 833 PRO A C 1
ATOM 6587 O O . PRO A 1 833 ? 17.157 -70.188 -17.402 1.00 39.97 833 PRO A O 1
ATOM 6590 N N . PRO A 1 834 ? 16.489 -70.435 -15.267 1.00 28.72 834 PRO A N 1
ATOM 6591 C CA . PRO A 1 834 ? 15.256 -71.152 -15.578 1.00 28.72 834 PRO A CA 1
ATOM 6592 C C . PRO A 1 834 ? 13.987 -70.292 -15.419 1.00 28.72 834 PRO A C 1
ATOM 6594 O O . PRO A 1 834 ? 13.865 -69.445 -14.533 1.00 28.72 834 PRO A O 1
ATOM 6597 N N . THR A 1 835 ? 13.019 -70.568 -16.288 1.00 27.02 835 THR A N 1
ATOM 6598 C CA . THR A 1 835 ? 11.613 -70.146 -16.232 1.00 27.02 835 THR A CA 1
ATOM 6599 C C . THR A 1 835 ? 10.760 -71.171 -15.467 1.00 27.02 835 THR A C 1
ATOM 6601 O O . THR A 1 835 ? 11.177 -72.313 -15.294 1.00 27.02 835 THR A O 1
ATOM 6604 N N . GLY A 1 836 ? 9.526 -70.810 -15.091 1.00 27.53 836 GLY A N 1
ATOM 6605 C CA . GLY A 1 836 ? 8.479 -71.790 -14.751 1.00 27.53 836 GLY A CA 1
ATOM 6606 C C . GLY A 1 836 ? 7.608 -71.400 -13.555 1.00 27.53 836 GLY A C 1
ATOM 6607 O O . GLY A 1 836 ? 8.121 -70.986 -12.522 1.00 27.53 836 GLY A O 1
ATOM 6608 N N . ALA A 1 837 ? 6.288 -71.541 -13.697 1.00 29.58 837 ALA A N 1
ATOM 6609 C CA . ALA A 1 837 ? 5.292 -71.220 -12.674 1.00 29.58 837 ALA A CA 1
ATOM 6610 C C . ALA A 1 837 ? 4.349 -72.409 -12.412 1.00 29.58 837 ALA A C 1
ATOM 6612 O O . ALA A 1 837 ? 4.185 -73.250 -13.290 1.00 29.58 837 ALA A O 1
ATOM 6613 N N . ASN A 1 838 ? 3.726 -72.429 -11.227 1.00 26.08 838 ASN A N 1
ATOM 6614 C CA . ASN A 1 838 ? 2.402 -72.984 -10.873 1.00 26.08 838 ASN A CA 1
ATOM 6615 C C . ASN A 1 838 ? 2.129 -72.539 -9.408 1.00 26.08 838 ASN A C 1
ATOM 6617 O O . ASN A 1 838 ? 3.063 -72.609 -8.615 1.00 26.08 838 ASN A O 1
ATOM 6621 N N . VAL A 1 839 ? 1.025 -71.905 -8.967 1.00 33.16 839 VAL A N 1
ATOM 6622 C CA . VAL A 1 839 ? -0.447 -72.006 -9.194 1.00 33.16 839 VAL A CA 1
ATOM 6623 C C . VAL A 1 839 ? -1.151 -72.812 -8.076 1.00 33.16 839 VAL A C 1
ATOM 6625 O O . VAL A 1 839 ? -0.574 -73.763 -7.564 1.00 33.16 839 VAL A O 1
ATOM 6628 N N . ASP A 1 840 ? -2.387 -72.387 -7.741 1.00 26.81 840 ASP A N 1
ATOM 6629 C CA . ASP A 1 840 ? -3.332 -72.818 -6.674 1.00 26.81 840 ASP A CA 1
ATOM 6630 C C . ASP A 1 840 ? -3.103 -72.240 -5.245 1.00 26.81 840 ASP A C 1
ATOM 6632 O O . ASP A 1 840 ? -1.968 -72.123 -4.801 1.00 26.81 840 ASP A O 1
ATOM 6636 N N . ARG A 1 841 ? -4.126 -71.836 -4.448 1.00 25.48 841 ARG A N 1
ATOM 6637 C CA . ARG A 1 841 ? -5.598 -71.720 -4.664 1.00 25.48 841 ARG A CA 1
ATOM 6638 C C . ARG A 1 841 ? -6.288 -70.716 -3.686 1.00 25.48 841 ARG A C 1
ATOM 6640 O O . ARG A 1 841 ? -5.716 -70.323 -2.679 1.00 25.48 841 ARG A O 1
ATOM 6647 N N . GLN A 1 842 ? -7.519 -70.332 -4.049 1.00 23.83 842 GLN A N 1
ATOM 6648 C CA . GLN A 1 842 ? -8.571 -69.456 -3.449 1.00 23.83 842 GLN A CA 1
ATOM 6649 C C . GLN A 1 842 ? -9.167 -69.885 -2.053 1.00 23.83 842 GLN A C 1
ATOM 6651 O O . GLN A 1 842 ? -8.750 -70.936 -1.575 1.00 23.83 842 GLN A O 1
ATOM 6656 N N . PRO A 1 843 ? -10.266 -69.280 -1.487 1.00 53.69 843 PRO A N 1
ATOM 6657 C CA . PRO A 1 843 ? -10.630 -67.856 -1.211 1.00 53.69 843 PRO A CA 1
ATOM 6658 C C . PRO A 1 843 ? -11.484 -67.642 0.103 1.00 53.69 843 PRO A C 1
ATOM 6660 O O . PRO A 1 843 ? -11.661 -68.569 0.886 1.00 53.69 843 PRO A O 1
ATOM 6663 N N . GLY A 1 844 ? -12.130 -66.464 0.269 1.00 23.78 844 GLY A N 1
ATOM 6664 C CA . GLY A 1 844 ? -13.388 -66.252 1.044 1.00 23.78 844 GLY A CA 1
ATOM 6665 C C . GLY A 1 844 ? -13.388 -65.015 1.978 1.00 23.78 844 GLY A C 1
ATOM 6666 O O . GLY A 1 844 ? -12.361 -64.748 2.589 1.00 23.78 844 GLY A O 1
ATOM 6667 N N . GLY A 1 845 ? -14.449 -64.204 2.150 1.00 27.09 845 GLY A N 1
ATOM 6668 C CA . GLY A 1 845 ? -15.744 -64.088 1.443 1.00 27.09 845 GLY A CA 1
ATOM 6669 C C . GLY A 1 845 ? -16.934 -63.741 2.373 1.00 27.09 845 GLY A C 1
ATOM 6670 O O . GLY A 1 845 ? -17.232 -64.577 3.210 1.00 27.09 845 GLY A O 1
ATOM 6671 N N . GLU A 1 846 ? -17.557 -62.554 2.208 1.00 26.86 846 GLU A N 1
ATOM 6672 C CA . GLU A 1 846 ? -18.914 -62.054 2.627 1.00 26.86 846 GLU A CA 1
ATOM 6673 C C . GLU A 1 846 ? -18.840 -60.503 2.759 1.00 26.86 846 GLU A C 1
ATOM 6675 O O . GLU A 1 846 ? -17.908 -59.985 3.370 1.00 26.86 846 GLU A O 1
ATOM 6680 N N . ASP A 1 847 ? -19.531 -59.691 1.942 1.00 27.38 847 ASP A N 1
ATOM 6681 C CA . ASP A 1 847 ? -20.954 -59.253 1.959 1.00 27.38 847 ASP A CA 1
ATOM 6682 C C . ASP A 1 847 ? -21.236 -58.061 2.920 1.00 27.38 847 ASP A C 1
ATOM 6684 O O . ASP A 1 847 ? -20.686 -57.996 4.010 1.00 27.38 847 ASP A O 1
ATOM 6688 N N . GLY A 1 848 ? -22.034 -57.029 2.585 1.00 24.81 848 GLY A N 1
ATOM 6689 C CA . GLY A 1 848 ? -22.874 -56.807 1.396 1.00 24.81 848 GLY A CA 1
ATOM 6690 C C . GLY A 1 848 ? -23.278 -55.329 1.136 1.00 24.81 848 GLY A C 1
ATOM 6691 O O . GLY A 1 848 ? -22.821 -54.400 1.796 1.00 24.81 848 GLY A O 1
ATOM 6692 N N . ARG A 1 849 ? -24.102 -55.139 0.093 1.00 25.31 849 ARG A N 1
ATOM 6693 C CA . ARG A 1 849 ? -24.564 -53.887 -0.587 1.00 25.31 849 ARG A CA 1
ATOM 6694 C C . ARG A 1 849 ? -25.842 -53.268 0.058 1.00 25.31 849 ARG A C 1
ATOM 6696 O O . ARG A 1 849 ? -26.242 -53.839 1.069 1.00 25.31 849 ARG A O 1
ATOM 6703 N N . PRO A 1 850 ? -26.529 -52.190 -0.447 1.00 35.28 850 PRO A N 1
ATOM 6704 C CA . PRO A 1 850 ? -26.635 -51.587 -1.815 1.00 35.28 850 PRO A CA 1
ATOM 6705 C C . PRO A 1 850 ? -26.368 -50.050 -1.886 1.00 35.28 850 PRO A C 1
ATOM 6707 O O . PRO A 1 850 ? -26.047 -49.451 -0.872 1.00 35.28 850 PRO A O 1
ATOM 6710 N N . GLY A 1 851 ? -26.359 -49.314 -3.018 1.00 25.14 851 GLY A N 1
ATOM 6711 C CA . GLY A 1 851 ? -27.071 -49.393 -4.324 1.00 25.14 851 GLY A CA 1
ATOM 6712 C C . GLY A 1 851 ? -28.290 -48.433 -4.322 1.00 25.14 851 GLY A C 1
ATOM 6713 O O . GLY A 1 851 ? -28.890 -48.280 -3.269 1.00 25.14 851 GLY A O 1
ATOM 6714 N N . TRP A 1 852 ? -28.749 -47.744 -5.382 1.00 25.45 852 TRP A N 1
ATOM 6715 C CA . TRP A 1 852 ? -28.405 -47.654 -6.819 1.00 25.45 852 TRP A CA 1
ATOM 6716 C C . TRP A 1 852 ? -29.130 -46.396 -7.416 1.00 25.45 852 TRP A C 1
ATOM 6718 O O . TRP A 1 852 ? -30.198 -46.043 -6.940 1.00 25.45 852 TRP A O 1
ATOM 6728 N N . SER A 1 853 ? -28.523 -45.596 -8.312 1.00 24.25 853 SER A N 1
ATOM 6729 C CA . SER A 1 853 ? -28.779 -45.515 -9.780 1.00 24.25 853 SER A CA 1
ATOM 6730 C C . SER A 1 853 ? -29.871 -44.552 -10.329 1.00 24.25 853 SER A C 1
ATOM 6732 O O . SER A 1 853 ? -31.021 -44.636 -9.928 1.00 24.25 853 SER A O 1
ATOM 6734 N N . SER A 1 854 ? -29.510 -43.836 -11.412 1.00 24.83 854 SER A N 1
ATOM 6735 C CA . SER A 1 854 ? -30.317 -43.516 -12.623 1.00 24.83 854 SER A CA 1
ATOM 6736 C C . SER A 1 854 ? -31.564 -42.604 -12.560 1.00 24.83 854 SER A C 1
ATOM 6738 O O . SER A 1 854 ? -32.570 -42.964 -11.959 1.00 24.83 854 SER A O 1
ATOM 6740 N N . THR A 1 855 ? -31.583 -41.520 -13.358 1.00 25.17 855 THR A N 1
ATOM 6741 C CA . THR A 1 855 ? -32.458 -41.388 -14.562 1.00 25.17 855 THR A CA 1
ATOM 6742 C C . THR A 1 855 ? -32.230 -40.081 -15.351 1.00 25.17 855 THR A C 1
ATOM 6744 O O . THR A 1 855 ? -31.861 -39.054 -14.792 1.00 25.17 855 THR A O 1
ATOM 6747 N N . ASP A 1 856 ? -32.485 -40.144 -16.661 1.00 27.62 856 ASP A N 1
ATOM 6748 C CA . ASP A 1 856 ? -32.633 -39.060 -17.659 1.00 27.62 856 ASP A CA 1
ATOM 6749 C C . ASP A 1 856 ? -33.862 -39.471 -18.515 1.00 27.62 856 ASP A C 1
ATOM 6751 O O . ASP A 1 856 ? -34.014 -40.689 -18.704 1.00 27.62 856 ASP A O 1
ATOM 6755 N N . PRO A 1 857 ? -34.799 -38.587 -18.963 1.00 33.72 857 PRO A N 1
ATOM 6756 C CA . PRO A 1 857 ? -34.646 -38.003 -20.314 1.00 33.72 857 PRO A CA 1
ATOM 6757 C C . PRO A 1 857 ? -35.425 -36.692 -20.681 1.00 33.72 857 PRO A C 1
ATOM 6759 O O . PRO A 1 857 ? -36.638 -36.571 -20.507 1.00 33.72 857 PRO A O 1
ATOM 6762 N N . SER A 1 858 ? -34.788 -35.865 -21.525 1.00 24.84 858 SER A N 1
ATOM 6763 C CA . SER A 1 858 ? -35.348 -35.262 -22.774 1.00 24.84 858 SER A CA 1
ATOM 6764 C C . SER A 1 858 ? -36.180 -33.942 -22.852 1.00 24.84 858 SER A C 1
ATOM 6766 O O . SER A 1 858 ? -37.160 -33.709 -22.157 1.00 24.84 858 SER A O 1
ATOM 6768 N N . ARG A 1 859 ? -35.862 -33.194 -23.936 1.00 25.73 859 ARG A N 1
ATOM 6769 C CA . ARG A 1 859 ? -36.684 -32.283 -24.792 1.00 25.73 859 ARG A CA 1
ATOM 6770 C C . ARG A 1 859 ? -37.259 -30.953 -24.239 1.00 25.73 859 ARG A C 1
ATOM 6772 O O . ARG A 1 859 ? -38.381 -30.920 -23.747 1.00 25.73 859 ARG A O 1
ATOM 6779 N N . ARG A 1 860 ? -36.724 -29.832 -24.765 1.00 26.47 860 ARG A N 1
ATOM 6780 C CA . ARG A 1 860 ? -37.329 -29.088 -25.911 1.00 26.47 860 ARG A CA 1
ATOM 6781 C C . ARG A 1 860 ? -36.353 -28.093 -26.574 1.00 26.47 860 ARG A C 1
ATOM 6783 O O . ARG A 1 860 ? -35.343 -27.721 -25.995 1.00 26.47 860 ARG A O 1
ATOM 6790 N N . ARG A 1 861 ? -36.649 -27.726 -27.830 1.00 26.17 861 ARG A N 1
ATOM 6791 C CA . ARG A 1 861 ? -35.886 -26.794 -28.692 1.00 26.17 861 ARG A CA 1
ATOM 6792 C C . ARG A 1 861 ? -36.336 -25.343 -28.460 1.00 26.17 861 ARG A C 1
ATOM 6794 O O . ARG A 1 861 ? -37.533 -25.146 -28.285 1.00 26.17 861 ARG A O 1
ATOM 6801 N N . HIS A 1 862 ? -35.451 -24.356 -28.629 1.00 24.09 862 HIS A N 1
ATOM 6802 C CA . HIS A 1 862 ? -35.431 -23.466 -29.812 1.00 24.09 862 HIS A CA 1
ATOM 6803 C C . HIS A 1 862 ? -34.220 -22.512 -29.791 1.00 24.09 862 HIS A C 1
ATOM 6805 O O . HIS A 1 862 ? -33.583 -22.328 -28.759 1.00 24.09 862 HIS A O 1
ATOM 6811 N N . SER A 1 863 ? -33.859 -21.974 -30.959 1.00 23.86 863 SER A N 1
ATOM 6812 C CA . SER A 1 863 ? -32.562 -21.341 -31.236 1.00 23.86 863 SER A CA 1
ATOM 6813 C C . SER A 1 863 ? -32.693 -19.957 -31.891 1.00 23.86 863 SER A C 1
ATOM 6815 O O . SER A 1 863 ? -33.176 -19.879 -33.019 1.00 23.86 863 SER A O 1
ATOM 6817 N N . GLY A 1 864 ? -32.156 -18.923 -31.227 1.00 24.20 864 GLY A N 1
ATOM 6818 C CA . GLY A 1 864 ? -31.859 -17.582 -31.770 1.00 24.20 864 GLY A CA 1
ATOM 6819 C C . GLY A 1 864 ? -33.059 -16.717 -32.206 1.00 24.20 864 GLY A C 1
ATOM 6820 O O . GLY A 1 864 ? -34.195 -17.185 -32.162 1.00 24.20 864 GLY A O 1
ATOM 6821 N N . PRO A 1 865 ? -32.820 -15.470 -32.671 1.00 27.52 865 PRO A N 1
ATOM 6822 C CA . PRO A 1 865 ? -31.581 -14.676 -32.623 1.00 27.52 865 PRO A CA 1
ATOM 6823 C C . PRO A 1 865 ? -31.701 -13.438 -31.697 1.00 27.52 865 PRO A C 1
ATOM 6825 O O . PRO A 1 865 ? -32.792 -13.077 -31.269 1.00 27.52 865 PRO A O 1
ATOM 6828 N N . ILE A 1 866 ? -30.590 -12.736 -31.435 1.00 26.78 866 ILE A N 1
ATOM 6829 C CA . ILE A 1 866 ? -30.609 -11.380 -30.851 1.00 26.78 866 ILE A CA 1
ATOM 6830 C C . ILE A 1 866 ? -30.077 -10.400 -31.898 1.00 26.78 866 ILE A C 1
ATOM 6832 O O . ILE A 1 866 ? -28.915 -10.487 -32.292 1.00 26.78 866 ILE A O 1
ATOM 6836 N N . THR A 1 867 ? -30.917 -9.458 -32.329 1.00 23.05 867 THR A N 1
ATOM 6837 C CA . THR A 1 867 ? -30.546 -8.396 -33.275 1.00 23.05 867 THR A CA 1
ATOM 6838 C C . THR A 1 867 ? -30.989 -7.015 -32.791 1.00 23.05 867 THR A C 1
ATOM 6840 O O . THR A 1 867 ? -32.179 -6.731 -32.720 1.00 23.05 867 THR A O 1
ATOM 6843 N N . SER A 1 868 ? -29.981 -6.156 -32.593 1.00 22.55 868 SER A N 1
ATOM 6844 C CA . SER A 1 868 ? -29.937 -4.711 -32.894 1.00 22.55 868 SER A CA 1
ATOM 6845 C C . SER A 1 868 ? -30.836 -3.681 -32.182 1.00 22.55 868 SER A C 1
ATOM 6847 O O . SER A 1 868 ? -32.059 -3.730 -32.263 1.00 22.55 868 SER A O 1
ATOM 6849 N N . SER A 1 869 ? -30.159 -2.585 -31.791 1.00 22.75 869 SER A N 1
ATOM 6850 C CA . SER A 1 869 ? -30.642 -1.187 -31.670 1.00 22.75 869 SER A CA 1
ATOM 6851 C C . SER A 1 869 ? -31.479 -0.843 -30.415 1.00 22.75 869 SER A C 1
ATOM 6853 O O . SER A 1 869 ? -32.118 -1.718 -29.851 1.00 22.75 869 SER A O 1
ATOM 6855 N N . VAL A 1 870 ? -31.470 0.381 -29.856 1.00 24.44 870 VAL A N 1
ATOM 6856 C CA . VAL A 1 870 ? -31.059 1.720 -30.351 1.00 24.44 870 VAL A CA 1
ATOM 6857 C C . VAL A 1 870 ? -30.291 2.519 -29.265 1.00 24.44 870 VAL A C 1
ATOM 6859 O O . VAL A 1 870 ? -30.601 2.417 -28.082 1.00 24.44 870 VAL A O 1
ATOM 6862 N N . ASN A 1 871 ? -29.333 3.368 -29.669 1.00 23.81 871 ASN A N 1
ATOM 6863 C CA . ASN A 1 871 ? -28.709 4.401 -28.820 1.00 23.81 871 ASN A CA 1
ATOM 6864 C C . ASN A 1 871 ? -29.706 5.502 -28.416 1.00 23.81 871 ASN A C 1
ATOM 6866 O O . ASN A 1 871 ? -30.356 6.055 -29.300 1.00 23.81 871 ASN A O 1
ATOM 6870 N N . LEU A 1 872 ? -29.671 5.995 -27.172 1.00 24.55 872 LEU A N 1
ATOM 6871 C CA . LEU A 1 872 ? -30.006 7.407 -26.937 1.00 24.55 872 LEU A CA 1
ATOM 6872 C C . LEU A 1 872 ? -29.172 8.026 -25.808 1.00 24.55 872 LEU A C 1
ATOM 6874 O O . LEU A 1 872 ? -29.320 7.700 -24.634 1.00 24.55 872 LEU A O 1
ATOM 6878 N N . SER A 1 873 ? -28.307 8.961 -26.184 1.00 24.56 873 SER A N 1
ATOM 6879 C CA . SER A 1 873 ? -27.609 9.855 -25.267 1.00 24.56 873 SER A CA 1
ATOM 6880 C C . SER A 1 873 ? -28.555 10.937 -24.738 1.00 24.56 873 SER A C 1
ATOM 6882 O O . SER A 1 873 ? -29.369 11.481 -25.485 1.00 24.56 873 SER A O 1
ATOM 6884 N N . LYS A 1 874 ? -28.403 11.319 -23.463 1.00 25.25 874 LYS A N 1
ATOM 6885 C CA . LYS A 1 874 ? -28.826 12.638 -22.965 1.00 25.25 874 LYS A CA 1
ATOM 6886 C C . LYS A 1 874 ? -28.035 13.031 -21.719 1.00 25.25 874 LYS A C 1
ATOM 6888 O O . LYS A 1 874 ? -28.277 12.533 -20.626 1.00 25.25 874 LYS A O 1
ATOM 6893 N N . GLN A 1 875 ? -27.094 13.953 -21.907 1.00 25.97 875 GLN A N 1
ATOM 6894 C CA . GLN A 1 875 ? -26.489 14.711 -20.815 1.00 25.97 875 GLN A CA 1
ATOM 6895 C C . GLN A 1 875 ? -27.557 15.590 -20.149 1.00 25.97 875 GLN A C 1
ATOM 6897 O O . GLN A 1 875 ? -28.316 16.263 -20.848 1.00 25.97 875 GLN A O 1
ATOM 6902 N N . LYS A 1 876 ? -27.543 15.663 -18.816 1.00 26.06 876 LYS A N 1
ATOM 6903 C CA . LYS A 1 876 ? -27.995 16.829 -18.045 1.00 26.06 876 LYS A CA 1
ATOM 6904 C C . LYS A 1 876 ? -27.131 16.938 -16.790 1.00 26.06 876 LYS A C 1
ATOM 6906 O O . LYS A 1 876 ? -27.228 16.089 -15.912 1.00 26.06 876 LYS A O 1
ATOM 6911 N N . GLY A 1 877 ? -26.286 17.964 -16.723 1.00 25.55 877 GLY A N 1
ATOM 6912 C CA . GLY A 1 877 ? -25.692 18.396 -15.456 1.00 25.55 877 GLY A CA 1
ATOM 6913 C C . GLY A 1 877 ? -26.691 19.254 -14.663 1.00 25.55 877 GLY A C 1
ATOM 6914 O O . GLY A 1 877 ? -27.593 19.832 -15.280 1.00 25.55 877 GLY A O 1
ATOM 6915 N N . PRO A 1 878 ? -26.560 19.364 -13.330 1.00 28.16 878 PRO A N 1
ATOM 6916 C CA . PRO A 1 878 ? -27.328 20.324 -12.546 1.00 28.16 878 PRO A CA 1
ATOM 6917 C C . PRO A 1 878 ? -26.795 21.743 -12.772 1.00 28.16 878 PRO A C 1
ATOM 6919 O O . PRO A 1 878 ? -25.587 21.977 -12.784 1.00 28.16 878 PRO A O 1
ATOM 6922 N N . ILE A 1 879 ? -27.718 22.681 -12.954 1.00 25.72 879 ILE A N 1
ATOM 6923 C CA . ILE A 1 879 ? -27.456 24.113 -13.121 1.00 25.72 879 ILE A CA 1
ATOM 6924 C C . ILE A 1 879 ? -27.343 24.764 -11.736 1.00 25.72 879 ILE A C 1
ATOM 6926 O O . ILE A 1 879 ? -28.100 24.418 -10.830 1.00 25.72 879 ILE A O 1
ATOM 6930 N N . ALA A 1 880 ? -26.416 25.711 -11.580 1.00 26.02 880 ALA A N 1
ATOM 6931 C CA . ALA A 1 880 ? -26.344 26.560 -10.394 1.00 26.02 880 ALA A CA 1
ATOM 6932 C C . ALA A 1 880 ? -27.531 27.537 -10.357 1.00 26.02 880 ALA A C 1
ATOM 6934 O O . ALA A 1 880 ? -27.842 28.155 -11.373 1.00 26.02 880 ALA A O 1
ATOM 6935 N N . ASN A 1 881 ? -28.147 27.706 -9.186 1.00 26.95 881 ASN A N 1
ATOM 6936 C CA . ASN A 1 881 ? -29.087 28.791 -8.910 1.00 26.95 881 ASN A CA 1
ATOM 6937 C C . ASN A 1 881 ? -28.573 29.612 -7.724 1.00 26.95 881 ASN A C 1
ATOM 6939 O O . ASN A 1 881 ? -28.162 29.060 -6.704 1.00 26.95 881 ASN A O 1
ATOM 6943 N N . ASP A 1 882 ? -28.608 30.927 -7.898 1.00 25.36 882 ASP A N 1
ATOM 6944 C CA . ASP A 1 882 ? -28.039 31.930 -7.005 1.00 25.36 882 ASP A CA 1
ATOM 6945 C C . ASP A 1 882 ? -29.020 32.436 -5.930 1.00 25.36 882 ASP A C 1
ATOM 6947 O O . ASP A 1 882 ? -30.206 32.614 -6.206 1.00 25.36 882 ASP A O 1
ATOM 6951 N N . LEU A 1 883 ? -28.438 32.857 -4.793 1.00 24.38 883 LEU A N 1
ATOM 6952 C CA . LEU A 1 883 ? -28.882 33.970 -3.922 1.00 24.38 883 LEU A CA 1
ATOM 6953 C C . LEU A 1 883 ? -30.176 33.782 -3.072 1.00 24.38 883 LEU A C 1
ATOM 6955 O O . LEU A 1 883 ? -30.991 32.915 -3.377 1.00 24.38 883 LEU A O 1
ATOM 6959 N N . PRO A 1 884 ? -30.385 34.569 -1.976 1.00 31.19 884 PRO A N 1
ATOM 6960 C CA . PRO A 1 884 ? -29.735 35.852 -1.649 1.00 31.19 884 PRO A CA 1
ATOM 6961 C C . PRO A 1 884 ? -29.080 36.026 -0.258 1.00 31.19 884 PRO A C 1
ATOM 6963 O O . PRO A 1 884 ? -29.359 35.322 0.707 1.00 31.19 884 PRO A O 1
ATOM 6966 N N . LEU A 1 885 ? -28.234 37.065 -0.168 1.00 26.00 885 LEU A N 1
ATOM 6967 C CA . LEU A 1 885 ? -27.660 37.624 1.067 1.00 26.00 885 LEU A CA 1
ATOM 6968 C C . LEU A 1 885 ? -28.703 38.335 1.950 1.00 26.00 885 LEU A C 1
ATOM 6970 O O . LEU A 1 885 ? -29.586 39.014 1.429 1.00 26.00 885 LEU A O 1
ATOM 6974 N N . SER A 1 886 ? -28.466 38.344 3.270 1.00 22.66 886 SER A N 1
ATOM 6975 C CA . SER A 1 886 ? -28.415 39.525 4.180 1.00 22.66 886 SER A CA 1
ATOM 6976 C C . SER A 1 886 ? -28.523 39.054 5.651 1.00 22.66 886 SER A C 1
ATOM 6978 O O . SER A 1 886 ? -29.093 37.996 5.886 1.00 22.66 886 SER A O 1
ATOM 6980 N N . LYS A 1 887 ? -28.017 39.726 6.698 1.00 25.45 887 LYS A N 1
ATOM 6981 C CA . LYS A 1 887 ? -27.115 40.891 6.867 1.00 25.45 887 LYS A CA 1
ATOM 6982 C C . LYS A 1 887 ? -26.649 40.948 8.342 1.00 25.45 887 LYS A C 1
ATOM 6984 O O . LYS A 1 887 ? -27.366 40.421 9.182 1.00 25.45 887 LYS A O 1
ATOM 6989 N N . ASP A 1 888 ? -25.567 41.697 8.615 1.00 25.28 888 ASP A N 1
ATOM 6990 C CA . ASP A 1 888 ? -25.179 42.278 9.930 1.00 25.28 888 ASP A CA 1
ATOM 6991 C C . ASP A 1 888 ? -24.895 41.269 11.086 1.00 25.28 888 ASP A C 1
ATOM 6993 O O . ASP A 1 888 ? -25.389 40.151 11.083 1.00 25.28 888 ASP A O 1
ATOM 6997 N N . ALA A 1 889 ? -24.124 41.517 12.154 1.00 24.03 889 ALA A N 1
ATOM 6998 C CA . ALA A 1 889 ? -22.951 42.359 12.467 1.00 24.03 889 ALA A CA 1
ATOM 6999 C C . ALA A 1 889 ? -22.244 41.682 13.698 1.00 24.03 889 ALA A C 1
ATOM 7001 O O . ALA A 1 889 ? -22.743 40.676 14.193 1.00 24.03 889 ALA A O 1
ATOM 7002 N N . THR A 1 890 ? -21.104 42.073 14.291 1.00 24.72 890 THR A N 1
ATOM 7003 C CA . THR A 1 890 ? -20.275 43.301 14.272 1.00 24.72 890 THR A CA 1
ATOM 7004 C C . THR A 1 890 ? -18.803 42.935 14.608 1.00 24.72 890 THR A C 1
ATOM 7006 O O . THR A 1 890 ? -18.490 41.772 14.850 1.00 24.72 890 THR A O 1
ATOM 7009 N N . LEU A 1 891 ? -17.886 43.910 14.654 1.00 24.14 891 LEU A N 1
ATOM 7010 C CA . LEU A 1 891 ? -16.479 43.754 15.074 1.00 24.14 891 LEU A CA 1
ATOM 7011 C C . LEU A 1 891 ? -16.275 43.734 16.603 1.00 24.14 891 LEU A C 1
ATOM 7013 O O . LEU A 1 891 ? -16.963 44.456 17.317 1.00 24.14 891 LEU A O 1
ATOM 7017 N N . SER A 1 892 ? -15.171 43.121 17.055 1.00 22.34 892 SER A N 1
ATOM 7018 C CA . SER A 1 892 ? -14.236 43.785 17.988 1.00 22.34 892 SER A CA 1
ATOM 7019 C C . SER A 1 892 ? -12.821 43.185 17.912 1.00 22.34 892 SER A C 1
ATOM 7021 O O . SER A 1 892 ? -12.668 41.969 17.846 1.00 22.34 892 SER A O 1
ATOM 7023 N N . ILE A 1 893 ? -11.794 44.044 17.931 1.00 24.52 893 ILE A N 1
ATOM 7024 C CA . ILE A 1 893 ? -10.356 43.719 17.845 1.00 24.52 893 ILE A CA 1
ATOM 7025 C C . ILE A 1 893 ? -9.642 44.310 19.071 1.00 24.52 893 ILE A C 1
ATOM 7027 O O . ILE A 1 893 ? -9.868 45.483 19.366 1.00 24.52 893 ILE A O 1
ATOM 7031 N N . SER A 1 894 ? -8.710 43.575 19.699 1.00 24.69 894 SER A N 1
ATOM 7032 C CA . SER A 1 894 ? -7.665 44.175 20.560 1.00 24.69 894 SER A CA 1
ATOM 7033 C C . SER A 1 894 ? -6.439 43.269 20.841 1.00 24.69 894 SER A C 1
ATOM 7035 O O . SER A 1 894 ? -6.418 42.479 21.774 1.00 24.69 894 SER A O 1
ATOM 7037 N N . ASN A 1 895 ? -5.393 43.458 20.026 1.00 24.84 895 ASN A N 1
ATOM 7038 C CA . ASN A 1 895 ? -3.956 43.609 20.358 1.00 24.84 895 ASN A CA 1
ATOM 7039 C C . ASN A 1 895 ? -3.220 42.723 21.409 1.00 24.84 895 ASN A C 1
ATOM 7041 O O . ASN A 1 895 ? -3.442 42.881 22.601 1.00 24.84 895 ASN A O 1
ATOM 7045 N N . PHE A 1 896 ? -2.213 41.961 20.916 1.00 23.08 896 PHE A N 1
ATOM 7046 C CA . PHE A 1 896 ? -0.742 41.980 21.214 1.00 23.08 896 PHE A CA 1
ATOM 7047 C C . PHE A 1 896 ? -0.193 42.112 22.672 1.00 23.08 896 PHE A C 1
ATOM 7049 O O . PHE A 1 896 ? -0.836 42.761 23.488 1.00 23.08 896 PHE A O 1
ATOM 7056 N N . PRO A 1 897 ? 1.037 41.613 23.017 1.00 32.47 897 PRO A N 1
ATOM 7057 C CA . PRO A 1 897 ? 2.235 41.458 22.157 1.00 32.47 897 PRO A CA 1
ATOM 7058 C C . PRO A 1 897 ? 3.038 40.117 22.256 1.00 32.47 897 PRO A C 1
ATOM 7060 O O . PRO A 1 897 ? 2.689 39.248 23.052 1.00 32.47 897 PRO A O 1
ATOM 7063 N N . PRO A 1 898 ? 4.112 39.922 21.445 1.00 31.28 898 PRO A N 1
ATOM 7064 C CA . PRO A 1 898 ? 4.875 38.663 21.336 1.00 31.28 898 PRO A CA 1
ATOM 7065 C C . PRO A 1 898 ? 6.315 38.713 21.909 1.00 31.28 898 PRO A C 1
ATOM 7067 O O . PRO A 1 898 ? 6.885 39.790 22.072 1.00 31.28 898 PRO A O 1
ATOM 7070 N N . THR A 1 899 ? 6.964 37.549 22.083 1.00 24.78 899 THR A N 1
ATOM 7071 C CA . THR A 1 899 ? 8.401 37.434 22.435 1.00 24.78 899 THR A CA 1
ATOM 7072 C C . THR A 1 899 ? 9.192 36.401 21.600 1.00 24.78 899 THR A C 1
ATOM 7074 O O . THR A 1 899 ? 9.204 35.208 21.870 1.00 24.78 899 THR A O 1
ATOM 7077 N N . SER A 1 900 ? 9.901 36.925 20.591 1.00 24.89 900 SER A N 1
ATOM 7078 C CA . SER A 1 900 ? 11.297 36.619 20.181 1.00 24.89 900 SER A CA 1
ATOM 7079 C C . SER A 1 900 ? 11.874 35.181 20.080 1.00 24.89 900 SER A C 1
ATOM 7081 O O . SER A 1 900 ? 12.193 34.565 21.092 1.00 24.89 900 SER A O 1
ATOM 7083 N N . GLY A 1 901 ? 12.318 34.828 18.858 1.00 24.08 901 GLY A N 1
ATOM 7084 C CA . GLY A 1 901 ? 13.550 34.048 18.570 1.00 24.08 901 GLY A CA 1
ATOM 7085 C C . GLY A 1 901 ? 13.437 32.510 18.621 1.00 24.08 901 GLY A C 1
ATOM 7086 O O . GLY A 1 901 ? 12.783 31.968 19.492 1.00 24.08 901 GLY A O 1
ATOM 7087 N N . SER A 1 902 ? 14.063 31.711 17.743 1.00 24.17 902 SER A N 1
ATOM 7088 C CA . SER A 1 902 ? 15.222 31.955 16.865 1.00 24.17 902 SER A CA 1
ATOM 7089 C C . SER A 1 902 ? 15.148 31.159 15.543 1.00 24.17 902 SER A C 1
ATOM 7091 O O . SER A 1 902 ? 14.405 30.193 15.402 1.00 24.17 902 SER A O 1
ATOM 7093 N N . SER A 1 903 ? 15.933 31.590 14.556 1.00 23.77 903 SER A N 1
ATOM 7094 C CA . SER A 1 903 ? 15.960 31.129 13.161 1.00 23.77 903 SER A CA 1
ATOM 7095 C C . SER A 1 903 ? 16.562 29.733 12.922 1.00 23.77 903 SER A C 1
ATOM 7097 O O . SER A 1 903 ? 17.573 29.405 13.543 1.00 23.77 903 SER A O 1
ATOM 7099 N N . ARG A 1 904 ? 16.098 29.035 11.867 1.00 26.27 904 ARG A N 1
ATOM 7100 C CA . ARG A 1 904 ? 16.889 28.753 10.634 1.00 26.27 904 ARG A CA 1
ATOM 7101 C C . ARG A 1 904 ? 16.084 27.970 9.575 1.00 26.27 904 ARG A C 1
ATOM 7103 O O . ARG A 1 904 ? 15.852 26.776 9.712 1.00 26.27 904 ARG A O 1
ATOM 7110 N N . ARG A 1 905 ? 15.759 28.639 8.462 1.00 25.33 905 ARG A N 1
ATOM 7111 C CA . ARG A 1 905 ? 15.699 28.033 7.113 1.00 25.33 905 ARG A CA 1
ATOM 7112 C C . ARG A 1 905 ? 16.980 28.431 6.362 1.00 25.33 905 ARG A C 1
ATOM 7114 O O . ARG A 1 905 ? 17.624 29.407 6.748 1.00 25.33 905 ARG A O 1
ATOM 7121 N N . PRO A 1 906 ? 17.309 27.741 5.266 1.00 29.25 906 PRO A N 1
ATOM 7122 C CA . PRO A 1 906 ? 17.367 28.452 3.990 1.00 29.25 906 PRO A CA 1
ATOM 7123 C C . PRO A 1 906 ? 16.380 27.864 2.974 1.00 29.25 906 PRO A C 1
ATOM 7125 O O . PRO A 1 906 ? 15.897 26.745 3.122 1.00 29.25 906 PRO A O 1
ATOM 7128 N N . ALA A 1 907 ? 16.038 28.668 1.971 1.00 23.72 907 ALA A N 1
ATOM 7129 C CA . ALA A 1 907 ? 15.042 28.359 0.952 1.00 23.72 907 ALA A CA 1
ATOM 7130 C C . ALA A 1 907 ? 15.689 28.224 -0.432 1.00 23.72 907 ALA A C 1
ATOM 7132 O O . ALA A 1 907 ? 16.737 28.815 -0.677 1.00 23.72 907 ALA A O 1
ATOM 7133 N N . ILE A 1 908 ? 14.991 27.556 -1.352 1.00 23.80 908 ILE A N 1
ATOM 7134 C CA . ILE A 1 908 ? 14.988 27.923 -2.773 1.00 23.80 908 ILE A CA 1
ATOM 7135 C C . ILE A 1 908 ? 13.520 27.970 -3.205 1.00 23.80 908 ILE A C 1
ATOM 7137 O O . ILE A 1 908 ? 12.772 27.024 -2.960 1.00 23.80 908 ILE A O 1
ATOM 7141 N N . SER A 1 909 ? 13.101 29.093 -3.784 1.00 23.23 909 SER A N 1
ATOM 7142 C CA . SER A 1 909 ? 11.735 29.345 -4.246 1.00 23.23 909 SER A CA 1
ATOM 7143 C C . SER A 1 909 ? 11.631 29.234 -5.765 1.00 23.23 909 SER A C 1
ATOM 7145 O O . SER A 1 909 ? 12.490 29.725 -6.496 1.00 23.23 909 SER A O 1
ATOM 7147 N N . SER A 1 910 ? 10.537 28.650 -6.245 1.00 21.19 910 SER A N 1
ATOM 7148 C CA . SER A 1 910 ? 10.081 28.813 -7.622 1.00 21.19 910 SER A CA 1
ATOM 7149 C C . SER A 1 910 ? 9.365 30.158 -7.770 1.00 21.19 910 SER A C 1
ATOM 7151 O O . SER A 1 910 ? 8.524 30.519 -6.951 1.00 21.19 910 SER A O 1
ATOM 7153 N N . SER A 1 911 ? 9.678 30.904 -8.829 1.00 23.86 911 SER A N 1
ATOM 7154 C CA . SER A 1 911 ? 8.859 32.039 -9.264 1.00 23.86 911 SER A CA 1
ATOM 7155 C C . SER A 1 911 ? 9.034 32.271 -10.759 1.00 23.86 911 SER A C 1
ATOM 7157 O O . SER A 1 911 ? 10.172 32.323 -11.232 1.00 23.86 911 SER A O 1
ATOM 7159 N N . ARG A 1 912 ? 7.913 32.410 -11.474 1.00 24.75 912 ARG A N 1
ATOM 7160 C CA . ARG A 1 912 ? 7.742 33.270 -12.656 1.00 24.75 912 ARG A CA 1
ATOM 7161 C C . ARG A 1 912 ? 6.283 33.219 -13.103 1.00 24.75 912 ARG A C 1
ATOM 7163 O O . ARG A 1 912 ? 5.882 32.309 -13.822 1.00 24.75 912 ARG A O 1
ATOM 7170 N N . ASP A 1 913 ? 5.520 34.212 -12.663 1.00 24.19 913 ASP A N 1
ATOM 7171 C CA . ASP A 1 913 ? 4.247 34.562 -13.287 1.00 24.19 913 ASP A CA 1
ATOM 7172 C C . ASP A 1 913 ? 4.481 35.249 -14.636 1.00 24.19 913 ASP A C 1
ATOM 7174 O O . ASP A 1 913 ? 5.524 35.866 -14.879 1.00 24.19 913 ASP A O 1
ATOM 7178 N N . ALA A 1 914 ? 3.489 35.137 -15.516 1.00 24.86 914 ALA A N 1
ATOM 7179 C CA . ALA A 1 914 ? 3.474 35.808 -16.805 1.00 24.86 914 ALA A CA 1
ATOM 7180 C C . ALA A 1 914 ? 3.023 37.271 -16.664 1.00 24.86 914 ALA A C 1
ATOM 7182 O O . ALA A 1 914 ? 2.064 37.569 -15.955 1.00 24.86 914 ALA A O 1
ATOM 7183 N N . ALA A 1 915 ? 3.660 38.169 -17.416 1.00 23.88 915 ALA A N 1
ATOM 7184 C CA . ALA A 1 915 ? 3.183 39.531 -17.624 1.00 23.88 915 ALA A CA 1
ATOM 7185 C C . ALA A 1 915 ? 2.855 39.724 -19.109 1.00 23.88 915 ALA A C 1
ATOM 7187 O O . ALA A 1 915 ? 3.743 39.626 -19.957 1.00 23.88 915 ALA A O 1
ATOM 7188 N N . LEU A 1 916 ? 1.586 40.002 -19.424 1.00 25.00 916 LEU A N 1
ATOM 7189 C CA . LEU A 1 916 ? 1.224 40.553 -20.728 1.00 25.00 916 LEU A CA 1
ATOM 7190 C C . LEU A 1 916 ? 1.695 42.009 -20.805 1.00 25.00 916 LEU A C 1
ATOM 7192 O O . LEU A 1 916 ? 1.464 42.794 -19.887 1.00 25.00 916 LEU A O 1
ATOM 7196 N N . LEU A 1 917 ? 2.268 42.374 -21.947 1.00 23.12 917 LEU A N 1
ATOM 7197 C CA . LEU A 1 917 ? 2.468 43.752 -22.377 1.00 23.12 917 LEU A CA 1
ATOM 7198 C C . LEU A 1 917 ? 1.959 43.861 -23.812 1.00 23.12 917 LEU A C 1
ATOM 7200 O O . LEU A 1 917 ? 2.229 42.986 -24.633 1.00 23.12 917 LEU A O 1
ATOM 7204 N N . GLY A 1 918 ? 1.215 44.921 -24.108 1.00 25.08 918 GLY A N 1
ATOM 7205 C CA . GLY A 1 918 ? 0.716 45.191 -25.449 1.00 25.08 918 GLY A CA 1
ATOM 7206 C C . GLY A 1 918 ? 0.655 46.685 -25.728 1.00 25.08 918 GLY A C 1
ATOM 7207 O O . GLY A 1 918 ? 0.421 47.461 -24.802 1.00 25.08 918 GLY A O 1
ATOM 7208 N N . ILE A 1 919 ? 0.776 47.021 -27.020 1.00 28.42 919 ILE A N 1
ATOM 7209 C CA . ILE A 1 919 ? 0.601 48.355 -27.626 1.00 28.42 919 ILE A CA 1
ATOM 7210 C C . ILE A 1 919 ? 1.757 49.308 -27.248 1.00 28.42 919 ILE A C 1
ATOM 7212 O O . ILE A 1 919 ? 1.919 49.679 -26.091 1.00 28.42 919 ILE A O 1
ATOM 7216 N N . VAL A 1 920 ? 2.644 49.692 -28.170 1.00 32.56 920 VAL A N 1
ATOM 7217 C CA . VAL A 1 920 ? 2.390 50.352 -29.474 1.00 32.56 920 VAL A CA 1
ATOM 7218 C C . VAL A 1 920 ? 2.975 49.586 -30.658 1.00 32.56 920 VAL A C 1
ATOM 7220 O O . VAL A 1 920 ? 4.108 49.081 -30.517 1.00 32.56 920 VAL A O 1
#

Foldseek 3Di:
DVLCCVVDPPSVLVVVVLVLLQPQFDWAWDQDPVPRATQIDHLDVVSSVSQVVSVVVQFHFDGDDPFWTWTWHCHPDPGDIDIWIWTFPDWADDDPVLQKTWTWTQGPVRWIKIKMKGDLVNLVVQAAPVQCPCVVVQVVVQVVLLLVLWDKMWIWMDTDDPVRVVVLVVQLVVLVPDPDPCSVVSNVVSVSVVSHNIHTSHMDTHDPDADPCQLVLVVLCVLLVDFEEAEELADQSNQVNVCVVSVVDDPQAAEQEQDQDDDDDDDPVVVVVSLVSSVVSLVVLVVVLVPDPDPPHAYEYEYEQVSLVSCLDPVRVLSSLVSCVSHRYYYYYSHFLVSLLSVQLSNCVNVVAAFEFEDADPSCLSNQQNGNFREYADDPSDCNSVVSGPYYDPHPNCVSLVQLPVVLLQLQLVLLLVLLVLLLCLLPVVLQVVVCVVVVVPPDGLDDPVLVVCSCPALQPQLSVCSNPVFDQDDSVVSSVNSNSSNCVRVVVRNDPVSSVVSNVNSVVNNVCLNVVLCVLQPPAQQDPVSDGDDSNLSSLLSSLLSSLQSLLVSVLVGNDCDPSSVCRSVVSNVVSLVCLCVLLCDPCVRSPPSNCCCPPGQVNGVSSVVSSVVSNVPPDDDPVVVVLVLLVLLPPQDPRWDFPDFDDDRSDGDTDTDDFAAFQVVVCVVVVNEDDPVRLVLVLVVVVSRLVSCVVSVDHPLADARRPHTAHPDPRRPDPDDDPDDPDDDDDDDDDDDWDADAQQGYDLQLFDLCSLRRTDDDSVRNVSSSVSRSCSSHDPDPLPDDDDPDPVVNSVVSSVSVVVVVVVVVVVPDDDDDDDDDDDDDDDDDDDDDDDDDDDDDDDYDDDDDDDDDDDDDDDDDDDDDDDDDDDDDDDDDDDDDDDDDDDDDDDDDDDDDDDDDDDDDDDDDDDDDDDDD

Organism: Hevea brasiliensis (NCBI:txid3981)

pLDDT: mean 75.6, std 22.42, range [21.19, 96.88]